Protein AF-0000000072931801 (afdb_homodimer)

Sequence (894 aa):
MVDAQLGEILVTAEKLKWTLDHGEAALRPSRRPTNFLMMYKRNTVHYEPLGVVAAL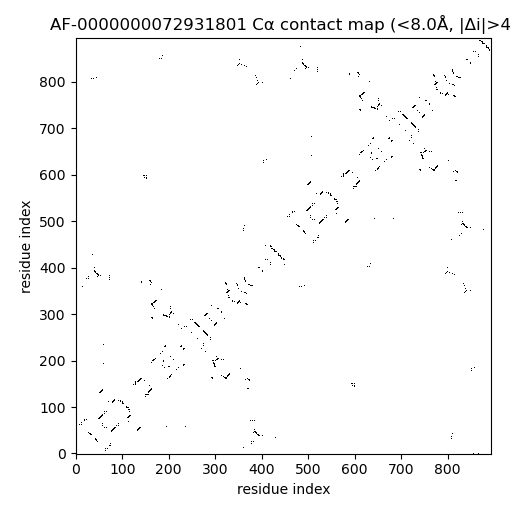VSWNYPFHNFIGPVISALFSGNGILVKVSEQTAWSSQYFTNIARGALIAHGHDPQLVQTVVCWPQTAGHLTSHPGISHITFIGSQSVAHHVAASAAKSLTPVVAELGGKDPFIVLDSASRDLKRITEVILRGTFQAAGQNCIGIERVIAPRAIHDKLVEMLAPRVNALRLGPEADVGAMISDASFDRLEELIAEAVAQGARLLAGGKRYNHPEYPTGHYFQPTFLADVTPDMRIAQNECFAPVLTLLRAKSSSPEDILAIANAPNFGLGASVHGSERDPNLQPIVKGLRAGMVAVNDFAVYYAVQLPFGGVGGSGYGRFAGEEGLRGLCNMKAICEDRFGWLGIRTGIPPPVQYPIKSQPDSWKFTHGVVELGYGAPLRKLKGLGNILTNMMVDAQLGEILVTAEKLKWTLDHGEAALRPSRRPTNFLMMYKRNTVHYEPLGVVAALVSWNYPFHNFIGPVISALFSGNGILVKVSEQTAWSSQYFTNIARGALIAHGHDPQLVQTVVCWPQTAGHLTSHPGISHITFIGSQSVAHHVAASAAKSLTPVVAELGGKDPFIVLDSASRDLKRITEVILRGTFQAAGQNCIGIERVIAPRAIHDKLVEMLAPRVNALRLGPEADVGAMISDASFDRLEELIAEAVAQGARLLAGGKRYNHPEYPTGHYFQPTFLADVTPDMRIAQNECFAPVLTLLRAKSSSPEDILAIANAPNFGLGASVHGSERDPNLQPIVKGLRAGMVAVNDFAVYYAVQLPFGGVGGSGYGRFAGEEGLRGLCNMKAICEDRFGWLGIRTGIPPPVQYPIKSQPDSWKFTHGVVELGYGAPLRKLKGLGNILTNM

pLDDT: mean 96.4, std 2.9, range [80.06, 98.94]

Radius of gyration: 30.22 Å; Cα contacts (8 Å, |Δi|>4): 2052; chains: 2; bounding box: 62×93×71 Å

Secondary structure (DSSP, 8-state):
-HHHIIIIIHHHHHHHHHHHHHHHHHTS-EEE---STTTTEEEEEEEEE-SEEEEE--SSSHHHHHHHHHHHHHHTT-EEEEEPPGGGHHHHHHHHHHHHHHHHHTT--GGGEEEE---HHHHHHHHT-TT---EEEES-HHHHHHHHHHHHHHT--EEEE-----EEEE-GGGGGGHHHHHHHHHHHHHGGGG--TTS--EEEEEHHHHHHHHHHHHHHHHTPPBSTTSSB---S-STTHHHHHHHHHHHHHTT-EEEE--SEE--SS-TTS-EE--EEEEEE-TTSHHHHS---SSEEEEEEES-SSHHHHHHHHT-SS--SEEEEE--TT-TTHHHHHHH--SSEEEESSSSHHHHTT--B--SGGGEE--BSHHHHHHTTEEEEEEEEESSGGGT------GGGSSSPS-HHHHHHHHHHHHHHHHS-HHHHHHHHHHHHHH-/-HHHIIIIIHHHHHHHHHHHHHHHHHTS-EEE---STTTTEEEEEEEEE-SEEEEE--SSSHHHHHHHHHHHHHHTT-EEEEE--GGGHHHHHHHHHHHHHHHHHTT--GGGEEEE---HHHHHHHHT-TT---EEEES-HHHHHHHHHHHHHHT--EEEE-----EEEE-GGGGGGHHHHHHHHHHHHHGGGG--TTS--EEEEEHHHHHHHHHHHHHHHHTPPBSTTSSB---S-STTHHHHHHHHHHHHHTT-EEEE--SEE--SS-TTS-EE--EEEEEE-TTSHHHHS---SSEEEEEEES-SSHHHHHHHHT-SS--SEEEEE--TT-TTHHHHHHH--SSEEEESSSSHHHHTT--B--SGGGEE--BSHHHHHHTTEEEEEEEEESSGGGT------GGGSSSPS-HHHHHHHHHHHHHHHHS-HHHHHHHHHHHHHH-

InterPro domains:
  IPR015590 Aldehyde dehydrogenase domain [PF00171] (6-390)
  IPR016160 Aldehyde dehydrogenase, cysteine active site [PS00070] (190-201)
  IPR016161 Aldehyde/histidinol dehydrogenase [SSF53720] (4-395)
  IPR016162 Aldehyde dehydrogenase, N-terminal [G3DSA:3.40.605.10] (4-388)
  IPR016163 Aldehyde dehydrogenase, C-terminal [G3DSA:3.40.309.10] (164-359)
  IPR029510 Aldehyde dehydrogenase, glutamic acid active site [PS00687] (160-167)

Foldseek 3Di:
DVLLVVVAVLLLVLLLVCCVVCVVVLQDKDWDDDADLPNQKTKIKGWAFQEEAEEEFEDLNQLRRQVNLVSLQVSRPYAYEYEYEPLRVPCNVVSLCVQLVVQVVVPHHSNSYHYDYDDLVCCLCVLQPLNHQAYEYEEALVSVVVSVVSNVNNVHYYFYFHAFLAEEEEAPQCVVVVVVVLVQLQCQQARSQNLDRQGHLEYEYADVSLVVSCVVNLVVLQPFDEDPPTRHYFHSDCPCQVVQLVLQVQQVVVPKDWSWFSHWDCDPVCNVTTGGRQTEIEQGELVRPSSADGSSGNYYYYHHFNHLALVRRQVRRVSHQWAFEYEYERDPPPPRGVSNVVSGQHPYYHYNHGPCCSSNFHFGFTDGSRGDATATDSRNNSVSTDTDMDMDGNPVVVVDDDDDDPCRDPPHPDPVLSVLQVCLVCQLRPNDPVSVVSSVVSNVVSD/DVLLVVVAVLLLVLLLVCCVVCVVVLQDKDWDDDADLPNQKTKIKGWAFQEEAEEEFEDLNQLRRQVNLVSLQVSRPYAYEYEYEPLRVPCNVVSLCVQLVVQVVVPHHSNSYHYDYDDLVCCLCVLQPLNHQAYEYEEALVSVVVSVVSNVNNVHYYFYFHAFLAEEEEAPQCVVVVVVVLVQLQCQQARSQNLDRQGHLEYEYADVSLVVSCVVNLVVLQPFDEDPPTRHYFHSDCPCQVVQLVLQVQQVVVPKDWSWFSHWDCDPVCNPTTGGRQTEIEQGELVRPSSADGSSGNYYYYHHFNHLALVRRQVRQVSHQWAFEYEYERDPPPPRGVSNVVSGQHPYYHYNHGPCCSSNFHFGFTDGSRGDATATDSRNNSVSTDTDMDMDGNVVVVVDDDDDDPCRDPPHPDPVLSVLQVCLVCQLRPNDPVSVVVSVVSNVVSD

Solvent-accessible surface area (backbone atoms only — not comparable to full-atom values): 44459 Å² total; per-residue (Å²): 102,50,50,49,42,62,68,19,51,40,40,43,50,42,49,53,50,48,42,72,75,43,41,65,70,59,50,48,67,40,80,48,69,65,45,84,86,46,61,58,44,40,35,36,38,36,60,37,48,62,45,34,31,35,34,39,30,43,57,72,42,52,66,29,49,51,49,50,58,49,52,41,32,48,74,39,61,23,28,36,39,38,34,47,31,69,90,41,51,80,56,47,58,58,55,50,47,52,56,28,48,55,28,48,76,69,74,42,70,40,78,43,56,43,78,44,76,61,57,77,87,55,47,52,62,62,47,32,32,79,74,38,54,31,36,40,38,36,44,51,57,75,57,44,36,53,46,40,34,33,9,15,75,48,57,33,50,72,33,32,34,30,41,26,58,14,36,36,35,41,34,68,67,28,64,88,46,45,72,56,50,50,48,44,52,52,48,40,15,33,46,64,22,11,42,42,66,64,27,40,47,29,36,38,16,19,59,72,53,37,54,52,46,49,66,63,43,40,65,53,49,61,62,50,41,76,34,88,78,51,53,27,44,56,43,99,57,62,84,56,49,64,58,51,34,48,38,48,52,50,35,40,74,72,61,22,43,77,67,25,65,58,42,76,40,82,38,86,91,43,65,85,51,31,33,60,36,54,20,34,33,38,62,38,49,75,83,36,67,61,63,52,44,64,74,66,34,30,43,41,35,32,28,63,27,90,36,61,45,39,69,45,42,44,59,55,60,51,58,35,67,33,8,20,35,34,23,42,32,48,37,92,82,40,81,42,47,61,58,34,64,70,62,52,61,38,9,28,38,14,42,55,46,71,65,48,43,60,67,44,42,36,50,42,31,16,33,68,53,1,26,33,57,48,35,43,42,56,53,24,36,52,68,48,29,44,66,25,23,38,30,31,54,66,42,46,92,78,66,52,66,81,70,65,53,77,46,73,30,84,62,53,85,43,60,69,48,22,35,44,23,51,51,9,51,43,21,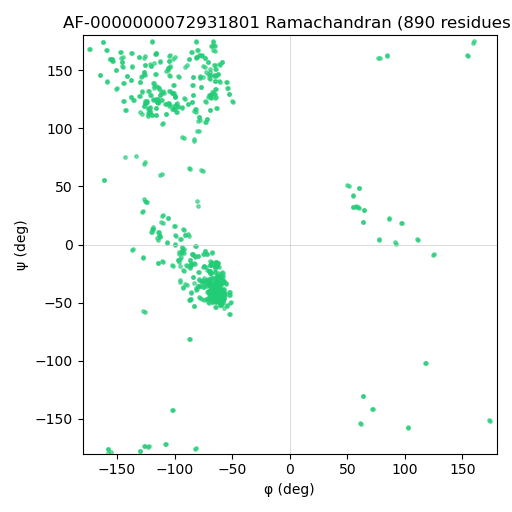46,66,71,41,56,76,71,42,20,52,50,9,48,51,34,34,66,72,42,102,101,52,52,48,43,62,67,20,50,40,41,42,50,42,49,52,50,48,42,72,75,42,40,65,71,59,50,47,68,42,80,49,69,65,45,84,86,46,60,58,45,42,35,35,39,36,60,36,47,62,46,34,31,35,36,40,27,46,57,74,43,51,65,30,50,52,49,49,58,49,54,43,32,49,74,39,60,23,28,36,40,37,33,45,32,71,89,43,52,79,56,47,58,57,54,48,47,52,55,28,48,54,27,47,77,70,73,41,68,40,78,43,56,42,78,43,75,62,58,79,88,55,46,52,64,60,48,32,32,78,75,38,55,32,36,40,38,36,44,50,57,75,57,45,35,52,47,40,36,32,10,16,76,50,55,33,52,71,33,32,36,30,40,26,58,14,36,36,35,41,33,69,65,27,65,88,47,46,70,55,49,49,47,44,50,52,49,39,16,33,47,65,23,10,41,41,67,66,29,40,45,28,34,39,17,20,60,72,53,37,54,51,46,50,65,62,44,39,66,54,49,61,61,51,41,76,35,88,77,51,54,28,45,56,43,98,56,63,85,55,48,67,59,50,34,49,37,48,51,51,35,39,74,70,60,23,43,76,66,25,65,58,43,74,40,82,38,86,91,43,65,85,51,30,34,62,36,54,20,33,33,37,61,39,48,76,83,36,67,60,63,52,44,65,74,64,34,28,44,40,36,31,28,64,26,89,36,61,45,38,68,45,43,44,60,54,61,51,59,34,66,34,9,19,36,34,23,43,32,48,36,91,80,41,81,42,47,61,58,34,64,70,63,50,61,39,8,28,36,14,42,55,46,70,66,48,43,62,67,44,41,36,50,42,32,16,32,67,54,2,26,34,56,48,36,43,44,57,53,24,36,52,69,48,29,44,63,24,23,38,29,33,54,65,43,46,92,77,66,52,67,80,69,66,54,75,44,72,31,85,63,53,84,43,59,70,50,22,34,44,24,52,50,9,50,43,22,45,65,71,41,56,75,72,40,20,53,51,10,47,48,33,33,65,73,42,102

Nearest PDB structures (foldseek):
  4go2-assembly1_C  TM=8.986E-01  e=2.543E-33  Rattus norvegicus
  7rlu-assembly1_B  TM=8.978E-01  e=6.003E-32  Rattus norvegicus
  6rts-assembly1_A  TM=9.140E-01  e=5.860E-28  Streptomyces clavuligerus
  4pxn-assembly1_A  TM=8.694E-01  e=8.790E-26  Zea mays
  4x0u-assembly1_A-3  TM=8.455E-01  e=8.182E-24  Homo sapiens

Structure (mmCIF, N/CA/C/O backbone):
data_AF-0000000072931801-model_v1
#
loop_
_entity.id
_entity.type
_entity.pdbx_description
1 polymer 'aldehyde dehydrogenase (NAD(+))'
#
loop_
_atom_site.group_PDB
_atom_site.id
_atom_site.type_symbol
_atom_site.label_atom_id
_atom_site.label_alt_id
_atom_site.label_comp_id
_atom_site.label_asym_id
_atom_site.label_entity_id
_atom_site.label_seq_id
_atom_site.pdbx_PDB_ins_code
_atom_site.Cartn_x
_atom_site.Cartn_y
_atom_site.Cartn_z
_atom_site.occupancy
_atom_site.B_iso_or_equiv
_atom_site.auth_seq_id
_atom_site.auth_comp_id
_atom_site.auth_asym_id
_atom_site.auth_atom_id
_atom_site.pdbx_PDB_model_num
ATOM 1 N N . MET A 1 1 ? -14.641 -30.953 -11.664 1 80.06 1 MET A N 1
ATOM 2 C CA . MET A 1 1 ? -15.133 -31 -10.289 1 80.06 1 MET A CA 1
ATOM 3 C C . MET A 1 1 ? -13.977 -30.969 -9.289 1 80.06 1 MET A C 1
ATOM 5 O O . MET A 1 1 ? -13.953 -30.125 -8.391 1 80.06 1 MET A O 1
ATOM 9 N N . VAL A 1 2 ? -13.016 -31.781 -9.555 1 84.69 2 VAL A N 1
ATOM 10 C CA . VAL A 1 2 ? -11.859 -31.844 -8.672 1 84.69 2 VAL A CA 1
ATOM 11 C C . VAL A 1 2 ? -11.117 -30.5 -8.703 1 84.69 2 VAL A C 1
ATOM 13 O O . VAL A 1 2 ? -10.727 -29.969 -7.66 1 84.69 2 VAL A O 1
ATOM 16 N N . ASP A 1 3 ? -11.047 -29.938 -9.867 1 88.44 3 ASP A N 1
ATOM 17 C CA . ASP A 1 3 ? -10.336 -28.672 -10.039 1 88.44 3 ASP A CA 1
ATOM 18 C C . ASP A 1 3 ? -11.039 -27.547 -9.281 1 88.44 3 ASP A C 1
ATOM 20 O O . ASP A 1 3 ? -10.375 -26.703 -8.68 1 88.44 3 ASP A O 1
ATOM 24 N N . ALA A 1 4 ? -12.297 -27.609 -9.273 1 87.25 4 ALA A N 1
ATOM 25 C CA . ALA A 1 4 ? -13.07 -26.594 -8.547 1 87.25 4 ALA A CA 1
ATOM 26 C C . ALA A 1 4 ? -12.906 -26.766 -7.043 1 87.25 4 ALA A C 1
ATOM 28 O O . ALA A 1 4 ? -12.812 -25.781 -6.305 1 87.25 4 ALA A O 1
ATOM 29 N N . GLN A 1 5 ? -12.891 -27.969 -6.602 1 88.5 5 GLN A N 1
ATOM 30 C CA . GLN A 1 5 ? -12.742 -28.234 -5.176 1 88.5 5 GLN A CA 1
ATOM 31 C C . GLN A 1 5 ? -11.391 -27.766 -4.66 1 88.5 5 GLN A C 1
ATOM 33 O O . GLN A 1 5 ? -11.312 -27.109 -3.623 1 88.5 5 GLN A O 1
ATOM 38 N N . LEU A 1 6 ? -10.383 -28.062 -5.414 1 86.06 6 LEU A N 1
ATOM 39 C CA . LEU A 1 6 ? -9.023 -27.734 -4.98 1 86.06 6 LEU A CA 1
ATOM 40 C C . LEU A 1 6 ? -8.695 -26.281 -5.25 1 86.06 6 LEU A C 1
ATOM 42 O O . LEU A 1 6 ? -8.094 -25.609 -4.406 1 86.06 6 LEU A O 1
ATOM 46 N N . GLY A 1 7 ? -9.164 -25.812 -6.371 1 87.19 7 GLY A N 1
ATOM 47 C CA . GLY A 1 7 ? -8.742 -24.5 -6.824 1 87.19 7 GLY A CA 1
ATOM 48 C C . GLY A 1 7 ? -9.641 -23.375 -6.328 1 87.19 7 GLY A C 1
ATOM 49 O O . GLY A 1 7 ? -9.234 -22.203 -6.305 1 87.19 7 GLY A O 1
ATOM 50 N N . GLU A 1 8 ? -10.844 -23.703 -5.883 1 92.12 8 GLU A N 1
ATOM 51 C CA . GLU A 1 8 ? -11.781 -22.641 -5.512 1 92.12 8 GLU A CA 1
ATOM 52 C C . GLU A 1 8 ? -12.32 -22.859 -4.102 1 92.12 8 GLU A C 1
ATOM 54 O O . GLU A 1 8 ? -12.133 -22 -3.229 1 92.12 8 GLU A O 1
ATOM 59 N N . ILE A 1 9 ? -12.883 -23.938 -3.914 1 93.94 9 ILE A N 1
ATOM 60 C CA . ILE A 1 9 ? -13.625 -24.125 -2.676 1 93.94 9 ILE A CA 1
ATOM 61 C C . ILE A 1 9 ? -12.656 -24.234 -1.5 1 93.94 9 ILE A C 1
ATOM 63 O O . ILE A 1 9 ? -12.828 -23.547 -0.489 1 93.94 9 ILE A O 1
ATOM 67 N N . LEU A 1 10 ? -11.656 -25.078 -1.642 1 94.44 10 LEU A N 1
ATOM 68 C CA . LEU A 1 10 ? -10.695 -25.297 -0.567 1 94.44 10 LEU A CA 1
ATOM 69 C C . LEU A 1 10 ? -10.008 -23.984 -0.188 1 94.44 10 LEU A C 1
ATOM 71 O O . LEU A 1 10 ? -9.93 -23.641 0.993 1 94.44 10 LEU A O 1
ATOM 75 N N . VAL A 1 11 ? -9.562 -23.234 -1.16 1 94.06 11 VAL A N 1
ATOM 76 C CA . VAL A 1 11 ? -8.781 -22.031 -0.891 1 94.06 11 VAL A CA 1
ATOM 77 C C . VAL A 1 11 ? -9.688 -20.953 -0.322 1 94.06 11 VAL A C 1
ATOM 79 O O . VAL A 1 11 ? -9.258 -20.141 0.503 1 94.06 11 VAL A O 1
ATOM 82 N N . THR A 1 12 ? -10.922 -20.859 -0.75 1 96.56 12 THR A N 1
ATOM 83 C CA . THR A 1 12 ? -11.883 -19.906 -0.202 1 96.56 12 THR A CA 1
ATOM 84 C C . THR A 1 12 ? -12.219 -20.25 1.247 1 96.56 12 THR A C 1
ATOM 86 O O . THR A 1 12 ? -12.289 -19.359 2.098 1 96.56 12 THR A O 1
ATOM 89 N N . ALA A 1 13 ? -12.398 -21.578 1.491 1 96.62 13 ALA A N 1
ATOM 90 C CA . ALA A 1 13 ? -12.633 -22.016 2.861 1 96.62 13 ALA A CA 1
ATOM 91 C C . ALA A 1 13 ? -11.453 -21.672 3.764 1 96.62 13 ALA A C 1
ATOM 93 O O . ALA A 1 13 ? -11.641 -21.281 4.918 1 96.62 13 ALA A O 1
ATOM 94 N N . GLU A 1 14 ? -10.312 -21.859 3.225 1 96.44 14 GLU A N 1
ATOM 95 C CA . GLU A 1 14 ? -9.117 -21.5 3.988 1 96.44 14 GLU A CA 1
ATOM 96 C C . GLU A 1 14 ? -9.086 -20 4.289 1 96.44 14 GLU A C 1
ATOM 98 O O . GLU A 1 14 ? -8.727 -19.594 5.395 1 96.44 14 GLU A O 1
ATOM 103 N N . LYS A 1 15 ? -9.398 -19.203 3.332 1 97 15 LYS A N 1
ATOM 104 C CA . LYS A 1 15 ? -9.43 -17.766 3.568 1 97 15 LYS A CA 1
ATOM 105 C C . LYS A 1 15 ? -10.43 -17.422 4.668 1 97 15 LYS A C 1
ATOM 107 O O . LYS A 1 15 ? -10.141 -16.578 5.531 1 97 15 LYS A O 1
ATOM 112 N N . LEU A 1 16 ? -11.602 -18 4.617 1 97.31 16 LEU A N 1
ATOM 113 C CA . LEU A 1 16 ? -12.602 -17.781 5.66 1 97.31 16 LEU A CA 1
ATOM 114 C C . LEU A 1 16 ? -12.055 -18.188 7.023 1 97.31 16 LEU A C 1
ATOM 116 O O . LEU A 1 16 ? -12.156 -17.438 7.992 1 97.31 16 LEU A O 1
ATOM 120 N N . LYS A 1 17 ? -11.484 -19.359 7.043 1 97.38 17 LYS A N 1
ATOM 121 C CA . LYS A 1 17 ? -10.961 -19.891 8.305 1 97.38 17 LYS A CA 1
ATOM 122 C C . LYS A 1 17 ? -9.844 -19 8.852 1 97.38 17 LYS A C 1
ATOM 124 O O . LYS A 1 17 ? -9.828 -18.672 10.039 1 97.38 17 LYS A O 1
ATOM 129 N N . TRP A 1 18 ? -8.93 -18.641 8 1 97.88 18 TRP A N 1
ATOM 130 C CA . TRP A 1 18 ? -7.848 -17.75 8.406 1 97.88 18 TRP A CA 1
ATOM 131 C C . TRP A 1 18 ? -8.398 -16.438 8.969 1 97.88 18 TRP A C 1
ATOM 133 O O . TRP A 1 18 ? -7.926 -15.953 9.992 1 97.88 18 TRP A O 1
ATOM 143 N N . THR A 1 19 ? -9.352 -15.836 8.297 1 98.19 19 THR A N 1
ATOM 144 C CA . THR A 1 19 ? -9.938 -14.57 8.719 1 98.19 19 THR A CA 1
ATOM 145 C C . THR A 1 19 ? -10.594 -14.711 10.086 1 98.19 19 THR A C 1
ATOM 147 O O . THR A 1 19 ? -10.453 -13.828 10.938 1 98.19 19 THR A O 1
ATOM 150 N N . LEU A 1 20 ? -11.289 -15.805 10.305 1 97.44 20 LEU A N 1
ATOM 151 C CA . LEU A 1 20 ? -11.922 -16.062 11.602 1 97.44 20 LEU A CA 1
ATOM 152 C C . LEU A 1 20 ? -10.875 -16.188 12.703 1 97.44 20 LEU A C 1
ATOM 154 O O . LEU A 1 20 ? -11.062 -15.68 13.805 1 97.44 20 LEU A O 1
ATOM 158 N N . ASP A 1 21 ? -9.805 -16.859 12.359 1 97.81 21 ASP A N 1
ATOM 159 C CA . ASP A 1 21 ? -8.805 -17.172 13.367 1 97.81 21 ASP A CA 1
ATOM 160 C C . ASP A 1 21 ? -7.902 -15.969 13.648 1 97.81 21 ASP A C 1
ATOM 162 O O . ASP A 1 21 ? -7.473 -15.758 14.781 1 97.81 21 ASP A O 1
ATOM 166 N N . HIS A 1 22 ? -7.605 -15.18 12.617 1 98.19 22 HIS A N 1
ATOM 167 C CA . HIS A 1 22 ? -6.496 -14.242 12.75 1 98.19 22 HIS A CA 1
ATOM 168 C C . HIS A 1 22 ? -6.93 -12.828 12.383 1 98.19 22 HIS A C 1
ATOM 170 O O . HIS A 1 22 ? -6.191 -11.867 12.625 1 98.19 22 HIS A O 1
ATOM 176 N N . GLY A 1 23 ? -8.094 -12.617 11.805 1 98.38 23 GLY A N 1
ATOM 177 C CA . GLY A 1 23 ? -8.508 -11.328 11.281 1 98.38 23 GLY A CA 1
ATOM 178 C C . GLY A 1 23 ? -8.57 -10.242 12.336 1 98.38 23 GLY A C 1
ATOM 179 O O . GLY A 1 23 ? -8.125 -9.117 12.109 1 98.38 23 GLY A O 1
ATOM 180 N N . GLU A 1 24 ? -9.148 -10.578 13.469 1 98.25 24 GLU A N 1
ATOM 181 C CA . GLU A 1 24 ? -9.258 -9.586 14.531 1 98.25 24 GLU A CA 1
ATOM 182 C C . GLU A 1 24 ? -7.883 -9.102 14.984 1 98.25 24 GLU A C 1
ATOM 184 O O . GLU A 1 24 ? -7.664 -7.906 15.164 1 98.25 24 GLU A O 1
ATOM 189 N N . ALA A 1 25 ? -7.027 -10.07 15.188 1 98.12 25 ALA A N 1
ATOM 190 C CA . ALA A 1 25 ? -5.676 -9.719 15.602 1 98.12 25 ALA A CA 1
ATOM 191 C C . ALA A 1 25 ? -4.988 -8.844 14.555 1 98.12 25 ALA A C 1
ATOM 193 O O . ALA A 1 25 ? -4.25 -7.918 14.898 1 98.12 25 ALA A O 1
ATOM 194 N N . ALA A 1 26 ? -5.223 -9.117 13.32 1 97.75 26 ALA A N 1
ATOM 195 C CA . ALA A 1 26 ? -4.598 -8.398 12.211 1 97.75 26 ALA A CA 1
ATOM 196 C C . ALA A 1 26 ? -5.043 -6.938 12.188 1 97.75 26 ALA A C 1
ATOM 198 O O . ALA A 1 26 ? -4.32 -6.074 11.688 1 97.75 26 ALA A O 1
ATOM 199 N N . LEU A 1 27 ? -6.195 -6.605 12.766 1 98.31 27 LEU A N 1
ATOM 200 C CA . LEU A 1 27 ? -6.742 -5.258 12.656 1 98.31 27 LEU A CA 1
ATOM 201 C C . LEU A 1 27 ? -6.754 -4.566 14.016 1 98.31 27 LEU A C 1
ATOM 203 O O . LEU A 1 27 ? -7.34 -3.492 14.164 1 98.31 27 LEU A O 1
ATOM 207 N N . ARG A 1 28 ? -6.145 -5.211 14.992 1 98.19 28 ARG A N 1
ATOM 208 C CA . ARG A 1 28 ? -5.988 -4.535 16.281 1 98.19 28 ARG A CA 1
ATOM 209 C C . ARG A 1 28 ? -4.988 -3.389 16.172 1 98.19 28 ARG A C 1
ATOM 211 O O . ARG A 1 28 ? -3.992 -3.486 15.453 1 98.19 28 ARG A O 1
ATOM 218 N N . PRO A 1 29 ? -5.238 -2.326 16.922 1 98 29 PRO A N 1
ATOM 219 C CA . PRO A 1 29 ? -4.254 -1.244 16.906 1 98 29 PRO A CA 1
ATOM 220 C C . PRO A 1 29 ? -2.846 -1.727 17.266 1 98 29 PRO A C 1
ATOM 222 O O . PRO A 1 29 ? -2.684 -2.586 18.141 1 98 29 PRO A O 1
ATOM 225 N N . SER A 1 30 ? -1.896 -1.197 16.562 1 97.31 30 SER A N 1
ATOM 226 C CA . SER A 1 30 ? -0.502 -1.556 16.797 1 97.31 30 SER A CA 1
ATOM 227 C C . SER A 1 30 ? 0.237 -0.444 17.547 1 97.31 30 SER A C 1
ATOM 229 O O . SER A 1 30 ? 0.132 0.728 17.172 1 97.31 30 SER A O 1
ATOM 231 N N . ARG A 1 31 ? 0.971 -0.805 18.594 1 97.75 31 ARG A N 1
ATOM 232 C CA . ARG A 1 31 ? 1.797 0.16 19.312 1 97.75 31 ARG A CA 1
ATOM 233 C C . ARG A 1 31 ? 3.082 0.458 18.547 1 97.75 31 ARG A C 1
ATOM 235 O O . ARG A 1 31 ? 3.654 -0.433 17.906 1 97.75 31 ARG A O 1
ATOM 242 N N . ARG A 1 32 ? 3.521 1.65 18.594 1 97.94 32 ARG A N 1
ATOM 243 C CA . ARG A 1 32 ? 4.75 2.1 17.953 1 97.94 32 ARG A CA 1
ATOM 244 C C . ARG A 1 32 ? 5.672 2.791 18.953 1 97.94 32 ARG A C 1
ATOM 246 O O . ARG A 1 32 ? 5.207 3.385 19.922 1 97.94 32 ARG A O 1
ATOM 253 N N . PRO A 1 33 ? 6.941 2.764 18.656 1 96.25 33 PRO A N 1
ATOM 254 C CA . PRO A 1 33 ? 7.887 3.361 19.609 1 96.25 33 PRO A CA 1
ATOM 255 C C . PRO A 1 33 ? 7.84 4.887 19.594 1 96.25 33 PRO A C 1
ATOM 257 O O . PRO A 1 33 ? 7.332 5.488 18.641 1 96.25 33 PRO A O 1
ATOM 260 N N . THR A 1 34 ? 8.352 5.391 20.703 1 95.62 34 THR A N 1
ATOM 261 C CA . THR A 1 34 ? 8.594 6.824 20.797 1 95.62 34 THR A CA 1
ATOM 262 C C . THR A 1 34 ? 10.094 7.121 20.75 1 95.62 34 THR A C 1
ATOM 264 O O . THR A 1 34 ? 10.875 6.332 20.203 1 95.62 34 THR A O 1
ATOM 267 N N . ASN A 1 35 ? 10.539 8.375 21 1 94.62 35 ASN A N 1
ATOM 268 C CA . ASN A 1 35 ? 11.938 8.773 21.016 1 94.62 35 ASN A CA 1
ATOM 269 C C . ASN A 1 35 ? 12.273 9.547 22.297 1 94.62 35 ASN A C 1
ATOM 271 O O . ASN A 1 35 ? 11.422 9.727 23.156 1 94.62 35 ASN A O 1
ATOM 275 N N . PHE A 1 36 ? 13.492 9.977 22.375 1 94.12 36 PHE A N 1
ATOM 276 C CA . PHE A 1 36 ? 14 10.602 23.594 1 94.12 36 PHE A CA 1
ATOM 277 C C . PHE A 1 36 ? 13.289 11.922 23.859 1 94.12 36 PHE A C 1
ATOM 279 O O . PHE A 1 36 ? 12.812 12.156 24.969 1 94.12 36 PHE A O 1
ATOM 286 N N . LEU A 1 37 ? 13.164 12.742 22.844 1 93 37 LEU A N 1
ATOM 287 C CA . LEU A 1 37 ? 12.586 14.07 23.016 1 93 37 LEU A CA 1
ATOM 288 C C . LEU A 1 37 ? 11.094 13.984 23.312 1 93 37 LEU A C 1
ATOM 290 O O . LEU A 1 37 ? 10.523 14.898 23.922 1 93 37 LEU A O 1
ATOM 294 N N . MET A 1 38 ? 10.461 12.891 22.938 1 95.5 38 MET A N 1
ATOM 295 C CA . MET A 1 38 ? 9.016 12.727 23.109 1 95.5 38 MET A CA 1
ATOM 296 C C . MET A 1 38 ? 8.695 11.438 23.859 1 95.5 38 MET A C 1
ATOM 298 O O . MET A 1 38 ? 7.719 10.758 23.562 1 95.5 38 MET A O 1
ATOM 302 N N . MET A 1 39 ? 9.453 11.117 24.828 1 95.19 39 MET A N 1
ATOM 303 C CA . MET A 1 39 ? 9.344 9.875 25.609 1 95.19 39 MET A CA 1
ATOM 304 C C . MET A 1 39 ? 8.023 9.82 26.359 1 95.19 39 MET A C 1
ATOM 306 O O . MET A 1 39 ? 7.598 8.75 26.797 1 95.19 39 MET A O 1
ATOM 310 N N . TYR A 1 40 ? 7.352 10.922 26.469 1 95.38 40 TYR A N 1
ATOM 311 C CA . TYR A 1 40 ? 6.094 11.016 27.203 1 95.38 40 TYR A CA 1
ATOM 312 C C . TYR A 1 40 ? 4.902 10.805 26.281 1 95.38 40 TYR A C 1
ATOM 314 O O . TYR A 1 40 ? 3.756 11.031 26.672 1 95.38 40 TYR A O 1
ATOM 322 N N . LYS A 1 41 ? 5.074 10.32 25.094 1 97.38 41 LYS A N 1
ATOM 323 C CA . LYS A 1 41 ? 4.008 10.078 24.125 1 97.38 41 LYS A CA 1
ATOM 324 C C . LYS A 1 41 ? 3.719 8.586 23.969 1 97.38 41 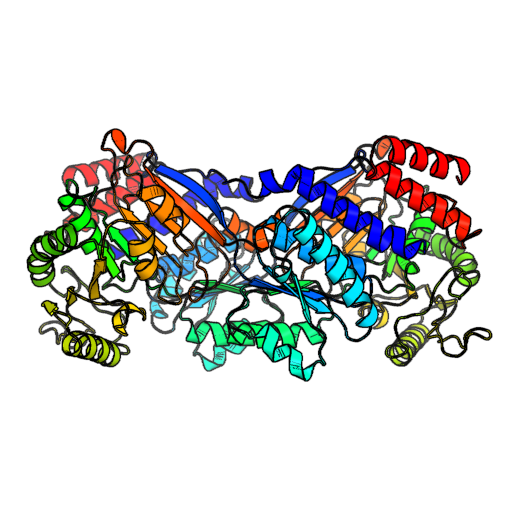LYS A C 1
ATOM 326 O O . LYS A 1 41 ? 4.598 7.758 24.203 1 97.38 41 LYS A O 1
ATOM 331 N N . ARG A 1 42 ? 2.523 8.344 23.688 1 97.31 42 ARG A N 1
ATOM 332 C CA . ARG A 1 42 ? 2.051 7.031 23.266 1 97.31 42 ARG A CA 1
ATOM 333 C C . ARG A 1 42 ? 1.6 7.062 21.797 1 97.31 42 ARG A C 1
ATOM 335 O O . ARG A 1 42 ? 0.779 7.898 21.422 1 97.31 42 ARG A O 1
ATOM 342 N N . ASN A 1 43 ? 2.133 6.125 21.031 1 98.19 43 ASN A N 1
ATOM 343 C CA . ASN A 1 43 ? 1.886 6.105 19.594 1 98.19 43 ASN A CA 1
ATOM 344 C C . ASN A 1 43 ? 1.228 4.801 19.156 1 98.19 43 ASN A C 1
ATOM 346 O O . ASN A 1 43 ? 1.67 3.719 19.547 1 98.19 43 ASN A O 1
ATOM 350 N N . THR A 1 44 ? 0.152 4.926 18.438 1 98.44 44 THR A N 1
ATOM 351 C CA . THR A 1 44 ? -0.546 3.748 17.938 1 98.44 44 THR A CA 1
ATOM 352 C C . THR A 1 44 ? -0.978 3.947 16.484 1 98.44 44 THR A C 1
ATOM 354 O O . THR A 1 44 ? -1.101 5.082 16.031 1 98.44 44 THR A O 1
ATOM 357 N N . VAL A 1 45 ? -1.104 2.891 15.773 1 98.56 45 VAL A N 1
ATOM 358 C CA . VAL A 1 45 ? -1.676 2.865 14.43 1 98.56 45 VAL A CA 1
ATOM 359 C C . VAL A 1 45 ? -2.977 2.066 14.438 1 98.56 45 VAL A C 1
ATOM 361 O O . VAL A 1 45 ? -3.002 0.911 14.867 1 98.56 45 VAL A O 1
ATOM 364 N N . HIS A 1 46 ? -4.027 2.711 14.023 1 98.62 46 HIS A N 1
ATOM 365 C CA . HIS A 1 46 ? -5.348 2.1 13.969 1 98.62 46 HIS A CA 1
ATOM 366 C C . HIS A 1 46 ? -5.746 1.781 12.531 1 98.62 46 HIS A C 1
ATOM 368 O O . HIS A 1 46 ? -5.301 2.453 11.594 1 98.62 46 HIS A O 1
ATOM 374 N N . TYR A 1 47 ? -6.59 0.752 12.352 1 98.44 47 TYR A N 1
ATOM 375 C CA . TYR A 1 47 ? -7.078 0.326 11.047 1 98.44 47 TYR A CA 1
ATOM 376 C C . TYR A 1 47 ? -8.586 0.513 10.945 1 98.44 47 TYR A C 1
ATOM 378 O O . TYR A 1 47 ? -9.352 -0.192 11.609 1 98.44 47 TYR A O 1
ATOM 386 N N . GLU A 1 48 ? -8.953 1.463 10.102 1 98.25 48 GLU A N 1
ATOM 387 C CA . GLU A 1 48 ? -10.359 1.818 9.969 1 98.25 48 GLU A CA 1
ATOM 388 C C . GLU A 1 48 ? -10.875 1.521 8.562 1 98.25 48 GLU A C 1
ATOM 390 O O . GLU A 1 48 ? -10.125 1.641 7.586 1 98.25 48 GLU A O 1
ATOM 395 N N . PRO A 1 49 ? -12.172 1.121 8.445 1 97.94 49 PRO A N 1
ATOM 396 C CA . PRO A 1 49 ? -12.703 0.849 7.105 1 97.94 49 PRO A CA 1
ATOM 397 C C . PRO A 1 49 ? -12.609 2.059 6.18 1 97.94 49 PRO A C 1
ATOM 399 O O . PRO A 1 49 ? -12.609 3.201 6.648 1 97.94 49 PRO A O 1
ATOM 402 N N . LEU A 1 50 ? -12.617 1.796 4.906 1 97.75 50 LEU A N 1
ATOM 403 C CA . LEU A 1 50 ? -12.508 2.842 3.895 1 97.75 50 LEU A CA 1
ATOM 404 C C . LEU A 1 50 ? -13.883 3.322 3.457 1 97.75 50 LEU A C 1
ATOM 406 O O . LEU A 1 50 ? -14.023 4.414 2.9 1 97.75 50 LEU A O 1
ATOM 410 N N . GLY A 1 51 ? -14.852 2.549 3.641 1 97.31 51 GLY A N 1
ATOM 411 C CA . GLY A 1 51 ? -16.188 2.855 3.176 1 97.31 51 GLY A CA 1
ATOM 412 C C . GLY A 1 51 ? -16.703 1.865 2.146 1 97.31 51 GLY A C 1
ATOM 413 O O . GLY A 1 51 ? -17.141 0.768 2.5 1 97.31 51 GLY A O 1
ATOM 414 N N . VAL A 1 52 ? -16.688 2.227 0.825 1 98.38 52 VAL A N 1
ATOM 415 C CA . VAL A 1 52 ? -17.094 1.36 -0.277 1 98.38 52 VAL A CA 1
ATOM 416 C C . VAL A 1 52 ? -15.883 1.063 -1.171 1 98.38 52 VAL A C 1
ATOM 418 O O . VAL A 1 52 ? -15.211 1.982 -1.639 1 98.38 52 VAL A O 1
ATOM 421 N N . VAL A 1 53 ? -15.609 -0.2 -1.317 1 98.62 53 VAL A N 1
ATOM 422 C CA . VAL A 1 53 ? -14.5 -0.606 -2.166 1 98.62 53 VAL A CA 1
ATOM 423 C C . VAL A 1 53 ? -15.023 -1.414 -3.354 1 98.62 53 VAL A C 1
ATOM 425 O O . VAL A 1 53 ? -16.172 -1.836 -3.363 1 98.62 53 VAL A O 1
ATOM 428 N N . ALA A 1 54 ? -14.164 -1.569 -4.371 1 98.75 54 ALA A N 1
ATOM 429 C CA . ALA A 1 54 ? -14.539 -2.34 -5.555 1 98.75 54 ALA A CA 1
ATOM 430 C C . ALA A 1 54 ? -13.516 -3.434 -5.84 1 98.75 54 ALA A C 1
ATOM 432 O O . ALA A 1 54 ? -12.32 -3.264 -5.57 1 98.75 54 ALA A O 1
ATOM 433 N N . ALA A 1 55 ? -13.992 -4.504 -6.332 1 98.56 55 ALA A N 1
ATOM 434 C CA . ALA A 1 55 ? -13.148 -5.57 -6.863 1 98.56 55 ALA A CA 1
ATOM 435 C C . ALA A 1 55 ? -13.555 -5.93 -8.289 1 98.56 55 ALA A C 1
ATOM 437 O O . ALA A 1 55 ? -14.711 -6.258 -8.547 1 98.56 55 ALA A O 1
ATOM 438 N N . LEU A 1 56 ? -12.664 -5.77 -9.219 1 98.19 56 LEU A N 1
ATOM 439 C CA . LEU A 1 56 ? -12.812 -6.277 -10.578 1 98.19 56 LEU A CA 1
ATOM 440 C C . LEU A 1 56 ? -12.07 -7.598 -10.742 1 98.19 56 LEU A C 1
ATOM 442 O O . LEU A 1 56 ? -10.836 -7.625 -10.703 1 98.19 56 LEU A O 1
ATOM 446 N N . VAL A 1 57 ? -12.836 -8.664 -10.977 1 97.31 57 VAL A N 1
ATOM 447 C CA . VAL A 1 57 ? -12.219 -9.977 -10.797 1 97.31 57 VAL A CA 1
ATOM 448 C C . VAL A 1 57 ? -12.281 -10.758 -12.109 1 97.31 57 VAL A C 1
ATOM 450 O O . VAL A 1 57 ? -13.195 -10.562 -12.914 1 97.31 57 VAL A O 1
ATOM 453 N N . SER A 1 58 ? -11.359 -11.648 -12.273 1 95.81 58 SER A N 1
ATOM 454 C CA . SER A 1 58 ? -11.211 -12.453 -13.484 1 95.81 58 SER A CA 1
ATOM 455 C C . SER A 1 58 ? -12.164 -13.641 -13.484 1 95.81 58 SER A C 1
ATOM 457 O O . SER A 1 58 ? -12.781 -13.945 -12.461 1 95.81 58 SER A O 1
ATOM 459 N N . TRP A 1 59 ? -12.211 -14.398 -14.586 1 95.69 59 TRP A N 1
ATOM 460 C CA . TRP A 1 59 ? -13.219 -15.422 -14.828 1 95.69 59 TRP A CA 1
ATOM 461 C C . TRP A 1 59 ? -12.711 -16.797 -14.422 1 95.69 59 TRP A C 1
ATOM 463 O O . TRP A 1 59 ? -13.492 -17.75 -14.273 1 95.69 59 TRP A O 1
ATOM 473 N N . ASN A 1 60 ? -11.492 -17.016 -14.219 1 94.88 60 ASN A N 1
ATOM 474 C CA . ASN A 1 60 ? -10.906 -18.344 -14.211 1 94.88 60 ASN A CA 1
ATOM 475 C C . ASN A 1 60 ? -11.273 -19.109 -12.938 1 94.88 60 ASN A C 1
ATOM 477 O O . ASN A 1 60 ? -11.305 -20.344 -12.93 1 94.88 60 ASN A O 1
ATOM 481 N N . TYR A 1 61 ? -11.492 -18.594 -11.906 1 94.75 61 TYR A N 1
ATOM 482 C CA . TYR A 1 61 ? -12.008 -19.125 -10.648 1 94.75 61 TYR A CA 1
ATOM 483 C C . TYR A 1 61 ? -13.102 -18.234 -10.078 1 94.75 61 TYR A C 1
ATOM 485 O O . TYR A 1 61 ? -12.891 -17.547 -9.078 1 94.75 61 TYR A O 1
ATOM 493 N N . PRO A 1 62 ? -14.242 -18.359 -10.688 1 95.12 62 PRO A N 1
ATOM 494 C CA . PRO A 1 62 ? -15.266 -17.344 -10.453 1 95.12 62 PRO A CA 1
ATOM 495 C C . PRO A 1 62 ? -15.727 -17.297 -8.992 1 95.12 62 PRO A C 1
ATOM 497 O O . PRO A 1 62 ? -15.992 -16.219 -8.461 1 95.12 62 PRO A O 1
ATOM 500 N N . PHE A 1 63 ? -15.867 -18.453 -8.328 1 96.31 63 PHE A N 1
ATOM 501 C CA . PHE A 1 63 ? -16.281 -18.484 -6.93 1 96.31 63 PHE A CA 1
ATOM 502 C C . PHE A 1 63 ? -15.211 -17.891 -6.031 1 96.31 63 PHE A C 1
ATOM 504 O O . PHE A 1 63 ? -15.484 -16.984 -5.234 1 96.31 63 PHE A O 1
ATOM 511 N N . HIS A 1 64 ? -14.055 -18.328 -6.203 1 96.12 64 HIS A N 1
ATOM 512 C CA . HIS A 1 64 ? -12.914 -17.891 -5.41 1 96.12 64 HIS A CA 1
ATOM 513 C C . HIS A 1 64 ? -12.648 -16.406 -5.617 1 96.12 64 HIS A C 1
ATOM 515 O O . HIS A 1 64 ? -12.484 -15.656 -4.648 1 96.12 64 HIS A O 1
ATOM 521 N N . ASN A 1 65 ? -12.617 -15.961 -6.859 1 96.56 65 ASN A N 1
ATOM 522 C CA . ASN A 1 65 ? -12.289 -14.578 -7.195 1 96.56 65 ASN A CA 1
ATOM 523 C C . ASN A 1 65 ? -13.383 -13.617 -6.746 1 96.56 65 ASN A C 1
ATOM 525 O O . ASN A 1 65 ? -13.117 -12.445 -6.496 1 96.56 65 ASN A O 1
ATOM 529 N N . PHE A 1 66 ? -14.594 -14.148 -6.613 1 97.44 66 PHE A N 1
ATOM 530 C CA . PHE A 1 66 ? -15.719 -13.336 -6.156 1 97.44 66 PHE A CA 1
ATOM 531 C C . PHE A 1 66 ? -15.734 -13.25 -4.637 1 97.44 66 PHE A C 1
ATOM 533 O O . PHE A 1 66 ? -15.758 -12.156 -4.07 1 97.44 66 PHE A O 1
ATOM 540 N N . ILE A 1 67 ? -15.703 -14.344 -3.967 1 98 67 ILE A N 1
ATOM 541 C CA . ILE A 1 67 ? -15.945 -14.43 -2.529 1 98 67 ILE A CA 1
ATOM 542 C C . ILE A 1 67 ? -14.711 -13.93 -1.771 1 98 67 ILE A C 1
ATOM 544 O O . ILE A 1 67 ? -14.836 -13.359 -0.687 1 98 67 ILE A O 1
ATOM 548 N N . GLY A 1 68 ? -13.539 -14.125 -2.311 1 97.5 68 GLY A N 1
ATOM 549 C CA . GLY A 1 68 ? -12.305 -13.68 -1.668 1 97.5 68 GLY A CA 1
ATOM 550 C C . GLY A 1 68 ? -12.336 -12.219 -1.261 1 97.5 68 GLY A C 1
ATOM 551 O O . GLY A 1 68 ? -12.242 -11.898 -0.074 1 97.5 68 GLY A O 1
ATOM 552 N N . PRO A 1 69 ? -12.516 -11.344 -2.229 1 98.25 69 PRO A N 1
ATOM 553 C CA . PRO A 1 69 ? -12.586 -9.922 -1.905 1 98.25 69 PRO A CA 1
ATOM 554 C C . PRO A 1 69 ? -13.758 -9.578 -0.992 1 98.25 69 PRO A C 1
ATOM 556 O O . PRO A 1 69 ? -13.656 -8.672 -0.16 1 98.25 69 PRO A O 1
ATOM 559 N N . VAL A 1 70 ? -14.844 -10.289 -1.108 1 98.69 70 VAL A N 1
ATOM 560 C CA . VAL A 1 70 ? -16.016 -10.047 -0.273 1 98.69 70 VAL A CA 1
ATOM 561 C C . VAL A 1 70 ? -15.672 -10.312 1.19 1 98.69 70 VAL A C 1
ATOM 563 O O . VAL A 1 70 ? -16 -9.508 2.066 1 98.69 70 VAL A O 1
ATOM 566 N N . ILE A 1 71 ? -14.977 -11.391 1.461 1 98.5 71 ILE A N 1
ATOM 567 C CA . ILE A 1 71 ? -14.578 -11.75 2.816 1 98.5 71 ILE A CA 1
ATOM 568 C C . ILE A 1 71 ? -13.734 -10.625 3.42 1 98.5 71 ILE A C 1
ATOM 570 O O . ILE A 1 71 ? -14.016 -10.156 4.523 1 98.5 71 ILE A O 1
ATOM 574 N N . SER A 1 72 ? -12.719 -10.18 2.684 1 98.62 72 SER A N 1
ATOM 575 C CA . SER A 1 72 ? -11.797 -9.164 3.184 1 98.62 72 SER A CA 1
ATOM 576 C C . SER A 1 72 ? -12.508 -7.832 3.393 1 98.62 72 SER A C 1
ATOM 578 O O . SER A 1 72 ? -12.273 -7.148 4.391 1 98.62 72 SER A O 1
ATOM 580 N N . ALA A 1 73 ? -13.352 -7.453 2.447 1 98.75 73 ALA A N 1
ATOM 581 C CA . ALA A 1 73 ? -14.047 -6.168 2.52 1 98.75 73 ALA A CA 1
ATOM 582 C C . ALA A 1 73 ? -14.992 -6.125 3.717 1 98.75 73 ALA A C 1
ATOM 584 O O . ALA A 1 73 ? -14.945 -5.188 4.516 1 98.75 73 ALA A O 1
ATOM 585 N N . LEU A 1 74 ? -15.836 -7.133 3.893 1 98.69 74 LEU A N 1
ATOM 586 C CA . LEU A 1 74 ? -16.812 -7.152 4.977 1 98.69 74 LEU A CA 1
ATOM 587 C C . LEU A 1 74 ? -16.109 -7.211 6.332 1 98.69 74 LEU A C 1
ATOM 589 O O . LEU A 1 74 ? -16.484 -6.492 7.262 1 98.69 74 LEU A O 1
ATOM 593 N N . PHE A 1 75 ? -15.078 -8.062 6.449 1 98.62 75 PHE A N 1
ATOM 594 C CA . PHE A 1 75 ? -14.406 -8.219 7.734 1 98.62 75 PHE A CA 1
ATOM 595 C C . PHE A 1 75 ? -13.742 -6.918 8.156 1 98.62 75 PHE A C 1
ATOM 597 O O . PHE A 1 75 ? -13.695 -6.598 9.352 1 98.62 75 PHE A O 1
ATOM 604 N N . SER A 1 76 ? -13.188 -6.176 7.207 1 98.5 76 SER A N 1
ATOM 605 C CA . SER A 1 76 ? -12.523 -4.918 7.523 1 98.5 76 SER A CA 1
ATOM 606 C C . SER A 1 76 ? -13.531 -3.781 7.672 1 98.5 76 SER A C 1
ATOM 608 O O . SER A 1 76 ? -13.148 -2.629 7.887 1 98.5 76 SER A O 1
ATOM 610 N N . GLY A 1 77 ? -14.812 -4.043 7.477 1 98.12 77 GLY A N 1
ATOM 611 C CA . GLY A 1 77 ? -15.867 -3.088 7.781 1 98.12 77 GLY A CA 1
ATOM 612 C C . GLY A 1 77 ? -16.328 -2.299 6.57 1 98.12 77 GLY A C 1
ATOM 613 O O . GLY A 1 77 ? -16.938 -1.232 6.707 1 98.12 77 GLY A O 1
ATOM 614 N N . ASN A 1 78 ? -16.047 -2.77 5.352 1 98.75 78 ASN A N 1
ATOM 615 C CA . ASN A 1 78 ? -16.391 -2.051 4.129 1 98.75 78 ASN A CA 1
ATOM 616 C C . ASN A 1 78 ? -17.609 -2.668 3.438 1 98.75 78 ASN A C 1
ATOM 618 O O . ASN A 1 78 ? -17.891 -3.852 3.625 1 98.75 78 ASN A O 1
ATOM 622 N N . GLY A 1 79 ? -18.344 -1.856 2.678 1 98.75 79 GLY A N 1
ATOM 623 C CA . GLY A 1 79 ? -19.156 -2.393 1.599 1 98.75 79 GLY A CA 1
ATOM 624 C C . GLY A 1 79 ? -18.375 -2.662 0.332 1 98.75 79 GLY A C 1
ATOM 625 O O . GLY A 1 79 ? -17.297 -2.096 0.133 1 98.75 79 GLY A O 1
ATOM 626 N N . ILE A 1 80 ? -18.969 -3.516 -0.565 1 98.81 80 ILE A N 1
ATOM 627 C CA . ILE A 1 80 ? -18.156 -3.861 -1.724 1 98.81 80 ILE A CA 1
ATOM 628 C C . ILE A 1 80 ? -19.047 -4.012 -2.955 1 98.81 80 ILE A C 1
ATOM 630 O O . ILE A 1 80 ? -20.156 -4.547 -2.867 1 98.81 80 ILE A O 1
ATOM 634 N N . LEU A 1 81 ? -18.547 -3.496 -4.051 1 98.44 81 LEU A N 1
ATOM 635 C CA . LEU A 1 81 ? -19.047 -3.773 -5.395 1 98.44 81 LEU A CA 1
ATOM 636 C C . LEU A 1 81 ? -18.109 -4.711 -6.145 1 98.44 81 LEU A C 1
ATOM 638 O O . LEU A 1 81 ? -16.922 -4.402 -6.316 1 98.44 81 LEU A O 1
ATOM 642 N N . VAL A 1 82 ? -18.609 -5.855 -6.586 1 98.38 82 VAL A N 1
ATOM 643 C CA . VAL A 1 82 ? -17.781 -6.801 -7.328 1 98.38 82 VAL A CA 1
ATOM 644 C C . VAL A 1 82 ? -18.188 -6.797 -8.797 1 98.38 82 VAL A C 1
ATOM 646 O O . VAL A 1 82 ? -19.312 -7.145 -9.141 1 98.38 82 VAL A O 1
ATOM 649 N N . LYS A 1 83 ? -17.344 -6.328 -9.617 1 98 83 LYS A N 1
ATOM 650 C CA . LYS A 1 83 ? -17.531 -6.465 -11.062 1 98 83 LYS A CA 1
ATOM 651 C C . LYS A 1 83 ? -16.922 -7.77 -11.578 1 98 83 LYS A C 1
ATOM 653 O O . LYS A 1 83 ? -15.719 -7.977 -11.484 1 98 83 LYS A O 1
ATOM 658 N N . VAL A 1 84 ? -17.688 -8.617 -12.164 1 97.06 84 VAL A N 1
ATOM 659 C CA . VAL A 1 84 ? -17.219 -9.906 -12.648 1 97.06 84 VAL A CA 1
ATOM 660 C C . VAL A 1 84 ? -17.062 -9.867 -14.164 1 97.06 84 VAL A C 1
ATOM 662 O O . VAL A 1 84 ? -17.516 -8.922 -14.812 1 97.06 84 VAL A O 1
ATOM 665 N N . SER A 1 85 ? -16.312 -10.844 -14.648 1 94.62 85 SER A N 1
ATOM 666 C CA . SER A 1 85 ? -16.188 -10.984 -16.094 1 94.62 85 SER A CA 1
ATOM 667 C C . SER A 1 85 ? -17.531 -11.32 -16.734 1 94.62 85 SER A C 1
ATOM 669 O O . SER A 1 85 ? -18.344 -12.055 -16.156 1 94.62 85 SER A O 1
ATOM 671 N N . GLU A 1 86 ? -17.719 -10.805 -17.906 1 92.31 86 GLU A N 1
ATOM 672 C CA . GLU A 1 86 ? -18.938 -11.133 -18.656 1 92.31 86 GLU A CA 1
ATOM 673 C C . GLU A 1 86 ? -18.969 -12.617 -19.016 1 92.31 86 GLU A C 1
ATOM 675 O O . GLU A 1 86 ? -20.047 -13.195 -19.203 1 92.31 86 GLU A O 1
ATOM 680 N N . GLN A 1 87 ? -17.859 -13.266 -18.969 1 92 87 GLN A N 1
ATOM 681 C CA . GLN A 1 87 ? -17.766 -14.68 -19.328 1 92 87 GLN A CA 1
ATOM 682 C C . GLN A 1 87 ? -18.359 -15.562 -18.234 1 92 87 GLN A C 1
ATOM 684 O O . GLN A 1 87 ? -18.656 -16.734 -18.484 1 92 87 GLN A O 1
ATOM 689 N N . THR A 1 88 ? -18.484 -14.992 -17.062 1 91.5 88 THR A N 1
ATOM 690 C CA . THR A 1 88 ? -19.016 -15.789 -15.945 1 91.5 88 THR A CA 1
ATOM 691 C C . THR A 1 88 ? -20.172 -15.062 -15.273 1 91.5 88 THR A C 1
ATOM 693 O O . THR A 1 88 ? -20.406 -15.234 -14.078 1 91.5 88 THR A O 1
ATOM 696 N N . ALA A 1 89 ? -20.844 -14.289 -15.961 1 92.12 89 ALA A N 1
ATOM 697 C CA . ALA A 1 89 ? -21.969 -13.516 -15.445 1 92.12 89 ALA A CA 1
ATOM 698 C C . ALA A 1 89 ? -23.031 -14.422 -14.836 1 92.12 89 ALA A C 1
ATOM 700 O O . ALA A 1 89 ? -23.672 -14.062 -13.844 1 92.12 89 ALA A O 1
ATOM 701 N N . TRP A 1 90 ? -23.156 -15.531 -15.32 1 90.81 90 TRP A N 1
ATOM 702 C CA . TRP A 1 90 ? -24.25 -16.422 -14.945 1 90.81 90 TRP A CA 1
ATOM 703 C C . TRP A 1 90 ? -24.094 -16.906 -13.508 1 90.81 90 TRP A C 1
ATOM 705 O O . TRP A 1 90 ? -25.078 -17.094 -12.797 1 90.81 90 TRP A O 1
ATOM 715 N N . SER A 1 91 ? -22.891 -17.125 -13.055 1 93 91 SER A N 1
ATOM 716 C CA . SER A 1 91 ? -22.672 -17.656 -11.719 1 93 91 SER A CA 1
ATOM 717 C C . SER A 1 91 ? -22.656 -16.547 -10.672 1 93 91 SER A C 1
ATOM 719 O O . SER A 1 91 ? -22.812 -16.812 -9.477 1 93 91 SER A O 1
ATOM 721 N N . SER A 1 92 ? -22.484 -15.352 -11.094 1 93.62 92 SER A N 1
ATOM 722 C CA . SER A 1 92 ? -22.266 -14.242 -10.172 1 93.62 92 SER A CA 1
ATOM 723 C C . SER A 1 92 ? -23.469 -14.016 -9.273 1 93.62 92 SER A C 1
ATOM 725 O O . SER A 1 92 ? -23.328 -13.688 -8.094 1 93.62 92 SER A O 1
ATOM 727 N N . GLN A 1 93 ? -24.594 -14.195 -9.828 1 93.38 93 GLN A N 1
ATOM 728 C CA . GLN A 1 93 ? -25.812 -14.008 -9.031 1 93.38 93 GLN A CA 1
ATOM 729 C C . GLN A 1 93 ? -25.891 -15.031 -7.906 1 93.38 93 GLN A C 1
ATOM 731 O O . GLN A 1 93 ? -26.344 -14.711 -6.801 1 93.38 93 GLN A O 1
ATOM 736 N N . TYR A 1 94 ? -25.516 -16.188 -8.227 1 95.81 94 TYR A N 1
ATOM 737 C CA . TYR A 1 94 ? -25.516 -17.25 -7.223 1 95.81 94 TYR A CA 1
ATOM 738 C C . TYR A 1 94 ? -24.578 -16.906 -6.074 1 95.81 94 TYR A C 1
ATOM 740 O O . TYR A 1 94 ? -24.938 -17.047 -4.902 1 95.81 94 TYR A O 1
ATOM 748 N N . PHE A 1 95 ? -23.438 -16.5 -6.379 1 96.88 95 PHE A N 1
ATOM 749 C CA . PHE A 1 95 ? -22.438 -16.156 -5.371 1 96.88 95 PHE A CA 1
ATOM 750 C C . PHE A 1 95 ? -22.875 -14.945 -4.562 1 96.88 95 PHE A C 1
ATOM 752 O O . PHE A 1 95 ? -22.703 -14.898 -3.346 1 96.88 95 PHE A O 1
ATOM 759 N N . THR A 1 96 ? -23.453 -13.977 -5.23 1 97.69 96 THR A N 1
ATOM 760 C CA . THR A 1 96 ? -23.984 -12.797 -4.559 1 97.69 96 THR A CA 1
ATOM 761 C C . THR A 1 96 ? -25.047 -13.195 -3.533 1 97.69 96 THR A C 1
ATOM 763 O O . THR A 1 96 ? -25.047 -12.688 -2.408 1 97.69 96 THR A O 1
ATOM 766 N N . ASN A 1 97 ? -25.875 -14.078 -3.932 1 97.44 97 ASN A N 1
ATOM 767 C CA . ASN A 1 97 ? -26.953 -14.516 -3.055 1 97.44 97 ASN A CA 1
ATOM 768 C C . ASN A 1 97 ? -26.422 -15.258 -1.832 1 97.44 97 ASN A C 1
ATOM 770 O O . ASN A 1 97 ? -27 -15.172 -0.748 1 97.44 97 ASN A O 1
ATOM 774 N N . ILE A 1 98 ? -25.375 -15.953 -2.041 1 97.06 98 ILE A N 1
ATOM 775 C CA . ILE A 1 98 ? -24.734 -16.609 -0.906 1 97.06 98 ILE A CA 1
ATOM 776 C C . ILE A 1 98 ? -24.266 -15.57 0.106 1 97.06 98 ILE A C 1
ATOM 778 O O . ILE A 1 98 ? -24.578 -15.672 1.296 1 97.06 98 ILE A O 1
ATOM 782 N N . ALA A 1 99 ? -23.594 -14.578 -0.323 1 98.06 99 ALA A N 1
ATOM 783 C CA . ALA A 1 99 ? -23.062 -13.539 0.55 1 98.06 99 ALA A CA 1
ATOM 784 C C . ALA A 1 99 ? -24.188 -12.75 1.209 1 98.06 99 ALA A C 1
ATOM 786 O O . ALA A 1 99 ? -24.172 -12.531 2.424 1 98.06 99 ALA A O 1
ATOM 787 N N . ARG A 1 100 ? -25.109 -12.391 0.422 1 98.25 100 ARG A N 1
ATOM 788 C CA . ARG A 1 100 ? -26.234 -11.609 0.932 1 98.25 100 ARG A CA 1
ATOM 789 C C . ARG A 1 100 ? -27.078 -12.43 1.896 1 98.25 100 ARG A C 1
ATOM 791 O O . ARG A 1 100 ? -27.562 -11.914 2.9 1 98.25 100 ARG A O 1
ATOM 798 N N . GLY A 1 101 ? -27.266 -13.703 1.531 1 98.25 101 GLY A N 1
ATOM 799 C CA . GLY A 1 101 ? -27.984 -14.594 2.434 1 98.25 101 GLY A CA 1
ATOM 800 C C . GLY A 1 101 ? -27.344 -14.688 3.805 1 98.25 101 GLY A C 1
ATOM 801 O O . GLY A 1 101 ? -28.047 -14.68 4.824 1 98.25 101 GLY A O 1
ATOM 802 N N . ALA A 1 102 ? -26.047 -14.812 3.826 1 97.75 102 ALA A N 1
ATOM 803 C CA . ALA A 1 102 ? -25.328 -14.859 5.094 1 97.75 102 ALA A CA 1
ATOM 804 C C . ALA A 1 102 ? -25.516 -13.562 5.875 1 97.75 102 ALA A C 1
ATOM 806 O O . ALA A 1 102 ? -25.688 -13.586 7.098 1 97.75 102 ALA A O 1
ATOM 807 N N . LEU A 1 103 ? -25.5 -12.438 5.199 1 98.38 103 LEU A N 1
ATOM 808 C CA . LEU A 1 103 ? -25.688 -11.141 5.832 1 98.38 103 LEU A CA 1
ATOM 809 C C . LEU A 1 103 ? -27.078 -11.039 6.445 1 98.38 103 LEU A C 1
ATOM 811 O O . LEU A 1 103 ? -27.219 -10.672 7.613 1 98.38 103 LEU A O 1
ATOM 815 N N . ILE A 1 104 ? -28.047 -11.438 5.684 1 98.31 104 ILE A N 1
ATOM 816 C CA . ILE A 1 104 ? -29.438 -11.391 6.145 1 98.31 104 ILE A CA 1
ATOM 817 C C . ILE A 1 104 ? -29.609 -12.281 7.367 1 98.31 104 ILE A C 1
ATOM 819 O O . ILE A 1 104 ? -30.188 -11.875 8.367 1 98.31 104 ILE A O 1
ATOM 823 N N . ALA A 1 105 ? -29.078 -13.453 7.254 1 98.06 105 ALA A N 1
ATOM 824 C CA . ALA A 1 105 ? -29.219 -14.438 8.32 1 98.06 105 ALA A CA 1
ATOM 825 C C . ALA A 1 105 ? -28.641 -13.914 9.633 1 98.06 105 ALA A C 1
ATOM 827 O O . ALA A 1 105 ? -29.078 -14.328 10.719 1 98.06 105 ALA A O 1
ATOM 828 N N . HIS A 1 106 ? -27.797 -13.031 9.531 1 97.31 106 HIS A N 1
ATOM 829 C CA . HIS A 1 106 ? -27.141 -12.539 10.742 1 97.31 106 HIS A CA 1
ATOM 830 C C . HIS A 1 106 ? -27.5 -11.086 11.008 1 97.31 106 HIS A C 1
ATOM 832 O O . HIS A 1 106 ? -26.812 -10.391 11.758 1 97.31 106 HIS A O 1
ATOM 838 N N . GLY A 1 107 ? -28.438 -10.523 10.344 1 97.75 107 GLY A N 1
ATOM 839 C CA . GLY A 1 107 ? -29.047 -9.242 10.648 1 97.75 107 GLY A CA 1
ATOM 840 C C . GLY A 1 107 ? -28.297 -8.07 10.055 1 97.75 107 GLY A C 1
ATOM 841 O O . GLY A 1 107 ? -28.328 -6.957 10.586 1 97.75 107 GLY A O 1
ATOM 842 N N . HIS A 1 108 ? -27.531 -8.297 9.031 1 98 108 HIS A N 1
ATOM 843 C CA . HIS A 1 108 ? -26.797 -7.223 8.375 1 98 108 HIS A CA 1
ATOM 844 C C . HIS A 1 108 ? -27.438 -6.832 7.051 1 98 108 HIS A C 1
ATOM 846 O O . HIS A 1 108 ? -28.234 -7.598 6.496 1 98 108 HIS A O 1
ATOM 852 N N . ASP A 1 109 ? -27.219 -5.684 6.531 1 98.25 109 ASP A N 1
ATOM 853 C CA . ASP A 1 109 ? -27.766 -5.16 5.281 1 98.25 109 ASP A CA 1
ATOM 854 C C . ASP A 1 109 ? -27.188 -5.898 4.078 1 98.25 109 ASP A C 1
ATOM 856 O O . ASP A 1 109 ? -25.969 -5.855 3.836 1 98.25 109 ASP A O 1
ATOM 860 N N . PRO A 1 110 ? -28 -6.605 3.334 1 98.12 110 PRO A N 1
ATOM 861 C CA . PRO A 1 110 ? -27.5 -7.34 2.172 1 98.12 110 PRO A CA 1
ATOM 862 C C . PRO A 1 110 ? -26.906 -6.418 1.106 1 98.12 110 PRO A C 1
ATOM 864 O O . PRO A 1 110 ? -26.188 -6.879 0.219 1 98.12 110 PRO A O 1
ATOM 867 N N . GLN A 1 111 ? -27.219 -5.117 1.205 1 97.94 111 GLN A N 1
ATOM 868 C CA . GLN A 1 111 ? -26.734 -4.164 0.213 1 97.94 111 GLN A CA 1
ATOM 869 C C . GLN A 1 111 ? -25.234 -3.895 0.396 1 97.94 111 GLN A C 1
ATOM 871 O O . GLN A 1 111 ? -24.609 -3.234 -0.437 1 97.94 111 GLN A O 1
ATOM 876 N N . LEU A 1 112 ? -24.609 -4.453 1.479 1 98.56 112 LEU A N 1
ATOM 877 C CA . LEU A 1 112 ? -23.172 -4.332 1.703 1 98.56 112 LEU A CA 1
ATOM 878 C C . LEU A 1 112 ? -22.391 -5.035 0.598 1 98.56 112 LEU A C 1
ATOM 880 O O . LEU A 1 112 ? -21.188 -4.789 0.429 1 98.56 112 LEU A O 1
ATOM 884 N N . VAL A 1 113 ? -23.047 -5.926 -0.135 1 98.75 113 VAL A N 1
ATOM 885 C CA . VAL A 1 113 ? -22.438 -6.625 -1.253 1 98.75 113 VAL A CA 1
ATOM 886 C C . VAL A 1 113 ? -23.266 -6.418 -2.52 1 98.75 113 VAL A C 1
ATOM 888 O O . VAL A 1 113 ? -24.453 -6.742 -2.551 1 98.75 113 VAL A O 1
ATOM 891 N N . GLN A 1 114 ? -22.672 -5.875 -3.535 1 97.69 114 GLN A N 1
ATOM 892 C CA . GLN A 1 114 ? -23.328 -5.68 -4.828 1 97.69 114 GLN A CA 1
ATOM 893 C C . GLN A 1 114 ? -22.469 -6.234 -5.961 1 97.69 114 GLN A C 1
ATOM 895 O O . GLN A 1 114 ? -21.234 -6.176 -5.902 1 97.69 114 GLN A O 1
ATOM 900 N N . THR A 1 115 ? -23.109 -6.777 -6.934 1 97.5 115 THR A N 1
ATOM 901 C CA . THR A 1 115 ? -22.438 -7.316 -8.109 1 97.5 115 THR A CA 1
ATOM 902 C C . THR A 1 115 ? -22.797 -6.52 -9.359 1 97.5 115 THR A C 1
ATOM 904 O O . THR A 1 115 ? -23.953 -6.137 -9.539 1 97.5 115 THR A O 1
ATOM 907 N N . VAL A 1 116 ? -21.781 -6.238 -10.133 1 95.44 116 VAL A N 1
ATOM 908 C CA . VAL A 1 116 ? -21.969 -5.516 -11.383 1 95.44 116 VAL A CA 1
ATOM 909 C C . VAL A 1 116 ? -21.438 -6.344 -12.547 1 95.44 116 VAL A C 1
ATOM 911 O O . VAL A 1 116 ? -20.328 -6.895 -12.469 1 95.44 116 VAL A O 1
ATOM 914 N N . VAL A 1 117 ? -22.203 -6.473 -13.578 1 94.88 117 VAL A N 1
ATOM 915 C CA . VAL A 1 117 ? -21.781 -7.055 -14.844 1 94.88 117 VAL A CA 1
ATOM 916 C C . VAL A 1 117 ? -21.969 -6.031 -15.969 1 94.88 117 VAL A C 1
ATOM 918 O O . VAL A 1 117 ? -23.062 -5.527 -16.188 1 94.88 117 VAL A O 1
ATOM 921 N N . CYS A 1 118 ? -20.906 -5.691 -16.562 1 92 118 CYS A N 1
ATOM 922 C CA . CYS A 1 118 ? -21 -4.73 -17.656 1 92 118 CYS A CA 1
ATOM 923 C C . CYS A 1 118 ? -19.938 -5.008 -18.719 1 92 118 CYS A C 1
ATOM 925 O O . CYS A 1 118 ? -19.031 -5.812 -18.5 1 92 118 CYS A O 1
ATOM 927 N N . TRP A 1 119 ? -20.141 -4.391 -19.844 1 90.75 119 TRP A N 1
ATOM 928 C CA . TRP A 1 119 ? -19.141 -4.453 -20.906 1 90.75 119 TRP A CA 1
ATOM 929 C C . TRP A 1 119 ? -17.969 -3.543 -20.594 1 90.75 119 TRP A C 1
ATOM 931 O O . TRP A 1 119 ? -18.062 -2.635 -19.766 1 90.75 119 TRP A O 1
ATOM 941 N N . PRO A 1 120 ? -16.812 -3.74 -21.266 1 86.62 120 PRO A N 1
ATOM 942 C CA . PRO A 1 120 ? -15.578 -3.004 -20.969 1 86.62 120 PRO A CA 1
ATOM 943 C C . PRO A 1 120 ? -15.75 -1.49 -21.078 1 86.62 120 PRO A C 1
ATOM 945 O O . PRO A 1 120 ? -15.188 -0.739 -20.281 1 86.62 120 PRO A O 1
ATOM 948 N N . GLN A 1 121 ? -16.547 -1.012 -21.906 1 87.94 121 GLN A N 1
ATOM 949 C CA . GLN A 1 121 ? -16.672 0.42 -22.156 1 87.94 121 GLN A CA 1
ATOM 950 C C . GLN A 1 121 ? -17.375 1.118 -21 1 87.94 121 GLN A C 1
ATOM 952 O O . GLN A 1 121 ? -17.25 2.334 -20.828 1 87.94 121 GLN A O 1
ATOM 957 N N . THR A 1 122 ? -18.094 0.29 -20.219 1 91.19 122 THR A N 1
ATOM 958 C CA . THR A 1 122 ? -18.844 0.851 -19.094 1 91.19 122 THR A CA 1
ATOM 959 C C . THR A 1 122 ? -18.047 0.752 -17.812 1 91.19 122 THR A C 1
ATOM 961 O O . THR A 1 122 ? -18.344 1.449 -16.828 1 91.19 122 THR A O 1
ATOM 964 N N . ALA A 1 123 ? -17.016 0.032 -17.812 1 91.19 123 ALA A N 1
ATOM 965 C CA . ALA A 1 123 ? -16.25 -0.268 -16.594 1 91.19 123 ALA A CA 1
ATOM 966 C C . ALA A 1 123 ? -15.602 0.991 -16.031 1 91.19 123 ALA A C 1
ATOM 968 O O . ALA A 1 123 ? -15.43 1.116 -14.82 1 91.19 123 ALA A O 1
ATOM 969 N N . GLY A 1 124 ? -15.297 1.936 -16.891 1 93.5 124 GLY A N 1
ATOM 970 C CA . GLY A 1 124 ? -14.656 3.172 -16.484 1 93.5 124 GLY A CA 1
ATOM 971 C C . GLY A 1 124 ? -15.508 4.004 -15.539 1 93.5 124 GLY A C 1
ATOM 972 O O . GLY A 1 124 ? -14.992 4.789 -14.75 1 93.5 124 GLY A O 1
ATOM 973 N N . HIS A 1 125 ? -16.859 3.852 -15.633 1 94.69 125 HIS A N 1
ATOM 974 C CA . HIS A 1 125 ? -17.75 4.551 -14.719 1 94.69 125 HIS A CA 1
ATOM 975 C C . HIS A 1 125 ? -17.547 4.09 -13.281 1 94.69 125 HIS A C 1
ATOM 977 O O . HIS A 1 125 ? -17.625 4.891 -12.344 1 94.69 125 HIS A O 1
ATOM 983 N N . LEU A 1 126 ? -17.234 2.834 -13.188 1 96.19 126 LEU A N 1
ATOM 984 C CA . LEU A 1 126 ? -17.016 2.264 -11.859 1 96.19 126 LEU A CA 1
ATOM 985 C C . LEU A 1 126 ? -15.625 2.629 -11.344 1 96.19 126 LEU A C 1
ATOM 987 O O . LEU A 1 126 ? -15.477 3.102 -10.219 1 96.19 126 LEU A O 1
ATOM 991 N N . THR A 1 127 ? -14.586 2.512 -12.156 1 97.44 127 THR A N 1
ATOM 992 C CA . THR A 1 127 ? -13.203 2.584 -11.703 1 97.44 127 THR A CA 1
ATOM 993 C C . THR A 1 127 ? -12.773 4.035 -11.5 1 97.44 127 THR A C 1
ATOM 995 O O . THR A 1 127 ? -11.727 4.301 -10.906 1 97.44 127 THR A O 1
ATOM 998 N N . SER A 1 128 ? -13.578 4.98 -11.93 1 97.56 128 SER A N 1
ATOM 999 C CA . SER A 1 128 ? -13.258 6.383 -11.703 1 97.56 128 SER A CA 1
ATOM 1000 C C . SER A 1 128 ? -14.281 7.039 -10.781 1 97.56 128 SER A C 1
ATOM 1002 O O . SER A 1 128 ? -14.273 8.258 -10.594 1 97.56 128 SER A O 1
ATOM 1004 N N . HIS A 1 129 ? -15.203 6.285 -10.25 1 97.5 129 HIS A N 1
ATOM 1005 C CA . HIS A 1 129 ? -16.25 6.852 -9.406 1 97.5 129 HIS A CA 1
ATOM 1006 C C . HIS A 1 129 ? -15.672 7.371 -8.094 1 97.5 129 HIS A C 1
ATOM 1008 O O . HIS A 1 129 ? -14.977 6.641 -7.383 1 97.5 129 HIS A O 1
ATOM 1014 N N . PRO A 1 130 ? -15.992 8.57 -7.695 1 95 130 PRO A N 1
ATOM 1015 C CA . PRO A 1 130 ? -15.406 9.156 -6.484 1 95 130 PRO A CA 1
ATOM 1016 C C . PRO A 1 130 ? -15.883 8.461 -5.211 1 95 130 PRO A C 1
ATOM 1018 O O . PRO A 1 130 ? -15.266 8.609 -4.156 1 95 130 PRO A O 1
ATOM 1021 N N . GLY A 1 131 ? -16.938 7.711 -5.348 1 96.12 131 GLY A N 1
ATOM 1022 C CA . GLY A 1 131 ? -17.469 7.02 -4.184 1 96.12 131 GLY A CA 1
ATOM 1023 C C . GLY A 1 131 ? -16.734 5.727 -3.879 1 96.12 131 GLY A C 1
ATOM 1024 O O . GLY A 1 131 ? -16.969 5.109 -2.836 1 96.12 131 GLY A O 1
ATOM 1025 N N . ILE A 1 132 ? -15.891 5.281 -4.77 1 97.94 132 ILE A N 1
ATOM 1026 C CA . ILE A 1 132 ? -15.094 4.074 -4.566 1 97.94 132 ILE A CA 1
ATOM 1027 C C . ILE A 1 132 ? -13.75 4.445 -3.934 1 97.94 132 ILE A C 1
ATOM 1029 O O . ILE A 1 132 ? -12.984 5.219 -4.504 1 97.94 132 ILE A O 1
ATOM 1033 N N . SER A 1 133 ? -13.469 3.797 -2.818 1 97.88 133 SER A N 1
ATOM 1034 C CA . SER A 1 133 ? -12.32 4.223 -2.023 1 97.88 133 SER A CA 1
ATOM 1035 C C . SER A 1 133 ? -11.094 3.367 -2.322 1 97.88 133 SER A C 1
ATOM 1037 O O . SER A 1 133 ? -9.984 3.709 -1.921 1 97.88 133 SER A O 1
ATOM 1039 N N . HIS A 1 134 ? -11.281 2.281 -2.98 1 98.44 134 HIS A N 1
ATOM 1040 C CA . HIS A 1 134 ? -10.203 1.35 -3.299 1 98.44 134 HIS A CA 1
ATOM 1041 C C . HIS A 1 134 ? -10.625 0.369 -4.387 1 98.44 134 HIS A C 1
ATOM 1043 O O . HIS A 1 134 ? -11.789 -0.041 -4.441 1 98.44 134 HIS A O 1
ATOM 1049 N N . ILE A 1 135 ? -9.656 0 -5.227 1 98.69 135 ILE A N 1
ATOM 1050 C CA . ILE A 1 135 ? -9.953 -0.959 -6.285 1 98.69 135 ILE A CA 1
ATOM 1051 C C . ILE A 1 135 ? -8.984 -2.137 -6.199 1 98.69 135 ILE A C 1
ATOM 1053 O O . ILE A 1 135 ? -7.766 -1.944 -6.172 1 98.69 135 ILE A O 1
ATOM 1057 N N . THR A 1 136 ? -9.5 -3.301 -6.078 1 98.62 136 THR A N 1
ATOM 1058 C CA . THR A 1 136 ? -8.75 -4.531 -6.312 1 98.62 136 THR A CA 1
ATOM 1059 C C . THR A 1 136 ? -9 -5.055 -7.723 1 98.62 136 THR A C 1
ATOM 1061 O O . THR A 1 136 ? -10.141 -5.336 -8.094 1 98.62 136 THR A O 1
ATOM 1064 N N . PHE A 1 137 ? -7.926 -5.109 -8.469 1 98.56 137 PHE A N 1
ATOM 1065 C CA . PHE A 1 137 ? -8.047 -5.598 -9.836 1 98.56 137 PHE A CA 1
ATOM 1066 C C . PHE A 1 137 ? -7.281 -6.902 -10.016 1 98.56 137 PHE A C 1
ATOM 1068 O O . PHE A 1 137 ? -6.094 -6.98 -9.695 1 98.56 137 PHE A O 1
ATOM 1075 N N . ILE A 1 138 ? -7.93 -7.902 -10.477 1 97.75 138 ILE A N 1
ATOM 1076 C CA . ILE A 1 138 ? -7.355 -9.195 -10.828 1 97.75 138 ILE A CA 1
ATOM 1077 C C . ILE A 1 138 ? -7.594 -9.484 -12.305 1 97.75 138 ILE A C 1
ATOM 1079 O O . ILE A 1 138 ? -8.734 -9.695 -12.734 1 97.75 138 ILE A O 1
ATOM 1083 N N . GLY A 1 139 ? -6.516 -9.484 -13.086 1 96.38 139 GLY A N 1
ATOM 1084 C CA . GLY A 1 139 ? -6.715 -9.695 -14.508 1 96.38 139 GLY A CA 1
ATOM 1085 C C . GLY A 1 139 ? -5.445 -9.516 -15.32 1 96.38 139 GLY A C 1
ATOM 1086 O O . GLY A 1 139 ? -4.348 -9.812 -14.844 1 96.38 139 GLY A O 1
ATOM 1087 N N . SER A 1 140 ? -5.637 -9.102 -16.594 1 94.81 140 SER A N 1
ATOM 1088 C CA . SER A 1 140 ? -4.508 -9 -17.5 1 94.81 140 SER A CA 1
ATOM 1089 C C . SER A 1 140 ? -3.832 -7.637 -17.406 1 94.81 140 SER A C 1
ATOM 1091 O O . SER A 1 140 ? -4.445 -6.668 -16.953 1 94.81 140 SER A O 1
ATOM 1093 N N . GLN A 1 141 ? -2.604 -7.594 -17.844 1 95.25 141 GLN A N 1
ATOM 1094 C CA . GLN A 1 141 ? -1.854 -6.344 -17.875 1 95.25 141 GLN A CA 1
ATOM 1095 C C . GLN A 1 141 ? -2.551 -5.301 -18.734 1 95.25 141 GLN A C 1
ATOM 1097 O O . GLN A 1 141 ? -2.639 -4.129 -18.359 1 95.25 141 GLN A O 1
ATOM 1102 N N . SER A 1 142 ? -3.016 -5.746 -19.828 1 94.5 142 SER A N 1
ATOM 1103 C CA . SER A 1 142 ? -3.643 -4.824 -20.766 1 94.5 142 SER A CA 1
ATOM 1104 C C . SER A 1 142 ? -4.832 -4.113 -20.141 1 94.5 142 SER A C 1
ATOM 1106 O O . SER A 1 142 ? -4.988 -2.898 -20.281 1 94.5 142 SER A O 1
ATOM 1108 N N . VAL A 1 143 ? -5.621 -4.832 -19.438 1 95.62 143 VAL A N 1
ATOM 1109 C CA . VAL A 1 143 ? -6.793 -4.238 -18.797 1 95.62 143 VAL A CA 1
ATOM 1110 C C . VAL A 1 143 ? -6.363 -3.402 -17.594 1 95.62 143 VAL A C 1
ATOM 1112 O O . VAL A 1 143 ? -6.957 -2.357 -17.312 1 95.62 143 VAL A O 1
ATOM 1115 N N . ALA A 1 144 ? -5.34 -3.83 -16.938 1 97.44 144 ALA A N 1
ATOM 1116 C CA . ALA A 1 144 ? -4.84 -3.123 -15.758 1 97.44 144 ALA A CA 1
ATOM 1117 C C . ALA A 1 144 ? -4.438 -1.692 -16.109 1 97.44 144 ALA A C 1
ATOM 1119 O O . ALA A 1 144 ? -4.645 -0.772 -15.312 1 97.44 144 ALA A O 1
ATOM 1120 N N . HIS A 1 145 ? -3.826 -1.493 -17.266 1 97.56 145 HIS A N 1
ATOM 1121 C CA . HIS A 1 145 ? -3.463 -0.152 -17.719 1 97.56 145 HIS A CA 1
ATOM 1122 C C . HIS A 1 145 ? -4.684 0.76 -17.766 1 97.56 145 HIS A C 1
ATOM 1124 O O . HIS A 1 145 ? -4.625 1.909 -17.328 1 97.56 145 HIS A O 1
ATOM 1130 N N . HIS A 1 146 ? -5.777 0.233 -18.25 1 97.19 146 HIS A N 1
ATOM 1131 C CA . HIS A 1 146 ? -7.012 1.003 -18.344 1 97.19 146 HIS A CA 1
ATOM 1132 C C . HIS A 1 146 ? -7.59 1.3 -16.969 1 97.19 146 HIS A C 1
ATOM 1134 O O . HIS A 1 146 ? -8.039 2.416 -16.703 1 97.19 146 HIS A O 1
ATOM 1140 N N . VAL A 1 147 ? -7.605 0.302 -16.125 1 98.06 147 VAL A N 1
ATOM 1141 C CA . VAL A 1 147 ? -8.156 0.45 -14.789 1 98.06 147 VAL A CA 1
ATOM 1142 C C . VAL A 1 147 ? -7.359 1.501 -14.016 1 98.06 147 VAL A C 1
ATOM 1144 O O . VAL A 1 147 ? -7.938 2.398 -13.398 1 98.06 147 VAL A O 1
ATOM 1147 N N . ALA A 1 148 ? -6.02 1.382 -14.078 1 98.19 148 ALA A N 1
ATOM 1148 C CA . ALA A 1 148 ? -5.152 2.312 -13.359 1 98.19 148 ALA A CA 1
ATOM 1149 C C . ALA A 1 148 ? -5.32 3.736 -13.883 1 98.19 148 ALA A C 1
ATOM 1151 O O . ALA A 1 148 ? -5.391 4.688 -13.102 1 98.19 148 ALA A O 1
ATOM 1152 N N . ALA A 1 149 ? -5.363 3.875 -15.172 1 97.94 149 ALA A N 1
ATOM 1153 C CA . ALA A 1 149 ? -5.559 5.195 -15.766 1 97.94 149 ALA A CA 1
ATOM 1154 C C . ALA A 1 149 ? -6.906 5.785 -15.352 1 97.94 149 ALA A C 1
ATOM 1156 O O . ALA A 1 149 ? -7.004 6.98 -15.062 1 97.94 149 ALA A O 1
ATOM 1157 N N . SER A 1 150 ? -7.926 4.961 -15.391 1 98.12 150 SER A N 1
ATOM 1158 C CA . SER A 1 150 ? -9.258 5.391 -14.984 1 98.12 150 SER A CA 1
ATOM 1159 C C . SER A 1 150 ? -9.289 5.781 -13.516 1 98.12 150 SER A C 1
ATOM 1161 O O . SER A 1 150 ? -9.875 6.805 -13.148 1 98.12 150 SER A O 1
ATOM 1163 N N . ALA A 1 151 ? -8.672 4.988 -12.664 1 98.19 151 ALA A N 1
ATOM 1164 C CA . ALA A 1 151 ? -8.617 5.238 -11.227 1 98.19 151 ALA A CA 1
ATOM 1165 C C . ALA A 1 151 ? -7.867 6.535 -10.922 1 98.19 151 ALA A C 1
ATOM 1167 O O . ALA A 1 151 ? -8.133 7.191 -9.914 1 98.19 151 ALA A O 1
ATOM 1168 N N . ALA A 1 152 ? -6.906 6.91 -11.773 1 97.75 152 ALA A N 1
ATOM 1169 C CA . ALA A 1 152 ? -6.129 8.133 -11.602 1 97.75 152 ALA A CA 1
ATOM 1170 C C . ALA A 1 152 ? -7.031 9.367 -11.617 1 97.75 152 ALA A C 1
ATOM 1172 O O . ALA A 1 152 ? -6.723 10.375 -10.977 1 97.75 152 ALA A O 1
ATOM 1173 N N . LYS A 1 153 ? -8.164 9.289 -12.297 1 97.19 153 LYS A N 1
ATOM 1174 C CA . LYS A 1 153 ? -9.086 10.414 -12.391 1 97.19 153 LYS A CA 1
ATOM 1175 C C . LYS A 1 153 ? -9.656 10.773 -11.023 1 97.19 153 LYS A C 1
ATOM 1177 O O . LYS A 1 153 ? -9.867 11.945 -10.727 1 97.19 153 LYS A O 1
ATOM 1182 N N . SER A 1 154 ? -9.891 9.805 -10.211 1 96.69 154 SER A N 1
ATOM 1183 C CA . SER A 1 154 ? -10.438 10.031 -8.883 1 96.69 154 SER A CA 1
ATOM 1184 C C . SER A 1 154 ? -9.383 9.828 -7.801 1 96.69 154 SER A C 1
ATOM 1186 O O . SER A 1 154 ? -9.68 9.898 -6.609 1 96.69 154 SER A O 1
ATOM 1188 N N . LEU A 1 155 ? -8.18 9.539 -8.219 1 97 155 LEU A N 1
ATOM 1189 C CA . LEU A 1 155 ? -7.082 9.242 -7.309 1 97 155 LEU A CA 1
ATOM 1190 C C . LEU A 1 155 ? -7.453 8.102 -6.359 1 97 155 LEU A C 1
ATOM 1192 O O . LEU A 1 155 ? -7.23 8.203 -5.148 1 97 155 LEU A O 1
ATOM 1196 N N . THR A 1 156 ? -8.109 7.07 -6.875 1 97.75 156 THR A N 1
ATOM 1197 C CA . THR A 1 156 ? -8.445 5.867 -6.121 1 97.75 156 THR A CA 1
ATOM 1198 C C . THR A 1 156 ? -7.277 4.883 -6.125 1 97.75 156 THR A C 1
ATOM 1200 O O . THR A 1 156 ? -6.754 4.535 -7.184 1 97.75 156 THR A O 1
ATOM 1203 N N . PRO A 1 157 ? -6.809 4.516 -4.926 1 97.69 157 PRO A N 1
ATOM 1204 C CA . PRO A 1 157 ? -5.727 3.527 -4.898 1 97.69 157 PRO A CA 1
ATOM 1205 C C . PRO A 1 157 ? -6.133 2.186 -5.5 1 97.69 157 PRO A C 1
ATOM 1207 O O . PRO A 1 157 ? -7.285 1.763 -5.355 1 97.69 157 PRO A O 1
ATOM 1210 N N . VAL A 1 158 ? -5.105 1.508 -6.16 1 98.12 158 VAL A N 1
ATOM 1211 C CA . VAL A 1 158 ? -5.363 0.262 -6.875 1 98.12 158 VAL A CA 1
ATOM 1212 C C . VAL A 1 158 ? -4.379 -0.811 -6.418 1 98.12 158 VAL A C 1
ATOM 1214 O O . VAL A 1 158 ? -3.186 -0.54 -6.258 1 98.12 158 VAL A O 1
ATOM 1217 N N . VAL A 1 159 ? -4.879 -1.978 -6.109 1 98.12 159 VAL A N 1
ATOM 1218 C CA . VAL A 1 159 ? -4.098 -3.211 -6.059 1 98.12 159 VAL A CA 1
ATOM 1219 C C . VAL A 1 159 ? -4.316 -4.012 -7.34 1 98.12 159 VAL A C 1
ATOM 1221 O O . VAL A 1 159 ? -5.457 -4.266 -7.734 1 98.12 159 VAL A O 1
ATOM 1224 N N . ALA A 1 160 ? -3.213 -4.367 -7.957 1 98.12 160 ALA A N 1
ATOM 1225 C CA . ALA A 1 160 ? -3.305 -5.066 -9.234 1 98.12 160 ALA A CA 1
ATOM 1226 C C . ALA A 1 160 ? -2.59 -6.41 -9.18 1 98.12 160 ALA A C 1
ATOM 1228 O O . ALA A 1 160 ? -1.373 -6.469 -8.984 1 98.12 160 ALA A O 1
ATOM 1229 N N . GLU A 1 161 ? -3.318 -7.418 -9.234 1 98 161 GLU A N 1
ATOM 1230 C CA . GLU A 1 161 ? -2.781 -8.766 -9.414 1 98 161 GLU A CA 1
ATOM 1231 C C . GLU A 1 161 ? -2.916 -9.227 -10.859 1 98 161 GLU A C 1
ATOM 1233 O O . GLU A 1 161 ? -4.031 -9.422 -11.352 1 98 161 GLU A O 1
ATOM 1238 N N . LEU A 1 162 ? -1.813 -9.438 -11.461 1 97.81 162 LEU A N 1
ATOM 1239 C CA . LEU A 1 162 ? -1.821 -9.672 -12.898 1 97.81 162 LEU A CA 1
ATOM 1240 C C . LEU A 1 162 ? -1.185 -11.016 -13.227 1 97.81 162 LEU A C 1
ATOM 1242 O O . LEU A 1 162 ? -1.016 -11.867 -12.344 1 97.81 162 LEU A O 1
ATOM 1246 N N . GLY A 1 163 ? -1.021 -11.273 -14.461 1 95.06 163 GLY A N 1
ATOM 1247 C CA . GLY A 1 163 ? -0.561 -12.578 -14.898 1 95.06 163 GLY A CA 1
ATOM 1248 C C . GLY A 1 163 ? 0.867 -12.883 -14.484 1 95.06 163 GLY A C 1
ATOM 1249 O O . GLY A 1 163 ? 1.507 -12.07 -13.812 1 95.06 163 GLY A O 1
ATOM 1250 N N . GLY A 1 164 ? 1.268 -14.078 -14.758 1 95.38 164 GLY A N 1
ATOM 1251 C CA . GLY A 1 164 ? 2.615 -14.531 -14.453 1 95.38 164 GLY A CA 1
ATOM 1252 C C . GLY A 1 164 ? 3.174 -15.492 -15.484 1 95.38 164 GLY A C 1
ATOM 1253 O O . GLY A 1 164 ? 2.424 -16.062 -16.281 1 95.38 164 GLY A O 1
ATOM 1254 N N . LYS A 1 165 ? 4.465 -15.5 -15.594 1 97.81 165 LYS A N 1
ATOM 1255 C CA . LYS A 1 165 ? 5.203 -16.562 -16.266 1 97.81 165 LYS A CA 1
ATOM 1256 C C . LYS A 1 165 ? 6.02 -17.391 -15.281 1 97.81 165 LYS A C 1
ATOM 1258 O O . LYS A 1 165 ? 7.242 -17.469 -15.398 1 97.81 165 LYS A O 1
ATOM 1263 N N . ASP A 1 166 ? 5.27 -17.984 -14.367 1 98.25 166 ASP A N 1
ATOM 1264 C CA . ASP A 1 166 ? 5.789 -18.531 -13.117 1 98.25 166 ASP A CA 1
ATOM 1265 C C . ASP A 1 166 ? 6.742 -19.703 -13.383 1 98.25 166 ASP A C 1
ATOM 1267 O O . ASP A 1 166 ? 6.375 -20.672 -14.031 1 98.25 166 ASP A O 1
ATOM 1271 N N . PRO A 1 167 ? 7.961 -19.656 -12.852 1 98.69 167 PRO A N 1
ATOM 1272 C CA . PRO A 1 167 ? 8.922 -20.75 -12.992 1 98.69 167 PRO A CA 1
ATOM 1273 C C . PRO A 1 167 ? 8.727 -21.844 -11.945 1 98.69 167 PRO A C 1
ATOM 1275 O O . PRO A 1 167 ? 8.398 -21.547 -10.797 1 98.69 167 PRO A O 1
ATOM 1278 N N . PHE A 1 168 ? 8.812 -23.016 -12.406 1 98.88 168 PHE A N 1
ATOM 1279 C CA . PHE A 1 168 ? 8.93 -24.219 -11.594 1 98.88 168 PHE A CA 1
ATOM 1280 C C . PHE A 1 168 ? 10.312 -24.828 -11.742 1 98.88 168 PHE A C 1
ATOM 1282 O O . PHE A 1 168 ? 10.617 -25.469 -12.758 1 98.88 168 PHE A O 1
ATOM 1289 N N . ILE A 1 169 ? 11.148 -24.641 -10.711 1 98.94 169 ILE A N 1
ATOM 1290 C CA . ILE A 1 169 ? 12.57 -24.953 -10.836 1 98.94 169 ILE A CA 1
ATOM 1291 C C . ILE A 1 169 ? 12.859 -26.297 -10.172 1 98.94 169 ILE A C 1
ATOM 1293 O O . ILE A 1 169 ? 12.438 -26.547 -9.039 1 98.94 169 ILE A O 1
ATOM 1297 N N . VAL A 1 170 ? 13.555 -27.156 -10.898 1 98.94 170 VAL A N 1
ATOM 1298 C CA . VAL A 1 170 ? 13.992 -28.438 -10.359 1 98.94 170 VAL A CA 1
ATOM 1299 C C . VAL A 1 170 ? 15.516 -28.547 -10.43 1 98.94 170 VAL A C 1
ATOM 1301 O O . VAL A 1 170 ? 16.094 -28.609 -11.516 1 98.94 170 VAL A O 1
ATOM 1304 N N . LEU A 1 171 ? 16.156 -28.594 -9.289 1 98.88 171 LEU A N 1
ATOM 1305 C CA . LEU A 1 171 ? 17.609 -28.672 -9.211 1 98.88 171 LEU A CA 1
ATOM 1306 C C . LEU A 1 171 ? 18.078 -30.109 -9.32 1 98.88 171 LEU A C 1
ATOM 1308 O O . LEU A 1 171 ? 17.297 -31.047 -9.156 1 98.88 171 LEU A O 1
ATOM 1312 N N . ASP A 1 172 ? 19.391 -30.25 -9.555 1 98.56 172 ASP A N 1
ATOM 1313 C CA . ASP A 1 172 ? 19.984 -31.578 -9.648 1 98.56 172 ASP A CA 1
ATOM 1314 C C . ASP A 1 172 ? 19.766 -32.375 -8.352 1 98.56 172 ASP A C 1
ATOM 1316 O O . ASP A 1 172 ? 19.562 -33.594 -8.383 1 98.56 172 ASP A O 1
ATOM 1320 N N . SER A 1 173 ? 19.75 -31.672 -7.281 1 97.94 173 SER A N 1
ATOM 1321 C CA . SER A 1 173 ? 19.672 -32.312 -5.977 1 97.94 173 SER A CA 1
ATOM 1322 C C . SER A 1 173 ? 18.281 -32.906 -5.727 1 97.94 173 SER A C 1
ATOM 1324 O O . SER A 1 173 ? 18.062 -33.656 -4.773 1 97.94 173 SER A O 1
ATOM 1326 N N . ALA A 1 174 ? 17.344 -32.625 -6.602 1 97.19 174 ALA A N 1
ATOM 1327 C CA . ALA A 1 174 ? 15.984 -33.188 -6.48 1 97.19 174 ALA A CA 1
ATOM 1328 C C . ALA A 1 174 ? 15.859 -34.5 -7.223 1 97.19 174 ALA A C 1
ATOM 1330 O O . ALA A 1 174 ? 14.758 -35.031 -7.344 1 97.19 174 ALA A O 1
ATOM 1331 N N . SER A 1 175 ? 16.891 -35.062 -7.719 1 97.56 175 SER A N 1
ATOM 1332 C CA . SER A 1 175 ? 16.906 -36.219 -8.609 1 97.56 175 SER A CA 1
ATOM 1333 C C . SER A 1 175 ? 16.156 -37.406 -8 1 97.56 175 SER A C 1
ATOM 1335 O O . SER A 1 175 ? 15.516 -38.156 -8.711 1 97.56 175 SER A O 1
ATOM 1337 N N . ARG A 1 176 ? 16.188 -37.562 -6.746 1 95.38 176 ARG A N 1
ATOM 1338 C CA . ARG A 1 176 ? 15.578 -38.719 -6.102 1 95.38 176 ARG A CA 1
ATOM 1339 C C . ARG A 1 176 ? 14.086 -38.469 -5.859 1 95.38 176 ARG A C 1
ATOM 1341 O O . ARG A 1 176 ? 13.367 -39.406 -5.457 1 95.38 176 ARG A O 1
ATOM 1348 N N . ASP A 1 177 ? 13.641 -37.312 -6.078 1 96.69 177 ASP A N 1
ATOM 1349 C CA . ASP A 1 177 ? 12.266 -36.938 -5.754 1 96.69 177 ASP A CA 1
ATOM 1350 C C . ASP A 1 177 ? 11.453 -36.688 -7.023 1 96.69 177 ASP A C 1
ATOM 1352 O O . ASP A 1 177 ? 10.391 -36.094 -6.977 1 96.69 177 ASP A O 1
ATOM 1356 N N . LEU A 1 178 ? 11.844 -37.156 -8.148 1 98.19 178 LEU A N 1
ATOM 1357 C CA . LEU A 1 178 ? 11.281 -36.781 -9.438 1 98.19 178 LEU A CA 1
ATOM 1358 C C . LEU A 1 178 ? 9.891 -37.375 -9.617 1 98.19 178 LEU A C 1
ATOM 1360 O O . LEU A 1 178 ? 9.039 -36.781 -10.281 1 98.19 178 LEU A O 1
ATOM 1364 N N . LYS A 1 179 ? 9.664 -38.531 -9.039 1 97.56 179 LYS A N 1
ATOM 1365 C CA . LYS A 1 179 ? 8.328 -39.094 -9.164 1 97.56 179 LYS A CA 1
ATOM 1366 C C . LYS A 1 179 ? 7.27 -38.156 -8.57 1 97.56 179 LYS A C 1
ATOM 1368 O O . LYS A 1 179 ? 6.258 -37.875 -9.219 1 97.56 179 LYS A O 1
ATOM 1373 N N . ARG A 1 180 ? 7.504 -37.75 -7.367 1 97.12 180 ARG A N 1
ATOM 1374 C CA . ARG A 1 180 ? 6.594 -36.812 -6.719 1 97.12 180 ARG A CA 1
ATOM 1375 C C . ARG A 1 180 ? 6.504 -35.5 -7.512 1 97.12 180 ARG A C 1
ATOM 1377 O O . ARG A 1 180 ? 5.41 -34.969 -7.711 1 97.12 180 ARG A O 1
ATOM 1384 N N . ILE A 1 181 ? 7.629 -35 -7.926 1 98.31 181 ILE A N 1
ATOM 1385 C CA . ILE A 1 181 ? 7.723 -33.719 -8.625 1 98.31 181 ILE A CA 1
ATOM 1386 C C . ILE A 1 181 ? 6.961 -33.781 -9.945 1 98.31 181 ILE A C 1
ATOM 1388 O O . ILE A 1 181 ? 6.297 -32.844 -10.344 1 98.31 181 ILE A O 1
ATOM 1392 N N . THR A 1 182 ? 7.035 -34.906 -10.594 1 98.62 182 THR A N 1
ATOM 1393 C CA . THR A 1 182 ? 6.332 -35.125 -11.852 1 98.62 182 THR A CA 1
ATOM 1394 C C . THR A 1 182 ? 4.824 -34.969 -11.656 1 98.62 182 THR A C 1
ATOM 1396 O O . THR A 1 182 ? 4.141 -34.344 -12.461 1 98.62 182 THR A O 1
ATOM 1399 N N . GLU A 1 183 ? 4.328 -35.562 -10.555 1 98.31 183 GLU A N 1
ATOM 1400 C CA . GLU A 1 183 ? 2.906 -35.438 -10.25 1 98.31 183 GLU A CA 1
ATOM 1401 C C . GLU A 1 183 ? 2.521 -33.969 -10.023 1 98.31 183 GLU A C 1
ATOM 1403 O O . GLU A 1 183 ? 1.443 -33.562 -10.438 1 98.31 183 GLU A O 1
ATOM 1408 N N . VAL A 1 184 ? 3.379 -33.219 -9.414 1 98.25 184 VAL A N 1
ATOM 1409 C CA . VAL A 1 184 ? 3.131 -31.828 -9.141 1 98.25 184 VAL A CA 1
ATOM 1410 C C . VAL A 1 184 ? 3.129 -31.031 -10.445 1 98.25 184 VAL A C 1
ATOM 1412 O O . VAL A 1 184 ? 2.27 -30.172 -10.656 1 98.25 184 VAL A O 1
ATOM 1415 N N . ILE A 1 185 ? 4.051 -31.312 -11.336 1 98.81 185 ILE A N 1
ATOM 1416 C CA . ILE A 1 185 ? 4.145 -30.625 -12.609 1 98.81 185 ILE A CA 1
ATOM 1417 C C . ILE A 1 185 ? 2.867 -30.844 -13.414 1 98.81 185 ILE A C 1
ATOM 1419 O O . ILE A 1 185 ? 2.295 -29.891 -13.961 1 98.81 185 ILE A O 1
ATOM 1423 N N . LEU A 1 186 ? 2.432 -32.094 -13.422 1 98.5 186 LEU A N 1
ATOM 1424 C CA . LEU A 1 186 ? 1.227 -32.406 -14.18 1 98.5 186 LEU A CA 1
ATOM 1425 C C . LEU A 1 186 ? 0.021 -31.656 -13.633 1 98.5 186 LEU A C 1
ATOM 1427 O O . LEU A 1 186 ? -0.702 -31 -14.383 1 98.5 186 LEU A O 1
ATOM 1431 N N . ARG A 1 187 ? -0.148 -31.703 -12.383 1 96.75 187 ARG A N 1
ATOM 1432 C CA . ARG A 1 187 ? -1.281 -31.047 -11.75 1 96.75 187 ARG A CA 1
ATOM 1433 C C . ARG A 1 187 ? -1.167 -29.531 -11.883 1 96.75 187 ARG A C 1
ATOM 1435 O O . ARG A 1 187 ? -2.143 -28.859 -12.219 1 96.75 187 ARG A O 1
ATOM 1442 N N . GLY A 1 188 ? -0.001 -29 -11.656 1 97.06 188 GLY A N 1
ATOM 1443 C CA . GLY A 1 188 ? 0.217 -27.562 -11.672 1 97.06 188 GLY A CA 1
ATOM 1444 C C . GLY A 1 188 ? 0.078 -26.953 -13.062 1 97.06 188 GLY A C 1
ATOM 1445 O O . GLY A 1 188 ? -0.214 -25.766 -13.195 1 97.06 188 GLY A O 1
ATOM 1446 N N . THR A 1 189 ? 0.281 -27.734 -14.094 1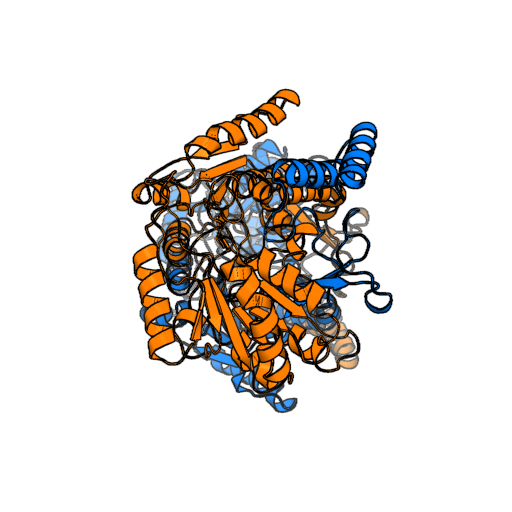 98.25 189 THR A N 1
ATOM 1447 C CA . THR A 1 189 ? 0.229 -27.234 -15.461 1 98.25 189 THR A CA 1
ATOM 1448 C C . THR A 1 189 ? -1.174 -27.391 -16.047 1 98.25 189 THR A C 1
ATOM 1450 O O . THR A 1 189 ? -1.681 -26.484 -16.703 1 98.25 189 THR A O 1
ATOM 1453 N N . PHE A 1 190 ? -1.84 -28.5 -15.711 1 98 190 PHE A N 1
ATOM 1454 C CA . PHE A 1 190 ? -2.986 -28.859 -16.531 1 98 190 PHE A CA 1
ATOM 1455 C C . PHE A 1 190 ? -4.289 -28.672 -15.766 1 98 190 PHE A C 1
ATOM 1457 O O . PHE A 1 190 ? -5.371 -28.703 -16.344 1 98 190 PHE A O 1
ATOM 1464 N N . GLN A 1 191 ? -4.176 -28.531 -14.422 1 95.69 191 GLN A N 1
ATOM 1465 C CA . GLN A 1 191 ? -5.383 -28.219 -13.664 1 95.69 191 GLN A CA 1
ATOM 1466 C C . GLN A 1 191 ? -6.086 -26.984 -14.227 1 95.69 191 GLN A C 1
ATOM 1468 O O . GLN A 1 191 ? -5.438 -26 -14.562 1 95.69 191 GLN A O 1
ATOM 1473 N N . ALA A 1 192 ? -7.402 -27.062 -14.383 1 95.75 192 ALA A N 1
ATOM 1474 C CA . ALA A 1 192 ? -8.227 -25.984 -14.93 1 95.75 192 ALA A CA 1
ATOM 1475 C C . ALA A 1 192 ? -7.762 -25.594 -16.328 1 95.75 192 ALA A C 1
ATOM 1477 O O . ALA A 1 192 ? -7.785 -24.422 -16.688 1 95.75 192 ALA A O 1
ATOM 1478 N N . ALA A 1 193 ? -7.27 -26.594 -17.031 1 97.19 193 ALA A N 1
ATOM 1479 C CA . ALA A 1 193 ? -6.75 -26.422 -18.391 1 97.19 193 ALA A CA 1
ATOM 1480 C C . ALA A 1 193 ? -5.664 -25.344 -18.438 1 97.19 193 ALA A C 1
ATOM 1482 O O . ALA A 1 193 ? -5.574 -24.578 -19.406 1 97.19 193 ALA A O 1
ATOM 1483 N N . GLY A 1 194 ? -4.953 -25.234 -17.391 1 97.38 194 GLY A N 1
ATOM 1484 C CA . GLY A 1 194 ? -3.83 -24.312 -17.328 1 97.38 194 GLY A CA 1
ATOM 1485 C C . GLY A 1 194 ? -4.254 -22.875 -17.125 1 97.38 194 GLY A C 1
ATOM 1486 O O . GLY A 1 194 ? -3.41 -21.969 -17.094 1 97.38 194 GLY A O 1
ATOM 1487 N N . GLN A 1 195 ? -5.543 -22.609 -16.938 1 96.94 195 GLN A N 1
ATOM 1488 C CA . GLN A 1 195 ? -6.047 -21.25 -16.766 1 96.94 195 GLN A CA 1
ATOM 1489 C C . GLN A 1 195 ? -5.996 -20.844 -15.297 1 96.94 195 GLN A C 1
ATOM 1491 O O . GLN A 1 195 ? -7.035 -20.594 -14.68 1 96.94 195 GLN A O 1
ATOM 1496 N N . ASN A 1 196 ? -4.793 -20.75 -14.789 1 95.88 196 ASN A N 1
ATOM 1497 C CA . ASN A 1 196 ? -4.469 -20.438 -13.398 1 95.88 196 ASN A CA 1
ATOM 1498 C C . ASN A 1 196 ? -3.334 -19.422 -13.297 1 95.88 196 ASN A C 1
ATOM 1500 O O . ASN A 1 196 ? -2.246 -19.656 -13.828 1 95.88 196 ASN A O 1
ATOM 1504 N N . CYS A 1 197 ? -3.572 -18.359 -12.617 1 94.38 197 CYS A N 1
ATOM 1505 C CA . CYS A 1 197 ? -2.6 -17.266 -12.562 1 94.38 197 CYS A CA 1
ATOM 1506 C C . CYS A 1 197 ? -1.302 -17.734 -11.914 1 94.38 197 CYS A C 1
ATOM 1508 O O . CYS A 1 197 ? -0.228 -17.203 -12.219 1 94.38 197 CYS A O 1
ATOM 1510 N N . ILE A 1 198 ? -1.423 -18.656 -10.977 1 95.88 198 ILE A N 1
ATOM 1511 C CA . ILE A 1 198 ? -0.2 -19.125 -10.344 1 95.88 198 ILE A CA 1
ATOM 1512 C C . ILE A 1 198 ? 0.075 -20.578 -10.773 1 95.88 198 ILE A C 1
ATOM 1514 O O . ILE A 1 198 ? 0.659 -21.344 -10.016 1 95.88 198 ILE A O 1
ATOM 1518 N N . GLY A 1 199 ? -0.415 -20.938 -11.867 1 96.94 199 GLY A N 1
ATOM 1519 C CA . GLY A 1 199 ? -0.066 -22.219 -12.469 1 96.94 199 GLY A CA 1
ATOM 1520 C C . GLY A 1 199 ? 1.374 -22.281 -12.938 1 96.94 199 GLY A C 1
ATOM 1521 O O . GLY A 1 199 ? 2.078 -21.281 -12.938 1 96.94 199 GLY A O 1
ATOM 1522 N N . ILE A 1 200 ? 1.75 -23.516 -13.305 1 98.19 200 ILE A N 1
ATOM 1523 C CA . ILE A 1 200 ? 3.105 -23.703 -13.812 1 98.19 200 ILE A CA 1
ATOM 1524 C C . ILE A 1 200 ? 3.16 -23.312 -15.289 1 98.19 200 ILE A C 1
ATOM 1526 O O . ILE A 1 200 ? 2.545 -23.984 -16.125 1 98.19 200 ILE A O 1
ATOM 1530 N N . GLU A 1 201 ? 3.902 -22.266 -15.555 1 97.38 201 GLU A N 1
ATOM 1531 C CA . GLU A 1 201 ? 4.051 -21.781 -16.922 1 97.38 201 GLU A CA 1
ATOM 1532 C C . GLU A 1 201 ? 5.316 -22.344 -17.578 1 97.38 201 GLU A C 1
ATOM 1534 O O . GLU A 1 201 ? 5.363 -22.531 -18.797 1 97.38 201 GLU A O 1
ATOM 1539 N N . ARG A 1 202 ? 6.328 -22.562 -16.75 1 98.06 202 ARG A N 1
ATOM 1540 C CA . AR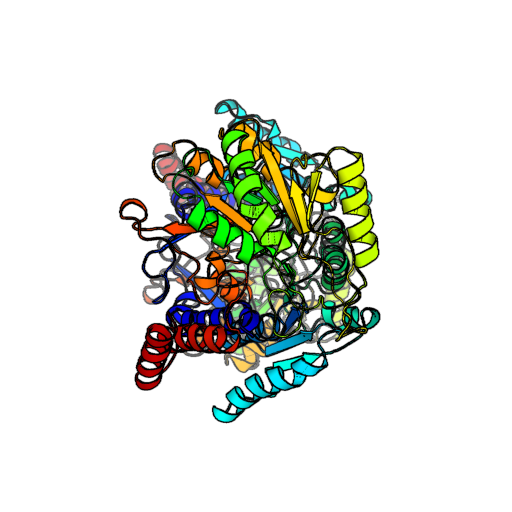G A 1 202 ? 7.617 -23.047 -17.234 1 98.06 202 ARG A CA 1
ATOM 1541 C C . ARG A 1 202 ? 8.32 -23.875 -16.172 1 98.06 202 ARG A C 1
ATOM 1543 O O . ARG A 1 202 ? 8.367 -23.5 -15.008 1 98.06 202 ARG A O 1
ATOM 1550 N N . VAL A 1 203 ? 8.82 -24.984 -16.656 1 98.88 203 VAL A N 1
ATOM 1551 C CA . VAL A 1 203 ? 9.703 -25.812 -15.828 1 98.88 203 VAL A CA 1
ATOM 1552 C C . VAL A 1 203 ? 11.148 -25.594 -16.25 1 98.88 203 VAL A C 1
ATOM 1554 O O . VAL A 1 203 ? 11.469 -25.609 -17.438 1 98.88 203 VAL A O 1
ATOM 1557 N N . ILE A 1 204 ? 12.023 -25.328 -15.305 1 98.94 204 ILE A N 1
ATOM 1558 C CA . ILE A 1 204 ? 13.438 -25.078 -15.555 1 98.94 204 ILE A CA 1
ATOM 1559 C C . ILE A 1 204 ? 14.281 -26.125 -14.844 1 98.94 204 ILE A C 1
ATOM 1561 O O . ILE A 1 204 ? 14.148 -26.328 -13.633 1 98.94 204 ILE A O 1
ATOM 1565 N N . ALA A 1 205 ? 15.117 -26.812 -15.562 1 98.81 205 ALA A N 1
ATOM 1566 C CA . ALA A 1 205 ? 15.953 -27.844 -14.969 1 98.81 205 ALA A CA 1
ATOM 1567 C C . ALA A 1 205 ? 17.266 -28 -15.727 1 98.81 205 ALA A C 1
ATOM 1569 O O . ALA A 1 205 ? 17.328 -27.781 -16.938 1 98.81 205 ALA A O 1
ATOM 1570 N N . PRO A 1 206 ? 18.312 -28.406 -15.016 1 98.25 206 PRO A N 1
ATOM 1571 C CA . PRO A 1 206 ? 19.547 -28.75 -15.719 1 98.25 206 PRO A CA 1
ATOM 1572 C C . PRO A 1 206 ? 19.406 -29.969 -16.625 1 98.25 206 PRO A C 1
ATOM 1574 O O . PRO A 1 206 ? 18.406 -30.688 -16.531 1 98.25 206 PRO A O 1
ATOM 1577 N N . ARG A 1 207 ? 20.422 -30.203 -17.406 1 96.81 207 ARG A N 1
ATOM 1578 C CA . ARG A 1 207 ? 20.391 -31.141 -18.531 1 96.81 207 ARG A CA 1
ATOM 1579 C C . ARG A 1 207 ? 19.922 -32.531 -18.062 1 96.81 207 ARG A C 1
ATOM 1581 O O . ARG A 1 207 ? 19 -33.094 -18.625 1 96.81 207 ARG A O 1
ATOM 1588 N N . ALA A 1 208 ? 20.578 -33.062 -17.016 1 97.44 208 ALA A N 1
ATOM 1589 C CA . ALA A 1 208 ? 20.266 -34.406 -16.578 1 97.44 208 ALA A CA 1
ATOM 1590 C C . ALA A 1 208 ? 18.828 -34.531 -16.094 1 97.44 208 ALA A C 1
ATOM 1592 O O . ALA A 1 208 ? 18.125 -35.469 -16.438 1 97.44 208 ALA A O 1
ATOM 1593 N N . ILE A 1 209 ? 18.406 -33.562 -15.312 1 98.5 209 ILE A N 1
ATOM 1594 C CA . ILE A 1 209 ? 17.047 -33.562 -14.789 1 98.5 209 ILE A CA 1
ATOM 1595 C C . ILE A 1 209 ? 16.062 -33.281 -15.922 1 98.5 209 ILE A C 1
ATOM 1597 O O . ILE A 1 209 ? 14.992 -33.906 -15.977 1 98.5 209 ILE A O 1
ATOM 1601 N N . HIS A 1 210 ? 16.406 -32.375 -16.766 1 98.38 210 HIS A N 1
ATOM 1602 C CA . HIS A 1 210 ? 15.578 -32.062 -17.938 1 98.38 210 HIS A CA 1
ATOM 1603 C C . HIS A 1 210 ? 15.25 -33.344 -18.719 1 98.38 210 HIS A C 1
ATOM 1605 O O . HIS A 1 210 ? 14.078 -33.594 -19.016 1 98.38 210 HIS A O 1
ATOM 1611 N N . ASP A 1 211 ? 16.266 -34.156 -19.031 1 98.44 211 ASP A N 1
ATOM 1612 C CA . ASP A 1 211 ? 16.078 -35.344 -19.844 1 98.44 211 ASP A CA 1
ATOM 1613 C C . ASP A 1 211 ? 15.195 -36.375 -19.109 1 98.44 211 ASP A C 1
ATOM 1615 O O . ASP A 1 211 ? 14.328 -37 -19.734 1 98.44 211 ASP A O 1
ATOM 1619 N N . LYS A 1 212 ? 15.445 -36.5 -17.859 1 98.62 212 LYS A N 1
ATOM 1620 C CA . LYS A 1 212 ? 14.633 -37.406 -17.062 1 98.62 212 LYS A CA 1
ATOM 1621 C C . LYS A 1 212 ? 13.172 -36.969 -17.031 1 98.62 212 LYS A C 1
ATOM 1623 O O . LYS A 1 212 ? 12.258 -37.781 -17.109 1 98.62 212 LYS A O 1
ATOM 1628 N N . LEU A 1 213 ? 12.977 -35.688 -16.891 1 98.81 213 LEU A N 1
ATOM 1629 C CA . LEU A 1 213 ? 11.617 -35.156 -16.859 1 98.81 213 LEU A CA 1
ATOM 1630 C C . LEU A 1 213 ? 10.922 -35.375 -18.188 1 98.81 213 LEU A C 1
ATOM 1632 O O . LEU A 1 213 ? 9.727 -35.688 -18.234 1 98.81 213 LEU A O 1
ATOM 1636 N N . VAL A 1 214 ? 11.656 -35.188 -19.281 1 98.75 214 VAL A N 1
ATOM 1637 C CA . VAL A 1 214 ? 11.078 -35.438 -20.609 1 98.75 214 VAL A CA 1
ATOM 1638 C C . VAL A 1 214 ? 10.586 -36.875 -20.688 1 98.75 214 VAL A C 1
ATOM 1640 O O . VAL A 1 214 ? 9.461 -37.125 -21.125 1 98.75 214 VAL A O 1
ATOM 1643 N N . GLU A 1 215 ? 11.406 -37.781 -20.25 1 98.56 215 GLU A N 1
ATOM 1644 C CA . GLU A 1 215 ? 11.078 -39.188 -20.297 1 98.56 215 GLU A CA 1
ATOM 1645 C C . GLU A 1 215 ? 9.852 -39.5 -19.453 1 98.56 215 GLU A C 1
ATOM 1647 O O . GLU A 1 215 ? 9.008 -40.312 -19.828 1 98.56 215 GLU A O 1
ATOM 1652 N N . MET A 1 216 ? 9.758 -38.875 -18.359 1 98.56 216 MET A N 1
ATOM 1653 C CA . MET A 1 216 ? 8.711 -39.188 -17.391 1 98.56 216 MET A CA 1
ATOM 1654 C C . MET A 1 216 ? 7.402 -38.5 -17.781 1 98.56 216 MET A C 1
ATOM 1656 O O . MET A 1 216 ? 6.32 -39.062 -17.594 1 98.56 216 MET A O 1
ATOM 1660 N N . LEU A 1 217 ? 7.445 -37.281 -18.312 1 98.75 217 LEU A N 1
ATOM 1661 C CA . LEU A 1 217 ? 6.27 -36.438 -18.5 1 98.75 217 LEU A CA 1
ATOM 1662 C C . LEU A 1 217 ? 5.629 -36.688 -19.859 1 98.75 217 LEU A C 1
ATOM 1664 O O . LEU A 1 217 ? 4.402 -36.625 -20 1 98.75 217 LEU A O 1
ATOM 1668 N N . ALA A 1 218 ? 6.391 -36.969 -20.891 1 98.62 218 ALA A N 1
ATOM 1669 C CA . ALA A 1 218 ? 5.891 -37.031 -22.266 1 98.62 218 ALA A CA 1
ATOM 1670 C C . ALA A 1 218 ? 4.766 -38.031 -22.406 1 98.62 218 ALA A C 1
ATOM 1672 O O . ALA A 1 218 ? 3.672 -37.719 -22.859 1 98.62 218 ALA A O 1
ATOM 1673 N N . PRO A 1 219 ? 5.02 -39.312 -21.984 1 98.31 219 PRO A N 1
ATOM 1674 C CA . PRO A 1 219 ? 3.934 -40.281 -22.141 1 98.31 219 PRO A CA 1
ATOM 1675 C C . PRO A 1 219 ? 2.703 -39.938 -21.312 1 98.31 219 PRO A C 1
ATOM 1677 O O . PRO A 1 219 ? 1.574 -40.219 -21.719 1 98.31 219 PRO A O 1
ATOM 1680 N N . ARG A 1 220 ? 2.916 -39.312 -20.203 1 97.94 220 ARG A N 1
ATOM 1681 C CA . ARG A 1 220 ? 1.819 -38.969 -19.312 1 97.94 220 ARG A CA 1
ATOM 1682 C C . ARG A 1 220 ? 0.98 -37.844 -19.891 1 97.94 220 ARG A C 1
ATOM 1684 O O . ARG A 1 220 ? -0.248 -37.844 -19.781 1 97.94 220 ARG A O 1
ATOM 1691 N N . VAL A 1 221 ? 1.605 -36.844 -20.484 1 98.62 221 VAL A N 1
ATOM 1692 C CA . VAL A 1 221 ? 0.884 -35.719 -21.109 1 98.62 221 VAL A CA 1
ATOM 1693 C C . VAL A 1 221 ? 0.093 -36.25 -22.312 1 98.62 221 VAL A C 1
ATOM 1695 O O . VAL A 1 221 ? -1.055 -35.844 -22.516 1 98.62 221 VAL A O 1
ATOM 1698 N N . ASN A 1 222 ? 0.704 -37.156 -23.062 1 98.12 222 ASN A N 1
ATOM 1699 C CA . ASN A 1 222 ? 0.044 -37.719 -24.234 1 98.12 222 ASN A CA 1
ATOM 1700 C C . ASN A 1 222 ? -1.194 -38.531 -23.844 1 98.12 222 ASN A C 1
ATOM 1702 O O . ASN A 1 222 ? -2.117 -38.688 -24.641 1 98.12 222 ASN A O 1
ATOM 1706 N N . ALA A 1 223 ? -1.229 -38.938 -22.625 1 97.38 223 ALA A N 1
ATOM 1707 C CA . ALA A 1 223 ? -2.307 -39.812 -22.172 1 97.38 223 ALA A CA 1
ATOM 1708 C C . ALA A 1 223 ? -3.471 -39 -21.609 1 97.38 223 ALA A C 1
ATOM 1710 O O . ALA A 1 223 ? -4.539 -39.531 -21.328 1 97.38 223 ALA A O 1
ATOM 1711 N N . LEU A 1 224 ? -3.35 -37.719 -21.453 1 98.12 224 LEU A N 1
ATOM 1712 C CA . LEU A 1 224 ? -4.398 -36.906 -20.875 1 98.12 224 LEU A CA 1
ATOM 1713 C C . LEU A 1 224 ? -5.605 -36.812 -21.797 1 98.12 224 LEU A C 1
ATOM 1715 O O . LEU A 1 224 ? -5.457 -36.562 -23 1 98.12 224 LEU A O 1
ATOM 1719 N N . ARG A 1 225 ? -6.785 -37.094 -21.281 1 96.81 225 ARG A N 1
ATOM 1720 C CA . ARG A 1 225 ? -8.039 -37.062 -22.016 1 96.81 225 ARG A CA 1
ATOM 1721 C C . ARG A 1 225 ? -8.758 -35.719 -21.812 1 96.81 225 ARG A C 1
ATOM 1723 O O . ARG A 1 225 ? -8.711 -35.156 -20.719 1 96.81 225 ARG A O 1
ATOM 1730 N N . LEU A 1 226 ? -9.398 -35.312 -22.891 1 96.88 226 LEU A N 1
ATOM 1731 C CA . LEU A 1 226 ? -10.141 -34.062 -22.844 1 96.88 226 LEU A CA 1
ATOM 1732 C C . LEU A 1 226 ? -11.633 -34.344 -22.656 1 96.88 226 LEU A C 1
ATOM 1734 O O . LEU A 1 226 ? -12.18 -35.281 -23.234 1 96.88 226 LEU A O 1
ATOM 1738 N N . GLY A 1 227 ? -12.242 -33.562 -21.797 1 94.69 227 GLY A N 1
ATOM 1739 C CA . GLY A 1 227 ? -13.68 -33.656 -21.594 1 94.69 227 GLY A CA 1
ATOM 1740 C C . GLY A 1 227 ? -14.117 -33.188 -20.219 1 94.69 227 GLY A C 1
ATOM 1741 O O . GLY A 1 227 ? -13.297 -33.094 -19.312 1 94.69 227 GLY A O 1
ATOM 1742 N N . PRO A 1 228 ? -15.367 -32.906 -20.047 1 89.88 228 PRO A N 1
ATOM 1743 C CA . PRO A 1 228 ? -15.883 -32.406 -18.781 1 89.88 228 PRO A CA 1
ATOM 1744 C C . PRO A 1 228 ? -15.695 -33.406 -17.625 1 89.88 228 PRO A C 1
ATOM 1746 O O . PRO A 1 228 ? -15.602 -33 -16.469 1 89.88 228 PRO A O 1
ATOM 1749 N N . GLU A 1 229 ? -15.602 -34.656 -17.953 1 89.31 229 GLU A N 1
ATOM 1750 C CA . GLU A 1 229 ? -15.453 -35.656 -16.922 1 89.31 229 GLU A CA 1
ATOM 1751 C C . GLU A 1 229 ? -14.133 -36.438 -17.078 1 89.31 229 GLU A C 1
ATOM 1753 O O . GLU A 1 229 ? -13.953 -37.5 -16.516 1 89.31 229 GLU A O 1
ATOM 1758 N N . ALA A 1 230 ? -13.281 -35.844 -17.906 1 93.38 230 ALA A N 1
ATOM 1759 C CA . ALA A 1 230 ? -12 -36.5 -18.156 1 93.38 230 ALA A CA 1
ATOM 1760 C C . ALA A 1 230 ? -10.883 -35.812 -17.359 1 93.38 230 ALA A C 1
ATOM 1762 O O . ALA A 1 230 ? -11.062 -35.469 -16.203 1 93.38 230 ALA A O 1
ATOM 1763 N N . ASP A 1 231 ? -9.742 -35.719 -17.953 1 95.94 231 ASP A N 1
ATOM 1764 C CA . ASP A 1 231 ? -8.578 -35.188 -17.25 1 95.94 231 ASP A CA 1
ATOM 1765 C C . ASP A 1 231 ? -8.516 -33.688 -17.359 1 95.94 231 ASP A C 1
ATOM 1767 O O . ASP A 1 231 ? -8.32 -33 -16.359 1 95.94 231 ASP A O 1
ATOM 1771 N N . VAL A 1 232 ? -8.68 -33.156 -18.516 1 96.75 232 VAL A N 1
ATOM 1772 C CA . VAL A 1 232 ? -8.539 -31.719 -18.781 1 96.75 232 VAL A CA 1
ATOM 1773 C C . VAL A 1 232 ? -9.828 -31.188 -19.406 1 96.75 232 VAL A C 1
ATOM 1775 O O . VAL A 1 232 ? -10.297 -31.703 -20.422 1 96.75 232 VAL A O 1
ATOM 1778 N N . GLY A 1 233 ? -10.438 -30.172 -18.781 1 95.69 233 GLY A N 1
ATOM 1779 C CA . GLY A 1 233 ? -11.672 -29.578 -19.266 1 95.69 233 GLY A CA 1
ATOM 1780 C C . GLY A 1 233 ? -11.438 -28.562 -20.359 1 95.69 233 GLY A C 1
ATOM 1781 O O . GLY A 1 233 ? -10.32 -28.422 -20.875 1 95.69 233 GLY A O 1
ATOM 1782 N N . ALA A 1 234 ? -12.539 -27.922 -20.781 1 96.44 234 ALA A N 1
ATOM 1783 C CA . ALA A 1 234 ? -12.5 -26.906 -21.828 1 96.44 234 ALA A CA 1
ATOM 1784 C C . ALA A 1 234 ? -11.891 -25.609 -21.312 1 96.44 234 ALA A C 1
ATOM 1786 O O . ALA A 1 234 ? -11.875 -25.359 -20.109 1 96.44 234 ALA A O 1
ATOM 1787 N N . MET A 1 235 ? -11.297 -24.844 -22.172 1 97.12 235 MET A N 1
ATOM 1788 C CA . MET A 1 235 ? -10.93 -23.453 -21.859 1 97.12 235 MET A CA 1
ATOM 1789 C C . MET A 1 235 ? -12.148 -22.547 -21.938 1 97.12 235 MET A C 1
ATOM 1791 O O . MET A 1 235 ? -13.172 -22.906 -22.5 1 97.12 235 MET A O 1
ATOM 1795 N N . ILE A 1 236 ? -12.086 -21.406 -21.391 1 95.94 236 ILE A N 1
ATOM 1796 C CA . ILE A 1 236 ? -13.219 -20.484 -21.219 1 95.94 236 ILE A CA 1
ATOM 1797 C C . ILE A 1 236 ? -13.711 -20.016 -22.578 1 95.94 236 ILE A C 1
ATOM 1799 O O . ILE A 1 236 ? -14.906 -19.766 -22.766 1 95.94 236 ILE A O 1
ATOM 1803 N N . SER A 1 237 ? -12.805 -19.906 -23.531 1 96.38 237 SER A N 1
ATOM 1804 C CA . SER A 1 237 ? -13.109 -19.5 -24.906 1 96.38 237 SER A CA 1
ATOM 1805 C C . SER A 1 237 ? -11.977 -19.875 -25.859 1 96.38 237 SER A C 1
ATOM 1807 O O . SER A 1 237 ? -10.93 -20.359 -25.422 1 96.38 237 SER A O 1
ATOM 1809 N N . ASP A 1 238 ? -12.242 -19.641 -27.094 1 97.25 238 ASP A N 1
ATOM 1810 C CA . ASP A 1 238 ? -11.219 -19.938 -28.094 1 97.25 238 ASP A CA 1
ATOM 1811 C C . ASP A 1 238 ? -10.469 -18.672 -28.516 1 97.25 238 ASP A C 1
ATOM 1813 O O . ASP A 1 238 ? -9.711 -18.703 -29.484 1 97.25 238 ASP A O 1
ATOM 1817 N N . ALA A 1 239 ? -10.594 -17.625 -27.75 1 95.31 239 ALA A N 1
ATOM 1818 C CA . ALA A 1 239 ? -10.031 -16.328 -28.125 1 95.31 239 ALA A CA 1
ATOM 1819 C C . ALA A 1 239 ? -8.508 -16.391 -28.219 1 95.31 239 ALA A C 1
ATOM 1821 O O . ALA A 1 239 ? -7.898 -15.664 -29 1 95.31 239 ALA A O 1
ATOM 1822 N N . SER A 1 240 ? -7.879 -17.281 -27.469 1 96.81 240 SER A N 1
ATOM 1823 C CA . SER A 1 240 ? -6.422 -17.312 -27.406 1 96.81 240 SER A CA 1
ATOM 1824 C C . SER A 1 240 ? -5.848 -18.391 -28.312 1 96.81 240 SER A C 1
ATOM 1826 O O . SER A 1 240 ? -4.625 -18.516 -28.438 1 96.81 240 SER A O 1
ATOM 1828 N N . PHE A 1 241 ? -6.664 -19.141 -29.031 1 98.5 241 PHE A N 1
ATOM 1829 C CA . PHE A 1 241 ? -6.207 -20.344 -29.719 1 98.5 241 PHE A CA 1
ATOM 1830 C C . PHE A 1 241 ? -5.23 -20 -30.828 1 98.5 241 PHE A C 1
ATOM 1832 O O . PHE A 1 241 ? -4.18 -20.641 -30.953 1 98.5 241 PHE A O 1
ATOM 1839 N N . ASP A 1 242 ? -5.531 -18.984 -31.641 1 98.62 242 ASP A N 1
ATOM 1840 C CA . ASP A 1 242 ? -4.637 -18.578 -32.719 1 98.62 242 ASP A CA 1
ATOM 1841 C C . ASP A 1 242 ? -3.27 -18.172 -32.188 1 98.62 242 ASP A C 1
ATOM 1843 O O . ASP A 1 242 ? -2.236 -18.594 -32.688 1 98.62 242 ASP A O 1
ATOM 1847 N N . ARG A 1 243 ? -3.316 -17.406 -31.188 1 98.12 243 ARG A N 1
ATOM 1848 C CA . ARG A 1 243 ? -2.082 -16.938 -30.562 1 98.12 243 ARG A CA 1
ATOM 1849 C C . ARG A 1 243 ? -1.264 -18.109 -30.031 1 98.12 243 ARG A C 1
ATOM 1851 O O . ARG A 1 243 ? -0.044 -18.156 -30.203 1 98.12 243 ARG A O 1
ATOM 1858 N N . LEU A 1 244 ? -1.909 -19.016 -29.344 1 98.62 244 LEU A N 1
ATOM 1859 C CA . LEU A 1 244 ? -1.232 -20.172 -28.766 1 98.62 244 LEU A CA 1
ATOM 1860 C C . LEU A 1 244 ? -0.585 -21.031 -29.844 1 98.62 244 LEU A C 1
ATOM 1862 O O . LEU A 1 244 ? 0.578 -21.422 -29.719 1 98.62 244 LEU A O 1
ATOM 1866 N N . GLU A 1 245 ? -1.352 -21.312 -30.859 1 98.81 245 GLU A N 1
ATOM 1867 C CA . GLU A 1 245 ? -0.827 -22.109 -31.953 1 98.81 245 GLU A CA 1
ATOM 1868 C C . GLU A 1 245 ? 0.353 -21.422 -32.625 1 98.81 245 GLU A C 1
ATOM 1870 O O . GLU A 1 245 ? 1.328 -22.078 -33.031 1 98.81 245 GLU A O 1
ATOM 1875 N N . GLU A 1 246 ? 0.283 -20.156 -32.781 1 98.75 246 GLU A N 1
ATOM 1876 C CA . GLU A 1 246 ? 1.38 -19.375 -33.344 1 98.75 246 GLU A CA 1
ATOM 1877 C C . GLU A 1 246 ? 2.627 -19.453 -32.469 1 98.75 246 GLU A C 1
ATOM 1879 O O . GLU A 1 246 ? 3.729 -19.688 -32.969 1 98.75 246 GLU A O 1
ATOM 1884 N N . LEU A 1 247 ? 2.5 -19.266 -31.188 1 98.75 247 LEU A N 1
ATOM 1885 C CA . LEU A 1 247 ? 3.615 -19.312 -30.25 1 98.75 247 LEU A CA 1
ATOM 1886 C C . LEU A 1 247 ? 4.285 -20.688 -30.281 1 98.75 247 LEU A C 1
ATOM 1888 O O . LEU A 1 247 ? 5.512 -20.781 -30.266 1 98.75 247 LEU A O 1
ATOM 1892 N N . ILE A 1 248 ? 3.473 -21.688 -30.297 1 98.81 248 ILE A N 1
ATOM 1893 C CA . ILE A 1 248 ? 3.977 -23.062 -30.281 1 98.81 248 ILE A CA 1
ATOM 1894 C C . ILE A 1 248 ? 4.719 -23.344 -31.594 1 98.81 248 ILE A C 1
ATOM 1896 O O . ILE A 1 248 ? 5.836 -23.875 -31.578 1 98.81 248 ILE A O 1
ATOM 1900 N N . ALA A 1 249 ? 4.082 -22.984 -32.688 1 98.81 249 ALA A N 1
ATOM 1901 C CA . ALA A 1 249 ? 4.711 -23.203 -34 1 98.81 249 ALA A CA 1
ATOM 1902 C C . ALA A 1 249 ? 6.043 -22.453 -34.094 1 98.81 249 ALA A C 1
ATOM 1904 O O . ALA A 1 249 ? 7.02 -22.984 -34.625 1 98.81 249 ALA A O 1
ATOM 1905 N N . GLU A 1 250 ? 6.043 -21.281 -33.656 1 98.81 250 GLU A N 1
ATOM 1906 C CA . GLU A 1 250 ? 7.258 -20.484 -33.656 1 98.81 250 GLU A CA 1
ATOM 1907 C C . GLU A 1 250 ? 8.352 -21.125 -32.812 1 98.81 250 GLU A C 1
ATOM 1909 O O . GLU A 1 250 ? 9.508 -21.188 -33.219 1 98.81 250 GLU A O 1
ATOM 1914 N N . ALA A 1 251 ? 8.023 -21.578 -31.609 1 98.81 251 ALA A N 1
ATOM 1915 C CA . ALA A 1 251 ? 8.984 -22.25 -30.734 1 98.81 251 ALA A CA 1
ATOM 1916 C C . ALA A 1 251 ? 9.57 -23.484 -31.406 1 98.81 251 ALA A C 1
ATOM 1918 O O . ALA A 1 251 ? 10.781 -23.719 -31.344 1 98.81 251 ALA A O 1
ATOM 1919 N N . VAL A 1 252 ? 8.734 -24.25 -32.062 1 98.81 252 VAL A N 1
ATOM 1920 C CA . VAL A 1 252 ? 9.18 -25.453 -32.75 1 98.81 252 VAL A CA 1
ATOM 1921 C C . VAL A 1 252 ? 10.133 -25.078 -33.875 1 98.81 252 VAL A C 1
ATOM 1923 O O . VAL A 1 252 ? 11.18 -25.703 -34.062 1 98.81 252 VAL A O 1
ATOM 1926 N N . ALA A 1 253 ? 9.742 -24.094 -34.594 1 98.69 253 ALA A N 1
ATOM 1927 C CA . ALA A 1 253 ? 10.594 -23.625 -35.688 1 98.69 253 ALA A CA 1
ATOM 1928 C C . ALA A 1 253 ? 11.953 -23.156 -35.156 1 98.69 253 ALA A C 1
ATOM 1930 O O . ALA A 1 253 ? 12.953 -23.25 -35.875 1 98.69 253 ALA A O 1
ATOM 1931 N N . GLN A 1 254 ? 11.953 -22.766 -34 1 98.62 254 GLN A N 1
ATOM 1932 C CA . GLN A 1 254 ? 13.18 -22.234 -33.406 1 98.62 254 GLN A CA 1
ATOM 1933 C C . GLN A 1 254 ? 13.961 -23.344 -32.688 1 98.62 254 GLN A C 1
ATOM 1935 O O . GLN A 1 254 ? 14.992 -23.078 -32.062 1 98.62 254 GLN A O 1
ATOM 1940 N N . GLY A 1 255 ? 13.422 -24.516 -32.625 1 98.5 255 GLY A N 1
ATOM 1941 C CA . GLY A 1 255 ? 14.227 -25.625 -32.156 1 98.5 255 GLY A CA 1
ATOM 1942 C C . GLY A 1 255 ? 13.609 -26.375 -31 1 98.5 255 GLY A C 1
ATOM 1943 O O . GLY A 1 255 ? 14.125 -27.406 -30.562 1 98.5 255 GLY A O 1
ATOM 1944 N N . ALA A 1 256 ? 12.562 -25.922 -30.422 1 98.81 256 ALA A N 1
ATOM 1945 C CA . ALA A 1 256 ? 11.867 -26.656 -29.359 1 98.81 256 ALA A CA 1
ATOM 1946 C C . ALA A 1 256 ? 11.273 -27.953 -29.906 1 98.81 256 ALA A C 1
ATOM 1948 O O . ALA A 1 256 ? 10.961 -28.047 -31.094 1 98.81 256 ALA A O 1
ATOM 1949 N N . ARG A 1 257 ? 11.164 -28.938 -29.047 1 98.69 257 ARG A N 1
ATOM 1950 C CA . ARG A 1 257 ? 10.555 -30.203 -29.453 1 98.69 257 ARG A CA 1
ATOM 1951 C C . ARG A 1 257 ? 9.125 -30.312 -28.938 1 98.69 257 ARG A C 1
ATOM 1953 O O . ARG A 1 257 ? 8.883 -30.25 -27.734 1 98.69 257 ARG A O 1
ATOM 1960 N N . LEU A 1 258 ? 8.219 -30.375 -29.875 1 98.88 258 LEU A N 1
ATOM 1961 C CA . LEU A 1 258 ? 6.828 -30.625 -29.516 1 98.88 258 LEU A CA 1
ATOM 1962 C C . LEU A 1 258 ? 6.594 -32.094 -29.234 1 98.88 258 LEU A C 1
ATOM 1964 O O . LEU A 1 258 ? 6.605 -32.938 -30.156 1 98.88 258 LEU A O 1
ATOM 1968 N N . LEU A 1 259 ? 6.371 -32.469 -28.016 1 98.81 259 LEU A N 1
ATOM 1969 C CA . LEU A 1 259 ? 6.312 -33.875 -27.609 1 98.81 259 LEU A CA 1
ATOM 1970 C C . LEU A 1 259 ? 4.867 -34.312 -27.438 1 98.81 259 LEU A C 1
ATOM 1972 O O . LEU A 1 259 ? 4.59 -35.531 -27.375 1 98.81 259 LEU A O 1
ATOM 1976 N N . ALA A 1 260 ? 3.961 -33.375 -27.312 1 98.62 260 ALA A N 1
ATOM 1977 C CA . ALA A 1 260 ? 2.533 -33.656 -27.203 1 98.62 260 ALA A CA 1
ATOM 1978 C C . ALA A 1 260 ? 1.701 -32.438 -27.594 1 98.62 260 ALA A C 1
ATOM 1980 O O . ALA A 1 260 ? 2.076 -31.297 -27.297 1 98.62 260 ALA A O 1
ATOM 1981 N N . GLY A 1 261 ? 0.637 -32.625 -28.281 1 98.56 261 GLY A N 1
ATOM 1982 C CA . GLY A 1 261 ? -0.387 -31.609 -28.5 1 98.56 261 GLY A CA 1
ATOM 1983 C C . GLY A 1 261 ? 0.052 -30.5 -29.453 1 98.56 261 GLY A C 1
ATOM 1984 O O . GLY A 1 261 ? 0.582 -30.781 -30.531 1 98.56 261 GLY A O 1
ATOM 1985 N N . GLY A 1 262 ? -0.35 -29.25 -29.141 1 98.25 262 GLY A N 1
ATOM 1986 C CA . GLY A 1 262 ? 0.095 -28.078 -29.875 1 98.25 262 GLY A CA 1
ATOM 1987 C C . GLY A 1 262 ? -1.008 -27.438 -30.703 1 98.25 262 GLY A C 1
ATOM 1988 O O . GLY A 1 262 ? -0.796 -26.391 -31.328 1 98.25 262 GLY A O 1
ATOM 1989 N N . LYS A 1 263 ? -2.213 -27.984 -30.547 1 98.19 263 LYS A N 1
ATOM 1990 C CA . LYS A 1 263 ? -3.295 -27.469 -31.391 1 98.19 263 LYS A CA 1
ATOM 1991 C C . LYS A 1 263 ? -4.625 -27.5 -30.641 1 98.19 263 LYS A C 1
ATOM 1993 O O . LYS A 1 263 ? -4.766 -28.219 -29.641 1 98.19 263 LYS A O 1
ATOM 1998 N N . ARG A 1 264 ? -5.52 -26.688 -31.172 1 98.31 264 ARG A N 1
ATOM 1999 C CA . ARG A 1 264 ? -6.902 -26.812 -30.719 1 98.31 264 ARG A CA 1
ATOM 2000 C C . ARG A 1 264 ? -7.445 -28.203 -31.016 1 98.31 264 ARG A C 1
ATOM 2002 O O . ARG A 1 264 ? -6.93 -28.922 -31.875 1 98.31 264 ARG A O 1
ATOM 2009 N N . TYR A 1 265 ? -8.406 -28.609 -30.25 1 97.94 265 TYR A N 1
ATOM 2010 C CA . TYR A 1 265 ? -8.984 -29.953 -30.375 1 97.94 265 TYR A CA 1
ATOM 2011 C C . TYR A 1 265 ? -10.484 -29.875 -30.625 1 97.94 265 TYR A C 1
ATOM 2013 O O . TYR A 1 265 ? -11.219 -29.312 -29.812 1 97.94 265 TYR A O 1
ATOM 2021 N N . ASN A 1 266 ? -10.922 -30.344 -31.766 1 96.81 266 ASN A N 1
ATOM 2022 C CA . ASN A 1 266 ? -12.352 -30.5 -32.031 1 96.81 266 ASN A CA 1
ATOM 2023 C C . ASN A 1 266 ? -12.906 -31.766 -31.359 1 96.81 266 ASN A C 1
ATOM 2025 O O . ASN A 1 266 ? -12.891 -32.844 -31.969 1 96.81 266 ASN A O 1
ATOM 2029 N N . HIS A 1 267 ? -13.461 -31.594 -30.266 1 96.38 267 HIS A N 1
ATOM 2030 C CA . HIS A 1 267 ? -13.938 -32.719 -29.484 1 96.38 267 HIS A CA 1
ATOM 2031 C C . HIS A 1 267 ? -15.133 -33.375 -30.172 1 96.38 267 HIS A C 1
ATOM 2033 O O . HIS A 1 267 ? -16.125 -32.719 -30.469 1 96.38 267 HIS A O 1
ATOM 2039 N N . PRO A 1 268 ? -15.102 -34.656 -30.359 1 96.25 268 PRO A N 1
ATOM 2040 C CA . PRO A 1 268 ? -16.188 -35.312 -31.094 1 96.25 268 PRO A CA 1
ATOM 2041 C C . PRO A 1 268 ? -17.516 -35.281 -30.344 1 96.25 268 PRO A C 1
ATOM 2043 O O . PRO A 1 268 ? -18.562 -35.094 -30.969 1 96.25 268 PRO A O 1
ATOM 2046 N N . GLU A 1 269 ? -17.547 -35.438 -29.094 1 96.62 269 GLU A N 1
ATOM 2047 C CA . GLU A 1 269 ? -18.766 -35.438 -28.281 1 96.62 269 GLU A CA 1
ATOM 2048 C C . GLU A 1 269 ? -19.188 -34.031 -27.922 1 96.62 269 GLU A C 1
ATOM 2050 O O . GLU A 1 269 ? -20.375 -33.781 -27.656 1 96.62 269 GLU A O 1
ATOM 2055 N N . TYR A 1 270 ? -18.266 -33.156 -27.844 1 95.88 270 TYR A N 1
ATOM 2056 C CA . TYR A 1 270 ? -18.531 -31.75 -27.484 1 95.88 270 TYR A CA 1
ATOM 2057 C C . TYR A 1 270 ? -17.969 -30.797 -28.531 1 95.88 270 TYR A C 1
ATOM 2059 O O . TYR A 1 270 ? -17.078 -30 -28.234 1 95.88 270 TYR A O 1
ATOM 2067 N N . PRO A 1 271 ? -18.547 -30.766 -29.625 1 94.19 271 PRO A N 1
ATOM 2068 C CA . PRO A 1 271 ? -17.969 -30.031 -30.75 1 94.19 271 PRO A CA 1
ATOM 2069 C C . PRO A 1 271 ? -18 -28.531 -30.562 1 94.19 271 PRO A C 1
ATOM 2071 O O . PRO A 1 271 ? -17.281 -27.797 -31.234 1 94.19 271 PRO A O 1
ATOM 2074 N N . THR A 1 272 ? -18.812 -28.047 -29.656 1 95 272 THR A N 1
ATOM 2075 C CA . THR A 1 272 ? -18.891 -26.609 -29.406 1 95 272 THR A CA 1
ATOM 2076 C C . THR A 1 272 ? -18 -26.203 -28.234 1 95 272 THR A C 1
ATOM 2078 O O . THR A 1 272 ? -17.906 -25.016 -27.906 1 95 272 THR A O 1
ATOM 2081 N N . GLY A 1 273 ? -17.469 -27.203 -27.578 1 96.31 273 GLY A N 1
ATOM 2082 C CA . GLY A 1 273 ? -16.547 -26.906 -26.484 1 96.31 273 GLY A CA 1
ATOM 2083 C C . GLY A 1 273 ? -15.219 -26.359 -26.953 1 96.31 273 GLY A C 1
ATOM 2084 O O . GLY A 1 273 ? -14.773 -26.656 -28.062 1 96.31 273 GLY A O 1
ATOM 2085 N N . HIS A 1 274 ? -14.594 -25.469 -26.172 1 97.94 274 HIS A N 1
ATOM 2086 C CA . HIS A 1 274 ? -13.289 -24.906 -26.5 1 97.94 274 HIS A CA 1
ATOM 2087 C C . HIS A 1 274 ? -12.156 -25.734 -25.891 1 97.94 274 HIS A C 1
ATOM 2089 O O . HIS A 1 274 ? -11.727 -25.469 -24.766 1 97.94 274 HIS A O 1
ATOM 2095 N N . TYR A 1 275 ? -11.695 -26.641 -26.641 1 98.31 275 TYR A N 1
ATOM 2096 C CA . TYR A 1 275 ? -10.664 -27.531 -26.125 1 98.31 275 TYR A CA 1
ATOM 2097 C C . TYR A 1 275 ? -9.328 -27.281 -26.828 1 98.31 275 TYR A C 1
ATOM 2099 O O . TYR A 1 275 ? -9.281 -27.156 -28.047 1 98.31 275 TYR A O 1
ATOM 2107 N N . PHE A 1 276 ? -8.32 -27.141 -26.109 1 98.69 276 PHE A N 1
ATOM 2108 C CA . PHE A 1 276 ? -6.93 -27.109 -26.562 1 98.69 276 PHE A CA 1
ATOM 2109 C C . PHE A 1 276 ? -6.16 -28.312 -26.047 1 98.69 276 PHE A C 1
ATOM 2111 O O . PHE A 1 276 ? -6.281 -28.688 -24.891 1 98.69 276 PHE A O 1
ATOM 2118 N N . GLN A 1 277 ? -5.391 -28.953 -26.859 1 98.69 277 GLN A N 1
ATOM 2119 C CA . GLN A 1 277 ? -4.695 -30.172 -26.484 1 98.69 277 GLN A CA 1
ATOM 2120 C C . GLN A 1 277 ? -3.656 -29.906 -25.391 1 98.69 277 GLN A C 1
ATOM 2122 O O . GLN A 1 277 ? -2.914 -28.922 -25.469 1 98.69 277 GLN A O 1
ATOM 2127 N N . PRO A 1 278 ? -3.693 -30.844 -24.312 1 98.75 278 PRO A N 1
ATOM 2128 C CA . PRO A 1 278 ? -2.508 -30.766 -23.453 1 98.75 278 PRO A CA 1
ATOM 2129 C C . PRO A 1 278 ? -1.204 -30.797 -24.25 1 98.75 278 PRO A C 1
ATOM 2131 O O . PRO A 1 278 ? -0.988 -31.688 -25.062 1 98.75 278 PRO A O 1
ATOM 2134 N N . THR A 1 279 ? -0.409 -29.766 -24.047 1 98.94 279 THR A N 1
ATOM 2135 C CA . THR A 1 279 ? 0.755 -29.531 -24.891 1 98.94 279 THR A CA 1
ATOM 2136 C C . THR A 1 279 ? 2.043 -29.594 -24.078 1 98.94 279 THR A C 1
ATOM 2138 O O . THR A 1 279 ? 2.09 -29.109 -22.938 1 98.94 279 THR A O 1
ATOM 2141 N N . PHE A 1 280 ? 3.07 -30.297 -24.609 1 98.88 280 PHE A N 1
ATOM 2142 C CA . PHE A 1 280 ? 4.367 -30.391 -23.953 1 98.88 280 PHE A CA 1
ATOM 2143 C C . PHE A 1 280 ? 5.492 -30.031 -24.906 1 98.88 280 PHE A C 1
ATOM 2145 O O . PHE A 1 280 ? 5.699 -30.719 -25.906 1 98.88 280 PHE A O 1
ATOM 2152 N N . LEU A 1 281 ? 6.176 -28.906 -24.656 1 98.94 281 LEU A N 1
ATOM 2153 C CA . LEU A 1 281 ? 7.348 -28.484 -25.406 1 98.94 281 LEU A CA 1
ATOM 2154 C C . LEU A 1 281 ? 8.617 -28.641 -24.578 1 98.94 281 LEU A C 1
ATOM 2156 O O . LEU A 1 281 ? 8.727 -28.062 -23.484 1 98.94 281 LEU A O 1
ATOM 2160 N N . ALA A 1 282 ? 9.562 -29.391 -24.984 1 98.69 282 ALA A N 1
ATOM 2161 C CA . ALA A 1 282 ? 10.891 -29.5 -24.391 1 98.69 282 ALA A CA 1
ATOM 2162 C C . ALA A 1 282 ? 11.914 -28.672 -25.156 1 98.69 282 ALA A C 1
ATOM 2164 O O . ALA A 1 282 ? 11.641 -28.219 -26.281 1 98.69 282 ALA A O 1
ATOM 2165 N N . ASP A 1 283 ? 13.023 -28.375 -24.547 1 98.38 283 ASP A N 1
ATOM 2166 C CA . ASP A 1 283 ? 14.141 -27.656 -25.156 1 98.38 283 ASP A CA 1
ATOM 2167 C C . ASP A 1 283 ? 13.734 -26.234 -25.531 1 98.38 283 ASP A C 1
ATOM 2169 O O . ASP A 1 283 ? 14.18 -25.703 -26.562 1 98.38 283 ASP A O 1
ATOM 2173 N N . VAL A 1 284 ? 12.836 -25.719 -24.812 1 98.62 284 VAL A N 1
ATOM 2174 C CA . VAL A 1 284 ? 12.5 -24.312 -24.969 1 98.62 284 VAL A CA 1
ATOM 2175 C C . VAL A 1 284 ? 13.648 -23.438 -24.469 1 98.62 284 VAL A C 1
ATOM 2177 O O . VAL A 1 284 ? 14.289 -23.766 -23.469 1 98.62 284 VAL A O 1
ATOM 2180 N N . THR A 1 285 ? 13.914 -22.359 -25.109 1 97.81 285 THR A N 1
ATOM 2181 C CA . THR A 1 285 ? 14.969 -21.438 -24.688 1 97.81 285 THR A CA 1
ATOM 2182 C C . THR A 1 285 ? 14.375 -20.109 -24.219 1 97.81 285 THR A C 1
ATOM 2184 O O . THR A 1 285 ? 13.25 -19.766 -24.594 1 97.81 285 THR A O 1
ATOM 2187 N N . PRO A 1 286 ? 15.156 -19.406 -23.406 1 96.94 286 PRO A N 1
ATOM 2188 C CA . PRO A 1 286 ? 14.633 -18.172 -22.812 1 96.94 286 PRO A CA 1
ATOM 2189 C C . PRO A 1 286 ? 14.32 -17.109 -23.875 1 96.94 286 PRO A C 1
ATOM 2191 O O . PRO A 1 286 ? 13.523 -16.203 -23.609 1 96.94 286 PRO A O 1
ATOM 2194 N N . ASP A 1 287 ? 14.836 -17.203 -25.031 1 96.56 287 ASP A N 1
ATOM 2195 C CA . ASP A 1 287 ? 14.664 -16.172 -26.047 1 96.56 287 ASP A CA 1
ATOM 2196 C C . ASP A 1 287 ? 13.383 -16.391 -26.844 1 96.56 287 ASP A C 1
ATOM 2198 O O . ASP A 1 287 ? 12.938 -15.508 -27.578 1 96.56 287 ASP A O 1
ATOM 2202 N N . MET A 1 288 ? 12.852 -17.625 -26.797 1 98.25 288 MET A N 1
ATOM 2203 C CA . MET A 1 288 ? 11.602 -17.906 -27.484 1 98.25 288 MET A CA 1
ATOM 2204 C C . MET A 1 288 ? 10.453 -17.125 -26.875 1 98.25 288 MET A C 1
ATOM 2206 O O . MET A 1 288 ? 10.359 -16.984 -25.656 1 98.25 288 MET A O 1
ATOM 2210 N N . ARG A 1 289 ? 9.539 -16.609 -27.719 1 98.12 289 ARG A N 1
ATOM 2211 C CA . ARG A 1 289 ? 8.414 -15.812 -27.266 1 98.12 289 ARG A CA 1
ATOM 2212 C C . ARG A 1 289 ? 7.543 -16.609 -26.297 1 98.12 289 ARG A C 1
ATOM 2214 O O . ARG A 1 289 ? 6.977 -16.047 -25.344 1 98.12 289 ARG A O 1
ATOM 2221 N N . ILE A 1 290 ? 7.449 -17.922 -26.438 1 98.5 290 ILE A N 1
ATOM 2222 C CA . ILE A 1 290 ? 6.59 -18.75 -25.609 1 98.5 290 ILE A CA 1
ATOM 2223 C C . ILE A 1 290 ? 7.152 -18.812 -24.188 1 98.5 290 ILE A C 1
ATOM 2225 O O . ILE A 1 290 ? 6.414 -19.078 -23.234 1 98.5 290 ILE A O 1
ATOM 2229 N N . ALA A 1 291 ? 8.469 -18.562 -24.031 1 98.25 291 ALA A N 1
ATOM 2230 C CA . ALA A 1 291 ? 9.102 -18.562 -22.703 1 98.25 291 ALA A CA 1
ATOM 2231 C C . ALA A 1 291 ? 8.93 -17.219 -22.016 1 98.25 291 ALA A C 1
ATOM 2233 O O . ALA A 1 291 ? 9.172 -17.094 -20.812 1 98.25 291 ALA A O 1
ATOM 2234 N N . GLN A 1 292 ? 8.422 -16.203 -22.703 1 96.81 292 GLN A N 1
ATOM 2235 C CA . GLN A 1 292 ? 8.383 -14.844 -22.203 1 96.81 292 GLN A CA 1
ATOM 2236 C C . GLN A 1 292 ? 6.949 -14.367 -21.984 1 96.81 292 GLN A C 1
ATOM 2238 O O . GLN A 1 292 ? 6.715 -13.375 -21.297 1 96.81 292 GLN A O 1
ATOM 2243 N N . ASN A 1 293 ? 6.027 -15.062 -22.547 1 96.5 293 ASN A N 1
ATOM 2244 C CA . ASN A 1 293 ? 4.629 -14.648 -22.5 1 96.5 293 ASN A CA 1
ATOM 2245 C C . ASN A 1 293 ? 3.766 -15.688 -21.797 1 96.5 293 ASN A C 1
ATOM 2247 O O . ASN A 1 293 ? 3.975 -16.891 -21.953 1 96.5 293 ASN A O 1
ATOM 2251 N N . GLU A 1 294 ? 2.875 -15.203 -21.016 1 97.25 294 GLU A N 1
ATOM 2252 C CA . GLU A 1 294 ? 1.944 -16.109 -20.328 1 97.25 294 GLU A CA 1
ATOM 2253 C C . GLU A 1 294 ? 1.041 -16.812 -21.344 1 97.25 294 GLU A C 1
ATOM 2255 O O . GLU A 1 294 ? 0.457 -16.172 -22.219 1 97.25 294 GLU A O 1
ATOM 2260 N N . CYS A 1 295 ? 0.981 -18.125 -21.203 1 98 295 CYS A N 1
ATOM 2261 C CA . CYS A 1 295 ? 0.095 -18.891 -22.062 1 98 295 CYS A CA 1
ATOM 2262 C C . CYS A 1 295 ? -1.315 -18.953 -21.5 1 98 295 CYS A C 1
ATOM 2264 O O . CYS A 1 295 ? -2.295 -18.781 -22.219 1 98 295 CYS A O 1
ATOM 2266 N N . PHE A 1 296 ? -1.418 -19.125 -20.203 1 98 296 PHE A N 1
ATOM 2267 C CA . PHE A 1 296 ? -2.707 -19.281 -19.547 1 98 296 PHE A CA 1
ATOM 2268 C C . PHE A 1 296 ? -3.557 -20.328 -20.234 1 98 296 PHE A C 1
ATOM 2270 O O . PHE A 1 296 ? -4.703 -20.062 -20.609 1 98 296 PHE A O 1
ATOM 2277 N N . ALA A 1 297 ? -2.982 -21.469 -20.438 1 98.56 297 ALA A N 1
ATOM 2278 C CA . ALA A 1 297 ? -3.479 -22.609 -21.203 1 98.56 297 ALA A CA 1
ATOM 2279 C C . ALA A 1 297 ? -2.777 -23.906 -20.797 1 98.56 297 ALA A C 1
ATOM 2281 O O . ALA A 1 297 ? -1.835 -23.875 -20 1 98.56 297 ALA A O 1
ATOM 2282 N N . PRO A 1 298 ? -3.285 -25.031 -21.203 1 98.56 298 PRO A N 1
ATOM 2283 C CA . PRO A 1 298 ? -2.654 -26.297 -20.828 1 98.56 298 PRO A CA 1
ATOM 2284 C C . PRO A 1 298 ? -1.376 -26.578 -21.609 1 98.56 298 PRO A C 1
ATOM 2286 O O . PRO A 1 298 ? -1.301 -27.578 -22.328 1 98.56 298 PRO A O 1
ATOM 2289 N N . VAL A 1 299 ? -0.385 -25.734 -21.438 1 98.88 299 VAL A N 1
ATOM 2290 C CA . VAL A 1 299 ? 0.882 -25.812 -22.156 1 98.88 299 VAL A CA 1
ATOM 2291 C C . VAL A 1 299 ? 2.035 -25.906 -21.156 1 98.88 299 VAL A C 1
ATOM 2293 O O . VAL A 1 299 ? 2.258 -25 -20.359 1 98.88 299 VAL A O 1
ATOM 2296 N N . LEU A 1 300 ? 2.693 -27.031 -21.156 1 98.75 300 LEU A N 1
ATOM 2297 C CA . LEU A 1 300 ? 3.893 -27.266 -20.359 1 98.75 300 LEU A CA 1
ATOM 2298 C C . LEU A 1 300 ? 5.148 -26.969 -21.172 1 98.75 300 LEU A C 1
ATOM 2300 O O . LEU A 1 300 ? 5.379 -27.562 -22.219 1 98.75 300 LEU A O 1
ATOM 2304 N N . THR A 1 301 ? 5.918 -26.031 -20.75 1 98.81 301 THR A N 1
ATOM 2305 C CA . THR A 1 301 ? 7.207 -25.734 -21.375 1 98.81 301 THR A CA 1
ATOM 2306 C C . THR A 1 301 ? 8.352 -26.125 -20.438 1 98.81 301 THR A C 1
ATOM 2308 O O . THR A 1 301 ? 8.305 -25.875 -19.234 1 98.81 301 THR A O 1
ATOM 2311 N N . LEU A 1 302 ? 9.297 -26.812 -20.953 1 98.88 302 LEU A N 1
ATOM 2312 C CA . LEU A 1 302 ? 10.469 -27.25 -20.203 1 98.88 302 LEU A CA 1
ATOM 2313 C C . LEU A 1 302 ? 11.742 -26.625 -20.766 1 98.88 302 LEU A C 1
ATOM 2315 O O . LEU A 1 302 ? 12.055 -26.812 -21.953 1 98.88 302 LEU A O 1
ATOM 2319 N N . LEU A 1 303 ? 12.391 -25.859 -19.984 1 98.81 303 LEU A N 1
ATOM 2320 C CA . LEU A 1 303 ? 13.625 -25.172 -20.359 1 98.81 303 LEU A CA 1
ATOM 2321 C C . LEU A 1 303 ? 14.836 -25.859 -19.734 1 98.81 303 LEU A C 1
ATOM 2323 O O . LEU A 1 303 ? 14.758 -26.344 -18.609 1 98.81 303 LEU A O 1
ATOM 2327 N N . ARG A 1 304 ? 15.906 -25.844 -20.469 1 97.44 304 ARG A N 1
ATOM 2328 C CA . ARG A 1 304 ? 17.156 -26.391 -19.984 1 97.44 304 ARG A CA 1
ATOM 2329 C C . ARG A 1 304 ? 18.078 -25.297 -19.438 1 97.44 304 ARG A C 1
ATOM 2331 O O . ARG A 1 304 ? 18.375 -24.328 -20.125 1 97.44 304 ARG A O 1
ATOM 2338 N N . ALA A 1 305 ? 18.422 -25.453 -18.219 1 98.19 305 ALA A N 1
ATOM 2339 C CA . ALA A 1 305 ? 19.438 -24.578 -17.625 1 98.19 305 ALA A CA 1
ATOM 2340 C C . ALA A 1 305 ? 20.828 -25.172 -17.797 1 98.19 305 ALA A C 1
ATOM 2342 O O . ALA A 1 305 ? 20.984 -26.391 -17.875 1 98.19 305 ALA A O 1
ATOM 2343 N N . LYS A 1 306 ? 21.828 -24.312 -17.828 1 97.88 306 LYS A N 1
ATOM 2344 C CA . LYS A 1 306 ? 23.203 -24.781 -17.969 1 97.88 306 LYS A CA 1
ATOM 2345 C C . LYS A 1 306 ? 23.625 -25.625 -16.766 1 97.88 306 LYS A C 1
ATOM 2347 O O . LYS A 1 306 ? 24.375 -26.594 -16.906 1 97.88 306 LYS A O 1
ATOM 2352 N N . SER A 1 307 ? 23.234 -25.203 -15.617 1 98.31 307 SER A N 1
ATOM 2353 C CA . SER A 1 307 ? 23.516 -25.891 -14.359 1 98.31 307 SER A CA 1
ATOM 2354 C C . SER A 1 307 ? 22.516 -25.5 -13.281 1 98.31 307 SER A C 1
ATOM 2356 O O . SER A 1 307 ? 21.609 -24.719 -13.523 1 98.31 307 SER A O 1
ATOM 2358 N N . SER A 1 308 ? 22.719 -26.078 -12.086 1 98 308 SER A N 1
ATOM 2359 C CA . SER A 1 308 ? 21.859 -25.75 -10.945 1 98 308 SER A CA 1
ATOM 2360 C C . SER A 1 308 ? 22.391 -24.547 -10.188 1 98 308 SER A C 1
ATOM 2362 O O . SER A 1 308 ? 21.906 -24.234 -9.094 1 98 308 SER A O 1
ATOM 2364 N N . SER A 1 309 ? 23.375 -23.922 -10.766 1 98.62 309 SER A N 1
ATOM 2365 C CA . SER A 1 309 ? 23.906 -22.75 -10.07 1 98.62 309 SER A CA 1
ATOM 2366 C C . SER A 1 309 ? 22.859 -21.625 -10 1 98.62 309 SER A C 1
ATOM 2368 O O . SER A 1 309 ? 22.047 -21.469 -10.922 1 98.62 309 SER A O 1
ATOM 2370 N N . PRO A 1 310 ? 22.859 -20.875 -8.891 1 98.69 310 PRO A N 1
ATOM 2371 C CA . PRO A 1 310 ? 21.922 -19.75 -8.797 1 98.69 310 PRO A CA 1
ATOM 2372 C C . PRO A 1 310 ? 22 -18.828 -10.008 1 98.69 310 PRO A C 1
ATOM 2374 O O . PRO A 1 310 ? 20.969 -18.391 -10.516 1 98.69 310 PRO A O 1
ATOM 2377 N N . GLU A 1 311 ? 23.188 -18.562 -10.477 1 98.56 311 GLU A N 1
ATOM 2378 C CA . GLU A 1 311 ? 23.375 -17.656 -11.617 1 98.56 311 GLU A CA 1
ATOM 2379 C C . GLU A 1 311 ? 22.656 -18.188 -12.852 1 98.56 311 GLU A C 1
ATOM 2381 O O . GLU A 1 311 ? 21.922 -17.438 -13.516 1 98.56 311 GLU A O 1
ATOM 2386 N N . ASP A 1 312 ? 22.844 -19.453 -13.133 1 98.69 312 ASP A N 1
ATOM 2387 C CA . ASP A 1 312 ? 22.281 -20.047 -14.336 1 98.69 312 ASP A CA 1
ATOM 2388 C C . ASP A 1 312 ? 20.766 -20.156 -14.227 1 98.69 312 ASP A C 1
ATOM 2390 O O . ASP A 1 312 ? 20.047 -19.891 -15.188 1 98.69 312 ASP A O 1
ATOM 2394 N N . ILE A 1 313 ? 20.281 -20.547 -13.07 1 98.81 313 ILE A N 1
ATOM 2395 C CA . ILE A 1 313 ? 18.859 -20.734 -12.859 1 98.81 313 ILE A CA 1
ATOM 2396 C C . ILE A 1 313 ? 18.156 -19.375 -12.898 1 98.81 313 ILE A C 1
ATOM 2398 O O . ILE A 1 313 ? 17.141 -19.203 -13.586 1 98.81 313 ILE A O 1
ATOM 2402 N N . LEU A 1 314 ? 18.672 -18.375 -12.227 1 98.75 314 LEU A N 1
ATOM 2403 C CA . LEU A 1 314 ? 18.047 -17.078 -12.086 1 98.75 314 LEU A CA 1
ATOM 2404 C C . LEU A 1 314 ? 18.062 -16.312 -13.414 1 98.75 314 LEU A C 1
ATOM 2406 O O . LEU A 1 314 ? 17.156 -15.539 -13.703 1 98.75 314 LEU A O 1
ATOM 2410 N N . ALA A 1 315 ? 19.094 -16.562 -14.25 1 98.44 315 ALA A N 1
ATOM 2411 C CA . ALA A 1 315 ? 19.172 -15.93 -15.57 1 98.44 315 ALA A CA 1
ATOM 2412 C C . ALA A 1 315 ? 17.953 -16.297 -16.422 1 98.44 315 ALA A C 1
ATOM 2414 O O . ALA A 1 315 ? 17.469 -15.484 -17.203 1 98.44 315 ALA A O 1
ATOM 2415 N N . ILE A 1 316 ? 17.484 -17.516 -16.234 1 98.44 316 ILE A N 1
ATOM 2416 C CA . ILE A 1 316 ? 16.328 -17.984 -17 1 98.44 316 ILE A CA 1
ATOM 2417 C C . ILE A 1 316 ? 15.047 -17.562 -16.281 1 98.44 316 ILE A C 1
ATOM 2419 O O . ILE A 1 316 ? 14.148 -17 -16.906 1 98.44 316 ILE A O 1
ATOM 2423 N N . ALA A 1 317 ? 14.992 -17.781 -15 1 98.56 317 ALA A N 1
ATOM 2424 C CA . ALA A 1 317 ? 13.773 -17.609 -14.211 1 98.56 317 ALA A CA 1
ATOM 2425 C C . ALA A 1 317 ? 13.344 -16.141 -14.195 1 98.56 317 ALA A C 1
ATOM 2427 O O . ALA A 1 317 ? 12.148 -15.836 -14.227 1 98.56 317 ALA A O 1
ATOM 2428 N N . ASN A 1 318 ? 14.281 -15.195 -14.203 1 97.5 318 ASN A N 1
ATOM 2429 C CA . ASN A 1 318 ? 13.977 -13.773 -14.047 1 97.5 318 ASN A CA 1
ATOM 2430 C C . ASN A 1 318 ? 13.945 -13.055 -15.398 1 97.5 318 ASN A C 1
ATOM 2432 O O . ASN A 1 318 ? 13.773 -11.836 -15.453 1 97.5 318 ASN A O 1
ATOM 2436 N N . ALA A 1 319 ? 14.031 -13.781 -16.469 1 96.56 319 ALA A N 1
ATOM 2437 C CA . ALA A 1 319 ? 14.117 -13.172 -17.781 1 96.56 319 ALA A CA 1
ATOM 2438 C C . ALA A 1 319 ? 12.805 -12.508 -18.172 1 96.56 319 ALA A C 1
ATOM 2440 O O . ALA A 1 319 ? 12.789 -11.375 -18.656 1 96.56 319 ALA A O 1
ATOM 2441 N N . PRO A 1 320 ? 11.672 -13.117 -17.953 1 95.88 320 PRO A N 1
ATOM 2442 C CA . PRO A 1 320 ? 10.422 -12.453 -18.328 1 95.88 320 PRO A CA 1
ATOM 2443 C C . PRO A 1 320 ? 10.102 -11.258 -17.422 1 95.88 320 PRO A C 1
ATOM 2445 O O . PRO A 1 320 ? 10.555 -11.203 -16.281 1 95.88 320 PRO A O 1
ATOM 2448 N N . ASN A 1 321 ? 9.289 -10.352 -17.984 1 92.38 321 ASN A N 1
ATOM 2449 C CA . ASN A 1 321 ? 8.859 -9.211 -17.188 1 92.38 321 ASN A CA 1
ATOM 2450 C C . ASN A 1 321 ? 7.695 -9.57 -16.266 1 92.38 321 ASN A C 1
ATOM 2452 O O . ASN A 1 321 ? 6.695 -8.859 -16.219 1 92.38 321 ASN A O 1
ATOM 2456 N N . PHE A 1 322 ? 7.641 -10.734 -15.68 1 94.88 322 PHE A N 1
ATOM 2457 C CA . PHE A 1 322 ? 6.648 -11.195 -14.719 1 94.88 322 PHE A CA 1
ATOM 2458 C C . PHE A 1 322 ? 7.305 -11.586 -13.398 1 94.88 322 PHE A C 1
ATOM 2460 O O . PHE A 1 322 ? 8.508 -11.875 -13.367 1 94.88 322 PHE A O 1
ATOM 2467 N N . GLY A 1 323 ? 6.57 -11.547 -12.32 1 97.31 323 GLY A N 1
ATOM 2468 C CA . GLY A 1 323 ? 7.055 -11.961 -11.016 1 97.31 323 GLY A CA 1
ATOM 2469 C C . GLY A 1 323 ? 5.938 -12.258 -10.031 1 97.31 323 GLY A C 1
ATOM 2470 O O . GLY A 1 323 ? 5.902 -11.703 -8.93 1 97.31 323 GLY A O 1
ATOM 2471 N N . LEU A 1 324 ? 5.012 -13.164 -10.383 1 98 324 LEU A N 1
ATOM 2472 C CA . LEU A 1 324 ? 3.904 -13.516 -9.5 1 98 324 LEU A CA 1
ATOM 2473 C C . LEU A 1 324 ? 4.305 -14.625 -8.539 1 98 324 LEU A C 1
ATOM 2475 O O . LEU A 1 324 ? 4.711 -14.359 -7.406 1 98 324 LEU A O 1
ATOM 2479 N N . GLY A 1 325 ? 4.262 -15.867 -9.031 1 98 325 GLY A N 1
ATOM 2480 C CA . GLY A 1 325 ? 4.633 -17.016 -8.211 1 98 325 GLY A CA 1
ATOM 2481 C C . GLY A 1 325 ? 5.844 -17.75 -8.742 1 98 325 GLY A C 1
ATOM 2482 O O . GLY A 1 325 ? 6.246 -17.562 -9.891 1 98 325 GLY A O 1
ATOM 2483 N N . ALA A 1 326 ? 6.441 -18.609 -7.855 1 98.56 326 ALA A N 1
ATOM 2484 C CA . ALA A 1 326 ? 7.562 -19.469 -8.227 1 98.56 326 ALA A CA 1
ATOM 2485 C C . ALA A 1 326 ? 7.648 -20.688 -7.309 1 98.56 326 ALA A C 1
ATOM 2487 O O . ALA A 1 326 ? 7.062 -20.703 -6.223 1 98.56 326 ALA A O 1
ATOM 2488 N N . SER A 1 327 ? 8.305 -21.688 -7.77 1 98.56 327 SER A N 1
ATOM 2489 C CA . SER A 1 327 ? 8.609 -22.891 -6.992 1 98.56 327 SER A CA 1
ATOM 2490 C C . SER A 1 327 ? 10.039 -23.359 -7.234 1 98.56 327 SER A C 1
ATOM 2492 O O . SER A 1 327 ? 10.539 -23.297 -8.359 1 98.56 327 SER A O 1
ATOM 2494 N N . VAL A 1 328 ? 10.648 -23.812 -6.18 1 98.75 328 VAL A N 1
ATOM 2495 C CA . VAL A 1 328 ? 11.992 -24.375 -6.277 1 98.75 328 VAL A CA 1
ATOM 2496 C C . VAL A 1 328 ? 12.039 -25.719 -5.566 1 98.75 328 VAL A C 1
ATOM 2498 O O . VAL A 1 328 ? 11.641 -25.828 -4.406 1 98.75 328 VAL A O 1
ATOM 2501 N N . HIS A 1 329 ? 12.516 -26.719 -6.281 1 98.56 329 HIS A N 1
ATOM 2502 C CA . HIS A 1 329 ? 12.633 -28.062 -5.734 1 98.56 329 HIS A CA 1
ATOM 2503 C C . HIS A 1 329 ? 14.094 -28.5 -5.672 1 98.56 329 HIS A C 1
ATOM 2505 O O . HIS A 1 329 ? 14.805 -28.453 -6.672 1 98.56 329 HIS A O 1
ATOM 2511 N N . GLY A 1 330 ? 14.531 -28.875 -4.586 1 97.38 330 GLY A N 1
ATOM 2512 C CA . GLY A 1 330 ? 15.883 -29.359 -4.301 1 97.38 330 GLY A CA 1
ATOM 2513 C C . GLY A 1 330 ? 16.047 -29.875 -2.887 1 97.38 330 GLY A C 1
ATOM 2514 O O . GLY A 1 330 ? 15.141 -29.734 -2.062 1 97.38 330 GLY A O 1
ATOM 2515 N N . SER A 1 331 ? 17.203 -30.531 -2.73 1 95.56 331 SER A N 1
ATOM 2516 C CA . SER A 1 331 ? 17.516 -30.953 -1.369 1 95.56 331 SER A CA 1
ATOM 2517 C C . SER A 1 331 ? 17.625 -29.75 -0.43 1 95.56 331 SER A C 1
ATOM 2519 O O . SER A 1 331 ? 18.156 -28.703 -0.803 1 95.56 331 SER A O 1
ATOM 2521 N N . GLU A 1 332 ? 17.094 -29.922 0.801 1 92.75 332 GLU A N 1
ATOM 2522 C CA . GLU A 1 332 ? 17.188 -28.844 1.785 1 92.75 332 GLU A CA 1
ATOM 2523 C C . GLU A 1 332 ? 18.641 -28.516 2.123 1 92.75 332 GLU A C 1
ATOM 2525 O O . GLU A 1 332 ? 18.938 -27.438 2.617 1 92.75 332 GLU A O 1
ATOM 2530 N N . ARG A 1 333 ? 19.547 -29.469 1.82 1 94.31 333 ARG A N 1
ATOM 2531 C CA . ARG A 1 333 ? 20.953 -29.281 2.117 1 94.31 333 ARG A CA 1
ATOM 2532 C C . ARG A 1 333 ? 21.703 -28.719 0.91 1 94.31 333 ARG A C 1
ATOM 2534 O O . ARG A 1 333 ? 22.891 -28.422 0.991 1 94.31 333 ARG A O 1
ATOM 2541 N N . ASP A 1 334 ? 21 -28.625 -0.223 1 96.81 334 ASP A N 1
ATOM 2542 C CA . ASP A 1 334 ? 21.609 -28.047 -1.422 1 96.81 334 ASP A CA 1
ATOM 2543 C C . ASP A 1 334 ? 21.984 -26.578 -1.203 1 96.81 334 ASP A C 1
ATOM 2545 O O . ASP A 1 334 ? 21.109 -25.75 -0.948 1 96.81 334 ASP A O 1
ATOM 2549 N N . PRO A 1 335 ? 23.281 -26.25 -1.28 1 97.88 335 PRO A N 1
ATOM 2550 C CA . PRO A 1 335 ? 23.703 -24.875 -1.022 1 97.88 335 PRO A CA 1
ATOM 2551 C C . PRO A 1 335 ? 23.156 -23.891 -2.045 1 97.88 335 PRO A C 1
ATOM 2553 O O . PRO A 1 335 ? 23.188 -22.672 -1.815 1 97.88 335 PRO A O 1
ATOM 2556 N N . ASN A 1 336 ? 22.656 -24.406 -3.162 1 98.31 336 ASN A N 1
ATOM 2557 C CA . ASN A 1 336 ? 22.141 -23.547 -4.211 1 98.31 336 ASN A CA 1
ATOM 2558 C C . ASN A 1 336 ? 20.672 -23.156 -3.947 1 98.31 336 ASN A C 1
ATOM 2560 O O . ASN A 1 336 ? 20.172 -22.203 -4.543 1 98.31 336 ASN A O 1
ATOM 2564 N N . LEU A 1 337 ? 20.031 -23.859 -3.102 1 98.12 337 LEU A N 1
ATOM 2565 C CA . LEU A 1 337 ? 18.594 -23.703 -2.926 1 98.12 337 LEU A CA 1
ATOM 2566 C C . LEU A 1 337 ? 18.25 -22.312 -2.408 1 98.12 337 LEU A C 1
ATOM 2568 O O . LEU A 1 337 ? 17.484 -21.578 -3.041 1 98.12 337 LEU A O 1
ATOM 2572 N N . GLN A 1 338 ? 18.828 -21.891 -1.343 1 97.94 338 GLN A N 1
ATOM 2573 C CA . GLN A 1 338 ? 18.438 -20.641 -0.678 1 97.94 338 GLN A CA 1
ATOM 2574 C C . GLN A 1 338 ? 18.844 -19.438 -1.508 1 97.94 338 GLN A C 1
ATOM 2576 O O . GLN A 1 338 ? 18.078 -18.469 -1.624 1 97.94 338 GLN A O 1
ATOM 2581 N N . PRO A 1 339 ? 20.047 -19.438 -2.143 1 98.62 339 PRO A N 1
ATOM 2582 C CA . PRO A 1 339 ? 20.391 -18.312 -3.025 1 98.62 339 PRO A CA 1
ATOM 2583 C C . PRO A 1 339 ? 19.406 -18.156 -4.184 1 98.62 339 PRO A C 1
ATOM 2585 O O . PRO A 1 339 ? 19.125 -17.047 -4.617 1 98.62 339 PRO A O 1
ATOM 2588 N N . ILE A 1 340 ? 18.875 -19.234 -4.66 1 98.88 340 ILE A N 1
ATOM 2589 C CA . ILE A 1 340 ? 17.906 -19.172 -5.742 1 98.88 340 ILE A CA 1
ATOM 2590 C C . ILE A 1 340 ? 16.594 -18.594 -5.223 1 98.88 340 ILE A C 1
ATOM 2592 O O . ILE A 1 340 ? 16.016 -17.703 -5.848 1 98.88 340 ILE A O 1
ATOM 2596 N N . VAL A 1 341 ? 16.125 -19.078 -4.078 1 98.75 341 VAL A N 1
ATOM 2597 C CA . VAL A 1 341 ? 14.898 -18.578 -3.469 1 98.75 341 VAL A CA 1
ATOM 2598 C C . VAL A 1 341 ? 15.016 -17.062 -3.244 1 98.75 341 VAL A C 1
ATOM 2600 O O . VAL A 1 341 ? 14.109 -16.312 -3.605 1 98.75 341 VAL A O 1
ATOM 2603 N N . LYS A 1 342 ? 16.125 -16.641 -2.766 1 98.06 342 LYS A N 1
ATOM 2604 C CA . LYS A 1 342 ? 16.359 -15.227 -2.477 1 98.06 342 LYS A CA 1
ATOM 2605 C C . LYS A 1 342 ? 16.469 -14.406 -3.764 1 98.06 342 LYS A C 1
ATOM 2607 O O . LYS A 1 342 ? 16 -13.266 -3.818 1 98.06 342 LYS A O 1
ATOM 2612 N N . GLY A 1 343 ? 16.984 -14.992 -4.789 1 98.44 343 GLY A N 1
ATOM 2613 C CA . GLY A 1 343 ? 17.281 -14.266 -6.012 1 98.44 343 GLY A CA 1
ATOM 2614 C C . GLY A 1 343 ? 16.094 -14.18 -6.957 1 98.44 343 GLY A C 1
ATOM 2615 O O . GLY A 1 343 ? 16.109 -13.383 -7.902 1 98.44 343 GLY A O 1
ATOM 2616 N N . LEU A 1 344 ? 15.102 -14.961 -6.688 1 98.56 344 LEU A N 1
ATOM 2617 C CA . LEU A 1 344 ? 13.922 -14.953 -7.551 1 98.56 344 LEU A CA 1
ATOM 2618 C C . LEU A 1 344 ? 13.164 -13.641 -7.426 1 98.56 344 LEU A C 1
ATOM 2620 O O . LEU A 1 344 ? 12.859 -13.203 -6.312 1 98.56 344 LEU A O 1
ATOM 2624 N N . ARG A 1 345 ? 12.914 -12.977 -8.562 1 97.25 345 ARG A N 1
ATOM 2625 C CA . ARG A 1 345 ? 12.031 -11.82 -8.602 1 97.25 345 ARG A CA 1
ATOM 2626 C C . ARG A 1 345 ? 10.57 -12.242 -8.695 1 97.25 345 ARG A C 1
ATOM 2628 O O . ARG A 1 345 ? 10.023 -12.367 -9.797 1 97.25 345 ARG A O 1
ATOM 2635 N N . ALA A 1 346 ? 9.945 -12.43 -7.523 1 98.19 346 ALA A N 1
ATOM 2636 C CA . ALA A 1 346 ? 8.57 -12.922 -7.453 1 98.19 346 ALA A CA 1
ATOM 2637 C C . ALA A 1 346 ? 7.891 -12.461 -6.172 1 98.19 346 ALA A C 1
ATOM 2639 O O . ALA A 1 346 ? 8.555 -12.102 -5.195 1 98.19 346 ALA A O 1
ATOM 2640 N N . GLY A 1 347 ? 6.609 -12.453 -6.234 1 98.25 347 GLY A N 1
ATOM 2641 C CA . GLY A 1 347 ? 5.844 -12.133 -5.039 1 98.25 347 GLY A CA 1
ATOM 2642 C C . GLY A 1 347 ? 5.738 -13.305 -4.078 1 98.25 347 GLY A C 1
ATOM 2643 O O . GLY A 1 347 ? 5.613 -13.109 -2.865 1 98.25 347 GLY A O 1
ATOM 2644 N N . MET A 1 348 ? 5.754 -14.477 -4.609 1 98.69 348 MET A N 1
ATOM 2645 C CA . MET A 1 348 ? 5.609 -15.664 -3.766 1 98.69 348 MET A CA 1
ATOM 2646 C C . MET A 1 348 ? 6.512 -16.797 -4.25 1 98.69 348 MET A C 1
ATOM 2648 O O . MET A 1 348 ? 6.68 -16.984 -5.457 1 98.69 348 MET A O 1
ATOM 2652 N N . VAL A 1 349 ? 7.035 -17.578 -3.287 1 98.81 349 VAL A N 1
ATOM 2653 C CA . VAL A 1 349 ? 7.871 -18.719 -3.615 1 98.81 349 VAL A CA 1
ATOM 2654 C C . VAL A 1 349 ? 7.492 -19.906 -2.73 1 98.81 349 VAL A C 1
ATOM 2656 O O . VAL A 1 349 ? 7.406 -19.781 -1.507 1 98.81 349 VAL A O 1
ATOM 2659 N N . ALA A 1 350 ? 7.211 -21.016 -3.34 1 98.56 350 ALA A N 1
ATOM 2660 C CA . ALA A 1 350 ? 7.055 -22.281 -2.645 1 98.56 350 ALA A CA 1
ATOM 2661 C C . ALA A 1 350 ? 8.32 -23.125 -2.758 1 98.56 350 ALA A C 1
ATOM 2663 O O . ALA A 1 350 ? 8.812 -23.375 -3.861 1 98.56 350 ALA A O 1
ATOM 2664 N N . VAL A 1 351 ? 8.852 -23.578 -1.683 1 98.25 351 VAL A N 1
ATOM 2665 C CA . VAL A 1 351 ? 10.039 -24.438 -1.673 1 98.25 351 VAL A CA 1
ATOM 2666 C C . VAL A 1 351 ? 9.625 -25.891 -1.486 1 98.25 351 VAL A C 1
ATOM 2668 O O . VAL A 1 351 ? 8.961 -26.234 -0.506 1 98.25 351 VAL A O 1
ATOM 2671 N N . ASN A 1 352 ? 9.969 -26.703 -2.477 1 97.62 352 ASN A N 1
ATOM 2672 C CA . ASN A 1 352 ? 9.625 -28.125 -2.527 1 97.62 352 ASN A CA 1
ATOM 2673 C C . ASN A 1 352 ? 8.109 -28.328 -2.5 1 97.62 352 ASN A C 1
ATOM 2675 O O . ASN A 1 352 ? 7.625 -29.281 -1.885 1 97.62 352 ASN A O 1
ATOM 2679 N N . ASP A 1 353 ? 7.469 -27.391 -3.062 1 97.44 353 ASP A N 1
ATOM 2680 C CA . ASP A 1 353 ? 6.016 -27.406 -3.195 1 97.44 353 ASP A CA 1
ATOM 2681 C C . ASP A 1 353 ? 5.562 -26.5 -4.34 1 97.44 353 ASP A C 1
ATOM 2683 O O . ASP A 1 353 ? 6.375 -26.094 -5.172 1 97.44 353 ASP A O 1
ATOM 2687 N N . PHE A 1 354 ? 4.289 -26.406 -4.449 1 96.56 354 PHE A N 1
ATOM 2688 C CA . PHE A 1 354 ? 3.715 -25.625 -5.535 1 96.56 354 PHE A CA 1
ATOM 2689 C C . PHE A 1 354 ? 2.445 -24.906 -5.078 1 96.56 354 PHE A C 1
ATOM 2691 O O . PHE A 1 354 ? 1.543 -25.547 -4.52 1 96.56 354 PHE A O 1
ATOM 2698 N N . ALA A 1 355 ? 2.367 -23.531 -5.203 1 94.06 355 ALA A N 1
ATOM 2699 C CA . ALA A 1 355 ? 1.183 -22.688 -5.098 1 94.06 355 ALA A CA 1
ATOM 2700 C C . ALA A 1 355 ? 0.583 -22.75 -3.695 1 94.06 355 ALA A C 1
ATOM 2702 O O . ALA A 1 355 ? -0.567 -22.359 -3.486 1 94.06 355 ALA A O 1
ATOM 2703 N N . VAL A 1 356 ? 1.359 -23.172 -2.725 1 94.25 356 VAL A N 1
ATOM 2704 C CA . VAL A 1 356 ? 0.817 -23.422 -1.394 1 94.25 356 VAL A CA 1
ATOM 2705 C C . VAL A 1 356 ? 0.738 -22.109 -0.61 1 94.25 356 VAL A C 1
ATOM 2707 O O . VAL A 1 356 ? 0.054 -22.031 0.413 1 94.25 356 VAL A O 1
ATOM 2710 N N . TYR A 1 357 ? 1.416 -21.141 -1.07 1 93.75 357 TYR A N 1
ATOM 2711 C CA . TYR A 1 357 ? 1.374 -19.844 -0.4 1 93.75 357 TYR A CA 1
ATOM 2712 C C . TYR A 1 357 ? -0.053 -19.312 -0.329 1 93.75 357 TYR A C 1
ATOM 2714 O O . TYR A 1 357 ? -0.4 -18.578 0.594 1 93.75 357 TYR A O 1
ATOM 2722 N N . TYR A 1 358 ? -0.857 -19.688 -1.232 1 88.5 358 TYR A N 1
ATOM 2723 C CA . TYR A 1 358 ? -2.26 -19.281 -1.211 1 88.5 358 TYR A CA 1
ATOM 2724 C C . TYR A 1 358 ? -3.037 -20.062 -0.159 1 88.5 358 TYR A C 1
ATOM 2726 O O . TYR A 1 358 ? -3.896 -19.516 0.528 1 88.5 358 TYR A O 1
ATOM 2734 N N . ALA A 1 359 ? -2.682 -21.328 -0.017 1 92.19 359 ALA A N 1
ATOM 2735 C CA . ALA A 1 359 ? -3.389 -22.25 0.871 1 92.19 359 ALA A CA 1
ATOM 2736 C C . ALA A 1 359 ? -3.051 -21.969 2.332 1 92.19 359 ALA A C 1
ATOM 2738 O O . ALA A 1 359 ? -3.666 -22.547 3.238 1 92.19 359 ALA A O 1
ATOM 2739 N N . VAL A 1 360 ? -2.098 -21.109 2.553 1 94.94 360 VAL A N 1
ATOM 2740 C CA . VAL A 1 360 ? -1.758 -20.75 3.924 1 94.94 360 VAL A CA 1
ATOM 2741 C C . VAL A 1 360 ? -1.966 -19.25 4.125 1 94.94 360 VAL A C 1
ATOM 2743 O O . VAL A 1 360 ? -1.521 -18.688 5.129 1 94.94 360 VAL A O 1
ATOM 2746 N N . GLN A 1 361 ? -2.549 -18.609 3.268 1 95.81 361 GLN A N 1
ATOM 2747 C CA . GLN A 1 361 ? -3.002 -17.219 3.332 1 95.81 361 GLN A CA 1
ATOM 2748 C C . GLN A 1 361 ? -1.83 -16.266 3.559 1 95.81 361 GLN A C 1
ATOM 2750 O O . GLN A 1 361 ? -1.877 -15.414 4.453 1 95.81 361 GLN A O 1
ATOM 2755 N N . LEU A 1 362 ? -0.792 -16.406 2.803 1 98.06 362 LEU A N 1
ATOM 2756 C CA . LEU A 1 362 ? 0.279 -15.422 2.73 1 98.06 362 LEU A CA 1
ATOM 2757 C C . LEU A 1 362 ? -0.102 -14.281 1.8 1 98.06 362 LEU A C 1
ATOM 2759 O O . LEU A 1 362 ? -1.028 -14.406 0.996 1 98.06 362 LEU A O 1
ATOM 2763 N N . PRO A 1 363 ? 0.621 -13.094 1.956 1 97.62 363 PRO A N 1
ATOM 2764 C CA . PRO A 1 363 ? 0.345 -12.023 0.998 1 97.62 363 PRO A CA 1
ATOM 2765 C C . PRO A 1 363 ? 0.465 -12.484 -0.454 1 97.62 363 PRO A C 1
ATOM 2767 O O . PRO A 1 363 ? 1.457 -13.117 -0.825 1 97.62 363 PRO A O 1
ATOM 2770 N N . PHE A 1 364 ? -0.592 -12.156 -1.169 1 97.88 364 PHE A N 1
ATOM 2771 C CA . PHE A 1 364 ? -0.731 -12.656 -2.531 1 97.88 364 PHE A CA 1
ATOM 2772 C C . PHE A 1 364 ? -0.663 -11.508 -3.537 1 97.88 364 PHE A C 1
ATOM 2774 O O . PHE A 1 364 ? -1.417 -10.539 -3.436 1 97.88 364 PHE A O 1
ATOM 2781 N N . GLY A 1 365 ? 0.226 -11.547 -4.441 1 97.19 365 GLY A N 1
ATOM 2782 C CA . GLY A 1 365 ? 0.455 -10.539 -5.465 1 97.19 365 GLY A CA 1
ATOM 2783 C C . GLY A 1 365 ? 1.844 -10.617 -6.07 1 97.19 365 GLY A C 1
ATOM 2784 O O . GLY A 1 365 ? 2.656 -11.453 -5.676 1 97.19 365 GLY A O 1
ATOM 2785 N N . GLY A 1 366 ? 2.1 -9.82 -7.062 1 96.88 366 GLY A N 1
ATOM 2786 C CA . GLY A 1 366 ? 3.354 -9.945 -7.789 1 96.88 366 GLY A CA 1
ATOM 2787 C C . GLY A 1 366 ? 4.117 -8.633 -7.875 1 96.88 366 GLY A C 1
ATOM 2788 O O . GLY A 1 366 ? 3.805 -7.676 -7.168 1 96.88 366 GLY A O 1
ATOM 2789 N N . VAL A 1 367 ? 5.184 -8.68 -8.633 1 95.44 367 VAL A N 1
ATOM 2790 C CA . VAL A 1 367 ? 6.051 -7.539 -8.906 1 95.44 367 VAL A CA 1
ATOM 2791 C C . VAL A 1 367 ? 6.293 -7.422 -10.406 1 95.44 367 VAL A C 1
ATOM 2793 O O . VAL A 1 367 ? 6.008 -8.352 -11.164 1 95.44 367 VAL A O 1
ATOM 2796 N N . GLY A 1 368 ? 6.719 -6.258 -10.82 1 93.56 368 GLY A N 1
ATOM 2797 C CA . GLY A 1 368 ? 6.949 -6.051 -12.242 1 93.56 368 GLY A CA 1
ATOM 2798 C C . GLY A 1 368 ? 5.688 -6.172 -13.07 1 93.56 368 GLY A C 1
ATOM 2799 O O . GLY A 1 368 ? 4.668 -5.551 -12.758 1 93.56 368 GLY A O 1
ATOM 2800 N N . GLY A 1 369 ? 5.801 -6.941 -14.078 1 95 369 GLY A N 1
ATOM 2801 C CA . GLY A 1 369 ? 4.668 -7.121 -14.977 1 95 369 GLY A CA 1
ATOM 2802 C C . GLY A 1 369 ? 3.51 -7.863 -14.328 1 95 369 GLY A C 1
ATOM 2803 O O . GLY A 1 369 ? 2.416 -7.922 -14.898 1 95 369 GLY A O 1
ATOM 2804 N N . SER A 1 370 ? 3.688 -8.367 -13.141 1 97.69 370 SER A N 1
ATOM 2805 C CA . SER A 1 370 ? 2.641 -9.109 -12.445 1 97.69 370 SER A CA 1
ATOM 2806 C C . SER A 1 370 ? 1.854 -8.203 -11.5 1 97.69 370 SER A C 1
ATOM 2808 O O . SER A 1 370 ? 0.966 -8.664 -10.781 1 97.69 370 SER A O 1
ATOM 2810 N N . GLY A 1 371 ? 2.182 -6.898 -11.555 1 97.19 371 GLY A N 1
ATOM 2811 C CA . GLY A 1 371 ? 1.369 -5.914 -10.852 1 97.19 371 GLY A CA 1
ATOM 2812 C C . GLY A 1 371 ? 1.994 -5.438 -9.555 1 97.19 371 GLY A C 1
ATOM 2813 O O . GLY A 1 371 ? 3.219 -5.34 -9.445 1 97.19 371 GLY A O 1
ATOM 2814 N N . TYR A 1 372 ? 1.13 -4.926 -8.664 1 97.19 372 TYR A N 1
ATOM 2815 C CA . TYR A 1 372 ? 1.604 -4.371 -7.402 1 97.19 372 TYR A CA 1
ATOM 2816 C C . TYR A 1 372 ? 0.516 -4.438 -6.336 1 97.19 372 TYR A C 1
ATOM 2818 O O . TYR A 1 372 ? -0.673 -4.516 -6.656 1 97.19 372 TYR A O 1
ATOM 2826 N N . GLY A 1 373 ? 0.99 -4.367 -5.059 1 96.19 373 GLY A N 1
ATOM 2827 C CA . GLY A 1 373 ? 0.092 -4.57 -3.93 1 96.19 373 GLY A CA 1
ATOM 2828 C C . GLY A 1 373 ? -0.111 -6.031 -3.582 1 96.19 373 GLY A C 1
ATOM 2829 O O . GLY A 1 373 ? 0.269 -6.918 -4.352 1 96.19 373 GLY A O 1
ATOM 2830 N N . ARG A 1 374 ? -0.586 -6.246 -2.451 1 97.56 374 ARG A N 1
ATOM 2831 C CA . ARG A 1 374 ? -0.872 -7.598 -1.98 1 97.56 374 ARG A CA 1
ATOM 2832 C C . ARG A 1 374 ? -2.283 -7.691 -1.411 1 97.56 374 ARG A C 1
ATOM 2834 O O . ARG A 1 374 ? -2.758 -6.762 -0.757 1 97.56 374 ARG A O 1
ATOM 2841 N N . PHE A 1 375 ? -2.857 -8.75 -1.721 1 93.62 375 PHE A N 1
ATOM 2842 C CA . PHE A 1 375 ? -4.059 -9.078 -0.963 1 93.62 375 PHE A CA 1
ATOM 2843 C C . PHE A 1 375 ? -3.893 -10.414 -0.239 1 93.62 375 PHE A C 1
ATOM 2845 O O . PHE A 1 375 ? -2.797 -10.977 -0.213 1 93.62 375 PHE A O 1
ATOM 2852 N N . ALA A 1 376 ? -4.801 -10.836 0.555 1 94.06 376 ALA A N 1
ATOM 2853 C CA . ALA A 1 376 ? -4.762 -12.008 1.43 1 94.06 376 ALA A CA 1
ATOM 2854 C C . ALA A 1 376 ? -3.92 -11.727 2.674 1 94.06 376 ALA A C 1
ATOM 2856 O O . ALA A 1 376 ? -3.135 -10.781 2.703 1 94.06 376 ALA A O 1
ATOM 2857 N N . GLY A 1 377 ? -4.105 -12.523 3.725 1 95.56 377 GLY A N 1
ATOM 2858 C CA . GLY A 1 377 ? -3.373 -12.375 4.969 1 95.56 377 GLY A CA 1
ATOM 2859 C C . GLY A 1 377 ? -3.623 -11.039 5.652 1 95.56 377 GLY A C 1
ATOM 2860 O O . GLY A 1 377 ? -4.676 -10.43 5.461 1 95.56 377 GLY A O 1
ATOM 2861 N N . GLU A 1 378 ? -2.643 -10.672 6.414 1 96.75 378 GLU A N 1
ATOM 2862 C CA . GLU A 1 378 ? -2.729 -9.414 7.148 1 96.75 378 GLU A CA 1
ATOM 2863 C C . GLU A 1 378 ? -2.719 -8.219 6.199 1 96.75 378 GLU A C 1
ATOM 2865 O O . GLU A 1 378 ? -3.477 -7.266 6.387 1 96.75 378 GLU A O 1
ATOM 2870 N N . GLU A 1 379 ? -1.871 -8.328 5.203 1 96.88 379 GLU A N 1
ATOM 2871 C CA . GLU A 1 379 ? -1.699 -7.242 4.238 1 96.88 379 GLU A CA 1
ATOM 2872 C C . GLU A 1 379 ? -2.982 -6.996 3.451 1 96.88 379 GLU A C 1
ATOM 2874 O O . GLU A 1 379 ? -3.326 -5.848 3.154 1 96.88 379 GLU A O 1
ATOM 2879 N N . GLY A 1 380 ? -3.676 -8.07 3.158 1 96.94 380 GLY A N 1
ATOM 2880 C CA . GLY A 1 380 ? -4.914 -7.93 2.412 1 96.94 380 GLY A CA 1
ATOM 2881 C C . GLY A 1 380 ? -6.012 -7.238 3.201 1 96.94 380 GLY A C 1
ATOM 2882 O O . GLY A 1 380 ? -6.82 -6.5 2.635 1 96.94 380 GLY A O 1
ATOM 2883 N N . LEU A 1 381 ? -6.09 -7.512 4.492 1 98.19 381 LEU A N 1
ATOM 2884 C CA . LEU A 1 381 ? -7.07 -6.852 5.348 1 98.19 381 LEU A CA 1
ATOM 2885 C C . LEU A 1 381 ? -6.699 -5.391 5.578 1 98.19 381 LEU A C 1
ATOM 2887 O O . LEU A 1 381 ? -7.523 -4.496 5.387 1 98.19 381 LEU A O 1
ATOM 2891 N N . ARG A 1 382 ? -5.477 -5.18 5.891 1 97.94 382 ARG A N 1
ATOM 2892 C CA . ARG A 1 382 ? -5.012 -3.832 6.211 1 97.94 382 ARG A CA 1
ATOM 2893 C C . ARG A 1 382 ? -5.027 -2.941 4.973 1 97.94 382 ARG A C 1
ATOM 2895 O O . ARG A 1 382 ? -5.227 -1.729 5.074 1 97.94 382 ARG A O 1
ATOM 2902 N N . GLY A 1 383 ? -4.855 -3.564 3.793 1 97.31 383 GLY A N 1
ATOM 2903 C CA . GLY A 1 383 ? -4.922 -2.822 2.545 1 97.31 383 GLY A CA 1
ATOM 2904 C C . GLY A 1 383 ? -6.289 -2.219 2.281 1 97.31 383 GLY A C 1
ATOM 2905 O O . GLY A 1 383 ? -6.426 -1.316 1.452 1 97.31 383 GLY A O 1
ATOM 2906 N N . LEU A 1 384 ? -7.258 -2.697 2.99 1 98.31 384 LEU A N 1
ATOM 2907 C CA . LEU A 1 384 ? -8.617 -2.189 2.844 1 98.31 384 LEU A CA 1
ATOM 2908 C C . LEU A 1 384 ? -9 -1.315 4.035 1 98.31 384 LEU A C 1
ATOM 2910 O O . LEU A 1 384 ? -10.188 -1.169 4.348 1 98.31 384 LEU A O 1
ATOM 2914 N N . CYS A 1 385 ? -7.988 -0.775 4.707 1 98.31 385 CYS A N 1
ATOM 2915 C CA . CYS A 1 385 ? -8.211 0.086 5.859 1 98.31 385 CYS A CA 1
ATOM 2916 C C . CYS A 1 385 ? -7.496 1.42 5.695 1 98.31 385 CYS A C 1
ATOM 2918 O O . CYS A 1 385 ? -6.48 1.502 5 1 98.31 385 CYS A O 1
ATOM 2920 N N . ASN A 1 386 ? -8.094 2.439 6.258 1 97.88 386 ASN A N 1
ATOM 2921 C CA . ASN A 1 386 ? -7.344 3.648 6.574 1 97.88 386 ASN A CA 1
ATOM 2922 C C . ASN A 1 386 ? -6.395 3.426 7.75 1 97.88 386 ASN A C 1
ATOM 2924 O O . ASN A 1 386 ? -6.84 3.24 8.883 1 97.88 386 ASN A O 1
ATOM 2928 N N . MET A 1 387 ? -5.145 3.377 7.453 1 97.62 387 MET A N 1
ATOM 2929 C CA . MET A 1 387 ? -4.152 3.334 8.523 1 97.62 387 MET A CA 1
ATOM 2930 C C . MET A 1 387 ? -4.023 4.695 9.203 1 97.62 387 MET A C 1
ATOM 2932 O O . MET A 1 387 ? -3.381 5.602 8.664 1 97.62 387 MET A O 1
ATOM 2936 N N . LYS A 1 388 ? -4.566 4.805 10.383 1 98.5 388 LYS A N 1
ATOM 2937 C CA . LYS A 1 388 ? -4.586 6.086 11.078 1 98.5 388 LYS A CA 1
ATOM 2938 C C . LYS A 1 388 ? -3.549 6.121 12.195 1 98.5 388 LYS A C 1
ATOM 2940 O O . LYS A 1 388 ? -3.613 5.324 13.141 1 98.5 388 LYS A O 1
ATOM 2945 N N . ALA A 1 389 ? -2.641 6.996 12.141 1 98.69 389 ALA A N 1
ATOM 2946 C CA . ALA A 1 389 ? -1.637 7.219 13.18 1 98.69 389 ALA A CA 1
ATOM 2947 C C . ALA A 1 389 ? -2.18 8.125 14.281 1 98.69 389 ALA A C 1
ATOM 2949 O O . ALA A 1 389 ? -2.689 9.211 14 1 98.69 389 ALA A O 1
ATOM 2950 N N . ILE A 1 390 ? -2.068 7.699 15.508 1 98.69 390 ILE A N 1
ATOM 2951 C CA . ILE A 1 390 ? -2.533 8.492 16.641 1 98.69 390 ILE A CA 1
ATOM 2952 C C . ILE A 1 390 ? -1.396 8.68 17.641 1 98.69 390 ILE A C 1
ATOM 2954 O O . ILE A 1 390 ? -0.766 7.703 18.062 1 98.69 390 ILE A O 1
ATOM 2958 N N . CYS A 1 391 ? -1.068 9.867 17.906 1 98.31 391 CYS A N 1
ATOM 2959 C CA . CYS A 1 391 ? -0.089 10.227 18.922 1 98.31 391 CYS A CA 1
ATOM 2960 C C . CYS A 1 391 ? -0.757 10.922 20.094 1 98.31 391 CYS A C 1
ATOM 2962 O O . CYS A 1 391 ? -1.437 11.938 19.922 1 98.31 391 CYS A O 1
ATOM 2964 N N . GLU A 1 392 ? -0.587 10.438 21.312 1 97.19 392 GLU A N 1
ATOM 2965 C CA . GLU A 1 392 ? -1.23 10.992 22.5 1 97.19 392 GLU A CA 1
ATOM 2966 C C . GLU A 1 392 ? -0.254 11.062 23.672 1 97.19 392 GLU A C 1
ATOM 2968 O O . GLU A 1 392 ? 0.808 10.438 23.641 1 97.19 392 GLU A O 1
ATOM 2973 N N . ASP A 1 393 ? -0.629 11.812 24.672 1 95.69 393 ASP A N 1
ATOM 2974 C CA . ASP A 1 393 ? 0.18 11.93 25.875 1 95.69 393 ASP A CA 1
ATOM 2975 C C . ASP A 1 393 ? 0.022 10.703 26.766 1 95.69 393 ASP A C 1
ATOM 2977 O O . ASP A 1 393 ? -1.099 10.266 27.047 1 95.69 393 ASP A O 1
ATOM 2981 N N . ARG A 1 394 ? 1.152 10.234 27.25 1 92.69 394 ARG A N 1
ATOM 2982 C CA . ARG A 1 394 ? 1.109 9.117 28.188 1 92.69 394 ARG A CA 1
ATOM 2983 C C . ARG A 1 394 ? 0.708 9.594 29.578 1 92.69 394 ARG A C 1
ATOM 2985 O O . ARG A 1 394 ? 0.019 8.875 30.312 1 92.69 394 ARG A O 1
ATOM 2992 N N . PHE A 1 395 ? 1.147 10.758 29.922 1 90.38 395 PHE A N 1
ATOM 2993 C CA . PHE A 1 395 ? 1.003 11.273 31.266 1 90.38 395 PHE A CA 1
ATOM 2994 C C . PHE A 1 395 ? 0.286 12.617 31.266 1 90.38 395 PHE A C 1
ATOM 2996 O O . PHE A 1 395 ? 0.621 13.5 32.062 1 90.38 395 PHE A O 1
ATOM 3003 N N . GLY A 1 396 ? -0.644 12.711 30.391 1 86.12 396 GLY A N 1
ATOM 3004 C CA . GLY A 1 396 ? -1.389 13.953 30.297 1 86.12 396 GLY A CA 1
ATOM 3005 C C . GLY A 1 396 ? -2.082 14.336 31.594 1 86.12 396 GLY A C 1
ATOM 3006 O O . GLY A 1 396 ? -2.178 15.523 31.922 1 86.12 396 GLY A O 1
ATOM 3007 N N . TRP A 1 397 ? -2.469 13.375 32.312 1 83.69 397 TRP A N 1
ATOM 3008 C CA . TRP A 1 397 ? -3.195 13.594 33.562 1 83.69 397 TRP A CA 1
ATOM 3009 C C . TRP A 1 397 ? -2.295 14.234 34.625 1 83.69 397 TRP A C 1
ATOM 3011 O O . TRP A 1 397 ? -2.783 14.852 35.562 1 83.69 397 TRP A O 1
ATOM 3021 N N . LEU A 1 398 ? -0.949 14.148 34.406 1 88.12 398 LEU A N 1
ATOM 3022 C CA . LEU A 1 398 ? 0.001 14.773 35.312 1 88.12 398 LEU A CA 1
ATOM 3023 C C . LEU A 1 398 ? 0.377 16.172 34.844 1 88.12 398 LEU A C 1
ATOM 3025 O O . LEU A 1 398 ? 1.215 16.828 35.438 1 88.12 398 LEU A O 1
ATOM 3029 N N . GLY A 1 399 ? -0.175 16.531 33.688 1 86.62 399 GLY A N 1
ATOM 3030 C CA . GLY A 1 399 ? 0.129 17.844 33.156 1 86.62 399 GLY A CA 1
ATOM 3031 C C . GLY A 1 399 ? 1.329 17.844 32.219 1 86.62 399 GLY A C 1
ATOM 3032 O O . GLY A 1 399 ? 1.762 18.891 31.766 1 86.62 399 GLY A O 1
ATOM 3033 N N . ILE A 1 400 ? 1.869 16.75 31.984 1 88.56 400 ILE A N 1
ATOM 3034 C CA . ILE A 1 400 ? 3.002 16.641 31.078 1 88.56 400 ILE A CA 1
ATOM 3035 C C . ILE A 1 400 ? 2.502 16.641 29.625 1 88.56 400 ILE A C 1
ATOM 3037 O O . ILE A 1 400 ? 1.881 15.68 29.172 1 88.56 400 ILE A O 1
ATOM 3041 N N . ARG A 1 401 ? 2.721 17.75 28.938 1 91.44 401 ARG A N 1
ATOM 3042 C CA . ARG 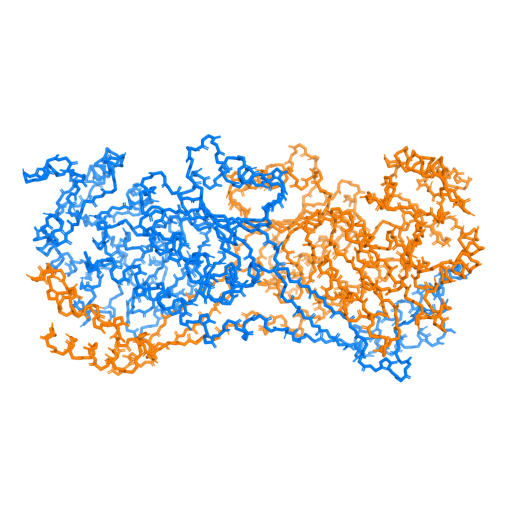A 1 401 ? 2.254 17.953 27.578 1 91.44 401 ARG A CA 1
ATOM 3043 C C . ARG A 1 401 ? 3.246 18.797 26.781 1 91.44 401 ARG A C 1
ATOM 3045 O O . ARG A 1 401 ? 4.082 19.484 27.359 1 91.44 401 ARG A O 1
ATOM 3052 N N . THR A 1 402 ? 3.098 18.594 25.531 1 91.62 402 THR A N 1
ATOM 3053 C CA . THR A 1 402 ? 3.92 19.422 24.641 1 91.62 402 THR A CA 1
ATOM 3054 C C . THR A 1 402 ? 3.441 20.859 24.656 1 91.62 402 THR A C 1
ATOM 3056 O O . THR A 1 402 ? 2.244 21.125 24.531 1 91.62 402 THR A O 1
ATOM 3059 N N . GLY A 1 403 ? 4.309 21.781 24.906 1 92.44 403 GLY A N 1
ATOM 3060 C CA . GLY A 1 403 ? 4.062 23.219 24.766 1 92.44 403 GLY A CA 1
ATOM 3061 C C . GLY A 1 403 ? 5.078 23.906 23.875 1 92.44 403 GLY A C 1
ATOM 3062 O O . GLY A 1 403 ? 6.113 23.344 23.531 1 92.44 403 GLY A O 1
ATOM 3063 N N . ILE A 1 404 ? 4.648 25.094 23.438 1 94.38 404 ILE A N 1
ATOM 3064 C CA . ILE A 1 404 ? 5.602 25.906 22.688 1 94.38 404 ILE A CA 1
ATOM 3065 C C . ILE A 1 404 ? 6.508 26.656 23.656 1 94.38 404 ILE A C 1
ATOM 3067 O O . ILE A 1 404 ? 6.039 27.531 24.391 1 94.38 404 ILE A O 1
ATOM 3071 N N . PRO A 1 405 ? 7.758 26.359 23.594 1 93.38 405 PRO A N 1
ATOM 3072 C CA . PRO A 1 405 ? 8.648 27.062 24.516 1 93.38 405 PRO A CA 1
ATOM 3073 C C . PRO A 1 405 ? 8.727 28.562 24.25 1 93.38 405 PRO A C 1
ATOM 3075 O O . PRO A 1 405 ? 8.617 28.984 23.094 1 93.38 405 PRO A O 1
ATOM 3078 N N . PRO A 1 406 ? 9.039 29.312 25.219 1 93.56 406 PRO A N 1
ATOM 3079 C CA . PRO A 1 406 ? 8.992 30.781 25.109 1 93.56 406 PRO A CA 1
ATOM 3080 C C . PRO A 1 406 ? 9.867 31.328 24 1 93.56 406 PRO A C 1
ATOM 3082 O O . PRO A 1 406 ? 9.438 32.219 23.234 1 93.56 406 PRO A O 1
ATOM 3085 N N . PRO A 1 407 ? 11.023 30.766 23.781 1 93.38 407 PRO A N 1
ATOM 3086 C CA . PRO A 1 407 ? 11.875 31.359 22.734 1 93.38 407 PRO A CA 1
ATOM 3087 C C . PRO A 1 407 ? 11.297 31.188 21.328 1 93.38 407 PRO A C 1
ATOM 3089 O O . PRO A 1 407 ? 11.703 31.891 20.406 1 93.38 407 PRO A O 1
ATOM 3092 N N . VAL A 1 408 ? 10.352 30.328 21.172 1 93.94 408 VAL A N 1
ATOM 3093 C CA . VAL A 1 408 ? 9.867 30.078 19.828 1 93.94 408 VAL A CA 1
ATOM 3094 C C . VAL A 1 408 ? 8.383 30.422 19.734 1 93.94 408 VAL A C 1
ATOM 3096 O O . VAL A 1 408 ? 7.699 30.047 18.781 1 93.94 408 VAL A O 1
ATOM 3099 N N . GLN A 1 409 ? 7.871 31.109 20.703 1 94.94 409 GLN A N 1
ATOM 3100 C CA . GLN A 1 409 ? 6.508 31.625 20.672 1 94.94 409 GLN A CA 1
ATOM 3101 C C . GLN A 1 409 ? 6.418 32.875 19.797 1 94.94 409 GLN A C 1
ATOM 3103 O O . GLN A 1 409 ? 7.383 33.625 19.688 1 94.94 409 GLN A O 1
ATOM 3108 N N . TYR A 1 410 ? 5.305 33 19.141 1 94.69 410 TYR A N 1
ATOM 3109 C CA . TYR A 1 410 ? 5.043 34.188 18.328 1 94.69 410 TYR A CA 1
ATOM 3110 C C . TYR A 1 410 ? 4.488 35.312 19.188 1 94.69 410 TYR A C 1
ATOM 3112 O O . TYR A 1 410 ? 3.658 35.094 20.078 1 94.69 410 TYR A O 1
ATOM 3120 N N . PRO A 1 411 ? 4.797 36.531 18.953 1 95 411 PRO A N 1
ATOM 3121 C CA . PRO A 1 411 ? 5.852 36.969 18.031 1 95 411 PRO A CA 1
ATOM 3122 C C . PRO A 1 411 ? 7.254 36.625 18.547 1 95 411 PRO A C 1
ATOM 3124 O O . PRO A 1 411 ? 7.488 36.625 19.766 1 95 411 PRO A O 1
ATOM 3127 N N . ILE A 1 412 ? 8.078 36.438 17.703 1 92.75 412 ILE A N 1
ATOM 3128 C CA . ILE A 1 412 ? 9.438 36.031 18.047 1 92.75 412 ILE A CA 1
ATOM 3129 C C . ILE A 1 412 ? 10.211 37.188 18.625 1 92.75 412 ILE A C 1
ATOM 3131 O O . ILE A 1 412 ? 10.383 38.219 17.953 1 92.75 412 ILE A O 1
ATOM 3135 N N . LYS A 1 413 ? 10.734 37.031 19.828 1 90.44 413 LYS A N 1
ATOM 3136 C CA . LYS A 1 413 ? 11.445 38.125 20.484 1 90.44 413 LYS A CA 1
ATOM 3137 C C . LYS A 1 413 ? 12.836 38.312 19.906 1 90.44 413 LYS A C 1
ATOM 3139 O O . LYS A 1 413 ? 13.273 39.438 19.672 1 90.44 413 LYS A O 1
ATOM 3144 N N . SER A 1 414 ? 13.547 37.219 19.75 1 91.81 414 SER A N 1
ATOM 3145 C CA . SER A 1 414 ? 14.898 37.219 19.219 1 91.81 414 SER A CA 1
ATOM 3146 C C . SER A 1 414 ? 15.172 36.031 18.328 1 91.81 414 SER A C 1
ATOM 3148 O O . SER A 1 414 ? 15.227 34.906 18.812 1 91.81 414 SER A O 1
ATOM 3150 N N . GLN A 1 415 ? 15.43 36.312 17.062 1 91.06 415 GLN A N 1
ATOM 3151 C CA . GLN A 1 415 ? 15.688 35.219 16.109 1 91.06 415 GLN A CA 1
ATOM 3152 C C . GLN A 1 415 ? 16.969 34.469 16.453 1 91.06 415 GLN A C 1
ATOM 3154 O O . GLN A 1 415 ? 17 33.25 16.453 1 91.06 415 GLN A O 1
ATOM 3159 N N . PRO A 1 416 ? 18.016 35.188 16.812 1 91.69 416 PRO A N 1
ATOM 3160 C CA . PRO A 1 416 ? 19.25 34.5 17.172 1 91.69 416 PRO A CA 1
ATOM 3161 C C . PRO A 1 416 ? 19.078 33.594 18.406 1 91.69 416 PRO A C 1
ATOM 3163 O O . PRO A 1 416 ? 19.594 32.469 18.422 1 91.69 416 PRO A O 1
ATOM 3166 N N . ASP A 1 417 ? 18.344 34.062 19.359 1 92.81 417 ASP A N 1
ATOM 3167 C CA . ASP A 1 417 ? 18.125 33.281 20.562 1 92.81 417 ASP A CA 1
ATOM 3168 C C . ASP A 1 417 ? 17.25 32.062 20.266 1 92.81 417 ASP A C 1
ATOM 3170 O O . ASP A 1 417 ? 17.484 30.969 20.797 1 92.81 417 ASP A O 1
ATOM 3174 N N . SER A 1 418 ? 16.281 32.344 19.484 1 93.81 418 SER A N 1
ATOM 3175 C CA . SER A 1 418 ? 15.398 31.266 19.078 1 93.81 418 SER A CA 1
ATOM 3176 C C . SER A 1 418 ? 16.172 30.188 18.328 1 93.81 418 SER A C 1
ATOM 3178 O O . SER A 1 418 ? 15.945 29 18.531 1 93.81 418 SER A O 1
ATOM 3180 N N . TRP A 1 419 ? 17.031 30.578 17.469 1 93.38 419 TRP A N 1
ATOM 3181 C CA . TRP A 1 419 ? 17.859 29.641 16.703 1 93.38 419 TRP A CA 1
ATOM 3182 C C . TRP A 1 419 ? 18.75 28.828 17.625 1 93.38 419 TRP A C 1
ATOM 3184 O O . TRP A 1 419 ? 18.844 27.594 17.484 1 93.38 419 TRP A O 1
ATOM 3194 N N . LYS A 1 420 ? 19.406 29.484 18.547 1 94.44 420 LYS A N 1
ATOM 3195 C CA . LYS A 1 420 ? 20.281 28.797 19.484 1 94.44 420 LYS A CA 1
ATOM 3196 C C . LYS A 1 420 ? 19.5 27.766 20.312 1 94.44 420 LYS A C 1
ATOM 3198 O O . LYS A 1 420 ? 19.984 26.656 20.547 1 94.44 420 LYS A O 1
ATOM 3203 N N . PHE A 1 421 ? 18.391 28.188 20.703 1 95.25 421 PHE A N 1
ATOM 3204 C CA . PHE A 1 421 ? 17.531 27.297 21.484 1 95.25 421 PHE A CA 1
ATOM 3205 C C . PHE A 1 421 ? 17.172 26.062 20.672 1 95.25 421 PHE A C 1
ATOM 3207 O O . PHE A 1 421 ? 17.359 24.938 21.141 1 95.25 421 PHE A O 1
ATOM 3214 N N . THR A 1 422 ? 16.656 26.266 19.453 1 95.12 422 THR A N 1
ATOM 3215 C CA . THR A 1 422 ? 16.188 25.141 18.641 1 95.12 422 THR A CA 1
ATOM 3216 C C . THR A 1 422 ? 17.375 24.281 18.188 1 95.12 422 THR A C 1
ATOM 3218 O O . THR A 1 422 ? 17.234 23.062 18.062 1 95.12 422 THR A O 1
ATOM 3221 N N . HIS A 1 423 ? 18.469 24.906 17.906 1 95.12 423 HIS A N 1
ATOM 3222 C CA . HIS A 1 423 ? 19.672 24.156 17.625 1 95.12 423 HIS A CA 1
ATOM 3223 C C . HIS A 1 423 ? 20.078 23.281 18.797 1 95.12 423 HIS A C 1
ATOM 3225 O O . HIS A 1 423 ? 20.5 22.141 18.625 1 95.12 423 HIS A O 1
ATOM 3231 N N . GLY A 1 424 ? 19.922 23.844 19.984 1 95.19 424 GLY A N 1
ATOM 3232 C CA . GLY A 1 424 ? 20.156 23.078 21.188 1 95.19 424 GLY A CA 1
ATOM 3233 C C . GLY A 1 424 ? 19.25 21.875 21.328 1 95.19 424 GLY A C 1
ATOM 3234 O O . GLY A 1 424 ? 19.688 20.797 21.734 1 95.19 424 GLY A O 1
ATOM 3235 N N . VAL A 1 425 ? 18 22.047 20.938 1 94.19 425 VAL A N 1
ATOM 3236 C CA . VAL A 1 425 ? 17.031 20.953 20.984 1 94.19 425 VAL A CA 1
ATOM 3237 C C . VAL A 1 425 ? 17.469 19.844 20.047 1 94.19 425 VAL A C 1
ATOM 3239 O O . VAL A 1 425 ? 17.453 18.672 20.422 1 94.19 425 VAL A O 1
ATOM 3242 N N . VAL A 1 426 ? 17.938 20.172 18.859 1 95.19 426 VAL A N 1
ATOM 3243 C CA . VAL A 1 426 ? 18.391 19.188 17.875 1 95.19 426 VAL A CA 1
ATOM 3244 C C . VAL A 1 426 ? 19.625 18.469 18.391 1 95.19 426 VAL A C 1
ATOM 3246 O O . VAL A 1 426 ? 19.719 17.234 18.328 1 95.19 426 VAL A O 1
ATOM 3249 N N . GLU A 1 427 ? 20.516 19.219 18.984 1 95.88 427 GLU A N 1
ATOM 3250 C CA . GLU A 1 427 ? 21.734 18.625 19.484 1 95.88 427 GLU A CA 1
ATOM 3251 C C . GLU A 1 427 ? 21.469 17.719 20.672 1 95.88 427 GLU A C 1
ATOM 3253 O O . GLU A 1 427 ? 22.094 16.672 20.812 1 95.88 427 GLU A O 1
ATOM 3258 N N . LEU A 1 428 ? 20.609 18.109 21.484 1 94.62 428 LEU A N 1
ATOM 3259 C CA . LEU A 1 428 ? 20.25 17.281 22.641 1 94.62 428 LEU A CA 1
ATOM 3260 C C . LEU A 1 428 ? 19.609 15.977 22.203 1 94.62 428 LEU A C 1
ATOM 3262 O O . LEU A 1 428 ? 19.891 14.914 22.75 1 94.62 428 LEU A O 1
ATOM 3266 N N . GLY A 1 429 ? 18.734 16.125 21.234 1 94.06 429 GLY A N 1
ATOM 3267 C CA . GLY A 1 429 ? 17.984 14.961 20.797 1 94.06 429 GLY A CA 1
ATOM 3268 C C . GLY A 1 429 ? 18.797 14 19.953 1 94.06 429 GLY A C 1
ATOM 3269 O O . GLY A 1 429 ? 18.594 12.789 20 1 94.06 429 GLY A O 1
ATOM 3270 N N . TYR A 1 430 ? 19.812 14.5 19.156 1 94.31 430 TYR A N 1
ATOM 3271 C CA . TYR A 1 430 ? 20.359 13.648 18.094 1 94.31 430 TYR A CA 1
ATOM 3272 C C . TYR A 1 430 ? 21.875 13.742 18.047 1 94.31 430 TYR A C 1
ATOM 3274 O O . TYR A 1 430 ? 22.516 13.023 17.281 1 94.31 430 TYR A O 1
ATOM 3282 N N . GLY A 1 431 ? 22.422 14.594 18.859 1 92.81 431 GLY A N 1
ATOM 3283 C CA . GLY A 1 431 ? 23.859 14.781 18.844 1 92.81 431 GLY A CA 1
ATOM 3284 C C . GLY A 1 431 ? 24.625 13.711 19.594 1 92.81 431 GLY A C 1
ATOM 3285 O O . GLY A 1 431 ? 24.031 12.945 20.359 1 92.81 431 GLY A O 1
ATOM 3286 N N . ALA A 1 432 ? 25.984 13.695 19.375 1 93.19 432 ALA A N 1
ATOM 3287 C CA . ALA A 1 432 ? 26.875 12.883 20.188 1 93.19 432 ALA A CA 1
ATOM 3288 C C . ALA A 1 432 ? 26.906 13.383 21.625 1 93.19 432 ALA A C 1
ATOM 3290 O O . ALA A 1 432 ? 26.422 14.484 21.922 1 93.19 432 ALA A O 1
ATOM 3291 N N . PRO A 1 433 ? 27.453 12.609 22.5 1 92.75 433 PRO A N 1
ATOM 3292 C CA . PRO A 1 433 ? 27.375 12.938 23.922 1 92.75 433 PRO A CA 1
ATOM 3293 C C . PRO A 1 433 ? 27.844 14.359 24.234 1 92.75 433 PRO A C 1
ATOM 3295 O O . PRO A 1 433 ? 27.156 15.094 24.938 1 92.75 433 PRO A O 1
ATOM 3298 N N . LEU A 1 434 ? 28.922 14.773 23.656 1 94.19 434 LEU A N 1
ATOM 3299 C CA . LEU A 1 434 ? 29.438 16.125 23.922 1 94.19 434 LEU A CA 1
ATOM 3300 C C . LEU A 1 434 ? 28.5 17.172 23.312 1 94.19 434 LEU A C 1
ATOM 3302 O O . LEU A 1 434 ? 28.328 18.25 23.891 1 94.19 434 LEU A O 1
ATOM 3306 N N . ARG A 1 435 ? 27.938 16.875 22.188 1 92.75 435 ARG A N 1
ATOM 3307 C CA . ARG A 1 435 ? 27 17.781 21.547 1 92.75 435 ARG A CA 1
ATOM 3308 C C . ARG A 1 435 ? 25.688 17.859 22.312 1 92.75 435 ARG A C 1
ATOM 3310 O O . ARG A 1 435 ? 25.047 18.906 22.359 1 92.75 435 ARG A O 1
ATOM 3317 N N . LYS A 1 436 ? 25.328 16.781 22.922 1 93.56 436 LYS A N 1
ATOM 3318 C CA . LYS A 1 436 ? 24.141 16.797 23.75 1 93.56 436 LYS A CA 1
ATOM 3319 C C . LYS A 1 436 ? 24.281 17.75 24.922 1 93.56 436 LYS A C 1
ATOM 3321 O O . LYS A 1 436 ? 23.344 18.469 25.281 1 93.56 436 LYS A O 1
ATOM 3326 N N . LEU A 1 437 ? 25.453 17.688 25.453 1 94.38 437 LEU A N 1
ATOM 3327 C CA . LEU A 1 437 ? 25.719 18.578 26.594 1 94.38 437 LEU A CA 1
ATOM 3328 C C . LEU A 1 437 ? 25.703 20.031 26.156 1 94.38 437 LEU A C 1
ATOM 3330 O O . LEU A 1 437 ? 25.156 20.891 26.859 1 94.38 437 LEU A O 1
ATOM 3334 N N . LYS A 1 438 ? 26.297 20.266 25.062 1 93.56 438 LYS A N 1
ATOM 3335 C CA . LYS A 1 438 ? 26.281 21.625 24.516 1 93.56 438 LYS A CA 1
ATOM 3336 C C . LYS A 1 438 ? 24.859 22.062 24.203 1 93.56 438 LYS A C 1
ATOM 3338 O O . LYS A 1 438 ? 24.5 23.219 24.438 1 93.56 438 LYS A O 1
ATOM 3343 N N . GLY A 1 439 ? 24.203 21.156 23.625 1 92.88 439 GLY A N 1
ATOM 3344 C CA . GLY A 1 439 ? 22.812 21.438 23.328 1 92.88 439 GLY A CA 1
ATOM 3345 C C . GLY A 1 439 ? 22 21.781 24.562 1 92.88 439 GLY A C 1
ATOM 3346 O O . GLY A 1 439 ? 21.203 22.719 24.547 1 92.88 439 GLY A O 1
ATOM 3347 N N . LEU A 1 440 ? 22.188 21 25.594 1 93.56 440 LEU A N 1
ATOM 3348 C CA . LEU A 1 440 ? 21.5 21.281 26.859 1 93.56 440 LEU A CA 1
ATOM 3349 C C . LEU A 1 440 ? 21.859 22.672 27.375 1 93.56 440 LEU A C 1
ATOM 3351 O O . LEU A 1 440 ? 20.984 23.391 27.859 1 93.56 440 LEU A O 1
ATOM 3355 N N . GLY A 1 441 ? 23.078 23 27.266 1 93.62 441 GLY A N 1
ATOM 3356 C CA . GLY A 1 441 ? 23.516 24.344 27.641 1 93.62 441 GLY A CA 1
ATOM 3357 C C . GLY A 1 441 ? 22.812 25.438 26.859 1 93.62 441 GLY A C 1
ATOM 3358 O O . GLY A 1 441 ? 22.375 26.438 27.453 1 93.62 441 GLY A O 1
ATOM 3359 N N . ASN A 1 442 ? 22.719 25.219 25.578 1 91.88 442 ASN A N 1
ATOM 3360 C CA . ASN A 1 442 ? 22.047 26.188 24.734 1 91.88 442 ASN A CA 1
ATOM 3361 C C . ASN A 1 442 ? 20.562 26.312 25.094 1 91.88 442 ASN A C 1
ATOM 3363 O O . ASN A 1 442 ? 20.016 27.422 25.062 1 91.88 442 ASN A O 1
ATOM 3367 N N . ILE A 1 443 ? 19.984 25.266 25.391 1 93 443 ILE A N 1
ATOM 3368 C CA . ILE A 1 443 ? 18.578 25.281 25.766 1 93 443 ILE A CA 1
ATOM 3369 C C . ILE A 1 443 ? 18.406 26.062 27.078 1 93 443 ILE A C 1
ATOM 3371 O O . ILE A 1 443 ? 17.562 26.953 27.156 1 93 443 ILE A O 1
ATOM 3375 N N . LEU A 1 444 ? 19.219 25.828 28.047 1 93.06 444 LEU A N 1
ATOM 3376 C CA . LEU A 1 444 ? 19.094 26.438 29.375 1 93.06 444 LEU A CA 1
ATOM 3377 C C . LEU A 1 444 ? 19.406 27.922 29.328 1 93.06 444 LEU A C 1
ATOM 3379 O O . LEU A 1 444 ? 18.781 28.719 30.047 1 93.06 444 LEU A O 1
ATOM 3383 N N . THR A 1 445 ? 20.25 28.297 28.484 1 90.88 445 THR A N 1
ATOM 3384 C CA . THR A 1 445 ? 20.688 29.672 28.422 1 90.88 445 THR A CA 1
ATOM 3385 C C . THR A 1 445 ? 19.672 30.547 27.688 1 90.88 445 THR A C 1
ATOM 3387 O O . THR A 1 445 ? 19.641 31.766 27.859 1 90.88 445 THR A O 1
ATOM 3390 N N . ASN A 1 446 ? 18.938 29.875 26.906 1 86 446 ASN A N 1
ATOM 3391 C CA . ASN A 1 446 ? 18.047 30.672 26.062 1 86 446 ASN A CA 1
ATOM 3392 C C . ASN A 1 446 ? 16.578 30.438 26.422 1 86 446 ASN A C 1
ATOM 3394 O O . ASN A 1 446 ? 15.68 30.875 25.703 1 86 446 ASN A O 1
ATOM 3398 N N . MET A 1 447 ? 16.297 29.75 27.484 1 84.19 447 MET A N 1
ATOM 3399 C CA . MET A 1 447 ? 14.93 29.5 27.953 1 84.19 447 MET A CA 1
ATOM 3400 C C . MET A 1 447 ? 14.367 30.734 28.656 1 84.19 447 MET A C 1
ATOM 3402 O O . MET A 1 447 ? 15.07 31.359 29.453 1 84.19 447 MET A O 1
ATOM 3406 N N . MET B 1 1 ? 14.797 30.781 10.086 1 80.06 1 MET B N 1
ATOM 3407 C CA . MET B 1 1 ? 15.812 29.906 10.672 1 80.06 1 MET B CA 1
ATOM 3408 C C . MET B 1 1 ? 15.188 28.922 11.656 1 80.06 1 MET B C 1
ATOM 3410 O O . MET B 1 1 ? 15.367 27.719 11.531 1 80.06 1 MET B O 1
ATOM 3414 N N . VAL B 1 2 ? 14.367 29.453 12.5 1 84.44 2 VAL B N 1
ATOM 3415 C CA . VAL B 1 2 ? 13.719 28.594 13.492 1 84.44 2 VAL B CA 1
ATOM 3416 C C . VAL B 1 2 ? 12.789 27.609 12.789 1 84.44 2 VAL B C 1
ATOM 3418 O O . VAL B 1 2 ? 12.766 26.422 13.117 1 84.44 2 VAL B O 1
ATOM 3421 N N . ASP B 1 3 ? 12.141 28.094 11.773 1 88.25 3 ASP B N 1
ATOM 3422 C CA . ASP B 1 3 ? 11.203 27.25 11.031 1 88.25 3 ASP B CA 1
ATOM 3423 C C . ASP B 1 3 ? 11.93 26.109 10.32 1 88.25 3 ASP B C 1
ATOM 3425 O O . ASP B 1 3 ? 11.422 24.984 10.281 1 88.25 3 ASP B O 1
ATOM 3429 N N . ALA B 1 4 ? 13.07 26.391 9.867 1 87.31 4 ALA B N 1
ATOM 3430 C CA . ALA B 1 4 ? 13.867 25.359 9.211 1 87.31 4 ALA B CA 1
ATOM 3431 C C . ALA B 1 4 ? 14.375 24.328 10.211 1 87.31 4 ALA B C 1
ATOM 3433 O O . ALA B 1 4 ? 14.406 23.141 9.922 1 87.31 4 ALA B O 1
ATOM 3434 N N . GLN B 1 5 ? 14.766 24.781 11.344 1 88.56 5 GLN B N 1
ATOM 3435 C CA . GLN B 1 5 ? 15.273 23.891 12.375 1 88.56 5 GLN B CA 1
ATOM 3436 C C . GLN B 1 5 ? 14.188 22.922 12.852 1 88.56 5 GLN B C 1
ATOM 3438 O O . GLN B 1 5 ? 14.422 21.719 12.953 1 88.56 5 GLN B O 1
ATOM 3443 N N . LEU B 1 6 ? 13.047 23.469 13.078 1 85.88 6 LEU B N 1
ATOM 3444 C CA . LEU B 1 6 ? 11.961 22.672 13.633 1 85.88 6 LEU B CA 1
ATOM 3445 C C . LEU B 1 6 ? 11.266 21.859 12.539 1 85.88 6 LEU B C 1
ATOM 3447 O O . LEU B 1 6 ? 10.953 20.688 12.742 1 85.88 6 LEU B O 1
ATOM 3451 N N . GLY B 1 7 ? 11.117 22.484 11.406 1 87.06 7 GLY B N 1
ATOM 3452 C CA . GLY B 1 7 ? 10.297 21.891 10.367 1 87.06 7 GLY B CA 1
ATOM 3453 C C . GLY B 1 7 ? 11.078 20.969 9.438 1 87.06 7 GLY B C 1
ATOM 3454 O O . GLY B 1 7 ? 10.5 20.125 8.758 1 87.06 7 GLY B O 1
ATOM 3455 N N . GLU B 1 8 ? 12.398 21.094 9.422 1 92.19 8 GLU B N 1
ATOM 3456 C CA . GLU B 1 8 ? 13.18 20.328 8.453 1 92.19 8 GLU B CA 1
ATOM 3457 C C . GLU B 1 8 ? 14.273 19.516 9.148 1 92.19 8 GLU B C 1
ATOM 3459 O O . GLU B 1 8 ? 14.297 18.281 9.062 1 92.19 8 GLU B O 1
ATOM 3464 N N . ILE B 1 9 ? 15.07 20.188 9.812 1 94 9 ILE B N 1
ATOM 3465 C CA . ILE B 1 9 ? 16.281 19.547 10.32 1 94 9 ILE B CA 1
ATOM 3466 C C . ILE B 1 9 ? 15.914 18.562 11.422 1 94 9 ILE B C 1
ATOM 3468 O O . ILE B 1 9 ? 16.328 17.391 11.391 1 94 9 ILE B O 1
ATOM 3472 N N . LEU B 1 10 ? 15.133 19.016 12.383 1 94.5 10 LEU B N 1
ATOM 3473 C CA . LEU B 1 10 ? 14.742 18.172 13.508 1 94.5 10 LEU B CA 1
ATOM 3474 C C . LEU B 1 10 ? 14.031 16.922 13.023 1 94.5 10 LEU B C 1
ATOM 3476 O O . LEU B 1 10 ? 14.375 15.812 13.43 1 94.5 10 LEU B O 1
ATOM 3480 N N . VAL B 1 11 ? 13.086 17.078 12.141 1 94.12 11 VAL B N 1
ATOM 3481 C CA . VAL B 1 11 ? 12.266 15.945 11.711 1 94.12 11 VAL B CA 1
ATOM 3482 C C . VAL B 1 11 ? 13.094 15 10.844 1 94.12 11 VAL B C 1
ATOM 3484 O O . VAL B 1 11 ? 12.891 13.789 10.867 1 94.12 11 VAL B O 1
ATOM 3487 N N . THR B 1 12 ? 14.008 15.5 10.047 1 96.62 12 THR B N 1
ATOM 3488 C CA . THR B 1 12 ? 14.898 14.664 9.25 1 96.62 12 THR B CA 1
ATOM 3489 C C . THR B 1 12 ? 15.852 13.883 10.148 1 96.62 12 THR B C 1
ATOM 3491 O O . THR B 1 12 ? 16.094 12.695 9.922 1 96.62 12 THR B O 1
ATOM 3494 N N . ALA B 1 13 ? 16.375 14.586 11.18 1 96.69 13 ALA B N 1
ATOM 3495 C CA . ALA B 1 13 ? 17.234 13.914 12.148 1 96.69 13 ALA B CA 1
ATOM 3496 C C . ALA B 1 13 ? 16.469 12.797 12.859 1 96.69 13 ALA B C 1
ATOM 3498 O O . ALA B 1 13 ? 17.031 11.727 13.109 1 96.69 13 ALA B O 1
ATOM 3499 N N . GLU B 1 14 ? 15.266 13.078 13.164 1 96.5 14 GLU B N 1
ATOM 3500 C CA . GLU B 1 14 ? 14.445 12.047 13.797 1 96.5 14 GLU B CA 1
ATOM 3501 C C . GLU B 1 14 ? 14.25 10.859 12.867 1 96.5 14 GLU B C 1
ATOM 3503 O O . GLU B 1 14 ? 14.312 9.703 13.305 1 96.5 14 GLU B O 1
ATOM 3508 N N . LYS B 1 15 ? 13.984 11.109 11.648 1 97.06 15 LYS B N 1
ATOM 3509 C CA . LYS B 1 15 ? 13.836 10.016 10.703 1 97.06 15 LYS B CA 1
ATOM 3510 C C . LYS B 1 15 ? 15.109 9.172 10.633 1 97.06 15 LYS B C 1
ATOM 3512 O O . LYS B 1 15 ? 15.047 7.945 10.594 1 97.06 15 LYS B O 1
ATOM 3517 N N . LEU B 1 16 ? 16.234 9.828 10.547 1 97.31 16 LEU B N 1
ATOM 3518 C CA . LEU B 1 16 ? 17.516 9.117 10.539 1 97.31 16 LEU B CA 1
ATOM 3519 C C . LEU B 1 16 ? 17.672 8.266 11.797 1 97.31 16 LEU B C 1
ATOM 3521 O O . LEU B 1 16 ? 18 7.082 11.711 1 97.31 16 LEU B O 1
ATOM 3525 N N . LYS B 1 17 ? 17.391 8.891 12.914 1 97.44 17 LYS B N 1
ATOM 3526 C CA . LYS B 1 17 ? 17.547 8.195 14.188 1 97.44 17 LYS B CA 1
ATOM 3527 C C . LYS B 1 17 ? 16.609 7.004 14.273 1 97.44 17 LYS B C 1
ATOM 3529 O O . LYS B 1 17 ? 17.016 5.91 14.672 1 97.44 17 LYS B O 1
ATOM 3534 N N . TRP B 1 18 ? 15.375 7.211 13.93 1 97.94 18 TRP B N 1
ATOM 3535 C CA . TRP B 1 18 ? 14.398 6.125 13.938 1 97.94 18 TRP B CA 1
ATOM 3536 C C . TRP B 1 18 ? 14.859 4.977 13.047 1 97.94 18 TRP B C 1
ATOM 3538 O O . TRP B 1 18 ? 14.766 3.807 13.43 1 97.94 18 TRP B O 1
ATOM 3548 N N . THR B 1 19 ? 15.312 5.27 11.859 1 98.19 19 THR B N 1
ATOM 3549 C CA . THR B 1 19 ? 15.766 4.262 10.906 1 98.19 19 THR B CA 1
ATOM 3550 C C . THR B 1 19 ? 16.938 3.465 11.477 1 98.19 19 THR B C 1
ATOM 3552 O O . THR B 1 19 ? 16.984 2.24 11.336 1 98.19 19 THR B O 1
ATOM 3555 N N . LEU B 1 20 ? 17.859 4.156 12.117 1 97.5 20 LEU B N 1
ATOM 3556 C CA . LEU B 1 20 ? 19 3.49 12.734 1 97.5 20 LEU B CA 1
ATOM 3557 C C . LEU B 1 20 ? 18.547 2.557 13.852 1 97.5 20 LEU B C 1
ATOM 3559 O O . LEU B 1 20 ? 19.078 1.449 14 1 97.5 20 LEU B O 1
ATOM 3563 N N . ASP B 1 21 ? 17.594 3.018 14.602 1 97.88 21 ASP B N 1
ATOM 3564 C CA . ASP B 1 21 ? 17.172 2.279 15.789 1 97.88 21 ASP B CA 1
ATOM 3565 C C . ASP B 1 21 ? 16.25 1.122 15.422 1 97.88 21 ASP B C 1
ATOM 3567 O O . ASP B 1 21 ? 16.297 0.063 16.047 1 97.88 21 ASP B O 1
ATOM 3571 N N . HIS B 1 22 ? 15.406 1.32 14.406 1 98.19 22 HIS B N 1
ATOM 3572 C CA . HIS B 1 22 ? 14.289 0.398 14.234 1 98.19 22 HIS B CA 1
ATOM 3573 C C . HIS B 1 22 ? 14.25 -0.162 12.82 1 98.19 22 HIS B C 1
ATOM 3575 O O . HIS B 1 22 ? 13.5 -1.104 12.547 1 98.19 22 HIS B O 1
ATOM 3581 N N . GLY B 1 23 ? 15 0.354 11.875 1 98.38 23 GLY B N 1
ATOM 3582 C CA . GLY B 1 23 ? 14.898 -0.008 10.469 1 98.38 23 GLY B CA 1
ATOM 3583 C C . GLY B 1 23 ? 15.18 -1.476 10.211 1 98.38 23 GLY B C 1
ATOM 3584 O O . GLY B 1 23 ? 14.469 -2.123 9.438 1 98.38 23 GLY B O 1
ATOM 3585 N N . GLU B 1 24 ? 16.219 -1.978 10.836 1 98.25 24 GLU B N 1
ATOM 3586 C CA . GLU B 1 24 ? 16.562 -3.381 10.633 1 98.25 24 GLU B CA 1
ATOM 3587 C C . GLU B 1 24 ? 15.438 -4.301 11.086 1 98.25 24 GLU B C 1
ATOM 3589 O O . GLU B 1 24 ? 15.078 -5.246 10.383 1 98.25 24 GLU B O 1
ATOM 3594 N N . ALA B 1 25 ? 14.945 -3.992 12.25 1 98.12 25 ALA B N 1
ATOM 3595 C CA . ALA B 1 25 ? 13.844 -4.797 12.766 1 98.12 25 ALA B CA 1
ATOM 3596 C C . ALA B 1 25 ? 12.633 -4.727 11.836 1 98.12 25 ALA B C 1
ATOM 3598 O O . ALA B 1 25 ? 11.938 -5.723 11.641 1 98.12 25 ALA B O 1
ATOM 3599 N N . ALA B 1 26 ? 12.383 -3.592 11.281 1 97.75 26 ALA B N 1
ATOM 3600 C CA . ALA B 1 26 ? 11.234 -3.365 10.406 1 97.75 26 ALA B CA 1
ATOM 3601 C C . ALA B 1 26 ? 11.336 -4.203 9.133 1 97.75 26 ALA B C 1
ATOM 3603 O O . ALA B 1 26 ? 10.32 -4.543 8.523 1 97.75 26 ALA B O 1
ATOM 3604 N N . LEU B 1 27 ? 12.539 -4.605 8.727 1 98.31 27 LEU B N 1
ATOM 3605 C CA . LEU B 1 27 ? 12.719 -5.289 7.453 1 98.31 27 LEU B CA 1
ATOM 3606 C C . LEU B 1 27 ? 13.148 -6.738 7.668 1 98.31 27 LEU B C 1
ATOM 3608 O O . LEU B 1 27 ? 13.523 -7.426 6.715 1 98.31 27 LEU B O 1
ATOM 3612 N N . ARG B 1 28 ? 13.141 -7.156 8.914 1 98.19 28 ARG B N 1
ATOM 3613 C CA . ARG B 1 28 ? 13.391 -8.57 9.172 1 98.19 28 ARG B CA 1
ATOM 3614 C C . ARG B 1 28 ? 12.234 -9.43 8.68 1 98.19 28 ARG B C 1
ATOM 3616 O O . ARG B 1 28 ? 11.07 -9.023 8.773 1 98.19 28 ARG B O 1
ATOM 3623 N N . PRO B 1 29 ? 12.547 -10.625 8.203 1 98.06 29 PRO B N 1
ATOM 3624 C CA . PRO B 1 29 ? 11.445 -11.508 7.805 1 98.06 29 PRO B CA 1
ATOM 3625 C C . PRO B 1 29 ? 10.43 -11.727 8.922 1 98.06 29 PRO B C 1
ATOM 3627 O O . PRO B 1 29 ? 10.812 -11.852 10.094 1 98.06 29 PRO B O 1
ATOM 3630 N N . SER B 1 30 ? 9.195 -11.734 8.547 1 97.38 30 SER B N 1
ATOM 3631 C CA . SER B 1 30 ? 8.117 -11.945 9.5 1 97.38 30 SER B CA 1
ATOM 3632 C C . SER B 1 30 ? 7.539 -13.352 9.383 1 97.38 30 SER B C 1
ATOM 3634 O O . SER B 1 30 ? 7.254 -13.82 8.281 1 97.38 30 SER B O 1
ATOM 3636 N N . ARG B 1 31 ? 7.379 -14.031 10.516 1 97.75 31 ARG B N 1
ATOM 3637 C CA . ARG B 1 31 ? 6.75 -15.344 10.531 1 97.75 31 ARG B CA 1
ATOM 3638 C C . ARG B 1 31 ? 5.23 -15.227 10.43 1 97.75 31 ARG B C 1
ATOM 3640 O O . ARG B 1 31 ? 4.637 -14.297 10.977 1 97.75 31 ARG B O 1
ATOM 3647 N N . ARG B 1 32 ? 4.629 -16.125 9.75 1 97.94 32 ARG B N 1
ATOM 3648 C CA . ARG B 1 32 ? 3.182 -16.188 9.578 1 97.94 32 ARG B CA 1
ATOM 3649 C C . ARG B 1 32 ? 2.641 -17.547 9.992 1 97.94 32 ARG B C 1
ATOM 3651 O O . ARG B 1 32 ? 3.342 -18.562 9.891 1 97.94 32 ARG B O 1
ATOM 3658 N N . PRO B 1 33 ? 1.399 -17.578 10.375 1 96.19 33 PRO B N 1
ATOM 3659 C CA . PRO B 1 33 ? 0.833 -18.844 10.836 1 96.19 33 PRO B CA 1
ATOM 3660 C C . PRO B 1 33 ? 0.572 -19.812 9.688 1 96.19 33 PRO B C 1
ATOM 3662 O O . PRO B 1 33 ? 0.523 -19.406 8.523 1 96.19 33 PRO B O 1
ATOM 3665 N N . THR B 1 34 ? 0.465 -21.062 10.117 1 95.56 34 THR B N 1
ATOM 3666 C CA . THR B 1 34 ? 0.003 -22.109 9.211 1 95.56 34 THR B CA 1
ATOM 3667 C C . THR B 1 34 ? -1.409 -22.547 9.578 1 95.56 34 THR B C 1
ATOM 3669 O O . THR B 1 34 ? -2.164 -21.797 10.195 1 95.56 34 THR B O 1
ATOM 3672 N N . ASN B 1 35 ? -1.945 -23.641 8.961 1 94.56 35 ASN B N 1
ATOM 3673 C CA . ASN B 1 35 ? -3.264 -24.188 9.258 1 94.56 35 ASN B CA 1
ATOM 3674 C C . ASN B 1 35 ? -3.199 -25.688 9.5 1 94.56 35 ASN B C 1
ATOM 3676 O O . ASN B 1 35 ? -2.117 -26.281 9.484 1 94.56 35 ASN B O 1
ATOM 3680 N N . PHE B 1 36 ? -4.332 -26.266 9.727 1 93.94 36 PHE B N 1
ATOM 3681 C CA . PHE B 1 36 ? -4.41 -27.656 10.133 1 93.94 36 PHE B CA 1
ATOM 3682 C C . PHE B 1 36 ? -3.922 -28.578 9.016 1 93.94 36 PHE B C 1
ATOM 3684 O O . PHE B 1 36 ? -3.086 -29.453 9.242 1 93.94 36 PHE B O 1
ATOM 3691 N N . LEU B 1 37 ? -4.375 -28.344 7.812 1 93 37 LEU B N 1
ATOM 3692 C CA . LEU B 1 37 ? -4.059 -29.219 6.691 1 93 37 LEU B CA 1
ATOM 3693 C C . LEU B 1 37 ? -2.592 -29.094 6.297 1 93 37 LEU B C 1
ATOM 3695 O O . LEU B 1 37 ? -2.016 -30.016 5.707 1 93 37 LEU B O 1
ATOM 3699 N N . MET B 1 38 ? -1.964 -27.984 6.641 1 95.44 38 MET B N 1
ATOM 3700 C CA . MET B 1 38 ? -0.582 -27.703 6.258 1 95.44 38 MET B CA 1
ATOM 3701 C C . MET B 1 38 ? 0.267 -27.375 7.48 1 95.44 38 MET B C 1
ATOM 3703 O O . MET B 1 38 ? 1.149 -26.516 7.418 1 95.44 38 MET B O 1
ATOM 3707 N N . MET B 1 39 ? 0.048 -28.016 8.562 1 95.19 39 MET B N 1
ATOM 3708 C CA . MET B 1 39 ? 0.703 -27.766 9.836 1 95.19 39 MET B CA 1
ATOM 3709 C C . MET B 1 39 ? 2.201 -28.016 9.742 1 95.19 39 MET B C 1
ATOM 3711 O O . MET B 1 39 ? 2.971 -27.578 10.594 1 95.19 39 MET B O 1
ATOM 3715 N N . TYR B 1 40 ? 2.627 -28.688 8.711 1 95.5 40 TYR B N 1
ATOM 3716 C CA . TYR B 1 40 ? 4.027 -29.047 8.523 1 95.5 40 TYR B CA 1
ATOM 3717 C C . TYR B 1 40 ? 4.754 -27.984 7.699 1 95.5 40 TYR B C 1
ATOM 3719 O O . TYR B 1 40 ? 5.895 -28.203 7.281 1 95.5 40 TYR B O 1
ATOM 3727 N N . LYS B 1 41 ? 4.199 -26.844 7.488 1 97.44 41 LYS B N 1
ATOM 3728 C CA . LYS B 1 41 ? 4.801 -25.766 6.707 1 97.44 41 LYS B CA 1
ATOM 3729 C C . LYS B 1 41 ? 5.293 -24.641 7.613 1 97.44 41 LYS B C 1
ATOM 3731 O O . LYS B 1 41 ? 4.773 -24.453 8.719 1 97.44 41 LYS B O 1
ATOM 3736 N N . ARG B 1 42 ? 6.293 -24.016 7.152 1 97.38 42 ARG B N 1
ATOM 3737 C CA . ARG B 1 42 ? 6.793 -22.766 7.695 1 97.38 42 ARG B CA 1
ATOM 3738 C C . ARG B 1 42 ? 6.594 -21.625 6.703 1 97.38 42 ARG B C 1
ATOM 3740 O O . ARG B 1 42 ? 7.004 -21.719 5.547 1 97.38 42 ARG B O 1
ATOM 3747 N N . ASN B 1 43 ? 5.992 -20.547 7.203 1 98.19 43 ASN B N 1
ATOM 3748 C CA . ASN B 1 43 ? 5.625 -19.438 6.34 1 98.19 43 ASN B CA 1
ATOM 3749 C C . ASN B 1 43 ? 6.285 -18.125 6.797 1 98.19 43 ASN B C 1
ATOM 3751 O O . ASN B 1 43 ? 6.262 -17.797 7.984 1 98.19 43 ASN B O 1
ATOM 3755 N N . THR B 1 44 ? 6.926 -17.469 5.883 1 98.44 44 THR B N 1
ATOM 3756 C CA . THR B 1 44 ? 7.574 -16.203 6.195 1 98.44 44 THR B CA 1
ATOM 3757 C C . THR B 1 44 ? 7.324 -15.18 5.094 1 98.44 44 THR B C 1
ATOM 3759 O O . THR B 1 44 ? 7.016 -15.547 3.957 1 98.44 44 THR B O 1
ATOM 3762 N N . VAL B 1 45 ? 7.355 -13.945 5.438 1 98.56 45 VAL B N 1
ATOM 3763 C CA . VAL B 1 45 ? 7.32 -12.828 4.5 1 98.56 45 VAL B CA 1
ATOM 3764 C C . VAL B 1 45 ? 8.641 -12.062 4.559 1 98.56 45 VAL B C 1
ATOM 3766 O O . VAL B 1 45 ? 9.07 -11.625 5.633 1 98.56 45 VAL B O 1
ATOM 3769 N N . HIS B 1 46 ? 9.281 -11.969 3.432 1 98.62 46 HIS B N 1
ATOM 3770 C CA . HIS B 1 46 ? 10.555 -11.273 3.307 1 98.62 46 HIS B CA 1
ATOM 3771 C C . HIS B 1 46 ? 10.383 -9.93 2.609 1 98.62 46 HIS B C 1
ATOM 3773 O O . HIS B 1 46 ? 9.469 -9.758 1.799 1 98.62 46 HIS B O 1
ATOM 3779 N N . TYR B 1 47 ? 11.258 -8.984 2.922 1 98.5 47 TYR B N 1
ATOM 3780 C CA . TYR B 1 47 ? 11.25 -7.648 2.336 1 98.5 47 TYR B CA 1
ATOM 3781 C C . TYR B 1 47 ? 12.508 -7.395 1.522 1 98.5 47 TYR B C 1
ATOM 3783 O O . TYR B 1 47 ? 13.602 -7.273 2.082 1 98.5 47 TYR B O 1
ATOM 3791 N N . GLU B 1 48 ? 12.297 -7.305 0.22 1 98.25 48 GLU B N 1
ATOM 3792 C CA . GLU B 1 48 ? 13.43 -7.16 -0.695 1 98.25 48 GLU B CA 1
ATOM 3793 C C . GLU B 1 48 ? 13.367 -5.828 -1.438 1 98.25 48 GLU B C 1
ATOM 3795 O O . GLU B 1 48 ? 12.281 -5.332 -1.742 1 98.25 48 GLU B O 1
ATOM 3800 N N . PRO B 1 49 ? 14.555 -5.23 -1.739 1 97.94 49 PRO B N 1
ATOM 3801 C CA . PRO B 1 49 ? 14.531 -3.965 -2.473 1 97.94 49 PRO B CA 1
ATOM 3802 C C . PRO B 1 49 ? 13.828 -4.078 -3.822 1 97.94 49 PRO B C 1
ATOM 3804 O O . PRO B 1 49 ? 13.797 -5.16 -4.414 1 97.94 49 PRO B O 1
ATOM 3807 N N . LEU B 1 50 ? 13.352 -2.973 -4.312 1 97.69 50 LEU B N 1
ATOM 3808 C CA . LEU B 1 50 ? 12.633 -2.926 -5.582 1 97.69 50 LEU B CA 1
ATOM 3809 C C . LEU B 1 50 ? 13.594 -2.643 -6.738 1 97.69 50 LEU B C 1
ATOM 3811 O O . LEU B 1 50 ? 13.266 -2.918 -7.895 1 97.69 50 LEU B O 1
ATOM 3815 N N . GLY B 1 51 ? 14.688 -2.072 -6.469 1 97.31 51 GLY B N 1
ATOM 3816 C CA . GLY B 1 51 ? 15.625 -1.663 -7.496 1 97.31 51 GLY B CA 1
ATOM 3817 C C . GLY B 1 51 ? 15.867 -0.164 -7.523 1 97.31 51 GLY B C 1
ATOM 3818 O O . GLY B 1 51 ? 16.609 0.369 -6.703 1 97.31 51 GLY B O 1
ATOM 3819 N N . VAL B 1 52 ? 15.234 0.573 -8.5 1 98.38 52 VAL B N 1
ATOM 3820 C CA . VAL B 1 52 ? 15.312 2.025 -8.617 1 98.38 52 VAL B CA 1
ATOM 3821 C C . VAL B 1 52 ? 13.938 2.641 -8.383 1 98.38 52 VAL B C 1
ATOM 3823 O O . VAL B 1 52 ? 12.961 2.26 -9.031 1 98.38 52 VAL B O 1
ATOM 3826 N N . VAL B 1 53 ? 13.875 3.51 -7.414 1 98.62 53 VAL B N 1
ATOM 3827 C CA . VAL B 1 53 ? 12.617 4.18 -7.109 1 98.62 53 VAL B CA 1
ATOM 3828 C C . VAL B 1 53 ? 12.75 5.68 -7.363 1 98.62 53 VAL B C 1
ATOM 3830 O O . VAL B 1 53 ? 13.867 6.188 -7.535 1 98.62 53 VAL B O 1
ATOM 3833 N N . ALA B 1 54 ? 11.609 6.363 -7.438 1 98.75 54 ALA B N 1
ATOM 3834 C CA . ALA B 1 54 ? 11.609 7.805 -7.656 1 98.75 54 ALA B CA 1
ATOM 3835 C C . ALA B 1 54 ? 10.797 8.523 -6.582 1 98.75 54 ALA B C 1
ATOM 3837 O O . ALA B 1 54 ? 9.812 7.98 -6.07 1 98.75 54 ALA B O 1
ATOM 3838 N N . ALA B 1 55 ? 11.227 9.664 -6.258 1 98.56 55 ALA B N 1
ATOM 3839 C CA . ALA B 1 55 ? 10.477 10.586 -5.41 1 98.56 55 ALA B CA 1
ATOM 3840 C C . ALA B 1 55 ? 10.32 11.945 -6.078 1 98.56 55 ALA B C 1
ATOM 3842 O O . ALA B 1 55 ? 11.312 12.578 -6.457 1 98.56 55 ALA B O 1
ATOM 3843 N N . LEU B 1 56 ? 9.117 12.352 -6.324 1 98.19 56 LEU B N 1
ATOM 3844 C CA . LEU B 1 56 ? 8.789 13.711 -6.746 1 98.19 56 LEU B CA 1
ATOM 3845 C C . LEU B 1 56 ? 8.312 14.539 -5.562 1 98.19 56 LEU B C 1
ATOM 3847 O O . LEU B 1 56 ? 7.23 14.297 -5.02 1 98.19 56 LEU B O 1
ATOM 3851 N N . VAL B 1 57 ? 9.109 15.547 -5.215 1 97.31 57 VAL B N 1
ATOM 3852 C CA . VAL B 1 57 ? 8.891 16.141 -3.9 1 97.31 57 VAL B CA 1
ATOM 3853 C C . VAL B 1 57 ? 8.562 17.625 -4.051 1 97.31 57 VAL B C 1
ATOM 3855 O O . VAL B 1 57 ? 9.008 18.266 -5.004 1 97.31 57 VAL B O 1
ATOM 3858 N N . SER B 1 58 ? 7.852 18.141 -3.109 1 95.81 58 SER B N 1
ATOM 3859 C CA . SER B 1 58 ? 7.379 19.531 -3.104 1 95.81 58 SER B CA 1
ATOM 3860 C C . SER B 1 58 ? 8.469 20.484 -2.627 1 95.81 58 SER B C 1
ATOM 3862 O O . SER B 1 58 ? 9.492 20.047 -2.096 1 95.81 58 SER B O 1
ATOM 3864 N N . TRP B 1 59 ? 8.203 21.812 -2.664 1 95.62 59 TRP B N 1
ATOM 3865 C CA . TRP B 1 59 ? 9.203 22.844 -2.441 1 95.62 59 TRP B CA 1
ATOM 3866 C C . TRP B 1 59 ? 9.195 23.312 -0.99 1 95.62 59 TRP B C 1
ATOM 3868 O O . TRP B 1 59 ? 10.141 23.938 -0.528 1 95.62 59 TRP B O 1
ATOM 3878 N N . ASN B 1 60 ? 8.227 23.109 -0.208 1 94.81 60 ASN B N 1
ATOM 3879 C CA . ASN B 1 60 ? 7.996 23.844 1.039 1 94.81 60 ASN B CA 1
ATOM 3880 C C . ASN B 1 60 ? 8.961 23.391 2.133 1 94.81 60 ASN B C 1
ATOM 3882 O O . ASN B 1 60 ? 9.188 24.109 3.105 1 94.81 60 ASN B O 1
ATOM 3886 N N . TYR B 1 61 ? 9.539 22.438 2.168 1 94.44 61 TYR B N 1
ATOM 3887 C CA . TYR B 1 61 ? 10.586 21.891 3.021 1 94.44 61 TYR B CA 1
ATOM 3888 C C . TYR B 1 61 ? 11.594 21.078 2.203 1 94.44 61 TYR B C 1
ATOM 3890 O O . TYR B 1 61 ? 11.672 19.859 2.332 1 94.44 61 TYR B O 1
ATOM 3898 N N . PRO B 1 62 ? 12.383 21.859 1.523 1 95.06 62 PRO B N 1
ATOM 3899 C CA . PRO B 1 62 ? 13.18 21.219 0.474 1 95.06 62 PRO B CA 1
ATOM 3900 C C . PRO B 1 62 ? 14.172 20.203 1.027 1 95.06 62 PRO B C 1
ATOM 3902 O O . PRO B 1 62 ? 14.406 19.172 0.411 1 95.06 62 PRO B O 1
ATOM 3905 N N . PHE B 1 63 ? 14.812 20.516 2.188 1 96.31 63 PHE B N 1
ATOM 3906 C CA . PHE B 1 63 ? 15.766 19.578 2.773 1 96.31 63 PHE B CA 1
ATOM 3907 C C . PHE B 1 63 ? 15.062 18.312 3.26 1 96.31 63 PHE B C 1
ATOM 3909 O O . PHE B 1 63 ? 15.461 17.203 2.916 1 96.31 63 PHE B O 1
ATOM 3916 N N . HIS B 1 64 ? 14.047 18.5 3.977 1 96.06 64 HIS B N 1
ATOM 3917 C CA . HIS B 1 64 ? 13.273 17.406 4.543 1 96.06 64 HIS B CA 1
ATOM 3918 C C . HIS B 1 64 ? 12.664 16.547 3.443 1 96.06 64 HIS B C 1
ATOM 3920 O O . HIS B 1 64 ? 12.766 15.32 3.482 1 96.06 64 HIS B O 1
ATOM 3926 N N . ASN B 1 65 ? 12.031 17.156 2.473 1 96.5 65 ASN B N 1
ATOM 3927 C CA . ASN B 1 65 ? 11.328 16.453 1.411 1 96.5 65 ASN B CA 1
ATOM 3928 C C . ASN B 1 65 ? 12.305 15.727 0.484 1 96.5 65 ASN B C 1
ATOM 3930 O O . ASN B 1 65 ? 11.938 14.734 -0.157 1 96.5 65 ASN B O 1
ATOM 3934 N N . PHE B 1 66 ? 13.539 16.219 0.451 1 97.44 66 PHE B N 1
ATOM 3935 C CA . PHE B 1 66 ? 14.57 15.586 -0.365 1 97.44 66 PHE B CA 1
ATOM 3936 C C . PHE B 1 66 ? 15.195 14.406 0.376 1 97.44 66 PHE B C 1
ATOM 3938 O O . PHE B 1 66 ? 15.234 13.289 -0.143 1 97.44 66 PHE B O 1
ATOM 3945 N N . ILE B 1 67 ? 15.648 14.609 1.562 1 97.94 67 ILE B N 1
ATOM 3946 C CA . ILE B 1 67 ? 16.469 13.648 2.291 1 97.94 67 ILE B CA 1
ATOM 3947 C C . ILE B 1 67 ? 15.594 12.531 2.834 1 97.94 67 ILE B C 1
ATOM 3949 O O . ILE B 1 67 ? 16.031 11.383 2.945 1 97.94 67 ILE B O 1
ATOM 3953 N N . GLY B 1 68 ? 14.359 12.812 3.166 1 97.5 68 GLY B N 1
ATOM 3954 C CA . GLY B 1 68 ? 13.445 11.812 3.693 1 97.5 68 GLY B CA 1
ATOM 3955 C C . GLY B 1 68 ? 13.352 10.578 2.824 1 97.5 68 GLY B C 1
ATOM 3956 O O . GLY B 1 68 ? 13.695 9.477 3.262 1 97.5 68 GLY B O 1
ATOM 3957 N N . PRO B 1 69 ? 12.938 10.758 1.591 1 98.25 69 PRO B N 1
ATOM 3958 C CA . PRO B 1 69 ? 12.852 9.609 0.685 1 98.25 69 PRO B CA 1
ATOM 3959 C C . PRO B 1 69 ? 14.211 8.953 0.44 1 98.25 69 PRO B C 1
ATOM 3961 O O . PRO B 1 69 ? 14.281 7.734 0.259 1 98.25 69 PRO B O 1
ATOM 3964 N N . VAL B 1 70 ? 15.266 9.703 0.452 1 98.69 70 VAL B N 1
ATOM 3965 C CA . VAL B 1 70 ? 16.594 9.164 0.24 1 98.69 70 VAL B CA 1
ATOM 3966 C C . VAL B 1 70 ? 16.953 8.188 1.361 1 98.69 70 VAL B C 1
ATOM 3968 O O . VAL B 1 70 ? 17.438 7.086 1.104 1 98.69 70 VAL B O 1
ATOM 3971 N N . ILE B 1 71 ? 16.656 8.555 2.592 1 98.5 71 ILE B N 1
ATOM 3972 C CA . ILE B 1 71 ? 16.922 7.703 3.75 1 98.5 71 ILE B CA 1
ATOM 3973 C C . ILE B 1 71 ? 16.203 6.367 3.59 1 98.5 71 ILE B C 1
ATOM 3975 O O . ILE B 1 71 ? 16.812 5.305 3.719 1 98.5 71 ILE B O 1
ATOM 3979 N N . SER B 1 72 ? 14.914 6.426 3.279 1 98.62 72 SER B N 1
ATOM 3980 C CA . SER B 1 72 ? 14.102 5.219 3.18 1 98.62 72 SER B CA 1
ATOM 3981 C C . SER B 1 72 ? 14.547 4.34 2.018 1 98.62 72 SER B C 1
ATOM 3983 O O . SER B 1 72 ? 14.617 3.117 2.146 1 98.62 72 SER B O 1
ATOM 3985 N N . ALA B 1 73 ? 14.836 4.969 0.88 1 98.75 73 ALA B N 1
ATOM 3986 C CA . ALA B 1 73 ? 15.234 4.223 -0.312 1 98.75 73 ALA B CA 1
ATOM 3987 C C . ALA B 1 73 ? 16.562 3.494 -0.088 1 98.75 73 ALA B C 1
ATOM 3989 O O . ALA B 1 73 ? 16.656 2.291 -0.331 1 98.75 73 ALA B O 1
ATOM 3990 N N . LEU B 1 74 ? 17.578 4.18 0.407 1 98.69 74 LEU B N 1
ATOM 3991 C CA . LEU B 1 74 ? 18.891 3.584 0.604 1 98.69 74 LEU B CA 1
ATOM 3992 C C . LEU B 1 74 ? 18.844 2.484 1.659 1 98.69 74 LEU B C 1
ATOM 3994 O O . LEU B 1 74 ? 19.406 1.41 1.472 1 98.69 74 LEU B O 1
ATOM 3998 N N . PHE B 1 75 ? 18.125 2.746 2.773 1 98.62 75 PHE B N 1
ATOM 3999 C CA . PHE B 1 75 ? 18.094 1.765 3.85 1 98.62 75 PHE B CA 1
ATOM 4000 C C . PHE B 1 75 ? 17.406 0.481 3.391 1 98.62 75 PHE B C 1
ATOM 4002 O O . PHE B 1 75 ? 17.797 -0.614 3.811 1 98.62 75 PHE B O 1
ATOM 4009 N N . SER B 1 76 ? 16.391 0.595 2.561 1 98.5 76 SER B N 1
ATOM 4010 C CA . SER B 1 76 ? 15.68 -0.583 2.072 1 98.5 76 SER B CA 1
ATOM 4011 C C . SER B 1 76 ? 16.406 -1.223 0.898 1 98.5 76 SER B C 1
ATOM 4013 O O . SER B 1 76 ? 15.93 -2.193 0.312 1 98.5 76 SER B O 1
ATOM 4015 N N . GLY B 1 77 ? 17.531 -0.658 0.458 1 98.06 77 GLY B N 1
ATOM 4016 C CA . GLY B 1 77 ? 18.406 -1.288 -0.516 1 98.06 77 GLY B CA 1
ATOM 4017 C C . GLY B 1 77 ? 18.172 -0.815 -1.937 1 98.06 77 GLY B C 1
ATOM 4018 O O . GLY B 1 77 ? 18.547 -1.491 -2.896 1 98.06 77 GLY B O 1
ATOM 4019 N N . ASN B 1 78 ? 17.516 0.335 -2.121 1 98.75 78 ASN B N 1
ATOM 4020 C CA . ASN B 1 78 ? 17.172 0.838 -3.449 1 98.75 78 ASN B CA 1
ATOM 4021 C C . ASN B 1 78 ? 18.094 1.987 -3.863 1 98.75 78 ASN B C 1
ATOM 4023 O O . ASN B 1 78 ? 18.656 2.674 -3.01 1 98.75 78 ASN B O 1
ATOM 4027 N N . GLY B 1 79 ? 18.281 2.168 -5.176 1 98.75 79 GLY B N 1
ATOM 4028 C CA . GLY B 1 79 ? 18.656 3.471 -5.695 1 98.75 79 GLY B CA 1
ATOM 4029 C C . GLY B 1 79 ? 17.5 4.426 -5.848 1 98.75 79 GLY B C 1
ATOM 4030 O O . GLY B 1 79 ? 16.344 3.994 -5.934 1 98.75 79 GLY B O 1
ATOM 4031 N N . ILE B 1 80 ? 17.828 5.746 -5.938 1 98.81 80 ILE B N 1
ATOM 4032 C CA . ILE B 1 80 ? 16.703 6.668 -5.969 1 98.81 80 ILE B CA 1
ATOM 4033 C C . ILE B 1 80 ? 17.016 7.844 -6.887 1 98.81 80 ILE B C 1
ATOM 4035 O O . ILE B 1 80 ? 18.141 8.344 -6.906 1 98.81 80 ILE B O 1
ATOM 4039 N N . LEU B 1 81 ? 16.016 8.227 -7.641 1 98.38 81 LEU B N 1
ATOM 4040 C CA . LEU B 1 81 ? 15.969 9.492 -8.367 1 98.38 81 LEU B CA 1
ATOM 4041 C C . LEU B 1 81 ? 15.008 10.469 -7.695 1 98.38 81 LEU B C 1
ATOM 4043 O O . LEU B 1 81 ? 13.828 10.164 -7.535 1 98.38 81 LEU B O 1
ATOM 4047 N N . VAL B 1 82 ? 15.492 11.633 -7.297 1 98.38 82 VAL B N 1
ATOM 4048 C CA . VAL B 1 82 ? 14.641 12.625 -6.66 1 98.38 82 VAL B CA 1
ATOM 4049 C C . VAL B 1 82 ? 14.391 13.789 -7.621 1 98.38 82 VAL B C 1
ATOM 4051 O O . VAL B 1 82 ? 15.336 14.484 -8.016 1 98.38 82 VAL B O 1
ATOM 4054 N N . LYS B 1 83 ? 13.219 13.93 -8.055 1 98 83 LYS B N 1
ATOM 4055 C CA . LYS B 1 83 ? 12.82 15.109 -8.805 1 98 83 LYS B CA 1
ATOM 4056 C C . LYS B 1 83 ? 12.328 16.219 -7.871 1 98 83 LYS B C 1
ATOM 4058 O O . LYS B 1 83 ? 11.336 16.047 -7.172 1 98 83 LYS B O 1
ATOM 4063 N N . VAL B 1 84 ? 12.93 17.359 -7.887 1 97.06 84 VAL B N 1
ATOM 4064 C CA . VAL B 1 84 ? 12.57 18.453 -7 1 97.06 84 VAL B CA 1
ATOM 4065 C C . VAL B 1 84 ? 11.789 19.516 -7.781 1 97.06 84 VAL B C 1
ATOM 4067 O O . VAL B 1 84 ? 11.742 19.469 -9.016 1 97.06 84 VAL B O 1
ATOM 4070 N N . SER B 1 85 ? 11.117 20.344 -7.02 1 94.62 85 SER B N 1
ATOM 4071 C CA . SER B 1 85 ? 10.438 21.484 -7.637 1 94.62 85 SER B CA 1
ATOM 4072 C C . SER B 1 85 ? 11.445 22.438 -8.281 1 94.62 85 SER B C 1
ATOM 4074 O O . SER B 1 85 ? 12.539 22.641 -7.754 1 94.62 85 SER B O 1
ATOM 4076 N N . GLU B 1 86 ? 11.039 23.016 -9.359 1 92.38 86 GLU B N 1
ATOM 4077 C CA . GLU B 1 86 ? 11.875 24.016 -10.008 1 92.38 86 GLU B CA 1
ATOM 4078 C C . GLU B 1 86 ? 12.055 25.25 -9.117 1 92.38 86 GLU B C 1
ATOM 4080 O O . GLU B 1 86 ? 13.047 25.969 -9.234 1 92.38 86 GLU B O 1
ATOM 4085 N N . GLN B 1 87 ? 11.211 25.406 -8.164 1 92 87 GLN B N 1
ATOM 4086 C CA . GLN B 1 87 ? 11.258 26.562 -7.277 1 92 87 GLN B CA 1
ATOM 4087 C C . GLN B 1 87 ? 12.414 26.438 -6.281 1 92 87 GLN B C 1
ATOM 4089 O O . GLN B 1 87 ? 12.812 27.438 -5.672 1 92 87 GLN B O 1
ATOM 4094 N N . THR B 1 88 ? 12.891 25.234 -6.121 1 91.56 88 THR B N 1
ATOM 4095 C CA . THR B 1 88 ? 13.977 25.016 -5.164 1 91.56 88 THR B CA 1
ATOM 4096 C C . THR B 1 88 ? 15.141 24.281 -5.82 1 91.56 88 THR B C 1
ATOM 4098 O O . THR B 1 88 ? 15.875 23.562 -5.148 1 91.56 88 THR B O 1
ATOM 4101 N N . ALA B 1 89 ? 15.312 24.438 -7.035 1 92.12 89 ALA B N 1
ATOM 4102 C CA . ALA B 1 89 ? 16.375 23.781 -7.797 1 92.12 89 ALA B CA 1
ATOM 4103 C C . ALA B 1 89 ? 17.75 24.125 -7.234 1 92.12 89 ALA B C 1
ATOM 4105 O O . ALA B 1 89 ? 18.656 23.281 -7.23 1 92.12 89 ALA B O 1
ATOM 4106 N N . TRP B 1 90 ? 17.875 25.203 -6.715 1 90.81 90 TRP B N 1
ATOM 4107 C CA . TRP B 1 90 ? 19.172 25.719 -6.309 1 90.81 90 TRP B CA 1
ATOM 4108 C C . TRP B 1 90 ? 19.719 24.938 -5.113 1 90.81 90 TRP B C 1
ATOM 4110 O O . TRP B 1 90 ? 20.922 24.719 -5.004 1 90.81 90 TRP B O 1
ATOM 4120 N N . SER B 1 91 ? 18.875 24.5 -4.223 1 92.94 91 SER B N 1
ATOM 4121 C CA . SER B 1 91 ? 19.328 23.828 -3.018 1 92.94 91 SER B CA 1
ATOM 4122 C C . SER B 1 91 ? 19.516 22.328 -3.266 1 92.94 91 SER B C 1
ATOM 4124 O O . SER B 1 91 ? 20.203 21.641 -2.5 1 92.94 91 SER B O 1
ATOM 4126 N N . SER B 1 92 ? 18.969 21.828 -4.301 1 93.56 92 SER B N 1
ATOM 4127 C CA . SER B 1 92 ? 18.922 20.391 -4.535 1 93.56 92 SER B CA 1
ATOM 4128 C C . SER B 1 92 ? 20.328 19.828 -4.727 1 93.56 92 SER B C 1
ATOM 4130 O O . SER B 1 92 ? 20.625 18.703 -4.281 1 93.56 92 SER B O 1
ATOM 4132 N N . GLN B 1 93 ? 21.125 20.578 -5.344 1 93.31 93 GLN B N 1
ATOM 4133 C CA . GLN B 1 93 ? 22.5 20.109 -5.559 1 93.31 93 GLN B CA 1
ATOM 4134 C C . GLN B 1 93 ? 23.234 19.953 -4.234 1 93.31 93 GLN B C 1
ATOM 4136 O O . GLN B 1 93 ? 24.031 19.016 -4.062 1 93.31 93 GLN B O 1
ATOM 4141 N N . TYR B 1 94 ? 23.016 20.859 -3.387 1 95.81 94 TYR B N 1
ATOM 4142 C CA . TYR B 1 94 ? 23.641 20.797 -2.07 1 95.81 94 TYR B CA 1
ATOM 4143 C C . TYR B 1 94 ? 23.188 19.547 -1.315 1 95.81 94 TYR B C 1
ATOM 4145 O O . TYR B 1 94 ? 24.031 18.844 -0.741 1 95.81 94 TYR B O 1
ATOM 4153 N N . PHE B 1 95 ? 21.969 19.297 -1.315 1 96.88 95 PHE B N 1
ATOM 4154 C CA . PHE B 1 95 ? 21.438 18.125 -0.619 1 96.88 95 PHE B CA 1
ATOM 4155 C C . PHE B 1 95 ? 21.922 16.844 -1.266 1 96.88 95 PHE B C 1
ATOM 4157 O O . PHE B 1 95 ? 22.25 15.875 -0.571 1 96.88 95 PHE B O 1
ATOM 4164 N N . THR B 1 96 ? 21.969 16.812 -2.574 1 97.69 96 THR B N 1
ATOM 4165 C CA . THR B 1 96 ? 22.484 15.664 -3.303 1 97.69 96 THR B CA 1
ATOM 4166 C C . THR B 1 96 ? 23.922 15.375 -2.895 1 97.69 96 THR B C 1
ATOM 4168 O O . THR B 1 96 ? 24.281 14.219 -2.664 1 97.69 96 THR B O 1
ATOM 4171 N N . ASN B 1 97 ? 24.672 16.391 -2.795 1 97.44 97 ASN B N 1
ATOM 4172 C CA . ASN B 1 97 ? 26.078 16.25 -2.451 1 97.44 97 ASN B CA 1
ATOM 4173 C C . ASN B 1 97 ? 26.25 15.727 -1.027 1 97.44 97 ASN B C 1
ATOM 4175 O O . ASN B 1 97 ? 27.203 14.984 -0.744 1 97.44 97 ASN B O 1
ATOM 4179 N N . ILE B 1 98 ? 25.375 16.125 -0.202 1 97 98 ILE B N 1
ATOM 4180 C CA . ILE B 1 98 ? 25.406 15.594 1.156 1 97 98 ILE B CA 1
ATOM 4181 C C . ILE B 1 98 ? 25.203 14.078 1.127 1 97 98 ILE B C 1
ATOM 4183 O O . ILE B 1 98 ? 25.984 13.328 1.713 1 97 98 ILE B O 1
ATOM 4187 N N . ALA B 1 99 ? 24.234 13.625 0.445 1 98 99 ALA B N 1
ATOM 4188 C CA . ALA B 1 99 ? 23.906 12.195 0.365 1 98 99 ALA B CA 1
ATOM 4189 C C . ALA B 1 99 ? 25.031 11.422 -0.327 1 98 99 ALA B C 1
ATOM 4191 O O . ALA B 1 99 ? 25.469 10.391 0.17 1 98 99 ALA B O 1
ATOM 4192 N N . ARG B 1 100 ? 25.453 11.961 -1.392 1 98.31 100 ARG B N 1
ATOM 4193 C CA . ARG B 1 100 ? 26.516 11.297 -2.154 1 98.31 100 ARG B CA 1
ATOM 4194 C C . ARG B 1 100 ? 27.828 11.281 -1.376 1 98.31 100 ARG B C 1
ATOM 4196 O O . ARG B 1 100 ? 28.562 10.305 -1.424 1 98.31 100 ARG B O 1
ATOM 4203 N N . GLY B 1 101 ? 28.094 12.414 -0.712 1 98.25 101 GLY B N 1
ATOM 4204 C CA . GLY B 1 101 ? 29.281 12.461 0.133 1 98.25 101 GLY B CA 1
ATOM 4205 C C . GLY B 1 101 ? 29.281 11.391 1.205 1 98.25 101 GLY B C 1
ATOM 4206 O O . GLY B 1 101 ? 30.328 10.766 1.459 1 98.25 101 GLY B O 1
ATOM 4207 N N . ALA B 1 102 ? 28.172 11.195 1.841 1 97.75 102 ALA B N 1
ATOM 4208 C CA . ALA B 1 102 ? 28.047 10.148 2.848 1 97.75 102 ALA B CA 1
ATOM 4209 C C . ALA B 1 102 ? 28.281 8.766 2.232 1 97.75 102 ALA B C 1
ATOM 4211 O O . ALA B 1 102 ? 28.953 7.918 2.836 1 97.75 102 ALA B O 1
ATOM 4212 N N . LEU B 1 103 ? 27.766 8.547 1.05 1 98.38 103 LEU B N 1
ATOM 4213 C CA . LEU B 1 103 ? 27.953 7.277 0.354 1 98.38 103 LEU B CA 1
ATOM 4214 C C . LEU B 1 103 ? 29.422 7.031 0.034 1 98.38 103 LEU B C 1
ATOM 4216 O O . LEU B 1 103 ? 29.953 5.961 0.327 1 98.38 103 LEU B O 1
ATOM 4220 N N . ILE B 1 104 ? 30.031 8.039 -0.477 1 98.31 104 ILE B N 1
ATOM 4221 C CA . ILE B 1 104 ? 31.453 7.938 -0.835 1 98.31 104 ILE B CA 1
ATOM 4222 C C . ILE B 1 104 ? 32.281 7.648 0.413 1 98.31 104 ILE B C 1
ATOM 4224 O O . ILE B 1 104 ? 33.125 6.758 0.406 1 98.31 104 ILE B O 1
ATOM 4228 N N . ALA B 1 105 ? 32 8.367 1.436 1 98.06 105 ALA B N 1
ATOM 4229 C CA . ALA B 1 105 ? 32.75 8.242 2.68 1 98.06 105 ALA B CA 1
ATOM 4230 C C . ALA B 1 105 ? 32.688 6.824 3.227 1 98.06 105 ALA B C 1
ATOM 4232 O O . ALA B 1 105 ? 33.594 6.379 3.936 1 98.06 105 ALA B O 1
ATOM 4233 N N . HIS B 1 106 ? 31.703 6.16 2.869 1 97.31 106 HIS B N 1
ATOM 4234 C CA . HIS B 1 106 ? 31.516 4.82 3.418 1 97.31 106 HIS B CA 1
ATOM 4235 C C . HIS B 1 106 ? 31.672 3.756 2.336 1 97.31 106 HIS B C 1
ATOM 4237 O O . HIS B 1 106 ? 31.219 2.621 2.512 1 97.31 106 HIS B O 1
ATOM 4243 N N . GLY B 1 107 ? 32.125 4.074 1.184 1 97.75 107 GLY B N 1
ATOM 4244 C CA . GLY B 1 107 ? 32.531 3.135 0.151 1 97.75 107 GLY B CA 1
ATOM 4245 C C . GLY B 1 107 ? 31.375 2.678 -0.73 1 97.75 107 GLY B C 1
ATOM 4246 O O . GLY B 1 107 ? 31.422 1.581 -1.29 1 97.75 107 GLY B O 1
ATOM 4247 N N . HIS B 1 108 ? 30.328 3.432 -0.789 1 98 108 HIS B N 1
ATOM 4248 C CA . HIS B 1 108 ? 29.188 3.074 -1.632 1 98 108 HIS B CA 1
ATOM 4249 C C . HIS B 1 108 ? 29.141 3.93 -2.895 1 98 108 HIS B C 1
ATOM 4251 O O . HIS B 1 108 ? 29.781 4.988 -2.951 1 98 108 HIS B O 1
ATOM 4257 N N . ASP B 1 109 ? 28.516 3.539 -3.93 1 98.25 109 ASP B N 1
ATOM 4258 C CA . ASP B 1 109 ? 28.391 4.23 -5.207 1 98.25 109 ASP B CA 1
ATOM 4259 C C . ASP B 1 109 ? 27.516 5.48 -5.07 1 98.25 109 ASP B C 1
ATOM 4261 O O . ASP B 1 109 ? 26.328 5.391 -4.742 1 98.25 109 ASP B O 1
ATOM 4265 N N . PRO B 1 110 ? 28.094 6.648 -5.281 1 98.12 110 PRO B N 1
ATOM 4266 C CA . PRO B 1 110 ? 27.297 7.879 -5.156 1 98.12 110 PRO B CA 1
ATOM 4267 C C . PRO B 1 110 ? 26.156 7.953 -6.164 1 98.12 110 PRO B C 1
ATOM 4269 O O . PRO B 1 110 ? 25.234 8.758 -6.004 1 98.12 110 PRO B O 1
ATOM 4272 N N . GLN B 1 111 ? 26.219 7.105 -7.195 1 97.94 111 GLN B N 1
ATOM 4273 C CA . GLN B 1 111 ? 25.188 7.125 -8.227 1 97.94 111 GLN B CA 1
ATOM 4274 C C . GLN B 1 111 ? 23.891 6.527 -7.715 1 97.94 111 GLN B C 1
ATOM 4276 O O . GLN B 1 111 ? 22.859 6.598 -8.391 1 97.94 111 GLN B O 1
ATOM 4281 N N . LEU B 1 112 ? 23.875 5.957 -6.469 1 98.56 112 LEU B N 1
ATOM 4282 C CA . LEU B 1 112 ? 22.672 5.43 -5.848 1 98.56 112 LEU B CA 1
ATOM 4283 C C . LEU B 1 112 ? 21.656 6.543 -5.602 1 98.56 112 LEU B C 1
ATOM 4285 O O . LEU B 1 112 ? 20.469 6.277 -5.379 1 98.56 112 LEU B O 1
ATOM 4289 N N . VAL B 1 113 ? 22.109 7.793 -5.609 1 98.75 113 VAL B N 1
ATOM 4290 C CA . VAL B 1 113 ? 21.234 8.953 -5.438 1 98.75 113 VAL B CA 1
ATOM 4291 C C . VAL B 1 113 ? 21.422 9.914 -6.609 1 98.75 113 VAL B C 1
ATOM 4293 O O . VAL B 1 113 ? 22.531 10.375 -6.879 1 98.75 113 VAL B O 1
ATOM 4296 N N . GLN B 1 114 ? 20.375 10.195 -7.32 1 97.69 114 GLN B N 1
ATOM 4297 C CA . GLN B 1 114 ? 20.375 11.148 -8.422 1 97.69 114 GLN B CA 1
ATOM 4298 C C . GLN B 1 114 ? 19.266 12.172 -8.266 1 97.69 114 GLN B C 1
ATOM 4300 O O . GLN B 1 114 ? 18.172 11.852 -7.766 1 97.69 114 GLN B O 1
ATOM 4305 N N . THR B 1 115 ? 19.547 13.359 -8.672 1 97.5 115 THR B N 1
ATOM 4306 C CA . THR B 1 115 ? 18.562 14.438 -8.625 1 97.5 115 THR B CA 1
ATOM 4307 C C . THR B 1 115 ? 18.219 14.922 -10.031 1 97.5 115 THR B C 1
ATOM 4309 O O . THR B 1 115 ? 19.109 15.039 -10.883 1 97.5 115 THR B O 1
ATOM 4312 N N . VAL B 1 116 ? 16.953 15.117 -10.227 1 95.44 116 VAL B N 1
ATOM 4313 C CA . VAL B 1 116 ? 16.469 15.617 -11.508 1 95.44 116 VAL B CA 1
ATOM 4314 C C . VAL B 1 116 ? 15.664 16.906 -11.297 1 95.44 116 VAL B C 1
ATOM 4316 O O . VAL B 1 116 ? 14.828 16.984 -10.398 1 95.44 116 VAL B O 1
ATOM 4319 N N . VAL B 1 117 ? 15.961 17.891 -12.078 1 94.94 117 VAL B N 1
ATOM 4320 C CA . VAL B 1 117 ? 15.18 19.125 -12.156 1 94.94 117 VAL B CA 1
ATOM 4321 C C . VAL B 1 117 ? 14.68 19.328 -13.586 1 94.94 117 VAL B C 1
ATOM 4323 O O . VAL B 1 117 ? 15.477 19.391 -14.523 1 94.94 117 VAL B O 1
ATOM 4326 N N . CYS B 1 118 ? 13.43 19.328 -13.727 1 91.94 118 CYS B N 1
ATOM 4327 C CA . CYS B 1 118 ? 12.883 19.531 -15.07 1 91.94 118 CYS B CA 1
ATOM 4328 C C . CYS B 1 118 ? 11.562 20.281 -15.008 1 91.94 118 CYS B C 1
ATOM 4330 O O . CYS B 1 118 ? 10.992 20.469 -13.93 1 91.94 118 CYS B O 1
ATOM 4332 N N . TRP B 1 119 ? 11.156 20.766 -16.156 1 90.69 119 TRP B N 1
ATOM 4333 C CA . TRP B 1 119 ? 9.844 21.391 -16.266 1 90.69 119 TRP B CA 1
ATOM 4334 C C . TRP B 1 119 ? 8.742 20.344 -16.297 1 90.69 119 TRP B C 1
ATOM 4336 O O . TRP B 1 119 ? 9 19.156 -16.562 1 90.69 119 TRP B O 1
ATOM 4346 N N . PRO B 1 120 ? 7.469 20.719 -16.047 1 86.69 120 PRO B N 1
ATOM 4347 C CA . PRO B 1 120 ? 6.348 19.781 -15.922 1 86.69 120 PRO B CA 1
ATOM 4348 C C . PRO B 1 120 ? 6.172 18.922 -17.172 1 86.69 120 PRO B C 1
ATOM 4350 O O . PRO B 1 120 ? 5.852 17.734 -17.047 1 86.69 120 PRO B O 1
ATOM 4353 N N . GLN B 1 121 ? 6.445 19.375 -18.281 1 87.88 121 GLN B N 1
ATOM 4354 C CA . GLN B 1 121 ? 6.184 18.656 -19.531 1 87.88 121 GLN B CA 1
ATOM 4355 C C . GLN B 1 121 ? 7.148 17.484 -19.688 1 87.88 121 GLN B C 1
ATOM 4357 O O . GLN B 1 121 ? 6.871 16.547 -20.438 1 87.88 121 GLN B O 1
ATOM 4362 N N . THR B 1 122 ? 8.273 17.594 -18.969 1 91.19 122 THR B N 1
ATOM 4363 C CA . THR B 1 122 ? 9.289 16.547 -19.078 1 91.19 122 THR B CA 1
ATOM 4364 C C . THR B 1 122 ? 9.117 15.508 -17.969 1 91.19 122 THR B C 1
ATOM 4366 O O . THR B 1 122 ? 9.633 14.398 -18.078 1 91.19 122 THR B O 1
ATOM 4369 N N . ALA B 1 123 ? 8.328 15.773 -17.031 1 91.38 123 ALA B N 1
ATOM 4370 C CA . ALA B 1 123 ? 8.203 14.93 -15.844 1 91.38 123 ALA B CA 1
ATOM 4371 C C . ALA B 1 123 ? 7.602 13.57 -16.203 1 91.38 123 ALA B C 1
ATOM 4373 O O . ALA B 1 123 ? 7.918 12.562 -15.57 1 91.38 123 ALA B O 1
ATOM 4374 N N . GLY B 1 124 ? 6.801 13.547 -17.234 1 93.5 124 GLY B N 1
ATOM 4375 C CA . GLY B 1 124 ? 6.152 12.312 -17.656 1 93.5 124 GLY B CA 1
ATOM 4376 C C . GLY B 1 124 ? 7.137 11.25 -18.109 1 93.5 124 GLY B C 1
ATOM 4377 O O . GLY B 1 124 ? 6.84 10.055 -18.047 1 93.5 124 GLY B O 1
ATOM 4378 N N . HIS B 1 125 ? 8.328 11.672 -18.609 1 94.69 125 HIS B N 1
ATOM 4379 C CA . HIS B 1 125 ? 9.359 10.719 -18.984 1 94.69 125 HIS B CA 1
ATOM 4380 C C . HIS B 1 125 ? 9.852 9.922 -17.797 1 94.69 125 HIS B C 1
ATOM 4382 O O . HIS B 1 125 ? 10.156 8.727 -17.906 1 94.69 125 HIS B O 1
ATOM 4388 N N . LEU B 1 126 ? 9.867 10.602 -16.703 1 96.19 126 LEU B N 1
ATOM 4389 C CA . LEU B 1 126 ? 10.312 9.953 -15.469 1 96.19 126 LEU B CA 1
ATOM 4390 C C . LEU B 1 126 ? 9.211 9.07 -14.891 1 96.19 126 LEU B C 1
ATOM 4392 O O . LEU B 1 126 ? 9.453 7.902 -14.57 1 96.19 126 LEU B O 1
ATOM 4396 N N . THR B 1 127 ? 7.984 9.539 -14.82 1 97.44 127 THR B N 1
ATOM 4397 C CA . THR B 1 127 ? 6.922 8.891 -14.062 1 97.44 127 THR B CA 1
ATOM 4398 C C . THR B 1 127 ? 6.34 7.715 -14.844 1 97.44 127 THR B C 1
ATOM 4400 O O . THR B 1 127 ? 5.59 6.906 -14.297 1 97.44 127 THR B O 1
ATOM 4403 N N . SER B 1 128 ? 6.695 7.582 -16.094 1 97.56 128 SER B N 1
ATOM 4404 C CA . SER B 1 128 ? 6.234 6.434 -16.875 1 97.56 128 SER B CA 1
ATOM 4405 C C . SER B 1 128 ? 7.398 5.535 -17.266 1 97.56 128 SER B C 1
ATOM 4407 O O . SER B 1 128 ? 7.227 4.605 -18.062 1 97.56 128 SER B O 1
ATOM 4409 N N . HIS B 1 129 ? 8.578 5.828 -16.812 1 97.5 129 HIS B N 1
ATOM 4410 C CA . HIS B 1 129 ? 9.75 5.047 -17.203 1 97.5 129 HIS B CA 1
ATOM 4411 C C . HIS B 1 129 ? 9.672 3.627 -16.656 1 97.5 129 HIS B C 1
ATOM 4413 O O . HIS B 1 129 ? 9.484 3.434 -15.445 1 97.5 129 HIS B O 1
ATOM 4419 N N . PRO B 1 130 ? 9.891 2.617 -17.453 1 95 130 PRO B N 1
ATOM 4420 C CA . PRO B 1 130 ? 9.75 1.233 -17 1 95 130 PRO B CA 1
ATOM 4421 C C . PRO B 1 130 ? 10.828 0.832 -15.992 1 95 130 PRO B C 1
ATOM 4423 O O . PRO B 1 130 ? 10.68 -0.167 -15.289 1 95 130 PRO B O 1
ATOM 4426 N N . GLY B 1 131 ? 11.867 1.628 -15.945 1 96.12 131 GLY B N 1
ATOM 4427 C CA . GLY B 1 131 ? 12.945 1.318 -15.016 1 96.12 131 GLY B CA 1
ATOM 4428 C C . GLY B 1 131 ? 12.672 1.787 -13.602 1 96.12 131 GLY B C 1
ATOM 4429 O O . GLY B 1 131 ? 13.422 1.464 -12.68 1 96.12 131 GLY B O 1
ATOM 4430 N N . ILE B 1 132 ? 11.633 2.572 -13.406 1 97.94 132 ILE B N 1
ATOM 4431 C CA . ILE B 1 132 ? 11.242 3.045 -12.086 1 97.94 132 ILE B CA 1
ATOM 4432 C C . ILE B 1 132 ? 10.234 2.074 -11.469 1 97.94 132 ILE B C 1
ATOM 4434 O O . ILE B 1 132 ? 9.164 1.836 -12.039 1 97.94 132 ILE B O 1
ATOM 4438 N N . SER B 1 133 ? 10.57 1.612 -10.273 1 97.88 133 SER B N 1
ATOM 4439 C CA . SER B 1 133 ? 9.789 0.525 -9.688 1 97.88 133 SER B CA 1
ATOM 4440 C C . SER B 1 133 ? 8.742 1.057 -8.719 1 97.88 133 SER B C 1
ATOM 4442 O O . SER B 1 133 ? 7.844 0.321 -8.305 1 97.88 133 SER B O 1
ATOM 4444 N N . HIS B 1 134 ? 8.852 2.275 -8.352 1 98.44 134 HIS B N 1
ATOM 4445 C CA . HIS B 1 134 ? 7.941 2.9 -7.391 1 98.44 134 HIS B CA 1
ATOM 4446 C C . HIS B 1 134 ? 8.07 4.422 -7.426 1 98.44 134 HIS B C 1
ATOM 4448 O O . HIS B 1 134 ? 9.164 4.953 -7.629 1 98.44 134 HIS B O 1
ATOM 4454 N N . ILE B 1 135 ? 6.941 5.094 -7.199 1 98.69 135 ILE B N 1
ATOM 4455 C CA . ILE B 1 135 ? 6.965 6.551 -7.18 1 98.69 135 ILE B CA 1
ATOM 4456 C C . ILE B 1 135 ? 6.367 7.059 -5.867 1 98.69 135 ILE B C 1
ATOM 4458 O O . ILE B 1 135 ? 5.254 6.676 -5.496 1 98.69 135 ILE B O 1
ATOM 4462 N N . THR B 1 136 ? 7.102 7.812 -5.16 1 98.62 136 THR B N 1
ATOM 4463 C CA . THR B 1 136 ? 6.578 8.633 -4.07 1 98.62 136 THR B CA 1
ATOM 4464 C C . THR B 1 136 ? 6.324 10.062 -4.547 1 98.62 136 THR B C 1
ATOM 4466 O O . THR B 1 136 ? 7.242 10.742 -5.008 1 98.62 136 THR B O 1
ATOM 4469 N N . PHE B 1 137 ? 5.082 10.445 -4.461 1 98.56 137 PHE B N 1
ATOM 4470 C CA . PHE B 1 137 ? 4.727 11.797 -4.887 1 98.56 137 PHE B CA 1
ATOM 4471 C C . PHE B 1 137 ? 4.227 12.625 -3.705 1 98.56 137 PHE B C 1
ATOM 4473 O O . PHE B 1 137 ? 3.316 12.203 -2.988 1 98.56 137 PHE B O 1
ATOM 4480 N N . ILE B 1 138 ? 4.805 13.727 -3.484 1 97.75 138 ILE B N 1
ATOM 4481 C CA . ILE B 1 138 ? 4.402 14.711 -2.484 1 97.75 138 ILE B CA 1
ATOM 4482 C C . ILE B 1 138 ? 4.062 16.031 -3.17 1 97.75 138 ILE B C 1
ATOM 4484 O O . ILE B 1 138 ? 4.945 16.703 -3.713 1 97.75 138 ILE B O 1
ATOM 4488 N N . GLY B 1 139 ? 2.779 16.391 -3.154 1 96.38 139 GLY B N 1
ATOM 4489 C CA . GLY B 1 139 ? 2.412 17.609 -3.848 1 96.38 139 GLY B CA 1
ATOM 4490 C C . GLY B 1 139 ? 0.913 17.844 -3.895 1 96.38 139 GLY B C 1
ATOM 4491 O O . GLY B 1 139 ? 0.191 17.469 -2.969 1 96.38 139 GLY B O 1
ATOM 4492 N N . SER B 1 140 ? 0.484 18.547 -4.949 1 94.75 140 SER B N 1
ATOM 4493 C CA . SER B 1 140 ? -0.92 18.938 -5.051 1 94.75 140 SER B CA 1
ATOM 4494 C C . SER B 1 140 ? -1.747 17.844 -5.723 1 94.75 140 SER B C 1
ATOM 4496 O O . SER B 1 140 ? -1.207 17.016 -6.453 1 94.75 140 SER B O 1
ATOM 4498 N N . GLN B 1 141 ? -3.027 17.906 -5.496 1 95.25 141 GLN B N 1
ATOM 4499 C CA . GLN B 1 141 ? -3.949 16.953 -6.125 1 95.25 141 GLN B CA 1
ATOM 4500 C C . GLN B 1 141 ? -3.891 17.062 -7.645 1 95.25 141 GLN B C 1
ATOM 4502 O O . GLN B 1 141 ? -3.896 16.047 -8.344 1 95.25 141 GLN B O 1
ATOM 4507 N N . SER B 1 142 ? -3.834 18.25 -8.094 1 94.44 142 SER B N 1
ATOM 4508 C CA . SER B 1 142 ? -3.842 18.484 -9.539 1 94.44 142 SER B CA 1
ATOM 4509 C C . SER B 1 142 ? -2.662 17.781 -10.211 1 94.44 142 SER B C 1
ATOM 4511 O O . SER B 1 142 ? -2.824 17.141 -11.25 1 94.44 142 SER B O 1
ATOM 4513 N N . VAL B 1 143 ? -1.531 17.891 -9.625 1 95.62 143 VAL B N 1
ATOM 4514 C CA . VAL B 1 143 ? -0.345 17.266 -10.203 1 95.62 143 VAL B CA 1
ATOM 4515 C C . VAL B 1 143 ? -0.402 15.75 -9.992 1 95.62 143 VAL B C 1
ATOM 4517 O O . VAL B 1 143 ? 0.036 14.984 -10.859 1 95.62 143 VAL B O 1
ATOM 4520 N N . ALA B 1 144 ? -0.965 15.344 -8.906 1 97.44 144 ALA B N 1
ATOM 4521 C CA . ALA B 1 144 ? -1.066 13.922 -8.594 1 97.44 144 ALA B CA 1
ATOM 4522 C C . ALA B 1 144 ? -1.845 13.172 -9.672 1 97.44 144 ALA B C 1
ATOM 4524 O O . ALA B 1 144 ? -1.52 12.031 -10 1 97.44 144 ALA B O 1
ATOM 4525 N N . HIS B 1 145 ? -2.908 13.789 -10.195 1 97.56 145 HIS B N 1
ATOM 4526 C CA . HIS B 1 145 ? -3.674 13.172 -11.273 1 97.56 145 HIS B CA 1
ATOM 4527 C C . HIS B 1 145 ? -2.785 12.867 -12.477 1 97.56 145 HIS B C 1
ATOM 4529 O O . HIS B 1 145 ? -2.879 11.781 -13.062 1 97.56 145 HIS B O 1
ATOM 4535 N N . HIS B 1 146 ? -1.891 13.766 -12.781 1 97.25 146 HIS B N 1
ATOM 4536 C CA . HIS B 1 146 ? -0.979 13.578 -13.906 1 97.25 146 HIS B CA 1
ATOM 4537 C C . HIS B 1 146 ? 0.04 12.484 -13.617 1 97.25 146 HIS B C 1
ATOM 4539 O O . HIS B 1 146 ? 0.331 11.656 -14.484 1 97.25 146 HIS B O 1
ATOM 4545 N N . VAL B 1 147 ? 0.583 12.523 -12.445 1 98.06 147 VAL B N 1
ATOM 4546 C CA . VAL B 1 147 ? 1.591 11.539 -12.055 1 98.06 147 VAL B CA 1
ATOM 4547 C C . VAL B 1 147 ? 0.988 10.141 -12.094 1 98.06 147 VAL B C 1
ATOM 4549 O O . VAL B 1 147 ? 1.58 9.219 -12.664 1 98.06 147 VAL B O 1
ATOM 4552 N N . ALA B 1 148 ? -0.203 10 -11.492 1 98.19 148 ALA B N 1
ATOM 4553 C CA . ALA B 1 148 ? -0.867 8.695 -11.438 1 98.19 148 ALA B CA 1
ATOM 4554 C C . ALA B 1 148 ? -1.206 8.195 -12.836 1 98.19 148 ALA B C 1
ATOM 4556 O O . ALA B 1 148 ? -1.013 7.016 -13.148 1 98.19 148 ALA B O 1
ATOM 4557 N N . ALA B 1 149 ? -1.725 9.062 -13.641 1 97.94 149 ALA B N 1
ATOM 4558 C CA . ALA B 1 149 ? -2.053 8.688 -15.016 1 97.94 149 ALA B CA 1
ATOM 4559 C C . ALA B 1 149 ? -0.802 8.266 -15.781 1 97.94 149 ALA B C 1
ATOM 4561 O O . ALA B 1 149 ? -0.831 7.297 -16.547 1 97.94 149 ALA B O 1
ATOM 4562 N N . SER B 1 150 ? 0.254 9.031 -15.617 1 98.12 150 SER B N 1
ATOM 4563 C CA . SER B 1 150 ? 1.523 8.711 -16.266 1 98.12 150 SER B CA 1
ATOM 4564 C C . SER B 1 150 ? 2.076 7.379 -15.766 1 98.12 150 SER B C 1
ATOM 4566 O O . SER B 1 150 ? 2.543 6.562 -16.562 1 98.12 150 SER B O 1
ATOM 4568 N N . ALA B 1 151 ? 2.031 7.145 -14.477 1 98.12 151 ALA B N 1
ATOM 4569 C CA . ALA B 1 151 ? 2.521 5.914 -13.867 1 98.12 151 ALA B CA 1
ATOM 4570 C C . ALA B 1 151 ? 1.724 4.707 -14.352 1 98.12 151 ALA B C 1
ATOM 4572 O O . ALA B 1 151 ? 2.244 3.59 -14.406 1 98.12 151 ALA B O 1
ATOM 4573 N N . ALA B 1 152 ? 0.446 4.902 -14.688 1 97.75 152 ALA B N 1
ATOM 4574 C CA . ALA B 1 152 ? -0.418 3.832 -15.18 1 97.75 152 ALA B CA 1
ATOM 4575 C C . ALA B 1 152 ? 0.138 3.221 -16.453 1 97.75 152 ALA B C 1
ATOM 4577 O O . ALA B 1 152 ? -0.068 2.037 -16.734 1 97.75 152 ALA B O 1
ATOM 4578 N N . LYS B 1 153 ? 0.883 4 -17.234 1 97.25 153 LYS B N 1
ATOM 4579 C CA . LYS B 1 153 ? 1.445 3.525 -18.5 1 97.25 153 LYS B CA 1
ATOM 4580 C C . LYS B 1 153 ? 2.447 2.398 -18.25 1 97.25 153 LYS B C 1
ATOM 4582 O O . LYS B 1 153 ? 2.521 1.452 -19.047 1 97.25 153 LYS B O 1
ATOM 4587 N N . SER B 1 154 ? 3.174 2.465 -17.203 1 96.69 154 SER B N 1
ATOM 4588 C CA . SER B 1 154 ? 4.168 1.448 -16.875 1 96.69 154 SER B CA 1
ATOM 4589 C C . SER B 1 154 ? 3.703 0.572 -15.727 1 96.69 154 SER B C 1
ATOM 4591 O O . SER B 1 154 ? 4.445 -0.291 -15.25 1 96.69 154 SER B O 1
ATOM 4593 N N . LEU B 1 155 ? 2.518 0.827 -15.242 1 97 155 LEU B N 1
ATOM 4594 C CA . LEU B 1 155 ? 1.97 0.135 -14.078 1 97 155 LEU B CA 1
ATOM 4595 C C . LEU B 1 155 ? 2.914 0.244 -12.891 1 97 155 LEU B C 1
ATOM 4597 O O . LEU B 1 155 ? 3.193 -0.753 -12.219 1 97 155 LEU B O 1
ATOM 4601 N N . THR B 1 156 ? 3.484 1.425 -12.664 1 97.75 156 THR B N 1
ATOM 4602 C CA . THR B 1 156 ? 4.328 1.716 -11.508 1 97.75 156 THR B CA 1
ATOM 4603 C C . THR B 1 156 ? 3.482 2.125 -10.305 1 97.75 156 THR B C 1
ATOM 4605 O O . THR B 1 156 ? 2.65 3.029 -10.406 1 97.75 156 THR B O 1
ATOM 4608 N N . PRO B 1 157 ? 3.631 1.39 -9.195 1 97.69 157 PRO B N 1
ATOM 4609 C CA . PRO B 1 157 ? 2.871 1.795 -8.016 1 97.69 157 PRO B CA 1
ATOM 4610 C C . PRO B 1 157 ? 3.252 3.188 -7.516 1 97.69 157 PRO B C 1
ATOM 4612 O O . PRO B 1 157 ? 4.418 3.578 -7.594 1 97.69 157 PRO B O 1
ATOM 4615 N N . VAL B 1 158 ? 2.203 3.918 -6.949 1 98.12 158 VAL B N 1
ATOM 4616 C CA . VAL B 1 158 ? 2.389 5.301 -6.52 1 98.12 158 VAL B CA 1
ATOM 4617 C C . VAL B 1 158 ? 1.907 5.465 -5.078 1 98.12 158 VAL B C 1
ATOM 4619 O O . VAL B 1 158 ? 0.852 4.945 -4.707 1 98.12 158 VAL B O 1
ATOM 4622 N N . VAL B 1 159 ? 2.705 6.07 -4.262 1 98.12 159 VAL B N 1
ATOM 4623 C CA . VAL B 1 159 ? 2.275 6.676 -3.008 1 98.12 159 VAL B CA 1
ATOM 4624 C C . VAL B 1 159 ? 2.102 8.18 -3.193 1 98.12 159 VAL B C 1
ATOM 4626 O O . VAL B 1 159 ? 3.006 8.859 -3.684 1 98.12 159 VAL B O 1
ATOM 4629 N N . ALA B 1 160 ? 0.942 8.656 -2.801 1 98.12 160 ALA B N 1
ATOM 4630 C CA . ALA B 1 160 ? 0.637 10.062 -3.014 1 98.12 160 ALA B CA 1
ATOM 4631 C C . ALA B 1 160 ? 0.286 10.758 -1.696 1 98.12 160 ALA B C 1
ATOM 4633 O O . ALA B 1 160 ? -0.708 10.406 -1.055 1 98.12 160 ALA B O 1
ATOM 4634 N N . GLU B 1 161 ? 1.113 11.578 -1.292 1 98 161 GLU B N 1
ATOM 4635 C CA . GLU B 1 161 ? 0.823 12.477 -0.178 1 98 161 GLU B CA 1
ATOM 4636 C C . GLU B 1 161 ? 0.434 13.867 -0.675 1 98 161 GLU B C 1
ATOM 4638 O O . GLU B 1 161 ? 1.258 14.578 -1.256 1 98 161 GLU B O 1
ATOM 4643 N N . LEU B 1 162 ? -0.751 14.227 -0.383 1 97.81 162 LEU B N 1
ATOM 4644 C CA . LEU B 1 162 ? -1.292 15.438 -0.984 1 97.81 162 LEU B CA 1
ATOM 4645 C C . LEU B 1 162 ? -1.732 16.422 0.09 1 97.81 162 LEU B C 1
ATOM 4647 O O . LEU B 1 162 ? -1.364 16.281 1.258 1 97.81 162 LEU B O 1
ATOM 4651 N N . GLY B 1 163 ? -2.326 17.469 -0.321 1 95.06 163 GLY B N 1
ATOM 4652 C CA . GLY B 1 163 ? -2.66 18.547 0.596 1 95.06 163 GLY B CA 1
ATOM 4653 C C . GLY B 1 163 ? -3.701 18.156 1.627 1 95.06 163 GLY B C 1
ATOM 4654 O O . GLY B 1 163 ? -4.145 17 1.659 1 95.06 163 GLY B O 1
ATOM 4655 N N . GLY B 1 164 ? -3.951 19.047 2.52 1 95.38 164 GLY B N 1
ATOM 4656 C CA . GLY B 1 164 ? -4.938 18.844 3.57 1 95.38 164 GLY B CA 1
ATOM 4657 C C . GLY B 1 164 ? -5.668 20.125 3.953 1 95.38 164 GLY B C 1
ATOM 4658 O O . GLY B 1 164 ? -5.227 21.219 3.623 1 95.38 164 GLY B O 1
ATOM 4659 N N . LYS B 1 165 ? -6.852 19.953 4.445 1 97.81 165 LYS B N 1
ATOM 4660 C CA . LYS B 1 165 ? -7.582 21 5.164 1 97.81 165 LYS B CA 1
ATOM 4661 C C . LYS B 1 165 ? -7.742 20.641 6.637 1 97.81 165 LYS B C 1
ATOM 4663 O O . LYS B 1 165 ? -8.867 20.531 7.137 1 97.81 165 LYS B O 1
ATOM 4668 N N . ASP B 1 166 ? -6.594 20.484 7.258 1 98.25 166 ASP B N 1
ATOM 4669 C CA . ASP B 1 166 ? -6.438 19.812 8.547 1 98.25 166 ASP B CA 1
ATOM 4670 C C . ASP B 1 166 ? -7.168 20.578 9.656 1 98.25 166 ASP B C 1
ATOM 4672 O O . ASP B 1 166 ? -6.918 21.766 9.867 1 98.25 166 ASP B O 1
ATOM 4676 N N . PRO B 1 167 ? -8.031 19.922 10.406 1 98.69 167 PRO B N 1
ATOM 4677 C CA . PRO B 1 167 ? -8.734 20.547 11.531 1 98.69 167 PRO B CA 1
ATOM 4678 C C . PRO B 1 167 ? -7.918 20.516 12.82 1 98.69 167 PRO B C 1
ATOM 4680 O O . PRO B 1 167 ? -7.211 19.547 13.094 1 98.69 167 PRO B O 1
ATOM 4683 N N . PHE B 1 168 ? -7.961 21.594 13.469 1 98.88 168 PHE B N 1
ATOM 4684 C CA . PHE B 1 168 ? -7.496 21.75 14.836 1 98.88 168 PHE B CA 1
ATOM 4685 C C . PHE B 1 168 ? -8.664 21.984 15.789 1 98.88 168 PHE B C 1
ATOM 4687 O O . PHE B 1 168 ? -9.219 23.094 15.828 1 98.88 168 PHE B O 1
ATOM 4694 N N . ILE B 1 169 ? -9.016 20.938 16.531 1 98.94 169 ILE B N 1
ATOM 4695 C CA . ILE B 1 169 ? -10.273 20.953 17.281 1 98.94 169 ILE B CA 1
ATOM 4696 C C . ILE B 1 169 ? -10 21.281 18.75 1 98.94 169 ILE B C 1
ATOM 4698 O O . ILE B 1 169 ? -9.117 20.688 19.359 1 98.94 169 ILE B O 1
ATOM 4702 N N . VAL B 1 170 ? -10.75 22.234 19.281 1 98.94 170 VAL B N 1
ATOM 4703 C CA . VAL B 1 170 ? -10.664 22.578 20.703 1 98.94 170 VAL B CA 1
ATOM 4704 C C . VAL B 1 170 ? -12.023 22.391 21.359 1 98.94 170 VAL B C 1
ATOM 4706 O O . VAL B 1 170 ? -12.977 23.125 21.062 1 98.94 170 VAL B O 1
ATOM 4709 N N . LEU B 1 171 ? -12.109 21.469 22.266 1 98.88 171 LEU B N 1
ATOM 4710 C CA . LEU B 1 171 ? -13.359 21.172 22.953 1 98.88 171 LEU B CA 1
ATOM 4711 C C . LEU B 1 171 ? -13.555 22.094 24.156 1 98.88 171 LEU B C 1
ATOM 4713 O O . LEU B 1 171 ? -12.602 22.734 24.609 1 98.88 171 LEU B O 1
ATOM 4717 N N . ASP B 1 172 ? -14.781 22.109 24.672 1 98.56 172 ASP B N 1
ATOM 4718 C CA . ASP B 1 172 ? -15.078 22.922 25.859 1 98.56 172 ASP B CA 1
ATOM 4719 C C . ASP B 1 172 ? -14.211 22.516 27.047 1 98.56 172 ASP B C 1
ATOM 4721 O O . ASP B 1 172 ? -13.805 23.359 27.844 1 98.56 172 ASP B O 1
ATOM 4725 N N . SER B 1 173 ? -13.891 21.281 27.094 1 97.88 173 SER B N 1
ATOM 4726 C CA . SER B 1 173 ? -13.156 20.75 28.234 1 97.88 173 SER B CA 1
ATOM 4727 C C . SER B 1 173 ? -11.703 21.219 28.234 1 97.88 173 SER B C 1
ATOM 4729 O O . SER B 1 173 ? -10.984 21.047 29.219 1 97.88 173 SER B O 1
ATOM 4731 N N . ALA B 1 174 ? -11.289 21.859 27.188 1 97.12 174 ALA B N 1
ATOM 4732 C CA . ALA B 1 174 ? -9.922 22.391 27.094 1 97.12 174 ALA B CA 1
ATOM 4733 C C . ALA B 1 174 ? -9.852 23.812 27.609 1 97.12 174 ALA B C 1
ATOM 4735 O O . ALA B 1 174 ? -8.812 24.469 27.5 1 97.12 174 ALA B O 1
ATOM 4736 N N . SER B 1 175 ? -10.867 24.344 28.188 1 97.56 175 SER B N 1
ATOM 4737 C CA . SER B 1 175 ? -11.016 25.75 28.562 1 97.56 175 SER B CA 1
ATOM 4738 C C . SER B 1 175 ? -9.867 26.219 29.453 1 97.56 175 SER B C 1
ATOM 4740 O O . SER B 1 175 ? -9.438 27.359 29.375 1 97.56 175 SER B O 1
ATOM 4742 N N . ARG B 1 176 ? -9.352 25.391 30.266 1 95.31 176 ARG B N 1
ATOM 4743 C CA . ARG B 1 176 ? -8.312 25.781 31.203 1 95.31 176 ARG B CA 1
ATOM 4744 C C . ARG B 1 176 ? -6.934 25.75 30.547 1 95.31 176 ARG B C 1
ATOM 4746 O O . ARG B 1 176 ? -5.949 26.188 31.141 1 95.31 176 ARG B O 1
ATOM 4753 N N . ASP B 1 177 ? -6.855 25.234 29.391 1 96.62 177 ASP B N 1
ATOM 4754 C CA . ASP B 1 177 ? -5.57 25.031 28.719 1 96.62 177 ASP B CA 1
ATOM 4755 C C . ASP B 1 177 ? -5.41 25.969 27.531 1 96.62 177 ASP B C 1
ATOM 4757 O O . ASP B 1 177 ? -4.555 25.75 26.672 1 96.62 177 ASP B O 1
ATOM 4761 N N . LEU B 1 178 ? -6.133 27.016 27.422 1 98.19 178 LEU B N 1
ATOM 4762 C CA . LEU B 1 178 ? -6.234 27.828 26.219 1 98.19 178 LEU B CA 1
ATOM 4763 C C . LEU B 1 178 ? -4.957 28.625 25.984 1 98.19 178 LEU B C 1
ATOM 4765 O O . LEU B 1 178 ? -4.59 28.906 24.844 1 98.19 178 LEU B O 1
ATOM 4769 N N . LYS B 1 179 ? -4.289 28.984 27.047 1 97.5 179 LYS B N 1
ATOM 4770 C CA . LYS B 1 179 ? -3.035 29.719 26.875 1 97.5 179 LYS B CA 1
ATOM 4771 C C . LYS B 1 179 ? -2.033 28.891 26.062 1 97.5 179 LYS B C 1
ATOM 4773 O O . LYS B 1 179 ? -1.451 29.375 25.094 1 97.5 179 LYS B O 1
ATOM 4778 N N . ARG B 1 180 ? -1.833 27.672 26.484 1 97.06 180 ARG B N 1
ATOM 4779 C CA . ARG B 1 180 ? -0.945 26.766 25.766 1 97.06 180 ARG B CA 1
ATOM 4780 C C . ARG B 1 180 ? -1.446 26.531 24.344 1 97.06 180 ARG B C 1
ATOM 4782 O O . ARG B 1 180 ? -0.663 26.547 23.391 1 97.06 180 ARG B O 1
ATOM 4789 N N . ILE B 1 181 ? -2.715 26.281 24.203 1 98.31 181 ILE B N 1
ATOM 4790 C CA . ILE B 1 181 ? -3.338 25.953 22.938 1 98.31 181 ILE B CA 1
ATOM 4791 C C . ILE B 1 181 ? -3.188 27.125 21.969 1 98.31 181 ILE B C 1
ATOM 4793 O O . ILE B 1 181 ? -2.951 26.938 20.781 1 98.31 181 ILE B O 1
ATOM 4797 N N . THR B 1 182 ? -3.297 28.312 22.484 1 98.62 182 THR B N 1
ATOM 4798 C CA . THR B 1 182 ? -3.145 29.5 21.656 1 98.62 182 THR B CA 1
ATOM 4799 C C . THR B 1 182 ? -1.747 29.578 21.047 1 98.62 182 THR B C 1
ATOM 4801 O O . THR B 1 182 ? -1.595 29.891 19.875 1 98.62 182 THR B O 1
ATOM 4804 N N . GLU B 1 183 ? -0.739 29.25 21.875 1 98.25 183 GLU B N 1
ATOM 4805 C CA . GLU B 1 183 ? 0.626 29.219 21.359 1 98.25 183 GLU B CA 1
ATOM 4806 C C . GLU B 1 183 ? 0.775 28.188 20.25 1 98.25 183 GLU B C 1
ATOM 4808 O O . GLU B 1 183 ? 1.487 28.422 19.266 1 98.25 183 GLU B O 1
ATOM 4813 N N . VAL B 1 184 ? 0.115 27.078 20.375 1 98.25 184 VAL B N 1
ATOM 4814 C CA . VAL B 1 184 ? 0.173 26.016 19.375 1 98.25 184 VAL B CA 1
ATOM 4815 C C . VAL B 1 184 ? -0.518 26.469 18.094 1 98.25 184 VAL B C 1
ATOM 4817 O O . VAL B 1 184 ? -0.01 26.234 17 1 98.25 184 VAL B O 1
ATOM 4820 N N . ILE B 1 185 ? -1.65 27.125 18.203 1 98.81 185 ILE B N 1
ATOM 4821 C CA . ILE B 1 185 ? -2.398 27.594 17.047 1 98.81 185 ILE B CA 1
ATOM 4822 C C . ILE B 1 185 ? -1.545 28.594 16.25 1 98.81 185 ILE B C 1
ATOM 4824 O O . ILE B 1 185 ? -1.447 28.484 15.023 1 98.81 185 ILE B O 1
ATOM 4828 N N . LEU B 1 186 ? -0.908 29.5 17 1 98.5 186 LEU B N 1
ATOM 4829 C CA . LEU B 1 186 ? -0.088 30.5 16.328 1 98.5 186 LEU B CA 1
ATOM 4830 C C . LEU B 1 186 ? 1.066 29.844 15.578 1 98.5 186 LEU B C 1
ATOM 4832 O O . LEU B 1 186 ? 1.274 30.109 14.391 1 98.5 186 LEU B O 1
ATOM 4836 N N . ARG B 1 187 ? 1.736 28.984 16.219 1 96.69 187 ARG B N 1
ATOM 4837 C CA . ARG B 1 187 ? 2.873 28.312 15.594 1 96.69 187 ARG B CA 1
ATOM 4838 C C . ARG B 1 187 ? 2.42 27.406 14.453 1 96.69 187 ARG B C 1
ATOM 4840 O O . ARG B 1 187 ? 3.023 27.422 13.375 1 96.69 187 ARG B O 1
ATOM 4847 N N . GLY B 1 188 ? 1.374 26.672 14.664 1 97.06 188 GLY B N 1
ATOM 4848 C CA . GLY B 1 188 ? 0.892 25.703 13.68 1 97.06 188 GLY B CA 1
ATOM 4849 C C . GLY B 1 188 ? 0.326 26.359 12.438 1 97.06 188 GLY B C 1
ATOM 4850 O O . GLY B 1 188 ? 0.3 25.75 11.367 1 97.06 188 GLY B O 1
ATOM 4851 N N . THR B 1 189 ? -0.13 27.594 12.539 1 98.25 189 THR B N 1
ATOM 4852 C CA . THR B 1 189 ? -0.745 28.281 11.414 1 98.25 189 THR B CA 1
ATOM 4853 C C . THR B 1 189 ? 0.296 29.094 10.641 1 98.25 189 THR B C 1
ATOM 4855 O O . THR B 1 189 ? 0.291 29.094 9.406 1 98.25 189 THR B O 1
ATOM 4858 N N . PHE B 1 190 ? 1.251 29.688 11.359 1 98 190 PHE B N 1
ATOM 4859 C CA . PHE B 1 190 ? 2 30.75 10.711 1 98 190 PHE B CA 1
ATOM 4860 C C . PHE B 1 190 ? 3.443 30.328 10.461 1 98 190 PHE B C 1
ATOM 4862 O O . PHE B 1 190 ? 4.172 30.984 9.719 1 98 190 PHE B O 1
ATOM 4869 N N . GLN B 1 191 ? 3.863 29.219 11.125 1 95.62 191 GLN B N 1
ATOM 4870 C CA . GLN B 1 191 ? 5.188 28.703 10.812 1 95.62 191 GLN B CA 1
ATOM 4871 C C . GLN B 1 191 ? 5.34 28.453 9.312 1 95.62 191 GLN B C 1
ATOM 4873 O O . GLN B 1 191 ? 4.43 27.938 8.664 1 95.62 191 GLN B O 1
ATOM 4878 N N . ALA B 1 192 ? 6.473 28.875 8.734 1 95.75 192 ALA B N 1
ATOM 4879 C CA . ALA B 1 192 ? 6.77 28.75 7.309 1 95.75 192 ALA B CA 1
ATOM 4880 C C . ALA B 1 192 ? 5.703 29.438 6.461 1 95.75 192 ALA B C 1
ATOM 4882 O O . ALA B 1 192 ? 5.344 28.953 5.387 1 95.75 192 ALA B O 1
ATOM 4883 N N . ALA B 1 193 ? 5.168 30.516 7.027 1 97.19 193 ALA B N 1
ATOM 4884 C CA . ALA B 1 193 ? 4.113 31.297 6.387 1 97.19 193 ALA B CA 1
ATOM 4885 C C . ALA B 1 193 ? 2.922 30.422 6.016 1 97.19 193 ALA B C 1
ATOM 4887 O O . ALA B 1 193 ? 2.293 30.625 4.973 1 97.19 193 ALA B O 1
ATOM 4888 N N . GLY B 1 194 ? 2.695 29.438 6.781 1 97.31 194 GLY B N 1
ATOM 4889 C CA . GLY B 1 194 ? 1.541 28.562 6.586 1 97.31 194 GLY B CA 1
ATOM 4890 C C . GLY B 1 194 ? 1.726 27.562 5.461 1 97.31 194 GLY B C 1
ATOM 4891 O O . GLY B 1 194 ? 0.818 26.797 5.16 1 97.31 194 GLY B O 1
ATOM 4892 N N . GLN B 1 195 ? 2.896 27.531 4.848 1 96.88 195 GLN B N 1
ATOM 4893 C CA . GLN B 1 195 ? 3.156 26.609 3.736 1 96.88 195 GLN B CA 1
ATOM 4894 C C . GLN B 1 195 ? 3.633 25.25 4.238 1 96.88 195 GLN B C 1
ATOM 4896 O O . GLN B 1 195 ? 4.762 24.844 3.961 1 96.88 195 GLN B O 1
ATOM 4901 N N . ASN B 1 196 ? 2.756 24.594 4.926 1 95.88 196 ASN B N 1
ATOM 4902 C CA . ASN B 1 196 ? 2.98 23.312 5.586 1 95.88 196 ASN B CA 1
ATOM 4903 C C . ASN B 1 196 ? 1.819 22.344 5.352 1 95.88 196 ASN B C 1
ATOM 4905 O O . ASN B 1 196 ? 0.671 22.672 5.668 1 95.88 196 ASN B O 1
ATOM 4909 N N . CYS B 1 197 ? 2.107 21.203 4.848 1 94.31 197 CYS B N 1
ATOM 4910 C CA . CYS B 1 197 ? 1.058 20.266 4.473 1 94.31 197 CYS B CA 1
ATOM 4911 C C . CYS B 1 197 ? 0.254 19.828 5.691 1 94.31 197 CYS B C 1
ATOM 4913 O O . CYS B 1 197 ? -0.93 19.5 5.574 1 94.31 197 CYS B O 1
ATOM 4915 N N . ILE B 1 198 ? 0.914 19.766 6.828 1 95.81 198 ILE B N 1
ATOM 4916 C CA . ILE B 1 198 ? 0.174 19.359 8.023 1 95.81 198 ILE B CA 1
ATOM 4917 C C . ILE B 1 198 ? 0.034 20.562 8.969 1 95.81 198 ILE B C 1
ATOM 4919 O O . ILE B 1 198 ? -0.019 20.391 10.188 1 95.81 198 ILE B O 1
ATOM 4923 N N . GLY B 1 199 ? 0.092 21.703 8.445 1 96.88 199 GLY B N 1
ATOM 4924 C CA . GLY B 1 199 ? -0.216 22.906 9.211 1 96.88 199 GLY B CA 1
ATOM 4925 C C . GLY B 1 199 ? -1.679 23 9.602 1 96.88 199 GLY B C 1
ATOM 4926 O O . GLY B 1 199 ? -2.504 22.219 9.141 1 96.88 199 GLY B O 1
ATOM 4927 N N . ILE B 1 200 ? -1.931 24 10.461 1 98.19 200 ILE B N 1
ATOM 4928 C CA . ILE B 1 200 ? -3.311 24.203 10.883 1 98.19 200 ILE B CA 1
ATOM 4929 C C . ILE B 1 200 ? -4.047 25.047 9.828 1 98.19 200 ILE B C 1
ATOM 4931 O O . ILE B 1 200 ? -3.723 26.219 9.625 1 98.19 200 ILE B O 1
ATOM 4935 N N . GLU B 1 201 ? -5.016 24.406 9.219 1 97.31 201 GLU B N 1
ATOM 4936 C CA . GLU B 1 201 ? -5.809 25.078 8.18 1 97.31 201 GLU B CA 1
ATOM 4937 C C . GLU B 1 201 ? -7.094 25.656 8.766 1 97.31 201 GLU B C 1
ATOM 4939 O O . GLU B 1 201 ? -7.594 26.672 8.273 1 97.31 201 GLU B O 1
ATOM 4944 N N . ARG B 1 202 ? -7.609 25 9.789 1 98.06 202 ARG B N 1
ATOM 4945 C CA . ARG B 1 202 ? -8.859 25.406 10.406 1 98.06 202 ARG B CA 1
ATOM 4946 C C . ARG B 1 202 ? -8.891 25.031 11.891 1 98.06 202 ARG B C 1
ATOM 4948 O O . ARG B 1 202 ? -8.531 23.906 12.258 1 98.06 202 ARG B O 1
ATOM 4955 N N . VAL B 1 203 ? -9.305 26 12.641 1 98.88 203 VAL B N 1
ATOM 4956 C CA . VAL B 1 203 ? -9.586 25.75 14.047 1 98.88 203 VAL B CA 1
ATOM 4957 C C . VAL B 1 203 ? -11.094 25.641 14.258 1 98.88 203 VAL B C 1
ATOM 4959 O O . VAL B 1 203 ? -11.867 26.469 13.758 1 98.88 203 VAL B O 1
ATOM 4962 N N . ILE B 1 204 ? -11.539 24.609 14.938 1 98.94 204 ILE B N 1
ATOM 4963 C CA . ILE B 1 204 ? -12.953 24.344 15.195 1 98.94 204 ILE B CA 1
ATOM 4964 C C . ILE B 1 204 ? -13.203 24.344 16.703 1 98.94 204 ILE B C 1
ATOM 4966 O O . ILE B 1 204 ? -12.547 23.594 17.438 1 98.94 204 ILE B O 1
ATOM 4970 N N . ALA B 1 205 ? -14.117 25.141 17.156 1 98.81 205 ALA B N 1
ATOM 4971 C CA . ALA B 1 205 ? -14.406 25.219 18.578 1 98.81 205 ALA B CA 1
ATOM 4972 C C . ALA B 1 205 ? -15.859 25.609 18.828 1 98.81 205 ALA B C 1
ATOM 4974 O O . ALA B 1 205 ? -16.453 26.344 18.031 1 98.81 205 ALA B O 1
ATOM 4975 N N . PRO B 1 206 ? -16.422 25.141 19.938 1 98.25 206 PRO B N 1
ATOM 4976 C CA . PRO B 1 206 ? -17.75 25.625 20.312 1 98.25 206 PRO B CA 1
ATOM 4977 C C . PRO B 1 206 ? -17.75 27.109 20.672 1 98.25 206 PRO B C 1
ATOM 4979 O O . PRO B 1 206 ? -16.688 27.703 20.844 1 98.25 206 PRO B O 1
ATOM 4982 N N . ARG B 1 207 ? -18.938 27.641 20.844 1 96.81 207 ARG B N 1
ATOM 4983 C CA . ARG B 1 207 ? -19.172 29.078 20.922 1 96.81 207 ARG B CA 1
ATOM 4984 C C . ARG B 1 207 ? -18.297 29.719 22 1 96.81 207 ARG B C 1
ATOM 4986 O O . ARG B 1 207 ? -17.594 30.688 21.75 1 96.81 207 ARG B O 1
ATOM 4993 N N . ALA B 1 208 ? -18.344 29.172 23.219 1 97.44 208 ALA B N 1
ATOM 4994 C CA . ALA B 1 208 ? -17.625 29.781 24.328 1 97.44 208 ALA B CA 1
ATOM 4995 C C . ALA B 1 208 ? -16.125 29.781 24.078 1 97.44 208 ALA B C 1
ATOM 4997 O O . ALA B 1 208 ? -15.438 30.781 24.312 1 97.44 208 ALA B O 1
ATOM 4998 N N . ILE B 1 209 ? -15.609 28.672 23.641 1 98.5 209 ILE B N 1
ATOM 4999 C CA . ILE B 1 209 ? -14.188 28.547 23.344 1 98.5 209 ILE B CA 1
ATOM 5000 C C . ILE B 1 209 ? -13.828 29.422 22.141 1 98.5 209 ILE B C 1
ATOM 5002 O O . ILE B 1 209 ? -12.781 30.062 22.109 1 98.5 209 ILE B O 1
ATOM 5006 N N . HIS B 1 210 ? -14.672 29.375 21.141 1 98.38 210 HIS B N 1
ATOM 5007 C CA . HIS B 1 210 ? -14.477 30.203 19.953 1 98.38 210 HIS B CA 1
ATOM 5008 C C . HIS B 1 210 ? -14.258 31.672 20.328 1 98.38 210 HIS B C 1
ATOM 5010 O O . HIS B 1 210 ? -13.289 32.281 19.875 1 98.38 210 HIS B O 1
ATOM 5016 N N . ASP B 1 211 ? -15.125 32.219 21.172 1 98.44 211 ASP B N 1
ATOM 5017 C CA . ASP B 1 211 ? -15.055 33.625 21.547 1 98.44 211 ASP B CA 1
ATOM 5018 C C . ASP B 1 211 ? -13.773 33.938 22.328 1 98.44 211 ASP B C 1
ATOM 5020 O O . ASP B 1 211 ? -13.133 34.969 22.109 1 98.44 211 ASP B O 1
ATOM 5024 N N . LYS B 1 212 ? -13.445 33.031 23.203 1 98.62 212 LYS B N 1
ATOM 5025 C CA . LYS B 1 212 ? -12.219 33.188 23.969 1 98.62 212 LYS B CA 1
ATOM 5026 C C . LYS B 1 212 ? -10.992 33.188 23.062 1 98.62 212 LYS B C 1
ATOM 5028 O O . LYS B 1 212 ? -10.047 33.938 23.25 1 98.62 212 LYS B O 1
ATOM 5033 N N . LEU B 1 213 ? -11.016 32.281 22.109 1 98.81 213 LEU B N 1
ATOM 5034 C CA . LEU B 1 213 ? -9.898 32.188 21.188 1 98.81 213 LEU B CA 1
ATOM 5035 C C . LEU B 1 213 ? -9.781 33.438 20.328 1 98.81 213 LEU B C 1
ATOM 5037 O O . LEU B 1 213 ? -8.68 33.906 20.047 1 98.81 213 LEU B O 1
ATOM 5041 N N . VAL B 1 214 ? -10.922 34 19.922 1 98.75 214 VAL B N 1
ATOM 5042 C CA . VAL B 1 214 ? -10.906 35.25 19.156 1 98.75 214 VAL B CA 1
ATOM 5043 C C . VAL B 1 214 ? -10.211 36.344 19.969 1 98.75 214 VAL B C 1
ATOM 5045 O O . VAL B 1 214 ? -9.352 37.062 19.453 1 98.75 214 VAL B O 1
ATOM 5048 N N . GLU B 1 215 ? -10.586 36.406 21.203 1 98.56 215 GLU B N 1
ATOM 5049 C CA . GLU B 1 215 ? -10.031 37.438 22.094 1 98.56 215 GLU B CA 1
ATOM 5050 C C . GLU B 1 215 ? -8.531 37.25 22.266 1 98.56 215 GLU B C 1
ATOM 5052 O O . GLU B 1 215 ? -7.777 38.219 22.312 1 98.56 215 GLU B O 1
ATOM 5057 N N . MET B 1 216 ? -8.125 36.062 22.359 1 98.56 216 MET B N 1
ATOM 5058 C CA . MET B 1 216 ? -6.73 35.781 22.672 1 98.56 216 MET B CA 1
ATOM 5059 C C . MET B 1 216 ? -5.863 35.844 21.422 1 98.56 216 MET B C 1
ATOM 5061 O O . MET B 1 216 ? -4.715 36.312 21.484 1 98.56 216 MET B O 1
ATOM 5065 N N . LEU B 1 217 ? -6.363 35.469 20.25 1 98.75 217 LEU B N 1
ATOM 5066 C CA . LEU B 1 217 ? -5.562 35.281 19.047 1 98.75 217 LEU B CA 1
ATOM 5067 C C . LEU B 1 217 ? -5.496 36.562 18.234 1 98.75 217 LEU B C 1
ATOM 5069 O O . LEU B 1 217 ? -4.469 36.875 17.625 1 98.75 217 LEU B O 1
ATOM 5073 N N . ALA B 1 218 ? -6.543 37.375 18.203 1 98.62 218 ALA B N 1
ATOM 5074 C CA . ALA B 1 218 ? -6.648 38.5 17.297 1 98.62 218 ALA B CA 1
ATOM 5075 C C . ALA B 1 218 ? -5.504 39.5 17.516 1 98.62 218 ALA B C 1
ATOM 5077 O O . ALA B 1 218 ? -4.789 39.844 16.578 1 98.62 218 ALA B O 1
ATOM 5078 N N . PRO B 1 219 ? -5.305 39.938 18.781 1 98.31 219 PRO B N 1
ATOM 5079 C CA . PRO B 1 219 ? -4.211 40.906 18.969 1 98.31 219 PRO B CA 1
ATOM 5080 C C . PRO B 1 219 ? -2.842 40.312 18.641 1 98.31 219 PRO B C 1
ATOM 5082 O O . PRO B 1 219 ? -1.951 41.031 18.172 1 98.31 219 PRO B O 1
ATOM 5085 N N . ARG B 1 220 ? -2.701 39.062 18.875 1 97.94 220 ARG B N 1
ATOM 5086 C CA . ARG B 1 220 ? -1.427 38.375 18.641 1 97.94 220 ARG B CA 1
ATOM 5087 C C . ARG B 1 220 ? -1.146 38.25 17.156 1 97.94 220 ARG B C 1
ATOM 5089 O O . ARG B 1 220 ? -0 38.375 16.719 1 97.94 220 ARG B O 1
ATOM 5096 N N . VAL B 1 221 ? -2.145 37.938 16.359 1 98.62 221 VAL B N 1
ATOM 5097 C CA . VAL B 1 221 ? -1.977 37.812 14.914 1 98.62 221 VAL B CA 1
ATOM 5098 C C . VAL B 1 221 ? -1.672 39.188 14.312 1 98.62 221 VAL B C 1
ATOM 5100 O O . VAL B 1 221 ? -0.819 39.312 13.43 1 98.62 221 VAL B O 1
ATOM 5103 N N . ASN B 1 222 ? -2.336 40.219 14.828 1 98.12 222 ASN B N 1
ATOM 5104 C CA . ASN B 1 222 ? -2.121 41.562 14.344 1 98.12 222 ASN B CA 1
ATOM 5105 C C . ASN B 1 222 ? -0.701 42.062 14.633 1 98.12 222 ASN B C 1
ATOM 5107 O O . ASN B 1 222 ? -0.181 42.906 13.93 1 98.12 222 ASN B O 1
ATOM 5111 N N . ALA B 1 223 ? -0.092 41.406 15.57 1 97.38 223 ALA B N 1
ATOM 5112 C CA . ALA B 1 223 ? 1.226 41.875 16.016 1 97.38 223 ALA B CA 1
ATOM 5113 C C . ALA B 1 223 ? 2.334 41.156 15.242 1 97.38 223 ALA B C 1
ATOM 5115 O O . ALA B 1 223 ? 3.508 41.531 15.352 1 97.38 223 ALA B O 1
ATOM 5116 N N . LEU B 1 224 ? 2.035 40.219 14.438 1 98.12 224 LEU B N 1
ATOM 5117 C CA . LEU B 1 224 ? 3.051 39.438 13.719 1 98.12 224 LEU B CA 1
ATOM 5118 C C . LEU B 1 224 ? 3.727 40.312 12.656 1 98.12 224 LEU B C 1
ATOM 5120 O O . LEU B 1 224 ? 3.051 41 11.875 1 98.12 224 LEU B O 1
ATOM 5124 N N . ARG B 1 225 ? 5.043 40.344 12.656 1 96.81 225 ARG B N 1
ATOM 5125 C CA . ARG B 1 225 ? 5.844 41.125 11.711 1 96.81 225 ARG B CA 1
ATOM 5126 C C . ARG B 1 225 ? 6.316 40.25 10.555 1 96.81 225 ARG B C 1
ATOM 5128 O O . ARG B 1 225 ? 6.621 39.062 10.742 1 96.81 225 ARG B O 1
ATOM 5135 N N . LEU B 1 226 ? 6.359 40.906 9.414 1 96.88 226 LEU B N 1
ATOM 5136 C CA . LEU B 1 226 ? 6.805 40.188 8.219 1 96.88 226 LEU B CA 1
ATOM 5137 C C . LEU B 1 226 ? 8.258 40.531 7.898 1 96.88 226 LEU B C 1
ATOM 5139 O O . LEU B 1 226 ? 8.688 41.656 8.055 1 96.88 226 LEU B O 1
ATOM 5143 N N . GLY B 1 227 ? 9.008 39.531 7.551 1 94.69 227 GLY B N 1
ATOM 5144 C CA . GLY B 1 227 ? 10.383 39.719 7.145 1 94.69 227 GLY B CA 1
ATOM 5145 C C . GLY B 1 227 ? 11.258 38.5 7.359 1 94.69 227 GLY B C 1
ATOM 5146 O O . GLY B 1 227 ? 10.875 37.594 8.102 1 94.69 227 GLY B O 1
ATOM 5147 N N . PRO B 1 228 ? 12.375 38.438 6.723 1 89.94 228 PRO B N 1
ATOM 5148 C CA . PRO B 1 228 ? 13.266 37.281 6.824 1 89.94 228 PRO B CA 1
ATOM 5149 C C . PRO B 1 228 ? 13.766 37.031 8.25 1 89.94 228 PRO B C 1
ATOM 5151 O O . PRO B 1 228 ? 14.086 35.906 8.609 1 89.94 228 PRO B O 1
ATOM 5154 N N . GLU B 1 229 ? 13.789 38.062 9.039 1 89.25 229 GLU B N 1
ATOM 5155 C CA . GLU B 1 229 ? 14.273 37.938 10.406 1 89.25 229 GLU B CA 1
ATOM 5156 C C . GLU B 1 229 ? 13.188 38.281 11.414 1 89.25 229 GLU B C 1
ATOM 5158 O O . GLU B 1 229 ? 13.477 38.531 12.586 1 89.25 229 GLU B O 1
ATOM 5163 N N . ALA B 1 230 ? 11.977 38.344 10.891 1 93.44 230 ALA B N 1
ATOM 5164 C CA . ALA B 1 230 ? 10.852 38.719 11.766 1 93.44 230 ALA B CA 1
ATOM 5165 C C . ALA B 1 230 ? 10.062 37.469 12.164 1 93.44 230 ALA B C 1
ATOM 5167 O O . ALA B 1 230 ? 10.641 36.438 12.477 1 93.44 230 ALA B O 1
ATOM 5168 N N . ASP B 1 231 ? 8.789 37.594 12.242 1 95.94 231 ASP B N 1
ATOM 5169 C CA . ASP B 1 231 ? 7.941 36.531 12.719 1 95.94 231 ASP B CA 1
ATOM 5170 C C . ASP B 1 231 ? 7.547 35.594 11.57 1 95.94 231 ASP B C 1
ATOM 5172 O O . ASP B 1 231 ? 7.641 34.375 11.695 1 95.94 231 ASP B O 1
ATOM 5176 N N . VAL B 1 232 ? 7.117 36.125 10.484 1 96.75 232 VAL B N 1
ATOM 5177 C CA . VAL B 1 232 ? 6.613 35.375 9.344 1 96.75 232 VAL B CA 1
ATOM 5178 C C . VAL B 1 232 ? 7.395 35.75 8.086 1 96.75 232 VAL B C 1
ATOM 5180 O O . VAL B 1 232 ? 7.484 36.906 7.734 1 96.75 232 VAL B O 1
ATOM 5183 N N . GLY B 1 233 ? 8 34.75 7.434 1 95.69 233 GLY B N 1
ATOM 5184 C CA . GLY B 1 233 ? 8.773 34.969 6.223 1 95.69 233 GLY B CA 1
ATOM 5185 C C . GLY B 1 233 ? 7.91 35.062 4.977 1 95.69 233 GLY B C 1
ATOM 5186 O O . GLY B 1 233 ? 6.684 35.125 5.066 1 95.69 233 GLY B O 1
ATOM 5187 N N . ALA B 1 234 ? 8.594 35.156 3.838 1 96.38 234 ALA B N 1
ATOM 5188 C CA . ALA B 1 234 ? 7.922 35.281 2.547 1 96.38 234 ALA B CA 1
ATOM 5189 C C . ALA B 1 234 ? 7.336 33.938 2.119 1 96.38 234 ALA B C 1
ATOM 5191 O O . ALA B 1 234 ? 7.773 32.875 2.59 1 96.38 234 ALA B O 1
ATOM 5192 N N . MET B 1 235 ? 6.312 33.938 1.324 1 97.12 235 MET B N 1
ATOM 5193 C CA . MET B 1 235 ? 5.84 32.75 0.625 1 97.12 235 MET B CA 1
ATOM 5194 C C . MET B 1 235 ? 6.715 32.469 -0.586 1 97.12 235 MET B C 1
ATOM 5196 O O . MET B 1 235 ? 7.473 33.312 -1.042 1 97.12 235 MET B O 1
ATOM 5200 N N . ILE B 1 236 ? 6.656 31.312 -1.105 1 95.94 236 ILE B N 1
ATOM 5201 C CA . ILE B 1 236 ? 7.551 30.812 -2.146 1 95.94 236 ILE B CA 1
ATOM 5202 C C . ILE B 1 236 ? 7.34 31.609 -3.432 1 95.94 236 ILE B C 1
ATOM 5204 O O . ILE B 1 236 ? 8.281 31.812 -4.207 1 95.94 236 ILE B O 1
ATOM 5208 N N . SER B 1 237 ? 6.125 32.062 -3.66 1 96.38 237 SER B N 1
ATOM 5209 C CA . SER B 1 237 ? 5.754 32.875 -4.82 1 96.38 237 SER B CA 1
ATOM 5210 C C . SER B 1 237 ? 4.43 33.594 -4.59 1 96.38 237 SER B C 1
ATOM 5212 O O . SER B 1 237 ? 3.77 33.375 -3.57 1 96.38 237 SER B O 1
ATOM 5214 N N . ASP B 1 238 ? 4.105 34.406 -5.527 1 97.25 238 ASP B N 1
ATOM 5215 C CA . ASP B 1 238 ? 2.844 35.125 -5.418 1 97.25 238 ASP B CA 1
ATOM 5216 C C . ASP B 1 238 ? 1.76 34.469 -6.273 1 97.25 238 ASP B C 1
ATOM 5218 O O . ASP B 1 238 ? 0.691 35.062 -6.477 1 97.25 238 ASP B O 1
ATOM 5222 N N . ALA B 1 239 ? 1.974 33.25 -6.703 1 95.31 239 ALA B N 1
ATOM 5223 C CA . ALA B 1 239 ? 1.067 32.594 -7.629 1 95.31 239 ALA B CA 1
ATOM 5224 C C . ALA B 1 239 ? -0.314 32.406 -7.008 1 95.31 239 ALA B C 1
ATOM 5226 O O . ALA B 1 239 ? -1.323 32.375 -7.715 1 95.31 239 ALA B O 1
ATOM 5227 N N . SER B 1 240 ? -0.395 32.312 -5.691 1 96.81 240 SER B N 1
ATOM 5228 C CA . SER B 1 240 ? -1.662 31.984 -5.043 1 96.81 240 SER B CA 1
ATOM 5229 C C . SER B 1 240 ? -2.338 33.25 -4.5 1 96.81 240 SER B C 1
ATOM 5231 O O . SER B 1 240 ? -3.451 33.156 -3.975 1 96.81 240 SER B O 1
ATOM 5233 N N . PHE B 1 241 ? -1.748 34.406 -4.66 1 98.44 241 PHE B N 1
ATOM 5234 C CA . PHE B 1 241 ? -2.197 35.594 -3.947 1 98.44 241 PHE B CA 1
ATOM 5235 C C . PHE B 1 241 ? -3.594 36 -4.398 1 98.44 241 PHE B C 1
ATOM 5237 O O . PHE B 1 241 ? -4.457 36.312 -3.574 1 98.44 241 PHE B O 1
ATOM 5244 N N . ASP B 1 242 ? -3.855 36 -5.715 1 98.62 242 ASP B N 1
ATOM 5245 C CA . ASP B 1 242 ? -5.172 36.375 -6.223 1 98.62 242 ASP B CA 1
ATOM 5246 C C . ASP B 1 242 ? -6.254 35.438 -5.68 1 98.62 242 ASP B C 1
ATOM 5248 O O . ASP B 1 242 ? -7.309 35.906 -5.23 1 98.62 242 ASP B O 1
ATOM 5252 N N . ARG B 1 243 ? -5.957 34.219 -5.727 1 98.12 243 ARG B N 1
ATOM 5253 C CA . ARG B 1 243 ? -6.895 33.219 -5.234 1 98.12 243 ARG B CA 1
ATOM 5254 C C . ARG B 1 243 ? -7.172 33.406 -3.748 1 98.12 243 ARG B C 1
ATOM 5256 O O . ARG B 1 243 ? -8.32 33.312 -3.309 1 98.12 243 ARG B O 1
ATOM 5263 N N . LEU B 1 244 ? -6.141 33.625 -2.973 1 98.62 244 LEU B N 1
ATOM 5264 C CA . LEU B 1 244 ? -6.281 33.812 -1.532 1 98.62 244 LEU B CA 1
ATOM 5265 C C . LEU B 1 244 ? -7.133 35.031 -1.216 1 98.62 244 LEU B C 1
ATOM 5267 O O . LEU B 1 244 ? -8.039 34.969 -0.384 1 98.62 244 LEU B O 1
ATOM 5271 N N . GLU B 1 245 ? -6.812 36.125 -1.879 1 98.81 245 GLU B N 1
ATOM 5272 C CA . GLU B 1 245 ? -7.574 37.344 -1.66 1 98.81 245 GLU B CA 1
ATOM 5273 C C . GLU B 1 245 ? -9.039 37.156 -2.049 1 98.81 245 GLU B C 1
ATOM 5275 O O . GLU B 1 245 ? -9.93 37.656 -1.373 1 98.81 245 GLU B O 1
ATOM 5280 N N . GLU B 1 246 ? -9.289 36.469 -3.086 1 98.75 246 GLU B N 1
ATOM 5281 C CA . GLU B 1 246 ? -10.648 36.156 -3.516 1 98.75 246 GLU B CA 1
ATOM 5282 C C . GLU B 1 246 ? -11.383 35.312 -2.475 1 98.75 246 GLU B C 1
ATOM 5284 O O . GLU B 1 246 ? -12.523 35.625 -2.119 1 98.75 246 GLU B O 1
ATOM 5289 N N . LEU B 1 247 ? -10.773 34.25 -1.982 1 98.75 247 LEU B N 1
ATOM 5290 C CA . LEU B 1 247 ? -11.375 33.375 -0.98 1 98.75 247 LEU B CA 1
ATOM 5291 C C . LEU B 1 247 ? -11.719 34.156 0.287 1 98.75 247 LEU B C 1
ATOM 5293 O O . LEU B 1 247 ? -12.781 33.969 0.87 1 98.75 247 LEU B O 1
ATOM 5297 N N . ILE B 1 248 ? -10.805 35 0.692 1 98.81 248 ILE B N 1
ATOM 5298 C CA . ILE B 1 248 ? -10.977 35.781 1.913 1 98.81 248 ILE B CA 1
ATOM 5299 C C . ILE B 1 248 ? -12.117 36.75 1.729 1 98.81 248 ILE B C 1
ATOM 5301 O O . ILE B 1 248 ? -13 36.875 2.582 1 98.81 248 ILE B O 1
ATOM 5305 N N . ALA B 1 249 ? -12.078 37.469 0.602 1 98.81 249 ALA B N 1
ATOM 5306 C CA . ALA B 1 249 ? -13.133 38.438 0.318 1 98.81 249 ALA B CA 1
ATOM 5307 C C . ALA B 1 249 ? -14.5 37.75 0.271 1 98.81 249 ALA B C 1
ATOM 5309 O O . ALA B 1 249 ? -15.484 38.312 0.777 1 98.81 249 ALA B O 1
ATOM 5310 N N . GLU B 1 250 ? -14.547 36.688 -0.363 1 98.81 250 GLU B N 1
ATOM 5311 C CA . GLU B 1 250 ? -15.789 35.906 -0.453 1 98.81 250 GLU B CA 1
ATOM 5312 C C . GLU B 1 250 ? -16.281 35.5 0.931 1 98.81 250 GLU B C 1
ATOM 5314 O O . GLU B 1 250 ? -17.469 35.594 1.228 1 98.81 250 GLU B O 1
ATOM 5319 N N . ALA B 1 251 ? -15.414 34.969 1.768 1 98.81 251 ALA B N 1
ATOM 5320 C CA . ALA B 1 251 ? -15.781 34.594 3.123 1 98.81 251 ALA B CA 1
ATOM 5321 C C . ALA B 1 251 ? -16.344 35.75 3.914 1 98.81 251 ALA B C 1
ATOM 5323 O O . ALA B 1 251 ? -17.344 35.625 4.617 1 98.81 251 ALA B O 1
ATOM 5324 N N . VAL B 1 252 ? -15.711 36.906 3.783 1 98.81 252 VAL B N 1
ATOM 5325 C CA . VAL B 1 252 ? -16.156 38.094 4.48 1 98.81 252 VAL B CA 1
ATOM 5326 C C . VAL B 1 252 ? -17.547 38.5 3.984 1 98.81 252 VAL B C 1
ATOM 5328 O O . VAL B 1 252 ? -18.422 38.844 4.781 1 98.81 252 VAL B O 1
ATOM 5331 N N . ALA B 1 253 ? -17.672 38.438 2.727 1 98.69 253 ALA B N 1
ATOM 5332 C CA . ALA B 1 253 ? -18.969 38.781 2.137 1 98.69 253 ALA B CA 1
ATOM 5333 C C . ALA B 1 253 ? -20.062 37.844 2.639 1 98.69 253 ALA B C 1
ATOM 5335 O O . ALA B 1 253 ? -21.219 38.219 2.729 1 98.69 253 ALA B O 1
ATOM 5336 N N . GLN B 1 254 ? -19.656 36.719 2.967 1 98.62 254 GLN B N 1
ATOM 5337 C CA . GLN B 1 254 ? -20.609 35.688 3.402 1 98.62 254 GLN B CA 1
ATOM 5338 C C . GLN B 1 254 ? -20.797 35.719 4.918 1 98.62 254 GLN B C 1
ATOM 5340 O O . GLN B 1 254 ? -21.5 34.906 5.48 1 98.62 254 GLN B O 1
ATOM 5345 N N . GLY B 1 255 ? -20.062 36.562 5.602 1 98.5 255 GLY B N 1
ATOM 5346 C CA . GLY B 1 255 ? -20.375 36.781 7.008 1 98.5 255 GLY B CA 1
ATOM 5347 C C . GLY B 1 255 ? -19.203 36.531 7.926 1 98.5 255 GLY B C 1
ATOM 5348 O O . GLY B 1 255 ? -19.281 36.75 9.133 1 98.5 255 GLY B O 1
ATOM 5349 N N . ALA B 1 256 ? -18.109 36 7.465 1 98.81 256 ALA B N 1
ATOM 5350 C CA . ALA B 1 256 ? -16.922 35.844 8.289 1 98.81 256 ALA B CA 1
ATOM 5351 C C . ALA B 1 256 ? -16.359 37.188 8.711 1 98.81 256 ALA B C 1
ATOM 5353 O O . ALA B 1 256 ? -16.562 38.188 8.023 1 98.81 256 ALA B O 1
ATOM 5354 N N . ARG B 1 257 ? -15.711 37.25 9.852 1 98.69 257 ARG B N 1
ATOM 5355 C CA . ARG B 1 257 ? -15.086 38.469 10.328 1 98.69 257 ARG B CA 1
ATOM 5356 C C . ARG B 1 257 ? -13.578 38.438 10.086 1 98.69 257 ARG B C 1
ATOM 5358 O O . ARG B 1 257 ? -12.883 37.562 10.602 1 98.69 257 ARG B O 1
ATOM 5365 N N . LEU B 1 258 ? -13.148 39.344 9.273 1 98.88 258 LEU B N 1
ATOM 5366 C CA . LEU B 1 258 ? -11.711 39.531 9.07 1 98.88 258 LEU B CA 1
ATOM 5367 C C . LEU B 1 258 ? -11.102 40.312 10.219 1 98.88 258 LEU B C 1
ATOM 5369 O O . LEU B 1 258 ? -11.336 41.531 10.328 1 98.88 258 LEU B O 1
ATOM 5373 N N . LEU B 1 259 ? -10.328 39.719 11.047 1 98.81 259 LEU B N 1
ATOM 5374 C CA . LEU B 1 259 ? -9.828 40.312 12.273 1 98.81 259 LEU B CA 1
ATOM 5375 C C . LEU B 1 259 ? -8.383 40.781 12.109 1 98.81 259 LEU B C 1
ATOM 5377 O O . LEU B 1 259 ? -7.883 41.562 12.906 1 98.81 259 LEU B O 1
ATOM 5381 N N . ALA B 1 260 ? -7.723 40.25 11.086 1 98.62 260 ALA B N 1
ATOM 5382 C CA . ALA B 1 260 ? -6.352 40.625 10.766 1 98.62 260 ALA B CA 1
ATOM 5383 C C . ALA B 1 260 ? -6.012 40.312 9.32 1 98.62 260 ALA B C 1
ATOM 5385 O O . ALA B 1 260 ? -6.453 39.281 8.797 1 98.62 260 ALA B O 1
ATOM 5386 N N . GLY B 1 261 ? -5.312 41.125 8.656 1 98.56 261 GLY B N 1
ATOM 5387 C CA . GLY B 1 261 ? -4.691 40.844 7.371 1 98.56 261 GLY B CA 1
ATOM 5388 C C . GLY B 1 261 ? -5.691 40.75 6.23 1 98.56 261 GLY B C 1
ATOM 5389 O O . GLY B 1 261 ? -6.555 41.594 6.086 1 98.56 261 GLY B O 1
ATOM 5390 N N . GLY B 1 262 ? -5.441 39.781 5.297 1 98.25 262 GLY B N 1
ATOM 5391 C CA . GLY B 1 262 ? -6.375 39.469 4.223 1 98.25 262 GLY B CA 1
ATOM 5392 C C . GLY B 1 262 ? -5.855 39.875 2.855 1 98.25 262 GLY B C 1
ATOM 5393 O O . GLY B 1 262 ? -6.504 39.625 1.839 1 98.25 262 GLY B O 1
ATOM 5394 N N . LYS B 1 263 ? -4.609 40.375 2.852 1 98.19 263 LYS B N 1
ATOM 5395 C CA . LYS B 1 263 ? -4.086 40.875 1.58 1 98.19 263 LYS B CA 1
ATOM 5396 C C . LYS B 1 263 ? -2.588 40.594 1.462 1 98.19 263 LYS B C 1
ATOM 5398 O O . LYS B 1 263 ? -1.916 40.344 2.465 1 98.19 263 LYS B O 1
ATOM 5403 N N . ARG B 1 264 ? -2.17 40.656 0.215 1 98.31 264 ARG B N 1
ATOM 5404 C CA . ARG B 1 264 ? -0.729 40.656 -0.014 1 98.31 264 ARG B CA 1
ATOM 5405 C C . ARG B 1 264 ? -0.089 41.875 0.641 1 98.31 264 ARG B C 1
ATOM 5407 O O . ARG B 1 264 ? -0.767 42.875 0.911 1 98.31 264 ARG B O 1
ATOM 5414 N N . TYR B 1 265 ? 1.158 41.781 0.951 1 97.94 265 TYR B N 1
ATOM 5415 C CA . TYR B 1 265 ? 1.881 42.844 1.628 1 97.94 265 TYR B CA 1
ATOM 5416 C C . TYR B 1 265 ? 3.102 43.281 0.824 1 97.94 265 TYR B C 1
ATOM 5418 O O . TYR B 1 265 ? 3.98 42.469 0.537 1 97.94 265 TYR B O 1
ATOM 5426 N N . ASN B 1 266 ? 3.115 44.531 0.393 1 96.75 266 ASN B N 1
ATOM 5427 C CA . ASN B 1 266 ? 4.309 45.094 -0.215 1 96.75 266 ASN B CA 1
ATOM 5428 C C . ASN B 1 266 ? 5.324 45.531 0.84 1 96.75 266 ASN B C 1
ATOM 5430 O O . ASN B 1 266 ? 5.281 46.656 1.315 1 96.75 266 ASN B O 1
ATOM 5434 N N . HIS B 1 267 ? 6.234 44.719 1.075 1 96.31 267 HIS B N 1
ATOM 5435 C CA . HIS B 1 267 ? 7.207 44.969 2.133 1 96.31 267 HIS B CA 1
ATOM 5436 C C . HIS B 1 267 ? 8.117 46.156 1.766 1 96.31 267 HIS B C 1
ATOM 5438 O O . HIS B 1 267 ? 8.758 46.125 0.71 1 96.31 267 HIS B O 1
ATOM 5444 N N . PRO B 1 268 ? 8.266 47.094 2.594 1 96.25 268 PRO B N 1
ATOM 5445 C CA . PRO B 1 268 ? 9.055 48.281 2.246 1 96.25 268 PRO B CA 1
ATOM 5446 C C . PRO B 1 268 ? 10.539 47.969 2.074 1 96.25 268 PRO B C 1
ATOM 5448 O O . PRO B 1 268 ? 11.188 48.5 1.175 1 96.25 268 PRO B O 1
ATOM 5451 N N . GLU B 1 269 ? 11.117 47.156 2.85 1 96.62 269 GLU B N 1
ATOM 5452 C CA . GLU B 1 269 ? 12.531 46.812 2.795 1 96.62 269 GLU B CA 1
ATOM 5453 C C . GLU B 1 269 ? 12.789 45.719 1.774 1 96.62 269 GLU B C 1
ATOM 5455 O O . GLU B 1 269 ? 13.906 45.594 1.258 1 96.62 269 GLU B O 1
ATOM 5460 N N . TYR B 1 270 ? 11.82 44.906 1.54 1 95.75 270 TYR B N 1
ATOM 5461 C CA . TYR B 1 270 ? 11.938 43.781 0.61 1 95.75 270 TYR B CA 1
ATOM 5462 C C . TYR B 1 270 ? 10.828 43.812 -0.432 1 95.75 270 TYR B C 1
ATOM 5464 O O . TYR B 1 270 ? 10.008 42.906 -0.502 1 95.75 270 TYR B O 1
ATOM 5472 N N . PRO B 1 271 ? 10.875 44.719 -1.273 1 94.19 271 PRO B N 1
ATOM 5473 C CA . PRO B 1 271 ? 9.75 44.969 -2.188 1 94.19 271 PRO B CA 1
ATOM 5474 C C . PRO B 1 271 ? 9.578 43.844 -3.209 1 94.19 271 PRO B C 1
ATOM 5476 O O . PRO B 1 271 ? 8.516 43.719 -3.824 1 94.19 271 PRO B O 1
ATOM 5479 N N . THR B 1 272 ? 10.57 43.031 -3.412 1 94.94 272 THR B N 1
ATOM 5480 C CA . THR B 1 272 ? 10.453 41.938 -4.371 1 94.94 272 THR B CA 1
ATOM 5481 C C . THR B 1 272 ? 10.07 40.625 -3.672 1 94.94 272 THR B C 1
ATOM 5483 O O . THR B 1 272 ? 9.875 39.594 -4.324 1 94.94 272 THR B O 1
ATOM 5486 N N . GLY B 1 273 ? 10.047 40.688 -2.367 1 96.31 273 GLY B N 1
ATOM 5487 C CA . GLY B 1 273 ? 9.625 39.5 -1.625 1 96.31 273 GLY B CA 1
ATOM 5488 C C . GLY B 1 273 ? 8.133 39.25 -1.737 1 96.31 273 GLY B C 1
ATOM 5489 O O . GLY B 1 273 ? 7.344 40.156 -1.934 1 96.31 273 GLY B O 1
ATOM 5490 N N . HIS B 1 274 ? 7.734 37.969 -1.703 1 97.94 274 HIS B N 1
ATOM 5491 C CA . HIS B 1 274 ? 6.328 37.594 -1.768 1 97.94 274 HIS B CA 1
ATOM 5492 C C . HIS B 1 274 ? 5.73 37.438 -0.371 1 97.94 274 HIS B C 1
ATOM 5494 O O . HIS B 1 274 ? 5.754 36.375 0.217 1 97.94 274 HIS B O 1
ATOM 5500 N N . TYR B 1 275 ? 5.176 38.5 0.09 1 98.31 275 TYR B N 1
ATOM 5501 C CA . TYR B 1 275 ? 4.641 38.5 1.446 1 98.31 275 TYR B CA 1
ATOM 5502 C C . TYR B 1 275 ? 3.117 38.562 1.434 1 98.31 275 TYR B C 1
ATOM 5504 O O . TYR B 1 275 ? 2.541 39.375 0.692 1 98.31 275 TYR B O 1
ATOM 5512 N N . PHE B 1 276 ? 2.486 37.75 2.123 1 98.69 276 PHE B N 1
ATOM 5513 C CA . PHE B 1 276 ? 1.058 37.781 2.416 1 98.69 276 PHE B CA 1
ATOM 5514 C C . PHE B 1 276 ? 0.814 38.031 3.898 1 98.69 276 PHE B C 1
ATOM 5516 O O . PHE B 1 276 ? 1.475 37.438 4.754 1 98.69 276 PHE B O 1
ATOM 5523 N N . GLN B 1 277 ? -0.067 38.906 4.254 1 98.69 277 GLN B N 1
ATOM 5524 C CA . GLN B 1 277 ? -0.294 39.281 5.645 1 98.69 277 GLN B CA 1
ATOM 5525 C C . GLN B 1 277 ? -0.823 38.094 6.453 1 98.69 277 GLN B C 1
ATOM 5527 O O . GLN B 1 277 ? -1.703 37.375 5.996 1 98.69 277 GLN B O 1
ATOM 5532 N N . PRO B 1 278 ? -0.168 37.906 7.715 1 98.75 278 PRO B N 1
ATOM 5533 C CA . PRO B 1 278 ? -0.889 37 8.609 1 98.75 278 PRO B CA 1
ATOM 5534 C C . PRO B 1 278 ? -2.371 37.344 8.727 1 98.75 278 PRO B C 1
ATOM 5536 O O . PRO B 1 278 ? -2.723 38.469 9.031 1 98.75 278 PRO B O 1
ATOM 5539 N N . THR B 1 279 ? -3.197 36.375 8.406 1 98.94 279 THR B N 1
ATOM 5540 C CA . THR B 1 279 ? -4.629 36.625 8.266 1 98.94 279 THR B CA 1
ATOM 5541 C C . THR B 1 279 ? -5.426 35.812 9.281 1 98.94 279 THR B C 1
ATOM 5543 O O . THR B 1 279 ? -5.098 34.656 9.547 1 98.94 279 THR B O 1
ATOM 5546 N N . PHE B 1 280 ? -6.422 36.438 9.922 1 98.88 280 PHE B N 1
ATOM 5547 C CA . PHE B 1 280 ? -7.289 35.75 10.875 1 98.88 280 PHE B CA 1
ATOM 5548 C C . PHE B 1 280 ? -8.758 36.031 10.555 1 98.88 280 PHE B C 1
ATOM 5550 O O . PHE B 1 280 ? -9.219 37.156 10.609 1 98.88 280 PHE B O 1
ATOM 5557 N N . LEU B 1 281 ? -9.477 34.969 10.148 1 98.94 281 LEU B N 1
ATOM 5558 C CA . LEU B 1 281 ? -10.914 35 9.906 1 98.94 281 LEU B CA 1
ATOM 5559 C C . LEU B 1 281 ? -11.664 34.25 10.992 1 98.94 281 LEU B C 1
ATOM 5561 O O . LEU B 1 281 ? -11.43 33.062 11.195 1 98.94 281 LEU B O 1
ATOM 5565 N N . ALA B 1 282 ? -12.539 34.844 11.703 1 98.69 282 ALA B N 1
ATOM 5566 C CA . ALA B 1 282 ? -13.453 34.219 12.656 1 98.69 282 ALA B CA 1
ATOM 5567 C C . ALA B 1 282 ? -14.844 34.062 12.055 1 98.69 282 ALA B C 1
ATOM 5569 O O . ALA B 1 282 ? -15.148 34.625 11.008 1 98.69 282 ALA B O 1
ATOM 5570 N N . ASP B 1 283 ? -15.633 33.188 12.609 1 98.38 283 ASP B N 1
ATOM 5571 C CA . ASP B 1 283 ? -17.016 32.938 12.211 1 98.38 283 ASP B CA 1
ATOM 5572 C C . ASP B 1 283 ? -17.094 32.375 10.789 1 98.38 283 ASP B C 1
ATOM 5574 O O . ASP B 1 283 ? -18.016 32.688 10.031 1 98.38 283 ASP B O 1
ATOM 5578 N N . VAL B 1 284 ? -16.094 31.688 10.438 1 98.62 284 VAL B N 1
ATOM 5579 C CA . VAL B 1 284 ? -16.141 30.969 9.172 1 98.62 284 VAL B CA 1
ATOM 5580 C C . VAL B 1 284 ? -17.125 29.797 9.273 1 98.62 284 VAL B C 1
ATOM 5582 O O . VAL B 1 284 ? -17.219 29.156 10.32 1 98.62 284 VAL B O 1
ATOM 5585 N N . THR B 1 285 ? -17.828 29.531 8.242 1 97.75 285 THR B N 1
ATOM 5586 C CA . THR B 1 285 ? -18.781 28.422 8.227 1 97.75 285 THR B CA 1
ATOM 5587 C C . THR B 1 285 ? -18.312 27.328 7.258 1 97.75 285 THR B C 1
ATOM 5589 O O . THR B 1 285 ? -17.531 27.609 6.344 1 97.75 285 THR B O 1
ATOM 5592 N N . PRO B 1 286 ? -18.812 26.109 7.508 1 96.94 286 PRO B N 1
ATOM 5593 C CA . PRO B 1 286 ? -18.344 24.984 6.691 1 96.94 286 PRO B CA 1
ATOM 5594 C C . PRO B 1 286 ? -18.703 25.141 5.215 1 96.94 286 PRO B C 1
ATOM 5596 O O . PRO B 1 286 ? -18.062 24.531 4.355 1 96.94 286 PRO B O 1
ATOM 5599 N N . ASP B 1 287 ? -19.609 25.953 4.863 1 96.56 287 ASP B N 1
ATOM 5600 C CA . ASP B 1 287 ? -20.078 26.078 3.484 1 96.56 287 ASP B CA 1
ATOM 5601 C C . ASP B 1 287 ? -19.219 27.062 2.697 1 96.56 287 ASP B C 1
ATOM 5603 O O . ASP B 1 287 ? -19.297 27.109 1.469 1 96.56 287 ASP B O 1
ATOM 5607 N N . MET B 1 288 ? -18.5 27.922 3.426 1 98.25 288 MET B N 1
ATOM 5608 C CA . MET B 1 288 ? -17.609 28.859 2.746 1 98.25 288 MET B CA 1
ATOM 5609 C C . MET B 1 288 ? -16.484 28.141 2.016 1 98.25 288 MET B C 1
ATOM 5611 O O . MET B 1 288 ? -15.938 27.156 2.535 1 98.25 288 MET B O 1
ATOM 5615 N N . ARG B 1 289 ? -16.125 28.609 0.826 1 98.12 289 ARG B N 1
ATOM 5616 C CA . ARG B 1 289 ? -15.086 27.969 0.025 1 98.12 289 ARG B CA 1
ATOM 5617 C C . ARG B 1 289 ? -13.758 27.953 0.774 1 98.12 289 ARG B C 1
ATOM 5619 O O . ARG B 1 289 ? -12.977 27 0.627 1 98.12 289 ARG B O 1
ATOM 5626 N N . ILE B 1 290 ? -13.484 28.922 1.613 1 98.5 290 ILE B N 1
ATOM 5627 C CA . ILE B 1 290 ? -12.219 29.016 2.324 1 98.5 290 ILE B CA 1
ATOM 5628 C C . ILE B 1 290 ? -12.117 27.906 3.359 1 98.5 290 ILE B C 1
ATOM 5630 O O . ILE B 1 290 ? -11.016 27.516 3.764 1 98.5 290 ILE B O 1
ATOM 5634 N N . ALA B 1 291 ? -13.273 27.359 3.795 1 98.25 291 ALA B N 1
ATOM 5635 C CA . ALA B 1 291 ? -13.289 26.25 4.762 1 98.25 291 ALA B CA 1
ATOM 5636 C C . ALA B 1 291 ? -13.125 24.906 4.066 1 98.25 291 ALA B C 1
ATOM 5638 O O . ALA B 1 291 ? -12.867 23.891 4.719 1 98.25 291 ALA B O 1
ATOM 5639 N N . GLN B 1 292 ? -13.156 24.875 2.744 1 96.81 292 GLN B N 1
ATOM 5640 C CA . GLN B 1 292 ? -13.188 23.625 1.996 1 96.81 292 GLN B CA 1
ATOM 5641 C C . GLN B 1 292 ? -11.914 23.438 1.171 1 96.81 292 GLN B C 1
ATOM 5643 O O . GLN B 1 292 ? -11.625 22.344 0.708 1 96.81 292 GLN B O 1
ATOM 5648 N N . ASN B 1 293 ? -11.188 24.484 1.006 1 96.5 293 ASN B N 1
ATOM 5649 C CA . ASN B 1 293 ? -10 24.469 0.16 1 96.5 293 ASN B CA 1
ATOM 5650 C C . ASN B 1 293 ? -8.734 24.781 0.957 1 96.5 293 ASN B C 1
ATOM 5652 O O . ASN B 1 293 ? -8.758 25.641 1.846 1 96.5 293 ASN B O 1
ATOM 5656 N N . GLU B 1 294 ? -7.719 24.062 0.65 1 97.12 294 GLU B N 1
ATOM 5657 C CA . GLU B 1 294 ? -6.438 24.344 1.296 1 97.12 294 GLU B CA 1
ATOM 5658 C C . GLU B 1 294 ? -5.902 25.719 0.914 1 97.12 294 GLU B C 1
ATOM 5660 O O . GLU B 1 294 ? -5.867 26.062 -0.267 1 97.12 294 GLU B O 1
ATOM 5665 N N . CYS B 1 295 ? -5.535 26.469 1.934 1 97.94 295 CYS B N 1
ATOM 5666 C CA . CYS B 1 295 ? -4.953 27.781 1.671 1 97.94 295 CYS B CA 1
ATOM 5667 C C . CYS B 1 295 ? -3.449 27.672 1.442 1 97.94 295 CYS B C 1
ATOM 5669 O O . CYS B 1 295 ? -2.912 28.297 0.521 1 97.94 295 CYS B O 1
ATOM 5671 N N . PHE B 1 296 ? -2.799 26.875 2.229 1 97.94 296 PHE B N 1
ATOM 5672 C CA . PHE B 1 296 ? -1.348 26.734 2.166 1 97.94 296 PHE B CA 1
ATOM 5673 C C . PHE B 1 296 ? -0.67 28.094 2.225 1 97.94 296 PHE B C 1
ATOM 5675 O O . PHE B 1 296 ? 0.144 28.422 1.36 1 97.94 296 PHE B O 1
ATOM 5682 N N . ALA B 1 297 ? -1.049 28.875 3.188 1 98.5 297 ALA B N 1
ATOM 5683 C CA . ALA B 1 297 ? -0.699 30.266 3.412 1 98.5 297 ALA B CA 1
ATOM 5684 C C . ALA B 1 297 ? -0.9 30.656 4.875 1 98.5 297 ALA B C 1
ATOM 5686 O O . ALA B 1 297 ? -1.416 29.859 5.668 1 98.5 297 ALA B O 1
ATOM 5687 N N . PRO B 1 298 ? -0.402 31.781 5.273 1 98.56 298 PRO B N 1
ATOM 5688 C CA . PRO B 1 298 ? -0.558 32.188 6.672 1 98.56 298 PRO B CA 1
ATOM 5689 C C . PRO B 1 298 ? -1.962 32.719 6.984 1 98.56 298 PRO B C 1
ATOM 5691 O O . PRO B 1 298 ? -2.129 33.875 7.363 1 98.56 298 PRO B O 1
ATOM 5694 N N . VAL B 1 299 ? -2.936 31.828 6.852 1 98.88 299 VAL B N 1
ATOM 5695 C CA . VAL B 1 299 ? -4.344 32.156 7.047 1 98.88 299 VAL B CA 1
ATOM 5696 C C . VAL B 1 299 ? -4.941 31.266 8.133 1 98.88 299 VAL B C 1
ATOM 5698 O O . VAL B 1 299 ? -4.996 30.047 7.98 1 98.88 299 VAL B O 1
ATOM 5701 N N . LEU B 1 300 ? -5.309 31.875 9.227 1 98.75 300 LEU B N 1
ATOM 5702 C CA . LEU B 1 300 ? -6 31.203 10.32 1 98.75 300 LEU B CA 1
ATOM 5703 C C . LEU B 1 300 ? -7.512 31.344 10.18 1 98.75 300 LEU B C 1
ATOM 5705 O O . LEU B 1 300 ? -8.039 32.469 10.148 1 98.75 300 LEU B O 1
ATOM 5709 N N . THR B 1 301 ? -8.203 30.281 10.016 1 98.81 301 THR B N 1
ATOM 5710 C CA . THR B 1 301 ? -9.656 30.281 9.992 1 98.81 301 THR B CA 1
ATOM 5711 C C . THR B 1 301 ? -10.227 29.625 11.25 1 98.81 301 THR B C 1
ATOM 5713 O O . THR B 1 301 ? -9.734 28.594 11.688 1 98.81 301 THR B O 1
ATOM 5716 N N . LEU B 1 302 ? -11.141 30.266 11.875 1 98.88 302 LEU B N 1
ATOM 5717 C CA . LEU B 1 302 ? -11.797 29.766 13.086 1 98.88 302 LEU B CA 1
ATOM 5718 C C . LEU B 1 302 ? -13.281 29.531 12.836 1 98.88 302 LEU B C 1
ATOM 5720 O O . LEU B 1 302 ? -14.008 30.453 12.477 1 98.88 302 LEU B O 1
ATOM 5724 N N . LEU B 1 303 ? -13.68 28.328 12.961 1 98.81 303 LEU B N 1
ATOM 5725 C CA . LEU B 1 303 ? -15.07 27.922 12.758 1 98.81 303 LEU B CA 1
ATOM 5726 C C . LEU B 1 303 ? -15.75 27.656 14.094 1 98.81 303 LEU B C 1
ATOM 5728 O O . LEU B 1 303 ? -15.117 27.156 15.031 1 98.81 303 LEU B O 1
ATOM 5732 N N . ARG B 1 304 ? -17.016 27.969 14.117 1 97.38 304 ARG B N 1
ATOM 5733 C CA . ARG B 1 304 ? -17.828 27.734 15.312 1 97.38 304 ARG B CA 1
ATOM 5734 C C . ARG B 1 304 ? -18.625 26.438 15.172 1 97.38 304 ARG B C 1
ATOM 5736 O O . ARG B 1 304 ? -19.375 26.25 14.211 1 97.38 304 ARG B O 1
ATOM 5743 N N . ALA B 1 305 ? -18.391 25.547 16.078 1 98.19 305 ALA B N 1
ATOM 5744 C CA . ALA B 1 305 ? -19.234 24.359 16.172 1 98.19 305 ALA B CA 1
ATOM 5745 C C . ALA B 1 305 ? -20.438 24.594 17.094 1 98.19 305 ALA B C 1
ATOM 5747 O O . ALA B 1 305 ? -20.359 25.406 18.016 1 98.19 305 ALA B O 1
ATOM 5748 N N . LYS B 1 306 ? -21.5 23.859 16.875 1 97.88 306 LYS B N 1
ATOM 5749 C CA . LYS B 1 306 ? -22.688 24 17.703 1 97.88 306 LYS B CA 1
ATOM 5750 C C . LYS B 1 306 ? -22.406 23.578 19.141 1 97.88 306 LYS B C 1
ATOM 5752 O O . LYS B 1 306 ? -22.953 24.156 20.078 1 97.88 306 LYS B O 1
ATOM 5757 N N . SER B 1 307 ? -21.688 22.516 19.281 1 98.31 307 SER B N 1
ATOM 5758 C CA . SER B 1 307 ? -21.281 21.984 20.578 1 98.31 307 SER B CA 1
ATOM 5759 C C . SER B 1 307 ? -20.016 21.141 20.469 1 98.31 307 SER B C 1
ATOM 5761 O O . SER B 1 307 ? -19.453 21 19.375 1 98.31 307 SER B O 1
ATOM 5763 N N . SER B 1 308 ? -19.594 20.594 21.609 1 98 308 SER B N 1
ATOM 5764 C CA . SER B 1 308 ? -18.422 19.719 21.641 1 98 308 SER B CA 1
ATOM 5765 C C . SER B 1 308 ? -18.812 18.266 21.359 1 98 308 SER B C 1
ATOM 5767 O O . SER B 1 308 ? -18 17.359 21.531 1 98 308 SER B O 1
ATOM 5769 N N . SER B 1 309 ? -20.062 18.094 21 1 98.62 309 SER B N 1
ATOM 5770 C CA . SER B 1 309 ? -20.469 16.719 20.734 1 98.62 309 SER B CA 1
ATOM 5771 C C . SER B 1 309 ? -19.734 16.156 19.516 1 98.62 309 SER B C 1
ATOM 5773 O O . SER B 1 309 ? -19.422 16.891 18.578 1 98.62 309 SER B O 1
ATOM 5775 N N . PRO B 1 310 ? -19.438 14.852 19.547 1 98.69 310 PRO B N 1
ATOM 5776 C CA . PRO B 1 310 ? -18.781 14.242 18.391 1 98.69 310 PRO B CA 1
ATOM 5777 C C . PRO B 1 310 ? -19.531 14.523 17.094 1 98.69 310 PRO B C 1
ATOM 5779 O O . PRO B 1 310 ? -18.906 14.812 16.062 1 98.69 310 PRO B O 1
ATOM 5782 N N . GLU B 1 311 ? -20.828 14.461 17.125 1 98.56 311 GLU B N 1
ATOM 5783 C CA . GLU B 1 311 ? -21.641 14.68 15.93 1 98.56 311 GLU B CA 1
ATOM 5784 C C . GLU B 1 311 ? -21.406 16.078 15.352 1 98.56 311 GLU B C 1
ATOM 5786 O O . GLU B 1 311 ? -21.172 16.219 14.156 1 98.56 311 GLU B O 1
ATOM 5791 N N . ASP B 1 312 ? -21.438 17.062 16.219 1 98.69 312 ASP B N 1
ATOM 5792 C CA . ASP B 1 312 ? -21.312 18.438 15.781 1 98.69 312 ASP B CA 1
ATOM 5793 C C . ASP B 1 312 ? -19.891 18.734 15.297 1 98.69 312 ASP B C 1
ATOM 5795 O O . ASP B 1 312 ? -19.703 19.422 14.289 1 98.69 312 ASP B O 1
ATOM 5799 N N . ILE B 1 313 ? -18.922 18.234 16 1 98.81 313 ILE B N 1
ATOM 5800 C CA . ILE B 1 313 ? -17.516 18.469 15.664 1 98.81 313 ILE B CA 1
ATOM 5801 C C . ILE B 1 313 ? -17.188 17.766 14.352 1 98.81 313 ILE B C 1
ATOM 5803 O O . ILE B 1 313 ? -16.609 18.359 13.445 1 98.81 313 ILE B O 1
ATOM 5807 N N . LEU B 1 314 ? -17.578 16.516 14.195 1 98.75 314 LEU B N 1
ATOM 5808 C CA . LEU B 1 314 ? -17.203 15.703 13.047 1 98.75 314 LEU B CA 1
ATOM 5809 C C . LEU B 1 314 ? -17.922 16.188 11.789 1 98.75 314 LEU B C 1
ATOM 5811 O O . LEU B 1 314 ? -17.391 16.078 10.68 1 98.75 314 LEU B O 1
ATOM 5815 N N . ALA B 1 315 ? -19.125 16.766 11.945 1 98.44 315 ALA B N 1
ATOM 5816 C CA . ALA B 1 315 ? -19.859 17.312 10.805 1 98.44 315 ALA B CA 1
ATOM 5817 C C . ALA B 1 315 ? -19.062 18.422 10.125 1 98.44 315 ALA B C 1
ATOM 5819 O O . ALA B 1 315 ? -19.109 18.562 8.898 1 98.44 315 ALA B O 1
ATOM 5820 N N . ILE B 1 316 ? -18.328 19.156 10.914 1 98.44 316 ILE B N 1
ATOM 5821 C CA . ILE B 1 316 ? -17.516 20.25 10.383 1 98.44 316 ILE B CA 1
ATOM 5822 C C . ILE B 1 316 ? -16.156 19.703 9.93 1 98.44 316 ILE B C 1
ATOM 5824 O O . ILE B 1 316 ? -15.719 19.984 8.805 1 98.44 316 ILE B O 1
ATOM 5828 N N . ALA B 1 317 ? -15.539 18.906 10.766 1 98.56 317 ALA B N 1
ATOM 5829 C CA . ALA B 1 317 ? -14.172 18.453 10.547 1 98.56 317 ALA B CA 1
ATOM 5830 C C . ALA B 1 317 ? -14.07 17.578 9.305 1 98.56 317 ALA B C 1
ATOM 5832 O O . ALA B 1 317 ? -13.078 17.641 8.57 1 98.56 317 ALA B O 1
ATOM 5833 N N . ASN B 1 318 ? -15.102 16.781 8.977 1 97.5 318 ASN B N 1
ATOM 5834 C CA . ASN B 1 318 ? -15.047 15.812 7.895 1 97.5 318 ASN B CA 1
ATOM 5835 C C . ASN B 1 318 ? -15.711 16.344 6.629 1 97.5 318 ASN B C 1
ATOM 5837 O O . ASN B 1 318 ? -15.82 15.633 5.629 1 97.5 318 ASN B O 1
ATOM 5841 N N . ALA B 1 319 ? -16.078 17.594 6.629 1 96.56 319 ALA B N 1
ATOM 5842 C CA . ALA B 1 319 ? -16.812 18.156 5.504 1 96.56 319 ALA B CA 1
ATOM 5843 C C . ALA B 1 319 ? -15.93 18.266 4.266 1 96.56 319 ALA B C 1
ATOM 5845 O O . ALA B 1 319 ? -16.344 17.891 3.166 1 96.56 319 ALA B O 1
ATOM 5846 N N . PRO B 1 320 ? -14.719 18.719 4.371 1 95.94 320 PRO B N 1
ATOM 5847 C CA . PRO B 1 320 ? -13.891 18.812 3.164 1 95.94 320 PRO B CA 1
ATOM 5848 C C . PRO B 1 320 ? -13.469 17.438 2.641 1 95.94 320 PRO B C 1
ATOM 5850 O O . PRO B 1 320 ? -13.422 16.469 3.402 1 95.94 320 PRO B O 1
ATOM 5853 N N . ASN B 1 321 ? -13.156 17.406 1.35 1 92.38 321 ASN B N 1
ATOM 5854 C CA . ASN B 1 321 ? -12.68 16.172 0.759 1 92.38 321 ASN B CA 1
ATOM 5855 C C . ASN B 1 321 ? -11.203 15.93 1.057 1 92.38 321 ASN B C 1
ATOM 5857 O O . ASN B 1 321 ? -10.453 15.484 0.186 1 92.38 321 ASN B O 1
ATOM 5861 N N . PHE B 1 322 ? -10.664 16.312 2.176 1 95 322 PHE B N 1
ATOM 5862 C CA . PHE B 1 322 ? -9.289 16.094 2.625 1 95 322 PHE B CA 1
ATOM 5863 C C . PHE B 1 322 ? -9.266 15.25 3.893 1 95 322 PHE B C 1
ATOM 5865 O O . PHE B 1 322 ? -10.266 15.172 4.609 1 95 322 PHE B O 1
ATOM 5872 N N . GLY B 1 323 ? -8.172 14.578 4.148 1 97.31 323 GLY B N 1
ATOM 5873 C CA . GLY B 1 323 ? -7.984 13.781 5.355 1 97.31 323 GLY B CA 1
ATOM 5874 C C . GLY B 1 323 ? -6.531 13.477 5.645 1 97.31 323 GLY B C 1
ATOM 5875 O O . GLY B 1 323 ? -6.156 12.305 5.801 1 97.31 323 GLY B O 1
ATOM 5876 N N . LEU B 1 324 ? -5.676 14.5 5.742 1 98 324 LEU B N 1
ATOM 5877 C CA . LEU B 1 324 ? -4.262 14.289 6.02 1 98 324 LEU B CA 1
ATOM 5878 C C . LEU B 1 324 ? -4.004 14.227 7.52 1 98 324 LEU B C 1
ATOM 5880 O O . LEU B 1 324 ? -3.969 13.141 8.102 1 98 324 LEU B O 1
ATOM 5884 N N . GLY B 1 325 ? -3.916 15.398 8.156 1 98 325 GLY B N 1
ATOM 5885 C CA . GLY B 1 325 ? -3.684 15.461 9.586 1 98 325 GLY B CA 1
ATOM 5886 C C . GLY B 1 325 ? -4.836 16.094 10.352 1 98 325 GLY B C 1
ATOM 5887 O O . GLY B 1 325 ? -5.699 16.734 9.758 1 98 325 GLY B O 1
ATOM 5888 N N . ALA B 1 326 ? -4.828 15.875 11.703 1 98.56 326 ALA B N 1
ATOM 5889 C CA . ALA B 1 326 ? -5.812 16.484 12.602 1 98.56 326 ALA B CA 1
ATOM 5890 C C . ALA B 1 326 ? -5.27 16.578 14.023 1 98.56 326 ALA B C 1
ATOM 5892 O O . ALA B 1 326 ? -4.301 15.906 14.375 1 98.56 326 ALA B O 1
ATOM 5893 N N . SER B 1 327 ? -5.855 17.438 14.781 1 98.56 327 SER B N 1
ATOM 5894 C CA . SER B 1 327 ? -5.57 17.578 16.203 1 98.56 327 SER B CA 1
ATOM 5895 C C . SER B 1 327 ? -6.852 17.781 17.016 1 98.56 327 SER B C 1
ATOM 5897 O O . SER B 1 327 ? -7.773 18.469 16.562 1 98.56 327 SER B O 1
ATOM 5899 N N . VAL B 1 328 ? -6.871 17.172 18.156 1 98.75 328 VAL B N 1
ATOM 5900 C CA . VAL B 1 328 ? -7.996 17.344 19.078 1 98.75 328 VAL B CA 1
ATOM 5901 C C . VAL B 1 328 ? -7.48 17.688 20.469 1 98.75 328 VAL B C 1
ATOM 5903 O O . VAL B 1 328 ? -6.625 16.984 21.016 1 98.75 328 VAL B O 1
ATOM 5906 N N . HIS B 1 329 ? -8.008 18.75 21.016 1 98.5 329 HIS B N 1
ATOM 5907 C CA . HIS B 1 329 ? -7.625 19.203 22.344 1 98.5 329 HIS B CA 1
ATOM 5908 C C . HIS B 1 329 ? -8.812 19.156 23.297 1 98.5 329 HIS B C 1
ATOM 5910 O O . HIS B 1 329 ? -9.867 19.719 23.016 1 98.5 329 HIS B O 1
ATOM 5916 N N . GLY B 1 330 ? -8.688 18.5 24.344 1 97.31 330 GLY B N 1
ATOM 5917 C CA . GLY B 1 330 ? -9.672 18.344 25.391 1 97.31 330 GLY B CA 1
ATOM 5918 C C . GLY B 1 330 ? -9.141 17.609 26.609 1 97.31 330 GLY B C 1
ATOM 5919 O O . GLY B 1 330 ? -8.016 17.094 26.594 1 97.31 330 GLY B O 1
ATOM 5920 N N . SER B 1 331 ? -9.969 17.688 27.641 1 95.5 331 SER B N 1
ATOM 5921 C CA . SER B 1 331 ? -9.602 16.906 28.828 1 95.5 331 SER B CA 1
ATOM 5922 C C . SER B 1 331 ? -9.547 15.414 28.5 1 95.5 331 SER B C 1
ATOM 5924 O O . SER B 1 331 ? -10.383 14.906 27.75 1 95.5 331 SER B O 1
ATOM 5926 N N . GLU B 1 332 ? -8.555 14.734 29.078 1 92.56 332 GLU B N 1
ATOM 5927 C CA . GLU B 1 332 ? -8.43 13.297 28.844 1 92.56 332 GLU B CA 1
ATOM 5928 C C . GLU B 1 332 ? -9.648 12.547 29.391 1 92.56 332 GLU B C 1
ATOM 5930 O O . GLU B 1 332 ? -9.922 11.422 28.969 1 92.56 332 GLU B O 1
ATOM 5935 N N . ARG B 1 333 ? -10.391 13.211 30.297 1 94.19 333 ARG B N 1
ATOM 5936 C CA . ARG B 1 333 ? -11.57 12.594 30.906 1 94.19 333 ARG B CA 1
ATOM 5937 C C . ARG B 1 333 ? -12.836 12.961 30.125 1 94.19 333 ARG B C 1
ATOM 5939 O O . ARG B 1 333 ? -13.922 12.469 30.438 1 94.19 333 ARG B O 1
ATOM 5946 N N . ASP B 1 334 ? -12.688 13.859 29.156 1 96.88 334 ASP B N 1
ATOM 5947 C CA . ASP B 1 334 ? -13.828 14.25 28.344 1 96.88 334 ASP B CA 1
ATOM 5948 C C . ASP B 1 334 ? -14.359 13.07 27.531 1 96.88 334 ASP B C 1
ATOM 5950 O O . ASP B 1 334 ? -13.648 12.508 26.703 1 96.88 334 ASP B O 1
ATOM 5954 N N . PRO B 1 335 ? -15.617 12.656 27.781 1 97.88 335 PRO B N 1
ATOM 5955 C CA . PRO B 1 335 ? -16.156 11.492 27.078 1 97.88 335 PRO B CA 1
ATOM 5956 C C . PRO B 1 335 ? -16.281 11.711 25.578 1 97.88 335 PRO B C 1
ATOM 5958 O O . PRO B 1 335 ? -16.453 10.75 24.828 1 97.88 335 PRO B O 1
ATOM 5961 N N . ASN B 1 336 ? -16.203 12.969 25.156 1 98.31 336 ASN B N 1
ATOM 5962 C CA . ASN B 1 336 ? -16.344 13.281 23.734 1 98.31 336 ASN B CA 1
ATOM 5963 C C . ASN B 1 336 ? -15.008 13.125 23 1 98.31 336 ASN B C 1
ATOM 5965 O O . ASN B 1 336 ? -14.984 13.055 21.766 1 98.31 336 ASN B O 1
ATOM 5969 N N . LEU B 1 337 ? -13.945 13.078 23.688 1 98.12 337 LEU B N 1
ATOM 5970 C CA . LEU B 1 337 ? -12.625 13.133 23.078 1 98.12 337 LEU B CA 1
ATOM 5971 C C . LEU B 1 337 ? -12.383 11.922 22.203 1 98.12 337 LEU B C 1
ATOM 5973 O O . LEU B 1 337 ? -12.102 12.062 21 1 98.12 337 LEU B O 1
ATOM 5977 N N . GLN B 1 338 ? -12.539 10.742 22.688 1 97.94 338 GLN B N 1
ATOM 5978 C CA . GLN B 1 338 ? -12.172 9.523 21.984 1 97.94 338 GLN B CA 1
ATOM 5979 C C . GLN B 1 338 ? -13.109 9.273 20.797 1 97.94 338 GLN B C 1
ATOM 5981 O O . GLN B 1 338 ? -12.672 8.891 19.719 1 97.94 338 GLN B O 1
ATOM 5986 N N . PRO B 1 339 ? -14.438 9.508 20.953 1 98.62 339 PRO B N 1
ATOM 5987 C CA . PRO B 1 339 ? -15.32 9.367 19.797 1 98.62 339 PRO B CA 1
ATOM 5988 C C . PRO B 1 339 ? -14.953 10.312 18.656 1 98.62 339 PRO B C 1
ATOM 5990 O O . PRO B 1 339 ? -15.102 9.961 17.484 1 98.62 339 PRO B O 1
ATOM 5993 N N . ILE B 1 340 ? -14.469 11.461 18.969 1 98.88 340 ILE B N 1
ATOM 5994 C CA . ILE B 1 340 ? -14.055 12.414 17.953 1 98.88 340 ILE B CA 1
ATOM 5995 C C . ILE B 1 340 ? -12.789 11.906 17.266 1 98.88 340 ILE B C 1
ATOM 5997 O O . ILE B 1 340 ? -12.711 11.906 16.031 1 98.88 340 ILE B O 1
ATOM 6001 N N . VAL B 1 341 ? -11.82 11.469 18.047 1 98.75 341 VAL B N 1
ATOM 6002 C CA . VAL B 1 341 ? -10.578 10.938 17.484 1 98.75 341 VAL B CA 1
ATOM 6003 C C . VAL B 1 341 ? -10.883 9.773 16.547 1 98.75 341 VAL B C 1
ATOM 6005 O O . VAL B 1 341 ? -10.375 9.719 15.43 1 98.75 341 VAL B O 1
ATOM 6008 N N . LYS B 1 342 ? -11.758 8.93 16.938 1 98.06 342 LYS B N 1
ATOM 6009 C CA . LYS B 1 342 ? -12.133 7.754 16.156 1 98.06 342 LYS B CA 1
ATOM 6010 C C . LYS B 1 342 ? -12.906 8.156 14.906 1 98.06 342 LYS B C 1
ATOM 6012 O O . LYS B 1 342 ? -12.75 7.547 13.844 1 98.06 342 LYS B O 1
ATOM 6017 N N . GLY B 1 343 ? -13.672 9.188 14.992 1 98.44 343 GLY B N 1
ATOM 6018 C CA . GLY B 1 343 ? -14.586 9.562 13.922 1 98.44 343 GLY B CA 1
ATOM 6019 C C . GLY B 1 343 ? -13.93 10.438 12.867 1 98.44 343 GLY B C 1
ATOM 6020 O O . GLY B 1 343 ? -14.477 10.617 11.781 1 98.44 343 GLY B O 1
ATOM 6021 N N . LEU B 1 344 ? -12.781 10.945 13.188 1 98.56 344 LEU B N 1
ATOM 6022 C CA . LEU B 1 344 ? -12.094 11.812 12.242 1 98.56 344 LEU B CA 1
ATOM 6023 C C . LEU B 1 344 ? -11.617 11.016 11.023 1 98.56 344 LEU B C 1
ATOM 6025 O O . LEU B 1 344 ? -10.977 9.977 11.172 1 98.56 344 LEU B O 1
ATOM 6029 N N . ARG B 1 345 ? -11.992 11.484 9.828 1 97.25 345 ARG B N 1
ATOM 6030 C CA . ARG B 1 345 ? -11.445 10.938 8.594 1 97.25 345 ARG B CA 1
ATOM 6031 C C . ARG B 1 345 ? -10.094 11.578 8.258 1 97.25 345 ARG B C 1
ATOM 6033 O O . ARG B 1 345 ? -10.039 12.578 7.547 1 97.25 345 ARG B O 1
ATOM 6040 N N . ALA B 1 346 ? -9.023 10.945 8.758 1 98.19 346 ALA B N 1
ATOM 6041 C CA . ALA B 1 346 ? -7.676 11.484 8.602 1 98.19 346 ALA B CA 1
ATOM 6042 C C . ALA B 1 346 ? -6.629 10.375 8.664 1 98.19 346 ALA B C 1
ATOM 6044 O O . ALA B 1 346 ? -6.895 9.297 9.195 1 98.19 346 ALA B O 1
ATOM 6045 N N . GLY B 1 347 ? -5.516 10.672 8.102 1 98.25 347 GLY B N 1
ATOM 6046 C CA . GLY B 1 347 ? -4.406 9.734 8.203 1 98.25 347 GLY B CA 1
ATOM 6047 C C . GLY B 1 347 ? -3.689 9.805 9.539 1 98.25 347 GLY B C 1
ATOM 6048 O O . GLY B 1 347 ? -3.121 8.805 9.992 1 98.25 347 GLY B O 1
ATOM 6049 N N . MET B 1 348 ? -3.686 10.953 10.125 1 98.69 348 MET B N 1
ATOM 6050 C CA . MET B 1 348 ? -2.982 11.125 11.391 1 98.69 348 MET B CA 1
ATOM 6051 C C . MET B 1 348 ? -3.77 12.031 12.336 1 98.69 348 MET B C 1
ATOM 6053 O O . MET B 1 348 ? -4.379 13.008 11.898 1 98.69 348 MET B O 1
ATOM 6057 N N . VAL B 1 349 ? -3.688 11.727 13.641 1 98.81 349 VAL B N 1
ATOM 6058 C CA . VAL B 1 349 ? -4.344 12.547 14.648 1 98.81 349 VAL B CA 1
ATOM 6059 C C . VAL B 1 349 ? -3.408 12.734 15.844 1 98.81 349 VAL B C 1
ATOM 6061 O O . VAL B 1 349 ? -2.857 11.766 16.375 1 98.81 349 VAL B O 1
ATOM 6064 N N . ALA B 1 350 ? -3.191 13.953 16.219 1 98.56 350 ALA B N 1
ATOM 6065 C CA . ALA B 1 350 ? -2.518 14.289 17.469 1 98.56 350 ALA B CA 1
ATOM 6066 C C . ALA B 1 350 ? -3.525 14.672 18.547 1 98.56 350 ALA B C 1
ATOM 6068 O O . ALA B 1 350 ? -4.367 15.547 18.344 1 98.56 350 ALA B O 1
ATOM 6069 N N . VAL B 1 351 ? -3.469 14.07 19.672 1 98.25 351 VAL B N 1
ATOM 6070 C CA . VAL B 1 351 ? -4.355 14.375 20.797 1 98.25 351 VAL B CA 1
ATOM 6071 C C . VAL B 1 351 ? -3.625 15.266 21.797 1 98.25 351 VAL B C 1
ATOM 6073 O O . VAL B 1 351 ? -2.562 14.898 22.312 1 98.25 351 VAL B O 1
ATOM 6076 N N . ASN B 1 352 ? -4.18 16.453 22 1 97.56 352 ASN B N 1
ATOM 6077 C CA . ASN B 1 352 ? -3.613 17.469 22.875 1 97.56 352 ASN B CA 1
ATOM 6078 C C . ASN B 1 352 ? -2.217 17.891 22.422 1 97.56 352 ASN B C 1
ATOM 6080 O O . ASN B 1 352 ? -1.341 18.141 23.25 1 97.56 352 ASN B O 1
ATOM 6084 N N . ASP B 1 353 ? -2.059 17.828 21.156 1 97.38 353 ASP B N 1
ATOM 6085 C CA . ASP B 1 353 ? -0.816 18.203 20.5 1 97.38 353 ASP B CA 1
ATOM 6086 C C . ASP B 1 353 ? -1.061 18.562 19.031 1 97.38 353 ASP B C 1
ATOM 6088 O O . ASP B 1 353 ? -2.205 18.766 18.625 1 97.38 353 ASP B O 1
ATOM 6092 N N . PHE B 1 354 ? 0.009 18.828 18.375 1 96.5 354 PHE B N 1
ATOM 6093 C CA . PHE B 1 354 ? -0.075 19.234 16.984 1 96.5 354 PHE B CA 1
ATOM 6094 C C . PHE B 1 354 ? 1.106 18.688 16.188 1 96.5 354 PHE B C 1
ATOM 6096 O O . PHE B 1 354 ? 2.262 18.859 16.578 1 96.5 354 PHE B O 1
ATOM 6103 N N . ALA B 1 355 ? 0.863 17.906 15.078 1 94.06 355 ALA B N 1
ATOM 6104 C CA . ALA B 1 355 ? 1.796 17.516 14.023 1 94.06 355 ALA B CA 1
ATOM 6105 C C . ALA B 1 355 ? 2.918 16.641 14.586 1 94.06 355 ALA B C 1
ATOM 6107 O O . ALA B 1 355 ? 3.957 16.469 13.945 1 94.06 355 ALA B O 1
ATOM 6108 N N . VAL B 1 356 ? 2.717 16.047 15.734 1 94.25 356 VAL B N 1
ATOM 6109 C CA . VAL B 1 356 ? 3.793 15.328 16.422 1 94.25 356 VAL B CA 1
ATOM 6110 C C . VAL B 1 356 ? 3.934 13.922 15.844 1 94.25 356 VAL B C 1
ATOM 6112 O O . VAL B 1 356 ? 4.949 13.258 16.062 1 94.25 356 VAL B O 1
ATOM 6115 N N . TYR B 1 357 ? 2.943 13.5 15.148 1 93.81 357 TYR B N 1
ATOM 6116 C CA . TYR B 1 357 ? 3.008 12.18 14.539 1 93.81 357 TYR B CA 1
ATOM 6117 C C . TYR B 1 357 ? 4.203 12.07 13.602 1 93.81 357 TYR B C 1
ATOM 6119 O O . TYR B 1 357 ? 4.75 10.984 13.406 1 93.81 357 TYR B O 1
ATOM 6127 N N . TYR B 1 358 ? 4.617 13.141 13.055 1 88.5 358 TYR B N 1
ATOM 6128 C CA . TYR B 1 358 ? 5.797 13.148 12.195 1 88.5 358 TYR B CA 1
ATOM 6129 C C . TYR B 1 358 ? 7.074 13.031 13.023 1 88.5 358 TYR B C 1
ATOM 6131 O O . TYR B 1 358 ? 8.016 12.344 12.625 1 88.5 358 TYR B O 1
ATOM 6139 N N . ALA B 1 359 ? 7.062 13.664 14.188 1 92.25 359 ALA B N 1
ATOM 6140 C CA . ALA B 1 359 ? 8.234 13.742 15.055 1 92.25 359 ALA B CA 1
ATOM 6141 C C . ALA B 1 359 ? 8.477 12.414 15.773 1 92.25 359 ALA B C 1
ATOM 6143 O O . ALA B 1 359 ? 9.5 12.234 16.438 1 92.25 359 ALA B O 1
ATOM 6144 N N . VAL B 1 360 ? 7.555 11.508 15.641 1 95 360 VAL B N 1
ATOM 6145 C CA . VAL B 1 360 ? 7.742 10.195 16.25 1 95 360 VAL B CA 1
ATOM 6146 C C . VAL B 1 360 ? 7.711 9.117 15.156 1 95 360 VAL B C 1
ATOM 6148 O O . VAL B 1 360 ? 7.613 7.926 15.461 1 95 360 VAL B O 1
ATOM 6151 N N . GLN B 1 361 ? 7.75 9.445 13.984 1 95.88 361 GLN B N 1
ATOM 6152 C CA . GLN B 1 361 ? 7.902 8.594 12.812 1 95.88 361 GLN B CA 1
ATOM 6153 C C . GLN B 1 361 ? 6.766 7.586 12.711 1 95.88 361 GLN B C 1
ATOM 6155 O O . GLN B 1 361 ? 7.008 6.387 12.547 1 95.88 361 GLN B O 1
ATOM 6160 N N . LEU B 1 362 ? 5.562 8.031 12.844 1 98.06 362 LEU B N 1
ATOM 6161 C CA . LEU B 1 362 ? 4.387 7.234 12.516 1 98.06 362 LEU B CA 1
ATOM 6162 C C . LEU B 1 362 ? 4.117 7.258 11.016 1 98.06 362 LEU B C 1
ATOM 6164 O O . LEU B 1 362 ? 4.637 8.117 10.297 1 98.06 362 LEU B O 1
ATOM 6168 N N . PRO B 1 363 ? 3.303 6.238 10.523 1 97.62 363 PRO B N 1
ATOM 6169 C CA . PRO B 1 363 ? 2.943 6.305 9.102 1 97.62 363 PRO B CA 1
ATOM 6170 C C . PRO B 1 363 ? 2.334 7.648 8.711 1 97.62 363 PRO B C 1
ATOM 6172 O O . PRO B 1 363 ? 1.429 8.141 9.391 1 97.62 363 PRO B O 1
ATOM 6175 N N . PHE B 1 364 ? 2.912 8.172 7.652 1 97.88 364 PHE B N 1
ATOM 6176 C CA . PHE B 1 364 ? 2.574 9.523 7.23 1 97.88 364 PHE B CA 1
ATOM 6177 C C . PHE B 1 364 ? 1.877 9.516 5.875 1 97.88 364 PHE B C 1
ATOM 6179 O O . PHE B 1 364 ? 2.402 8.961 4.906 1 97.88 364 PHE B O 1
ATOM 6186 N N . GLY B 1 365 ? 0.725 10.023 5.777 1 97.19 365 GLY B N 1
ATOM 6187 C CA . GLY B 1 365 ? -0.098 10.078 4.582 1 97.19 365 GLY B CA 1
ATOM 6188 C C . GLY B 1 365 ? -1.57 10.289 4.879 1 97.19 365 GLY B C 1
ATOM 6189 O O . GLY B 1 365 ? -1.971 10.359 6.043 1 97.19 365 GLY B O 1
ATOM 6190 N N . GLY B 1 366 ? -2.357 10.477 3.867 1 96.88 366 GLY B N 1
ATOM 6191 C CA . GLY B 1 366 ? -3.75 10.836 4.082 1 96.88 366 GLY B CA 1
ATOM 6192 C C . GLY B 1 366 ? -4.723 9.906 3.383 1 96.88 366 GLY B C 1
ATOM 6193 O O . GLY B 1 366 ? -4.336 8.828 2.924 1 96.88 366 GLY B O 1
ATOM 6194 N N . VAL B 1 367 ? -5.973 10.273 3.447 1 95.5 367 VAL B N 1
ATOM 6195 C CA . VAL B 1 367 ? -7.082 9.562 2.814 1 95.5 367 VAL B CA 1
ATOM 6196 C C . VAL B 1 367 ? -7.941 10.547 2.023 1 95.5 367 VAL B C 1
ATOM 6198 O O . VAL B 1 367 ? -7.809 11.766 2.186 1 95.5 367 VAL B O 1
ATOM 6201 N N . GLY B 1 368 ? -8.719 10.023 1.121 1 93.69 368 GLY B N 1
ATOM 6202 C CA . GLY B 1 368 ? -9.547 10.898 0.302 1 93.69 368 GLY B CA 1
ATOM 6203 C C . GLY B 1 368 ? -8.742 11.836 -0.576 1 93.69 368 GLY B C 1
ATOM 6204 O O . GLY B 1 368 ? -7.832 11.398 -1.284 1 93.69 368 GLY B O 1
ATOM 6205 N N . GLY B 1 369 ? -9.109 13.055 -0.499 1 95.06 369 GLY B N 1
ATOM 6206 C CA . GLY B 1 369 ? -8.43 14.055 -1.313 1 95.06 369 GLY B CA 1
ATOM 6207 C C . GLY B 1 369 ? -6.988 14.289 -0.896 1 95.06 369 GLY B C 1
ATOM 6208 O O . GLY B 1 369 ? -6.234 14.953 -1.603 1 95.06 369 GLY B O 1
ATOM 6209 N N . SER B 1 370 ? -6.559 13.695 0.193 1 97.69 370 SER B N 1
ATOM 6210 C CA . SER B 1 370 ? -5.195 13.867 0.685 1 97.69 370 SER B CA 1
ATOM 6211 C C . SER B 1 370 ? -4.285 12.75 0.195 1 97.69 370 SER B C 1
ATOM 6213 O O . SER B 1 370 ? -3.107 12.695 0.555 1 97.69 370 SER B O 1
ATOM 6215 N N . GLY B 1 371 ? -4.855 11.883 -0.662 1 97.25 371 GLY B N 1
ATOM 6216 C CA . GLY B 1 371 ? -4.039 10.891 -1.348 1 97.25 371 GLY B CA 1
ATOM 6217 C C . GLY B 1 371 ? -4.16 9.5 -0.75 1 97.25 371 GLY B C 1
ATOM 6218 O O . GLY B 1 371 ? -5.227 9.117 -0.266 1 97.25 371 GLY B O 1
ATOM 6219 N N . TYR B 1 372 ? -3.121 8.688 -1.003 1 97.19 372 TYR B N 1
ATOM 6220 C CA . TYR B 1 372 ? -3.133 7.305 -0.539 1 97.19 372 TYR B CA 1
ATOM 6221 C C . TYR B 1 372 ? -1.713 6.777 -0.36 1 97.19 372 TYR B C 1
ATOM 6223 O O . TYR B 1 372 ? -0.77 7.301 -0.957 1 97.19 372 TYR B O 1
ATOM 6231 N N . GLY B 1 373 ? -1.625 5.691 0.472 1 96.25 373 GLY B N 1
ATOM 6232 C CA . GLY B 1 373 ? -0.324 5.168 0.857 1 96.25 373 GLY B CA 1
ATOM 6233 C C . GLY B 1 373 ? 0.287 5.902 2.037 1 96.25 373 GLY B C 1
ATOM 6234 O O . GLY B 1 373 ? -0.194 6.965 2.432 1 96.25 373 GLY B O 1
ATOM 6235 N N . ARG B 1 374 ? 1.209 5.301 2.611 1 97.56 374 ARG B N 1
ATOM 6236 C CA . ARG B 1 374 ? 1.923 5.887 3.742 1 97.56 374 ARG B CA 1
ATOM 6237 C C . ARG B 1 374 ? 3.432 5.801 3.541 1 97.56 374 ARG B C 1
ATOM 6239 O O . ARG B 1 374 ? 3.938 4.809 3.012 1 97.56 374 ARG B O 1
ATOM 6246 N N . PHE B 1 375 ? 4.023 6.824 3.914 1 93.56 375 PHE B N 1
ATOM 6247 C CA . PHE B 1 375 ? 5.469 6.715 4.074 1 93.56 375 PHE B CA 1
ATOM 6248 C C . PHE B 1 375 ? 5.883 7.016 5.508 1 93.56 375 PHE B C 1
ATOM 6250 O O . PHE B 1 375 ? 5.027 7.168 6.387 1 93.56 375 PHE B O 1
ATOM 6257 N N . ALA B 1 376 ? 7.105 6.867 5.879 1 94.19 376 ALA B N 1
ATOM 6258 C CA . ALA B 1 376 ? 7.66 6.973 7.227 1 94.19 376 ALA B CA 1
ATOM 6259 C C . ALA B 1 376 ? 7.375 5.711 8.031 1 94.19 376 ALA B C 1
ATOM 6261 O O . ALA B 1 376 ? 6.5 4.918 7.676 1 94.19 376 ALA B O 1
ATOM 6262 N N . GLY B 1 377 ? 8.133 5.496 9.102 1 95.62 377 GLY B N 1
ATOM 6263 C CA . GLY B 1 377 ? 7.973 4.336 9.961 1 95.62 377 GLY B CA 1
ATOM 6264 C C . GLY B 1 377 ? 8.203 3.02 9.242 1 95.62 377 GLY B C 1
ATOM 6265 O O . GLY B 1 377 ? 8.945 2.969 8.258 1 95.62 377 GLY B O 1
ATOM 6266 N N . GLU B 1 378 ? 7.562 2.031 9.781 1 96.75 378 GLU B N 1
ATOM 6267 C CA . GLU B 1 378 ? 7.688 0.692 9.211 1 96.75 378 GLU B CA 1
ATOM 6268 C C . GLU B 1 378 ? 7.055 0.621 7.824 1 96.75 378 GLU B C 1
ATOM 6270 O O . GLU B 1 378 ? 7.617 0.012 6.914 1 96.75 378 GLU B O 1
ATOM 6275 N N . GLU B 1 379 ? 5.922 1.257 7.703 1 96.88 379 GLU B N 1
ATOM 6276 C CA . GLU B 1 379 ? 5.164 1.241 6.453 1 96.88 379 GLU B CA 1
ATOM 6277 C C . GLU B 1 379 ? 5.941 1.916 5.328 1 96.88 379 GLU B C 1
ATOM 6279 O O . GLU B 1 379 ? 5.898 1.467 4.18 1 96.88 379 GLU B O 1
ATOM 6284 N N . GLY B 1 380 ? 6.656 2.955 5.688 1 97 380 GLY B N 1
ATOM 6285 C CA . GLY B 1 380 ? 7.434 3.66 4.68 1 97 380 GLY B CA 1
ATOM 6286 C C . GLY B 1 380 ? 8.594 2.846 4.145 1 97 380 GLY B C 1
ATOM 6287 O O . GLY B 1 380 ? 8.953 2.957 2.971 1 97 380 GLY B O 1
ATOM 6288 N N . LEU B 1 381 ? 9.234 2.072 5.004 1 98.25 381 LEU B N 1
ATOM 6289 C CA . LEU B 1 381 ? 10.328 1.206 4.57 1 98.25 381 LEU B CA 1
ATOM 6290 C C . LEU B 1 381 ? 9.797 0.021 3.771 1 98.25 381 LEU B C 1
ATOM 6292 O O . LEU B 1 381 ? 10.273 -0.25 2.666 1 98.25 381 LEU B O 1
ATOM 6296 N N . ARG B 1 382 ? 8.797 -0.589 4.285 1 98 382 ARG B N 1
ATOM 6297 C CA . ARG B 1 382 ? 8.25 -1.784 3.652 1 98 382 ARG B CA 1
ATOM 6298 C C . ARG B 1 382 ? 7.578 -1.442 2.326 1 98 382 ARG B C 1
ATOM 6300 O O . ARG B 1 382 ? 7.555 -2.264 1.407 1 98 382 ARG B O 1
ATOM 6307 N N . GLY B 1 383 ? 7.066 -0.203 2.229 1 97.38 383 GLY B N 1
ATOM 6308 C CA . GLY B 1 383 ? 6.465 0.25 0.984 1 97.38 383 GLY B CA 1
ATOM 6309 C C . GLY B 1 383 ? 7.453 0.321 -0.165 1 97.38 383 GLY B C 1
ATOM 6310 O O . GLY B 1 383 ? 7.055 0.372 -1.33 1 97.38 383 GLY B O 1
ATOM 6311 N N . LEU B 1 384 ? 8.703 0.302 0.167 1 98.31 384 LEU B N 1
ATOM 6312 C CA . LEU B 1 384 ? 9.75 0.346 -0.846 1 98.31 384 LEU B CA 1
ATOM 6313 C C . LEU B 1 384 ? 10.406 -1.021 -1.008 1 98.31 384 LEU B C 1
ATOM 6315 O O . LEU B 1 384 ? 11.562 -1.113 -1.438 1 98.31 384 LEU B O 1
ATOM 6319 N N . CYS B 1 385 ? 9.672 -2.064 -0.627 1 98.31 385 CYS B N 1
ATOM 6320 C CA . CYS B 1 385 ? 10.18 -3.43 -0.735 1 98.31 385 CYS B CA 1
ATOM 6321 C C . CYS B 1 385 ? 9.203 -4.309 -1.514 1 98.31 385 CYS B C 1
ATOM 6323 O O . CYS B 1 385 ? 8 -4.051 -1.527 1 98.31 385 CYS B O 1
ATOM 6325 N N . ASN B 1 386 ? 9.773 -5.262 -2.203 1 97.88 386 ASN B N 1
ATOM 6326 C CA . ASN B 1 386 ? 8.992 -6.422 -2.617 1 97.88 386 ASN B CA 1
ATOM 6327 C C . ASN B 1 386 ? 8.672 -7.336 -1.434 1 97.88 386 ASN B C 1
ATOM 6329 O O . ASN B 1 386 ? 9.57 -7.965 -0.874 1 97.88 386 ASN B O 1
ATOM 6333 N N . MET B 1 387 ? 7.449 -7.332 -1.046 1 97.62 387 MET B N 1
ATOM 6334 C CA . MET B 1 387 ? 7.008 -8.289 -0.039 1 97.62 387 MET B CA 1
ATOM 6335 C C . MET B 1 387 ? 6.91 -9.695 -0.631 1 97.62 387 MET B C 1
ATOM 6337 O O . MET B 1 387 ? 5.953 -10.008 -1.344 1 97.62 387 MET B O 1
ATOM 6341 N N . LYS B 1 388 ? 7.855 -10.531 -0.283 1 98.5 388 LYS B N 1
ATOM 6342 C CA . LYS B 1 388 ? 7.91 -11.867 -0.867 1 98.5 388 LYS B CA 1
ATOM 6343 C C . LYS B 1 388 ? 7.438 -12.922 0.131 1 98.5 388 LYS B C 1
ATOM 6345 O O . LYS B 1 388 ? 8.039 -13.094 1.194 1 98.5 388 LYS B O 1
ATOM 6350 N N . ALA B 1 389 ? 6.422 -13.625 -0.177 1 98.69 389 ALA B N 1
ATOM 6351 C CA . ALA B 1 389 ? 5.914 -14.727 0.625 1 98.69 389 ALA B CA 1
ATOM 6352 C C . ALA B 1 389 ? 6.672 -16.016 0.325 1 98.69 389 ALA B C 1
ATOM 6354 O O . ALA B 1 389 ? 6.805 -16.406 -0.835 1 98.69 389 ALA B O 1
ATOM 6355 N N . ILE B 1 390 ? 7.156 -16.672 1.344 1 98.69 390 ILE B N 1
ATOM 6356 C CA . ILE B 1 390 ? 7.879 -17.922 1.18 1 98.69 390 ILE B CA 1
ATOM 6357 C C . ILE B 1 390 ? 7.238 -19 2.045 1 98.69 390 ILE B C 1
ATOM 6359 O O . ILE B 1 390 ? 7.035 -18.812 3.246 1 98.69 390 ILE B O 1
ATOM 6363 N N . CYS B 1 391 ? 6.82 -20.031 1.445 1 98.38 391 CYS B N 1
ATOM 6364 C CA . CYS B 1 391 ? 6.293 -21.203 2.129 1 98.38 391 CYS B CA 1
ATOM 6365 C C . CYS B 1 391 ? 7.23 -22.391 1.968 1 98.38 391 CYS B C 1
ATOM 6367 O O . CYS B 1 391 ? 7.559 -22.781 0.846 1 98.38 391 CYS B O 1
ATOM 6369 N N . GLU B 1 392 ? 7.676 -23 3.049 1 97.31 392 GLU B N 1
ATOM 6370 C CA . GLU B 1 392 ? 8.625 -24.109 3.012 1 97.31 392 GLU B CA 1
ATOM 6371 C C . GLU B 1 392 ? 8.227 -25.219 3.986 1 97.31 392 GLU B C 1
ATOM 6373 O O . GLU B 1 392 ? 7.395 -25 4.871 1 97.31 392 GLU B O 1
ATOM 6378 N N . ASP B 1 393 ? 8.82 -26.375 3.822 1 95.88 393 ASP B N 1
ATOM 6379 C CA . ASP B 1 393 ? 8.578 -27.5 4.715 1 95.88 393 ASP B CA 1
ATOM 6380 C C . ASP B 1 393 ? 9.328 -27.328 6.035 1 95.88 393 ASP B C 1
ATOM 6382 O O . ASP B 1 393 ? 10.523 -27.031 6.043 1 95.88 393 ASP B O 1
ATOM 6386 N N . ARG B 1 394 ? 8.602 -27.609 7.094 1 92.88 394 ARG B N 1
ATOM 6387 C CA . ARG B 1 394 ? 9.25 -27.578 8.406 1 92.88 394 ARG B CA 1
ATOM 6388 C C . ARG B 1 394 ? 10.086 -28.828 8.641 1 92.88 394 ARG B C 1
ATOM 6390 O O . ARG B 1 394 ? 11.141 -28.766 9.266 1 92.88 394 ARG B O 1
ATOM 6397 N N . PHE B 1 395 ? 9.602 -29.922 8.141 1 90.81 395 PHE B N 1
ATOM 6398 C CA . PHE B 1 395 ? 10.188 -31.219 8.438 1 90.81 395 PHE B CA 1
ATOM 6399 C C . PHE B 1 395 ? 10.562 -31.953 7.152 1 90.81 395 PHE B C 1
ATOM 6401 O O . PHE B 1 395 ? 10.414 -33.156 7.059 1 90.81 395 PHE B O 1
ATOM 6408 N N . GLY B 1 396 ? 11.008 -31.172 6.223 1 86.56 396 GLY B N 1
ATOM 6409 C CA . GLY B 1 396 ? 11.391 -31.75 4.949 1 86.56 396 GLY B CA 1
ATOM 6410 C C . GLY B 1 396 ? 12.469 -32.812 5.078 1 86.56 396 GLY B C 1
ATOM 6411 O O . GLY B 1 396 ? 12.461 -33.812 4.344 1 86.56 396 GLY B O 1
ATOM 6412 N N . TRP B 1 397 ? 13.305 -32.656 6.043 1 83.94 397 TRP B N 1
ATOM 6413 C CA . TRP B 1 397 ? 14.414 -33.594 6.258 1 83.94 397 TRP B CA 1
ATOM 6414 C C . TRP B 1 397 ? 13.922 -34.969 6.711 1 83.94 397 TRP B C 1
ATOM 6416 O O . TRP B 1 397 ? 14.625 -35.969 6.566 1 83.94 397 TRP B O 1
ATOM 6426 N N . LEU B 1 398 ? 12.648 -35 7.203 1 88.56 398 LEU B N 1
ATOM 6427 C CA . LEU B 1 398 ? 12.055 -36.25 7.621 1 88.56 398 LEU B CA 1
ATOM 6428 C C . LEU B 1 398 ? 11.25 -36.875 6.484 1 88.56 398 LEU B C 1
ATOM 6430 O O . LEU B 1 398 ? 10.625 -37.938 6.664 1 88.56 398 LEU B O 1
ATOM 6434 N N . GLY B 1 399 ? 11.203 -36.156 5.383 1 86.94 399 GLY B N 1
ATOM 6435 C CA . GLY B 1 399 ? 10.453 -36.688 4.242 1 86.94 399 GLY B CA 1
ATOM 6436 C C . GLY B 1 399 ? 9.008 -36.219 4.238 1 86.94 399 GLY B C 1
ATOM 6437 O O . GLY B 1 399 ? 8.227 -36.656 3.383 1 86.94 399 GLY B O 1
ATOM 6438 N N . ILE B 1 400 ? 8.633 -35.469 5.137 1 89.25 400 ILE B N 1
ATOM 6439 C CA . ILE B 1 400 ? 7.27 -34.938 5.184 1 89.25 400 ILE B CA 1
ATOM 6440 C C . ILE B 1 400 ? 7.121 -33.781 4.199 1 89.25 400 ILE B C 1
ATOM 6442 O O . ILE B 1 400 ? 7.676 -32.688 4.414 1 89.25 400 ILE B O 1
ATOM 6446 N N . ARG B 1 401 ? 6.426 -34.031 3.121 1 91.81 401 ARG B N 1
ATOM 6447 C CA . ARG B 1 401 ? 6.234 -33.062 2.037 1 91.81 401 ARG B CA 1
ATOM 6448 C C . ARG B 1 401 ? 4.855 -33.219 1.406 1 91.81 401 ARG B C 1
ATOM 6450 O O . ARG B 1 401 ? 4.211 -34.25 1.55 1 91.81 401 ARG B O 1
ATOM 6457 N N . THR B 1 402 ? 4.508 -32.125 0.823 1 92.06 402 THR B N 1
ATOM 6458 C CA . THR B 1 402 ? 3.252 -32.156 0.083 1 92.06 402 THR B CA 1
ATOM 6459 C C . THR B 1 402 ? 3.396 -33.031 -1.172 1 92.06 402 THR B C 1
ATOM 6461 O O . THR B 1 402 ? 4.359 -32.875 -1.926 1 92.06 402 THR B O 1
ATOM 6464 N N . GLY B 1 403 ? 2.541 -33.969 -1.362 1 92.69 403 GLY B N 1
ATOM 6465 C CA . GLY B 1 403 ? 2.424 -34.75 -2.586 1 92.69 403 GLY B CA 1
ATOM 6466 C C . GLY B 1 403 ? 1.02 -34.75 -3.158 1 92.69 403 GLY B C 1
ATOM 6467 O O . GLY B 1 403 ? 0.07 -34.312 -2.492 1 92.69 403 GLY B O 1
ATOM 6468 N N . ILE B 1 404 ? 0.984 -35.094 -4.441 1 94.56 404 ILE B N 1
ATOM 6469 C CA . ILE B 1 404 ? -0.333 -35.25 -5.051 1 94.56 404 ILE B CA 1
ATOM 6470 C C . ILE B 1 404 ? -0.889 -36.625 -4.719 1 94.56 404 ILE B C 1
ATOM 6472 O O . ILE B 1 404 ? -0.34 -37.656 -5.148 1 94.56 404 ILE B O 1
ATOM 6476 N N . PRO B 1 405 ? -1.979 -36.656 -4.008 1 93.5 405 PRO B N 1
ATOM 6477 C CA . PRO B 1 405 ? -2.527 -37.969 -3.658 1 93.5 405 PRO B CA 1
ATOM 6478 C C . PRO B 1 405 ? -3.008 -38.75 -4.879 1 93.5 405 PRO B C 1
ATOM 6480 O O . PRO B 1 405 ? -3.467 -38.125 -5.855 1 93.5 405 PRO B O 1
ATOM 6483 N N . PRO B 1 406 ? -3.031 -40 -4.785 1 93.62 406 PRO B N 1
ATOM 6484 C CA . PRO B 1 406 ? -3.314 -40.875 -5.93 1 93.62 406 PRO B CA 1
ATOM 6485 C C . PRO B 1 406 ? -4.664 -40.562 -6.582 1 93.62 406 PRO B C 1
ATOM 6487 O O . PRO B 1 406 ? -4.758 -40.5 -7.809 1 93.62 406 PRO B O 1
ATOM 6490 N N . PRO B 1 407 ? -5.668 -40.25 -5.805 1 93.44 407 PRO B N 1
ATOM 6491 C CA . PRO B 1 407 ? -6.969 -40.062 -6.449 1 93.44 407 PRO B CA 1
ATOM 6492 C C . PRO B 1 407 ? -6.996 -38.781 -7.316 1 93.44 407 PR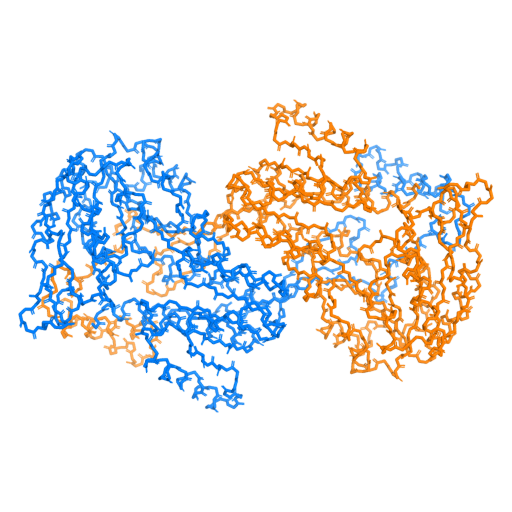O B C 1
ATOM 6494 O O . PRO B 1 407 ? -7.883 -38.625 -8.164 1 93.44 407 PRO B O 1
ATOM 6497 N N . VAL B 1 408 ? -6.062 -37.938 -7.148 1 93.94 408 VAL B N 1
ATOM 6498 C CA . VAL B 1 408 ? -6.129 -36.688 -7.895 1 93.94 408 VAL B CA 1
ATOM 6499 C C . VAL B 1 408 ? -4.914 -36.562 -8.805 1 93.94 408 VAL B C 1
ATOM 6501 O O . VAL B 1 408 ? -4.621 -35.469 -9.32 1 93.94 408 VAL B O 1
ATOM 6504 N N . GLN B 1 409 ? -4.188 -37.594 -8.992 1 94.94 409 GLN B N 1
ATOM 6505 C CA . GLN B 1 409 ? -3.094 -37.656 -9.953 1 94.94 409 GLN B CA 1
ATOM 6506 C C . GLN B 1 409 ? -3.619 -37.781 -11.383 1 94.94 409 GLN B C 1
ATOM 6508 O O . GLN B 1 409 ? -4.676 -38.375 -11.602 1 94.94 409 GLN B O 1
ATOM 6513 N N . TYR B 1 410 ? -2.922 -37.156 -12.281 1 94.69 410 TYR B N 1
ATOM 6514 C CA . TYR B 1 410 ? -3.26 -37.281 -13.695 1 94.69 410 TYR B CA 1
ATOM 6515 C C . TYR B 1 410 ? -2.635 -38.531 -14.305 1 94.69 410 TYR B C 1
ATOM 6517 O O . TYR B 1 410 ? -1.487 -38.875 -14 1 94.69 410 TYR B O 1
ATOM 6525 N N . PRO B 1 411 ? -3.242 -39.219 -15.211 1 94.94 411 PRO B N 1
ATOM 6526 C CA . PRO B 1 411 ? -4.645 -39.031 -15.594 1 94.94 411 PRO B CA 1
ATOM 6527 C C . PRO B 1 411 ? -5.617 -39.469 -14.5 1 94.94 411 PRO B C 1
ATOM 6529 O O . PRO B 1 411 ? -5.332 -40.406 -13.75 1 94.94 411 PRO B O 1
ATOM 6532 N N . ILE B 1 412 ? -6.664 -38.844 -14.453 1 92.75 412 ILE B N 1
ATOM 6533 C CA . ILE B 1 412 ? -7.648 -39.094 -13.406 1 92.75 412 ILE B CA 1
ATOM 6534 C C . ILE B 1 412 ? -8.344 -40.438 -13.656 1 92.75 412 ILE B C 1
ATOM 6536 O O . ILE B 1 412 ? -8.969 -40.625 -14.703 1 92.75 412 ILE B O 1
ATOM 6540 N N . LYS B 1 413 ? -8.281 -41.344 -12.688 1 90.44 413 LYS B N 1
ATOM 6541 C CA . LYS B 1 413 ? -8.859 -42.656 -12.836 1 90.44 413 LYS B CA 1
ATOM 6542 C C . LYS B 1 413 ? -10.375 -42.625 -12.734 1 90.44 413 LYS B C 1
ATOM 6544 O O . LYS B 1 413 ? -11.078 -43.25 -13.523 1 90.44 413 LYS B O 1
ATOM 6549 N N . SER B 1 414 ? -10.852 -41.938 -11.703 1 91.75 414 SER B N 1
ATOM 6550 C CA . SER B 1 414 ? -12.289 -41.844 -11.453 1 91.75 414 SER B CA 1
ATOM 6551 C C . SER B 1 414 ? -12.648 -40.438 -10.922 1 91.75 414 SER B C 1
ATOM 6553 O O . SER B 1 414 ? -12.297 -40.094 -9.797 1 91.75 414 SER B O 1
ATOM 6555 N N . GLN B 1 415 ? -13.438 -39.719 -11.703 1 91.12 415 GLN B N 1
ATOM 6556 C CA . GLN B 1 415 ? -13.836 -38.375 -11.305 1 91.12 415 GLN B CA 1
ATOM 6557 C C . GLN B 1 415 ? -14.703 -38.406 -10.047 1 91.12 415 GLN B C 1
ATOM 6559 O O . GLN B 1 415 ? -14.484 -37.625 -9.125 1 91.12 415 GLN B O 1
ATOM 6564 N N . PRO B 1 416 ? -15.641 -39.312 -9.961 1 91.62 416 PRO B N 1
ATOM 6565 C CA . PRO B 1 416 ? -16.453 -39.375 -8.75 1 91.62 416 PRO B CA 1
ATOM 6566 C C . PRO B 1 416 ? -15.633 -39.688 -7.496 1 91.62 416 PRO B C 1
ATOM 6568 O O . PRO B 1 416 ? -15.859 -39.062 -6.445 1 91.62 416 PRO B O 1
ATOM 6571 N N . ASP B 1 417 ? -14.688 -40.562 -7.641 1 92.81 417 ASP B N 1
ATOM 6572 C CA . ASP B 1 417 ? -13.844 -40.906 -6.496 1 92.81 417 ASP B CA 1
ATOM 6573 C C . ASP B 1 417 ? -12.938 -39.75 -6.113 1 92.81 417 ASP B C 1
ATOM 6575 O O . ASP B 1 417 ? -12.734 -39.469 -4.93 1 92.81 417 ASP B O 1
ATOM 6579 N N . SER B 1 418 ? -12.445 -39.156 -7.156 1 93.81 418 SER B N 1
ATOM 6580 C CA . SER B 1 418 ? -11.602 -38 -6.922 1 93.81 418 SER B CA 1
ATOM 6581 C C . SER B 1 418 ? -12.375 -36.875 -6.223 1 93.81 418 SER B C 1
ATOM 6583 O O . SER B 1 418 ? -11.859 -36.219 -5.316 1 93.81 418 SER B O 1
ATOM 6585 N N . TRP B 1 419 ? -13.578 -36.656 -6.609 1 93.44 419 TRP B N 1
ATOM 6586 C CA . TRP B 1 419 ? -14.438 -35.656 -5.996 1 93.44 419 TRP B CA 1
ATOM 6587 C C . TRP B 1 419 ? -14.695 -35.969 -4.527 1 93.44 419 TRP B C 1
ATOM 6589 O O . TRP B 1 419 ? -14.602 -35.094 -3.666 1 93.44 419 TRP B O 1
ATOM 6599 N N . LYS B 1 420 ? -15.039 -37.219 -4.262 1 94.31 420 LYS B N 1
ATOM 6600 C CA . LYS B 1 420 ? -15.297 -37.625 -2.885 1 94.31 420 LYS B CA 1
ATOM 6601 C C . LYS B 1 420 ? -14.062 -37.406 -2.006 1 94.31 420 LYS B C 1
ATOM 6603 O O . LYS B 1 420 ? -14.18 -36.969 -0.866 1 94.31 420 LYS B O 1
ATOM 6608 N N . PHE B 1 421 ? -12.992 -37.75 -2.559 1 95.19 421 PHE B N 1
ATOM 6609 C CA . PHE B 1 421 ? -11.734 -37.594 -1.835 1 95.19 421 PHE B CA 1
ATOM 6610 C C . PHE B 1 421 ? -11.492 -36.125 -1.498 1 95.19 421 PHE B C 1
ATOM 6612 O O . PHE B 1 421 ? -11.266 -35.781 -0.337 1 95.19 421 PHE B O 1
ATOM 6619 N N . THR B 1 422 ? -11.57 -35.281 -2.516 1 95.06 422 THR B N 1
ATOM 6620 C CA . THR B 1 422 ? -11.266 -33.844 -2.318 1 95.06 422 THR B CA 1
ATOM 6621 C C . THR B 1 422 ? -12.336 -33.188 -1.454 1 95.06 422 THR B C 1
ATOM 6623 O O . THR B 1 422 ? -12.031 -32.281 -0.677 1 95.06 422 THR B O 1
ATOM 6626 N N . HIS B 1 423 ? -13.547 -33.594 -1.61 1 95.06 423 HIS B N 1
ATOM 6627 C CA . HIS B 1 423 ? -14.602 -33.156 -0.712 1 95.06 423 HIS B CA 1
ATOM 6628 C C . HIS B 1 423 ? -14.297 -33.531 0.734 1 95.06 423 HIS B C 1
ATOM 6630 O O . HIS B 1 423 ? -14.531 -32.719 1.647 1 95.06 423 HIS B O 1
ATOM 6636 N N . GLY B 1 424 ? -13.797 -34.719 0.876 1 95.06 424 GLY B N 1
ATOM 6637 C CA . GLY B 1 424 ? -13.367 -35.156 2.193 1 95.06 424 GLY B CA 1
ATOM 6638 C C . GLY B 1 424 ? -12.266 -34.312 2.781 1 95.06 424 GLY B C 1
ATOM 6639 O O . GLY B 1 424 ? -12.281 -34 3.975 1 95.06 424 GLY B O 1
ATOM 6640 N N . VAL B 1 425 ? -11.336 -33.906 1.929 1 94.12 425 VAL B N 1
ATOM 6641 C CA . VAL B 1 425 ? -10.242 -33.031 2.363 1 94.12 425 VAL B CA 1
ATOM 6642 C C . VAL B 1 425 ? -10.797 -31.719 2.861 1 94.12 425 VAL B C 1
ATOM 6644 O O . VAL B 1 425 ? -10.391 -31.219 3.918 1 94.12 425 VAL B O 1
ATOM 6647 N N . VAL B 1 426 ? -11.766 -31.141 2.174 1 95.12 426 VAL B N 1
ATOM 6648 C CA . VAL B 1 426 ? -12.367 -29.859 2.553 1 95.12 426 VAL B CA 1
ATOM 6649 C C . VAL B 1 426 ? -13.117 -30.016 3.873 1 95.12 426 VAL B C 1
ATOM 6651 O O . VAL B 1 426 ? -12.984 -29.188 4.773 1 95.12 426 VAL B O 1
ATOM 6654 N N . GLU B 1 427 ? -13.812 -31.109 3.992 1 95.75 427 GLU B N 1
ATOM 6655 C CA . GLU B 1 427 ? -14.594 -31.344 5.207 1 95.75 427 GLU B CA 1
ATOM 6656 C C . GLU B 1 427 ? -13.68 -31.578 6.406 1 95.75 427 GLU B C 1
ATOM 6658 O O . GLU B 1 427 ? -13.977 -31.125 7.516 1 95.75 427 GLU B O 1
ATOM 6663 N N . LEU B 1 428 ? -12.656 -32.25 6.203 1 94.5 428 LEU B N 1
ATOM 6664 C CA . LEU B 1 428 ? -11.703 -32.5 7.277 1 94.5 428 LEU B CA 1
ATOM 6665 C C . LEU B 1 428 ? -11.055 -31.219 7.742 1 94.5 428 LEU B C 1
ATOM 6667 O O . LEU B 1 428 ? -10.883 -31 8.945 1 94.5 428 LEU B O 1
ATOM 6671 N N . GLY B 1 429 ? -10.703 -30.438 6.766 1 93.94 429 GLY B N 1
ATOM 6672 C CA . GLY B 1 429 ? -9.984 -29.203 7.074 1 93.94 429 GLY B CA 1
ATOM 6673 C C . GLY B 1 429 ? -10.867 -28.125 7.656 1 93.94 429 GLY B C 1
ATOM 6674 O O . GLY B 1 429 ? -10.43 -27.344 8.5 1 93.94 429 GLY B O 1
ATOM 6675 N N . TYR B 1 430 ? -12.188 -28.047 7.273 1 94.12 430 TYR B N 1
ATOM 6676 C CA . TYR B 1 430 ? -12.938 -26.828 7.555 1 94.12 430 TYR B CA 1
ATOM 6677 C C . TYR B 1 430 ? -14.328 -27.141 8.086 1 94.12 430 TYR B C 1
ATOM 6679 O O . TYR B 1 430 ? -15.07 -26.25 8.477 1 94.12 430 TYR B O 1
ATOM 6687 N N . GLY B 1 431 ? -14.648 -28.422 8.125 1 92.62 431 GLY B N 1
ATOM 6688 C CA . GLY B 1 431 ? -15.984 -28.797 8.562 1 92.62 431 GLY B CA 1
ATOM 6689 C C . GLY B 1 431 ? -16.141 -28.812 10.07 1 92.62 431 GLY B C 1
ATOM 6690 O O . GLY B 1 431 ? -15.148 -28.766 10.805 1 92.62 431 GLY B O 1
ATOM 6691 N N . ALA B 1 432 ? -17.453 -28.891 10.516 1 93.06 432 ALA B N 1
ATOM 6692 C CA . ALA B 1 432 ? -17.766 -29.141 11.914 1 93.06 432 ALA B CA 1
ATOM 6693 C C . ALA B 1 432 ? -17.297 -30.547 12.336 1 93.06 432 ALA B C 1
ATOM 6695 O O . ALA B 1 432 ? -16.969 -31.375 11.484 1 93.06 432 ALA B O 1
ATOM 6696 N N . PRO B 1 433 ? -17.281 -30.781 13.602 1 92.69 433 PRO B N 1
ATOM 6697 C CA . PRO B 1 433 ? -16.688 -32.031 14.094 1 92.69 433 PRO B CA 1
ATOM 6698 C C . PRO B 1 433 ? -17.25 -33.281 13.406 1 92.69 433 PRO B C 1
ATOM 6700 O O . PRO B 1 433 ? -16.5 -34.125 12.969 1 92.69 433 PRO B O 1
ATOM 6703 N N . LEU B 1 434 ? -18.547 -33.312 13.242 1 94.12 434 LEU B N 1
ATOM 6704 C CA . LEU B 1 434 ? -19.156 -34.469 12.594 1 94.12 434 LEU B CA 1
ATOM 6705 C C . LEU B 1 434 ? -18.781 -34.531 11.117 1 94.12 434 LEU B C 1
ATOM 6707 O O . LEU B 1 434 ? -18.578 -35.625 10.562 1 94.12 434 LEU B O 1
ATOM 6711 N N . ARG B 1 435 ? -18.672 -33.406 10.492 1 92.62 435 ARG B N 1
ATOM 6712 C CA . ARG B 1 435 ? -18.281 -33.344 9.094 1 92.62 435 ARG B CA 1
ATOM 6713 C C . ARG B 1 435 ? -16.797 -33.688 8.914 1 92.62 435 ARG B C 1
ATOM 6715 O O . ARG B 1 435 ? -16.422 -34.281 7.898 1 92.62 435 ARG B O 1
ATOM 6722 N N . LYS B 1 436 ? -16.031 -33.375 9.891 1 93.5 436 LYS B N 1
ATOM 6723 C CA . LYS B 1 436 ? -14.625 -33.781 9.844 1 93.5 436 LYS B CA 1
ATOM 6724 C C . LYS B 1 436 ? -14.461 -35.281 9.828 1 93.5 436 LYS B C 1
ATOM 6726 O O . LYS B 1 436 ? -13.633 -35.812 9.102 1 93.5 436 LYS B O 1
ATOM 6731 N N . LEU B 1 437 ? -15.289 -35.875 10.633 1 94.25 437 LEU B N 1
ATOM 6732 C CA . LEU B 1 437 ? -15.234 -37.312 10.703 1 94.25 437 LEU B CA 1
ATOM 6733 C C . LEU B 1 437 ? -15.68 -37.938 9.391 1 94.25 437 LEU B C 1
ATOM 6735 O O . LEU B 1 437 ? -15.062 -38.906 8.914 1 94.25 437 LEU B O 1
ATOM 6739 N N . LYS B 1 438 ? -16.703 -37.406 8.867 1 93.5 438 LYS B N 1
ATOM 6740 C CA . LYS B 1 438 ? -17.172 -37.875 7.566 1 93.5 438 LYS B CA 1
ATOM 6741 C C . LYS B 1 438 ? -16.125 -37.656 6.488 1 93.5 438 LYS B C 1
ATOM 6743 O O . LYS B 1 438 ? -15.922 -38.5 5.621 1 93.5 438 LYS B O 1
ATOM 6748 N N . GLY B 1 439 ? -15.602 -36.5 6.586 1 92.81 439 GLY B N 1
ATOM 6749 C CA . GLY B 1 439 ? -14.539 -36.188 5.648 1 92.81 439 GLY B CA 1
ATOM 6750 C C . GLY B 1 439 ? -13.367 -37.156 5.727 1 92.81 439 GLY B C 1
ATOM 6751 O O . GLY B 1 439 ? -12.859 -37.625 4.699 1 92.81 439 GLY B O 1
ATOM 6752 N N . LEU B 1 440 ? -12.969 -37.469 6.926 1 93.38 440 LEU B N 1
ATOM 6753 C CA . LEU B 1 440 ? -11.898 -38.438 7.121 1 93.38 440 LEU B CA 1
ATOM 6754 C C . LEU B 1 440 ? -12.273 -39.781 6.51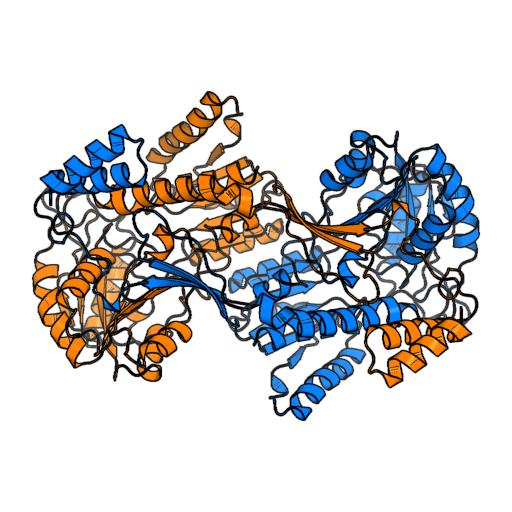6 1 93.38 440 LEU B C 1
ATOM 6756 O O . LEU B 1 440 ? -11.438 -40.438 5.887 1 93.38 440 LEU B O 1
ATOM 6760 N N . GLY B 1 441 ? -13.477 -40.156 6.715 1 93.5 441 GLY B N 1
ATOM 6761 C CA . GLY B 1 441 ? -13.969 -41.375 6.109 1 93.5 441 GLY B CA 1
ATOM 6762 C C . GLY B 1 441 ? -13.875 -41.375 4.594 1 93.5 441 GLY B C 1
ATOM 6763 O O . GLY B 1 441 ? -13.438 -42.375 3.992 1 93.5 441 GLY B O 1
ATOM 6764 N N . ASN B 1 442 ? -14.266 -40.281 4.027 1 91.75 442 ASN B N 1
ATOM 6765 C CA . ASN B 1 442 ? -14.203 -40.156 2.576 1 91.75 442 ASN B CA 1
ATOM 6766 C C . ASN B 1 442 ? -12.766 -40.219 2.068 1 91.75 442 ASN B C 1
ATOM 6768 O O . ASN B 1 442 ? -12.5 -40.781 1.017 1 91.75 442 ASN B O 1
ATOM 6772 N N . ILE B 1 443 ? -11.922 -39.625 2.762 1 92.88 443 ILE B N 1
ATOM 6773 C CA . ILE B 1 443 ? -10.516 -39.656 2.381 1 92.88 443 ILE B CA 1
ATOM 6774 C C . ILE B 1 443 ? -9.977 -41.094 2.439 1 92.88 443 ILE B C 1
ATOM 6776 O O . ILE B 1 443 ? -9.367 -41.562 1.481 1 92.88 443 ILE B O 1
ATOM 6780 N N . LEU B 1 444 ? -10.266 -41.812 3.475 1 92.94 444 LEU B N 1
ATOM 6781 C CA . LEU B 1 444 ? -9.727 -43.156 3.697 1 92.94 444 LEU B CA 1
ATOM 6782 C C . LEU B 1 444 ? -10.312 -44.156 2.699 1 92.94 444 LEU B C 1
ATOM 6784 O O . LEU B 1 444 ? -9.617 -45.062 2.248 1 92.94 444 LEU B O 1
ATOM 6788 N N . THR B 1 445 ? -11.484 -43.938 2.328 1 90.75 445 THR B N 1
ATOM 6789 C CA . THR B 1 445 ? -12.172 -44.875 1.454 1 90.75 445 THR B CA 1
ATOM 6790 C C . THR B 1 445 ? -11.727 -44.688 0.005 1 90.75 445 THR B C 1
ATOM 6792 O O . THR B 1 445 ? -11.883 -45.594 -0.816 1 90.75 445 THR B O 1
ATOM 6795 N N . ASN B 1 446 ? -11.266 -43.531 -0.24 1 86 446 ASN B N 1
ATOM 6796 C CA . ASN B 1 446 ? -10.977 -43.25 -1.641 1 86 446 ASN B CA 1
ATOM 6797 C C . ASN B 1 446 ? -9.477 -43.094 -1.88 1 86 446 ASN B C 1
ATOM 6799 O O . ASN B 1 446 ? -9.062 -42.688 -2.965 1 86 446 ASN B O 1
ATOM 6803 N N . MET B 1 447 ? -8.648 -43.344 -0.915 1 84.44 447 MET B N 1
ATOM 6804 C CA . MET B 1 447 ? -7.195 -43.281 -1.048 1 84.44 447 MET B CA 1
ATOM 6805 C C . MET B 1 447 ? -6.648 -44.5 -1.796 1 84.44 447 MET B C 1
ATOM 6807 O O . MET B 1 447 ? -7.074 -45.625 -1.555 1 84.44 447 MET B O 1
#

Organism: Fusarium oxysporum f. sp. lycopersici (strain 4287 / CBS 123668 / FGSC 9935 / NRRL 34936) (NCBI:txid426428)